Protein AF-0000000074058547 (afdb_homodimer)

Sequence (1084 aa):
MEFFQMVPQGALGLRSCSYAQRHLSLSVMAHGGVPTQIGPQNDSTTTTSYVGYLSGAINAILAKTTAATQVLGLKSETESKGPSKAVVTETSEGGAPTKAQFLKHTFKKRISRTEVTNKTRALVKKLLVAETSSSKLLRIQELSSHIISYPPTRMIAAQKPRLIADLLTTVTSPDSSPELRAEARQCLTLCGCQPAVKSKGVSLLSIDGGGTRGMMGLEVLEQFERISGKKICELFDHVIGVSTGSIIASLLVGKGYTIKECRDVYMDVSKKLFSQNRLTGVSGIVLNHSYYDTKKWVKMLKEVIGEDLTIIETSKYPVPRLSIVASIVNSPVLQPFVFRNYEPPAGRDSHYLGSTAHHLWQAIQASAAAPLYFEEVQLGNFLLQDGGVIANNPTAIGIHEAKLLWPEERFHCVVSVGNGRSVCDLESEEDAAPSSLSSLQKFNRIVDSATNTEGVHMCMHDLLDENVYFRLNPYMTFPYGLDEIDPKKLEQMQNDAKLYVRRNALKIEDAVSRLLEKPHLLQRTMRWFEEWMDRRGMYSPRMEFFQMVPQGALGLRSCSYAQRHLSLSVMAHGGVPTQIGPQNDSTTTTSYVGYLSGAINAILAKTTAATQVLGLKSETESKGPSKAVVTETSEGGAPTKAQFLKHTFKKRISRTEVTNKTRALVKKLLVAETSSSKLLRIQELSSHIISYPPTRMIAAQKPRLIADLLTTVTSPDSSPELRAEARQCLTLCGCQPAVKSKGVSLLSIDGGGTRGMMGLEVLEQFERISGKKICELFDHVIGVSTGSIIASLLVGKGYTIKECRDVYMDVSKKLFSQNRLTGVSGIVLNHSYYDTKKWVKMLKEVIGEDLTIIETSKYPVPRLSIVASIVNSPVLQPFVFRNYEPPAGRDSHYLGSTAHHLWQAIQASAAAPLYFEEVQLGNFLLQDGGVIANNPTAIGIHEAKLLWPEERFHCVVSVGNGRSVCDLESEEDAAPSSLSSLQKFNRIVDSATNTEGVHMCMHDLLDENVYFRLNPYMTFPYGLDEIDPKKLEQMQNDAKLYVRRNALKIEDAVSRLLEKPHLLQRTMRWFEEWMDRRGMYSPR

Foldseek 3Di:
DDPDDDDDDDDDDPPDPDPPPPPPVPDPPDDPPPPPCPDPPPPPPPVFPQQFFVSVLVVVVVVLVVVVVVVPCPDPPPDDDPDDDPPPVDPPDPPPPDDPPPPPPPCPVPCDPVNLLVVLVVLLVQLLPDDDLVSNLVSLVVNLVSCQVPVLSLLSVLVFLQSLLVLLCLLPPPPHDLSSNLSSQLSCQSSAAAADDFAQFFAEEWEFAFALLVLLLLLLVLLLCVLQVDQPQVLGQEYEYFAVGLLLLCCCQVVVDHSVRSVVLSLVLLCVLQVVVVPVPDSDDLVVQQVVSLVVNLVSLCVVRNVPAFQLSSSSDSGHKYWYWWWFDPDPDIFIEIATNGDFFNPDDAPGHYHRNGHSSLSNSQQNQAPSNHAWDDDPPTTIHHRLLQPSGCQVVRVRVSCRSPVPGDQQAYETEYSEDEPPPPPCPVPDDPDDDDPSRVVSVVSSVSNDNVVVVVVCCVPPDPLHYHYHHFYDPHSAHSSDDPPVRVVSSNVSSVVSCVVCVVSSSSRSVRSPHHHDPVVVVVSVVLSVCSSVSNDDRD/DDDPDDPPDDDPCPPDPDPPPPPPPPDPDDPPPPPPCPDDPPPDPPVFPQQFFVSVLVVVVVVLVVVVVVVPPPPPPPDDDDDDDPPPPDPPDDPPPDDPPPPPPVCPVPCDPVNLLVVLVVLLVQLLPDDDLVSNLVSLVVNLVSCQVPVLSLLSVLVFLQSLLVLLCLLPPPPHDLSSNLSSQLSCQSSAAAADDFAQFFAEEWEFAFAPLVLLLLLLVLLLCVLQVDQPQVLGQEYEYFAVGLLLLCCCQVVVDHSVVSVVLSLVLLCVLQVVVVPPPDSDPLVVQQVVSLVVNLVSLCVVRNVPAFQLSSSSDSGHKYWYWWWFDPDPDIFIEIATNGDFFNPFDAPGHYHRNGHSSLSNSQQNQAPSNHAWDDDPPTTIHHRLLQPSGCQVVRVRVSCRSPVPGDQQAYETGYSEDEPPPPPCPVPDDPDDDDPSRVVSVVSSVSNDNVVVVVVCCVPPDPLHYHYHHFYAPHSAHSSHDPPVRVVSSNVSSVVSCVVCVVSSSSRSVRSPHHHDPVVVVVSVVQSVCSSVSNDDRD

pLDDT: mean 74.88, std 28.79, range [13.93, 98.88]

Nearest PDB structures (foldseek):
  6aun-assembly1_A  TM=6.744E-01  e=4.795E-16  Cricetulus griseus
  5fya-assembly1_B  TM=7.768E-01  e=3.363E-10  Pseudomonas aeruginosa PAO1
  4ga5-assembly2_E-2  TM=2.627E-01  e=1.089E+00  Thermococcus kodakarensis KOD1
  7m7k-assembly1_B-2  TM=1.798E-01  e=9.851E-01  Parageobacillus thermoglucosidasius
  6aun-assembly1_A  TM=6.744E-01  e=1.171E-15  Cricetulus griseus

Organism: Necator americanus (NCBI:txid51031)

Secondary structure (DSSP, 8-state):
----------------------------------------------------HHHHHHHHHHHHHHHHHHHS----------------------------------------HHHHHHHHHHHHHHHHH--SHHHHHHHHHHHHHHHHHSGGGHHHHHT-HHHHHHHHHHHH-TTS-HHHHHHHHHHHHHTT--PPPSSSSEEEEEE---GGGHHHHHHHHHHHHHHH-S-HHHH-SEEEEETHHHHHHIIIIIS---HHHHHHHHHHHHHHHHHHHHH------HHHHHHHHHHHHHHHHHHHH-SS-BGGGGGGSS--EEEEEEEE-SSSS-EEEEEESS-PPTT---SSEEESSSBHHHHHHHHT--TTTS--EEETTEEEEETHHHHSSTHHHHHHHHHHH-TTPPEEEEEEE-S-EE-------SSS--PPPPHHHHHHHHHHHHT-SHHHHHHHHHHS-TTTEEEE--EESS---TT---HHHHHHHHHHHHHHHHHTHHHHHHHHHHHTPPPPHHHHHHHHHHHHHHHTT-----/----------------------------------------------------HHHHHHHHHHHHHHHHHHH-----------------------------------------HHHHHHHHHHHHHHHHH--SHHHHHHHHHHHHHHHHHSGGGHHHHHT-HHHHHHHHHHHH-TTS-HHHHHHHHHHHHHTT--PPPSSSSEEEEEE---GGGHHHHHHHHHHHHHHH-S-HHHH-SEEEEETHHHHHHIIIIIS---HHHHHHHHHHHHHHHHHHHHH----S-HHHHHHHHHHHHHHHHHHHH-SS-BGGGGGGSS--EEEEEEEE-SSSS-EEEEEESS-PPTT---SSEEESSSBHHHHHHHHT--TTTS--EEETTEEEEETHHHHSSTHHHHHHHHHHH-TTPPEEEEEEE-S-EE-------SSS--PPPPHHHHHHHHHHHHT-SHHHHHHHHHHS-TTTEEEE--EESS---TT---HHHHHHHHHHHHHHHHHTHHHHHHHHHHHTPPPPHHHHHHHHHHHHHHHTT-----

Structure (mmCIF, N/CA/C/O backbone):
data_AF-0000000074058547-model_v1
#
loop_
_entity.id
_entity.type
_entity.pdbx_description
1 polymer 'Phospholipase, patatin family'
#
loop_
_atom_site.group_PDB
_atom_site.id
_atom_site.type_symbol
_atom_site.label_atom_id
_atom_site.label_alt_id
_atom_site.label_comp_id
_atom_site.label_asym_id
_atom_site.label_entity_id
_atom_site.label_seq_id
_atom_site.pdbx_PDB_ins_code
_atom_site.Cartn_x
_atom_site.Cartn_y
_atom_site.Cartn_z
_atom_site.occupancy
_atom_site.B_iso_or_equiv
_atom_site.auth_seq_id
_atom_site.auth_comp_id
_atom_site.auth_asym_id
_atom_site.auth_atom_id
_atom_site.pdbx_PDB_model_num
ATOM 1 N N . MET A 1 1 ? 36.25 24.156 -63.531 1 14.82 1 MET A N 1
ATOM 2 C CA . MET A 1 1 ? 35.719 25.5 -63.781 1 14.82 1 MET A CA 1
ATOM 3 C C . MET A 1 1 ? 34.5 25.766 -62.875 1 14.82 1 MET A C 1
ATOM 5 O O . MET A 1 1 ? 34.469 26.766 -62.156 1 14.82 1 MET A O 1
ATOM 9 N N . GLU A 1 2 ? 33.375 25.5 -63.375 1 15.54 2 GLU A N 1
ATOM 10 C CA . GLU A 1 2 ? 32.25 26.406 -63.156 1 15.54 2 GLU A CA 1
ATOM 11 C C . GLU A 1 2 ? 31.484 26.078 -61.875 1 15.54 2 GLU A C 1
ATOM 13 O O . GLU A 1 2 ? 30.719 25.109 -61.844 1 15.54 2 GLU A O 1
ATOM 18 N N . PHE A 1 3 ? 32.062 26.234 -60.656 1 20.33 3 PHE A N 1
ATOM 19 C CA . PHE A 1 3 ? 31.953 25.859 -59.25 1 20.33 3 PHE A CA 1
ATOM 20 C C . PHE A 1 3 ? 30.812 26.625 -58.594 1 20.33 3 PHE A C 1
ATOM 22 O O . PHE A 1 3 ? 31.047 27.484 -57.719 1 20.33 3 PHE A O 1
ATOM 29 N N . PHE A 1 4 ? 29.641 26.578 -59.312 1 16.09 4 PHE A N 1
ATOM 30 C CA . PHE A 1 4 ? 28.703 27.688 -59.25 1 16.09 4 PHE A CA 1
ATOM 31 C C . PHE A 1 4 ? 28.047 27.766 -57.875 1 16.09 4 PHE A C 1
ATOM 33 O O . PHE A 1 4 ? 28.188 26.844 -57.062 1 16.09 4 PHE A O 1
ATOM 40 N N . GLN A 1 5 ? 26.641 27.406 -57.688 1 16.34 5 GLN A N 1
ATOM 41 C CA . GLN A 1 5 ? 25.688 28.5 -57.562 1 16.34 5 GLN A CA 1
ATOM 42 C C . GLN A 1 5 ? 25.203 28.672 -56.125 1 16.34 5 GLN A C 1
ATOM 44 O O . GLN A 1 5 ? 25.234 27.719 -55.344 1 16.34 5 GLN A O 1
ATOM 49 N N . MET A 1 6 ? 24.312 29.609 -55.75 1 16.66 6 MET A N 1
ATOM 50 C CA . MET A 1 6 ? 24.125 30.766 -54.906 1 16.66 6 MET A CA 1
ATOM 51 C C . MET A 1 6 ? 23.109 30.469 -53.781 1 16.66 6 MET A C 1
ATOM 53 O O . MET A 1 6 ? 23.281 30.891 -52.656 1 16.66 6 MET A O 1
ATOM 57 N N . VAL A 1 7 ? 21.844 29.703 -53.906 1 18.44 7 VAL A N 1
ATOM 58 C CA . VAL A 1 7 ? 20.781 30.688 -53.688 1 18.44 7 VAL A CA 1
ATOM 59 C C . VAL A 1 7 ? 20.5 30.812 -52.188 1 18.44 7 VAL A C 1
ATOM 61 O O . VAL A 1 7 ? 20.688 29.859 -51.438 1 18.44 7 VAL A O 1
ATOM 64 N N . PRO A 1 8 ? 19.609 31.75 -51.625 1 17.48 8 PRO A N 1
ATOM 65 C CA . PRO A 1 8 ? 19.578 32.719 -50.531 1 17.48 8 PRO A CA 1
ATOM 66 C C . PRO A 1 8 ? 18.766 32.25 -49.344 1 17.48 8 PRO A C 1
ATOM 68 O O . PRO A 1 8 ? 19.234 32.312 -48.219 1 17.48 8 PRO A O 1
ATOM 71 N N . GLN A 1 9 ? 17.344 31.984 -49.438 1 16.61 9 GLN A N 1
ATOM 72 C CA . GLN A 1 9 ? 16.469 32.969 -48.812 1 16.61 9 GLN A CA 1
ATOM 73 C C . GLN A 1 9 ? 16.141 32.594 -47.375 1 16.61 9 GLN A C 1
ATOM 75 O O . GLN A 1 9 ? 16.344 31.453 -46.969 1 16.61 9 GLN A O 1
ATOM 80 N N . GLY A 1 10 ? 14.734 32.812 -46.844 1 17.58 10 GLY A N 1
ATOM 81 C CA . GLY A 1 10 ? 14.055 33.625 -45.844 1 17.58 10 GLY A CA 1
ATOM 82 C C . GLY A 1 10 ? 13.625 32.844 -44.625 1 17.58 10 GLY A C 1
ATOM 83 O O . GLY A 1 10 ? 13.43 31.625 -44.688 1 17.58 10 GLY A O 1
ATOM 84 N N . ALA A 1 11 ? 13.695 33.219 -43.312 1 18.23 11 ALA A N 1
ATOM 85 C CA . ALA A 1 11 ? 13.906 32.938 -41.875 1 18.23 11 ALA A CA 1
ATOM 86 C C . ALA A 1 11 ? 12.609 32.469 -41.219 1 18.23 11 ALA A C 1
ATOM 88 O O . ALA A 1 11 ? 12.625 31.516 -40.438 1 18.23 11 ALA A O 1
ATOM 89 N N . LEU A 1 12 ? 11.32 33.156 -41.312 1 17.44 12 LEU A N 1
ATOM 90 C CA . LEU A 1 12 ? 10.758 33.75 -40.125 1 17.44 12 LEU A CA 1
ATOM 91 C C . LEU A 1 12 ? 9.914 32.75 -39.344 1 17.44 12 LEU A C 1
ATOM 93 O O . LEU A 1 12 ? 10.141 32.531 -38.125 1 17.44 12 LEU A O 1
ATOM 97 N N . GLY A 1 13 ? 8.391 32.938 -39.094 1 17.83 13 GLY A N 1
ATOM 98 C CA . GLY A 1 13 ? 7.492 33.344 -38.031 1 17.83 13 GLY A CA 1
ATOM 99 C C . GLY A 1 13 ? 6.645 32.219 -37.5 1 17.83 13 GLY A C 1
ATOM 100 O O . GLY A 1 13 ? 5.699 31.781 -38.156 1 17.83 13 GLY A O 1
ATOM 101 N N . LEU A 1 14 ? 6.996 31.078 -36.844 1 16.64 14 LEU A N 1
ATOM 102 C CA . LEU A 1 14 ? 6.301 29.797 -36.719 1 16.64 14 LEU A CA 1
ATOM 103 C C . LEU A 1 14 ? 5.238 29.875 -35.625 1 16.64 14 LEU A C 1
ATOM 105 O O . LEU A 1 14 ? 5.457 29.406 -34.5 1 16.64 14 LEU A O 1
ATOM 109 N N . ARG A 1 15 ? 4.527 31.062 -35.344 1 17.45 15 ARG A N 1
ATOM 110 C CA . ARG A 1 15 ? 3.826 31.312 -34.094 1 17.45 15 ARG A CA 1
ATOM 111 C C . ARG A 1 15 ? 2.668 30.344 -33.906 1 17.45 15 ARG A C 1
ATOM 113 O O . ARG A 1 15 ? 2.352 29.969 -32.781 1 17.45 15 ARG A O 1
ATOM 120 N N . SER A 1 16 ? 1.716 29.969 -34.844 1 16.39 16 SER A N 1
ATOM 121 C CA . SER A 1 16 ? 0.279 30.141 -34.656 1 16.39 16 SER A CA 1
ATOM 122 C C . SER A 1 16 ? -0.341 28.953 -33.938 1 16.39 16 SER A C 1
ATOM 124 O O . SER A 1 16 ? -1.509 28.625 -34.156 1 16.39 16 SER A O 1
ATOM 126 N N . CYS A 1 17 ? 0.182 28.234 -33.031 1 17.91 17 CYS A N 1
ATOM 127 C CA . CYS A 1 17 ? -0.422 26.938 -32.781 1 17.91 17 CYS A CA 1
ATOM 128 C C . CYS A 1 17 ? -1.8 27.078 -32.125 1 17.91 17 CYS A C 1
ATOM 130 O O . CYS A 1 17 ? -1.938 27.703 -31.078 1 17.91 17 CYS A O 1
ATOM 132 N N . SER A 1 18 ? -2.965 27.031 -32.844 1 17.06 18 SER A N 1
ATOM 133 C CA . SER A 1 18 ? -4.398 27.203 -32.656 1 17.06 18 SER A CA 1
ATOM 134 C C . SER A 1 18 ? -4.902 26.266 -31.547 1 17.06 18 SER A C 1
ATOM 136 O O . SER A 1 18 ? -4.68 25.062 -31.594 1 17.06 18 SER A O 1
ATOM 138 N N . TYR A 1 19 ? -5.113 26.75 -30.25 1 17.81 19 TYR A N 1
ATOM 139 C CA . TYR A 1 19 ? -5.629 26.344 -28.938 1 17.81 19 TYR A CA 1
ATOM 140 C C . TYR A 1 19 ? -7.059 25.828 -29.062 1 17.81 19 TYR A C 1
ATOM 142 O O . TYR A 1 19 ? -7.992 26.609 -29.25 1 17.81 19 TYR A O 1
ATOM 150 N N . ALA A 1 20 ? -7.34 24.688 -29.844 1 17.12 20 ALA A N 1
ATOM 151 C CA . ALA A 1 20 ? -8.688 24.188 -30.109 1 17.12 20 ALA A CA 1
ATOM 152 C C . ALA A 1 20 ? -9.469 23.984 -28.812 1 17.12 20 ALA A C 1
ATOM 154 O O . ALA A 1 20 ? -9.016 23.266 -27.922 1 17.12 20 ALA A O 1
ATOM 155 N N . GLN A 1 21 ? -10.359 24.938 -28.391 1 17.33 21 GLN A N 1
ATOM 156 C CA . GLN A 1 21 ? -11.336 25.203 -27.344 1 17.33 21 GLN A CA 1
ATOM 157 C C . GLN A 1 21 ? -12.391 24.094 -27.281 1 17.33 21 GLN A C 1
ATOM 159 O O . GLN A 1 21 ? -13.289 24.047 -28.125 1 17.33 21 GLN A O 1
ATOM 164 N N . ARG A 1 22 ? -12.031 22.781 -27.125 1 17.41 22 ARG A N 1
ATOM 165 C CA . ARG A 1 22 ? -13.078 21.781 -27.234 1 17.41 22 ARG A CA 1
ATOM 166 C C . ARG A 1 22 ? -14.219 22.062 -26.266 1 17.41 22 ARG A C 1
ATOM 168 O O . ARG A 1 22 ? -14 22.156 -25.047 1 17.41 22 ARG A O 1
ATOM 175 N N . HIS A 1 23 ? -15.297 22.812 -26.641 1 17.86 23 HIS A N 1
ATOM 176 C CA . HIS A 1 23 ? -16.562 23.219 -26.016 1 17.86 23 HIS A CA 1
ATOM 177 C C . HIS A 1 23 ? -17.375 22 -25.594 1 17.86 23 HIS A C 1
ATOM 179 O O . HIS A 1 23 ? -17.969 21.312 -26.422 1 17.86 23 HIS A O 1
ATOM 185 N N . LEU A 1 24 ? -16.875 21.062 -24.844 1 17.52 24 LEU A N 1
ATOM 186 C CA . LEU A 1 24 ? -17.75 19.938 -24.547 1 17.52 24 LEU A CA 1
ATOM 187 C C . LEU A 1 24 ? -19.062 20.406 -23.938 1 17.52 24 LEU A C 1
ATOM 189 O O . LEU A 1 24 ? -19.062 21.016 -22.859 1 17.52 24 LEU A O 1
ATOM 193 N N . SER A 1 25 ? -20.016 20.859 -24.75 1 17.75 25 SER A N 1
ATOM 194 C CA . SER A 1 25 ? -21.391 21.266 -24.438 1 17.75 25 SER A CA 1
ATOM 195 C C . SER A 1 25 ? -22.141 20.172 -23.703 1 17.75 25 SER A C 1
ATOM 197 O O . SER A 1 25 ? -22.438 19.109 -24.281 1 17.75 25 SER A O 1
ATOM 199 N N . LEU A 1 26 ? -21.844 19.797 -22.531 1 18.39 26 LEU A N 1
ATOM 200 C CA . LEU A 1 26 ? -22.641 18.844 -21.781 1 18.39 26 LEU A CA 1
ATOM 201 C C . LEU A 1 26 ? -24.094 19.297 -21.688 1 18.39 26 LEU A C 1
ATOM 203 O O . LEU A 1 26 ? -24.375 20.391 -21.203 1 18.39 26 LEU A O 1
ATOM 207 N N . SER A 1 27 ? -24.938 18.922 -22.656 1 17.95 27 SER A N 1
ATOM 208 C CA . SER A 1 27 ? -26.375 19.141 -22.766 1 17.95 27 SER A CA 1
ATOM 209 C C . SER A 1 27 ? -27.078 18.766 -21.469 1 17.95 27 SER A C 1
ATOM 211 O O . SER A 1 27 ? -26.781 17.734 -20.859 1 17.95 27 SER A O 1
ATOM 213 N N . VAL A 1 28 ? -27.734 19.781 -20.766 1 19.2 28 VAL A N 1
ATOM 214 C CA . VAL A 1 28 ? -28.625 19.922 -19.625 1 19.2 28 VAL A CA 1
ATOM 215 C C . VAL A 1 28 ? -29.906 19.125 -19.875 1 19.2 28 VAL A C 1
ATOM 217 O O . VAL A 1 28 ? -30.703 19.484 -20.734 1 19.2 28 VAL A O 1
ATOM 220 N N . MET A 1 29 ? -29.906 17.828 -20.047 1 17.91 29 MET A N 1
ATOM 221 C CA . MET A 1 29 ? -31.172 17.125 -20.281 1 17.91 29 MET A CA 1
ATOM 222 C C . MET A 1 29 ? -32.219 17.578 -19.266 1 17.91 29 MET A C 1
ATOM 224 O O . MET A 1 29 ? -31.891 17.938 -18.141 1 17.91 29 MET A O 1
ATOM 228 N N . ALA A 1 30 ? -33.469 17.859 -19.781 1 18.3 30 ALA A N 1
ATOM 229 C CA . ALA A 1 30 ? -34.812 18.312 -19.375 1 18.3 30 ALA A CA 1
ATOM 230 C C . ALA A 1 30 ? -35.344 17.5 -18.203 1 18.3 30 ALA A C 1
ATOM 232 O O . ALA A 1 30 ? -35.062 16.312 -18.094 1 18.3 30 ALA A O 1
ATOM 233 N N . HIS A 1 31 ? -35.906 18.109 -17.109 1 19.33 31 HIS A N 1
ATOM 234 C CA . HIS A 1 31 ? -36.531 17.984 -15.797 1 19.33 31 HIS A CA 1
ATOM 235 C C . HIS A 1 31 ? -37.812 17.141 -15.867 1 19.33 31 HIS A C 1
ATOM 237 O O . HIS A 1 31 ? -38.562 17.078 -14.891 1 19.33 31 HIS A O 1
ATOM 243 N N . GLY A 1 32 ? -38.062 16.219 -16.844 1 19.16 32 GLY A N 1
ATOM 244 C CA . GLY A 1 32 ? -39.469 15.852 -16.781 1 19.16 32 GLY A CA 1
ATOM 245 C C . GLY A 1 32 ? -39.906 15.367 -15.422 1 19.16 32 GLY A C 1
ATOM 246 O O . GLY A 1 32 ? -39.094 14.828 -14.656 1 19.16 32 GLY A O 1
ATOM 247 N N . GLY A 1 33 ? -41.031 15.945 -14.828 1 20.17 33 GLY A N 1
ATOM 248 C CA . GLY A 1 33 ? -41.812 15.961 -13.602 1 20.17 33 GLY A CA 1
ATOM 249 C C . GLY A 1 33 ? -42.406 14.609 -13.242 1 20.17 33 GLY A C 1
ATOM 250 O O . GLY A 1 33 ? -43.25 14.516 -12.359 1 20.17 33 GLY A O 1
ATOM 251 N N . VAL A 1 34 ? -41.875 13.43 -13.57 1 19.98 34 VAL A N 1
ATOM 252 C CA . VAL A 1 34 ? -42.844 12.367 -13.344 1 19.98 34 VAL A CA 1
ATOM 253 C C . VAL A 1 34 ? -43.25 12.352 -11.875 1 19.98 34 VAL A C 1
ATOM 255 O O . VAL A 1 34 ? -42.406 12.391 -10.977 1 19.98 34 VAL A O 1
ATOM 258 N N . PRO A 1 35 ? -44.531 12.617 -11.531 1 21.11 35 PRO A N 1
ATOM 259 C CA . PRO A 1 35 ? -45.219 12.727 -10.234 1 21.11 35 PRO A CA 1
ATOM 260 C C . PRO A 1 35 ? -45.125 11.445 -9.406 1 21.11 35 PRO A C 1
ATOM 262 O O . PRO A 1 35 ? -45.594 11.406 -8.281 1 21.11 35 PRO A O 1
ATOM 265 N N . THR A 1 36 ? -44.156 10.539 -9.547 1 20.66 36 THR A N 1
ATOM 266 C CA . THR A 1 36 ? -44.562 9.258 -8.992 1 20.66 36 THR A CA 1
ATOM 267 C C . THR A 1 36 ? -44.844 9.383 -7.492 1 20.66 36 THR A C 1
ATOM 269 O O . THR A 1 36 ? -43.938 9.758 -6.723 1 20.66 36 THR A O 1
ATOM 272 N N . GLN A 1 37 ? -46.031 9.656 -7.062 1 20.53 37 GLN A N 1
ATOM 273 C CA . GLN A 1 37 ? -46.625 9.758 -5.734 1 20.53 37 GLN A CA 1
ATOM 274 C C . GLN A 1 37 ? -46.375 8.477 -4.93 1 20.53 37 GLN A C 1
ATOM 276 O O . GLN A 1 37 ? -47.25 7.602 -4.887 1 20.53 37 GLN A O 1
ATOM 281 N N . ILE A 1 38 ? -45.312 7.68 -5.066 1 23.5 38 ILE A N 1
ATOM 282 C CA . ILE A 1 38 ? -45.531 6.457 -4.297 1 23.5 38 ILE A CA 1
ATOM 283 C C . ILE A 1 38 ? -45.625 6.797 -2.812 1 23.5 38 ILE A C 1
ATOM 285 O O . ILE A 1 38 ? -44.844 7.582 -2.291 1 23.5 38 ILE A O 1
ATOM 289 N N . GLY A 1 39 ? -46.781 6.625 -2.221 1 22.58 39 GLY A N 1
ATOM 290 C CA . GLY A 1 39 ? -47.219 6.824 -0.846 1 22.58 39 GLY A CA 1
ATOM 291 C C . GLY A 1 39 ? -46.25 6.234 0.172 1 22.58 39 GLY A C 1
ATOM 292 O O . GLY A 1 39 ? -45.438 5.355 -0.156 1 22.58 39 GLY A O 1
ATOM 293 N N . PRO A 1 40 ? -45.906 6.961 1.265 1 24.28 40 PRO A N 1
ATOM 294 C CA . PRO A 1 40 ? -44.906 6.773 2.332 1 24.28 40 PRO A CA 1
ATOM 295 C C . PRO A 1 40 ? -45.031 5.41 3.012 1 24.28 40 PRO A C 1
ATOM 297 O O . PRO A 1 40 ? -46.031 5.113 3.637 1 24.28 40 PRO A O 1
ATOM 300 N N . GLN A 1 41 ? -44.906 4.246 2.268 1 23.81 41 GLN A N 1
ATOM 301 C CA . GLN A 1 41 ? -45.062 3.1 3.154 1 23.81 41 GLN A CA 1
ATOM 302 C C . GLN A 1 41 ? -44.125 3.205 4.359 1 23.81 41 GLN A C 1
ATOM 304 O O . GLN A 1 41 ? -43 3.711 4.242 1 23.81 41 GLN A O 1
ATOM 309 N N . ASN A 1 42 ? -44.562 3.098 5.582 1 25.25 42 ASN A N 1
ATOM 310 C CA . ASN A 1 42 ? -44 3.102 6.93 1 25.25 42 ASN A CA 1
ATOM 311 C C . ASN A 1 42 ? -42.844 2.117 7.059 1 25.25 42 ASN A C 1
ATOM 313 O O . ASN A 1 42 ? -43.062 0.936 7.34 1 25.25 42 ASN A O 1
ATOM 317 N N . ASP A 1 43 ? -41.938 2.025 6.039 1 25.58 43 ASP A N 1
ATOM 318 C CA . ASP A 1 43 ? -40.938 0.968 6.18 1 25.58 43 ASP A CA 1
ATOM 319 C C . ASP A 1 43 ? -40.094 1.173 7.438 1 25.58 43 ASP A C 1
ATOM 321 O O . ASP A 1 43 ? -39.656 2.289 7.723 1 25.58 43 ASP A O 1
ATOM 325 N N . SER A 1 44 ? -40.25 0.272 8.422 1 28.89 44 SER A N 1
ATOM 326 C CA . SER A 1 44 ? -39.469 0.096 9.633 1 28.89 44 SER A CA 1
ATOM 327 C C . SER A 1 44 ? -37.969 0.242 9.344 1 28.89 44 SER A C 1
ATOM 329 O O . SER A 1 44 ? -37.438 -0.398 8.43 1 28.89 44 SER A O 1
ATOM 331 N N . THR A 1 45 ? -37.438 1.416 9.516 1 29.7 45 THR A N 1
ATOM 332 C CA . THR A 1 45 ? -36.062 1.859 9.422 1 29.7 45 THR A CA 1
ATOM 333 C C . THR A 1 45 ? -35.125 0.855 10.086 1 29.7 45 THR A C 1
ATOM 335 O O . THR A 1 45 ? -34.938 0.867 11.305 1 29.7 45 THR A O 1
ATOM 338 N N . THR A 1 46 ? -35.156 -0.43 9.664 1 27.02 46 THR A N 1
ATOM 339 C CA . THR A 1 46 ? -34.125 -1.318 10.18 1 27.02 46 THR A CA 1
ATOM 340 C C . THR A 1 46 ? -32.719 -0.745 9.914 1 27.02 46 THR A C 1
ATOM 342 O O . THR A 1 46 ? -32.344 -0.519 8.758 1 27.02 46 THR A O 1
ATOM 345 N N . THR A 1 47 ? -32.219 -0.001 10.805 1 28.28 47 THR A N 1
ATOM 346 C CA . THR A 1 47 ? -30.828 0.431 10.836 1 28.28 47 THR A CA 1
ATOM 347 C C . THR A 1 47 ? -29.906 -0.712 10.438 1 28.28 47 THR A C 1
ATOM 349 O O . THR A 1 47 ? -29.781 -1.708 11.156 1 28.28 47 THR A O 1
ATOM 352 N N . THR A 1 48 ? -29.797 -0.979 9.195 1 29.38 48 THR A N 1
ATOM 353 C CA . THR A 1 48 ? -28.906 -1.998 8.656 1 29.38 48 THR A CA 1
ATOM 354 C C . THR A 1 48 ? -27.469 -1.729 9.078 1 29.38 48 THR A C 1
ATOM 356 O O . THR A 1 48 ? -26.875 -0.721 8.688 1 29.38 48 THR A O 1
ATOM 359 N N . SER A 1 49 ? -27.016 -2.23 10.188 1 30.39 49 SER A N 1
ATOM 360 C CA . SER A 1 49 ? -25.672 -2.178 10.758 1 30.39 49 SER A CA 1
ATOM 361 C C . SER A 1 49 ? -24.641 -2.797 9.812 1 30.39 49 SER A C 1
ATOM 363 O O . SER A 1 49 ? -24.844 -3.906 9.312 1 30.39 49 SER A O 1
ATOM 365 N N . TYR A 1 50 ? -24 -2.104 9.148 1 34.94 50 TYR A N 1
ATOM 366 C CA . TYR A 1 50 ? -22.906 -2.506 8.281 1 34.94 50 TYR A CA 1
ATOM 367 C C . TYR A 1 50 ? -21.922 -3.424 9.016 1 34.94 50 TYR A C 1
ATOM 369 O O . TYR A 1 50 ? -21.359 -3.043 10.039 1 34.94 50 TYR A O 1
ATOM 377 N N . VAL A 1 51 ? -22.016 -4.695 8.703 1 37.34 51 VAL A N 1
ATOM 378 C CA . VAL A 1 51 ? -21.094 -5.633 9.336 1 37.34 51 VAL A CA 1
ATOM 379 C C . VAL A 1 51 ? -19.891 -5.879 8.422 1 37.34 51 VAL A C 1
ATOM 381 O O . VAL A 1 51 ? -20.062 -6.312 7.281 1 37.34 51 VAL A O 1
ATOM 384 N N . GLY A 1 52 ? -18.812 -5.324 8.555 1 39.38 52 GLY A N 1
ATOM 385 C CA . GLY A 1 52 ? -17.547 -5.551 7.859 1 39.38 52 GLY A CA 1
ATOM 386 C C . GLY A 1 52 ? -17.203 -7.02 7.73 1 39.38 52 GLY A C 1
ATOM 387 O O . GLY A 1 52 ? -17.859 -7.875 8.32 1 39.38 52 GLY A O 1
ATOM 388 N N . TYR A 1 53 ? -16.25 -7.262 6.875 1 40.03 53 TYR A N 1
ATOM 389 C CA . TYR A 1 53 ? -15.836 -8.617 6.539 1 40.03 53 TYR A CA 1
ATOM 390 C C . TYR A 1 53 ? -15.695 -9.477 7.793 1 40.03 53 TYR A C 1
ATOM 392 O O . TYR A 1 53 ? -16.344 -10.516 7.918 1 40.03 53 TYR A O 1
ATOM 400 N N . LEU A 1 54 ? -14.875 -9.109 8.68 1 43.22 54 LEU A N 1
ATOM 401 C CA . LEU A 1 54 ? -14.609 -9.914 9.867 1 43.22 54 LEU A CA 1
ATOM 402 C C . LEU A 1 54 ? -15.594 -9.586 10.977 1 43.22 54 LEU A C 1
ATOM 404 O O . LEU A 1 54 ? -15.93 -10.453 11.789 1 43.22 54 LEU A O 1
ATOM 408 N N . SER A 1 55 ? -16.094 -8.422 10.922 1 47 55 SER A N 1
ATOM 409 C CA . SER A 1 55 ? -17.031 -8.023 11.969 1 47 55 SER A CA 1
ATOM 410 C C . SER A 1 55 ? -18.328 -8.82 11.875 1 47 55 SER A C 1
ATOM 412 O O . SER A 1 55 ? -18.938 -9.148 12.898 1 47 55 SER A O 1
ATOM 414 N N . GLY A 1 56 ? -18.672 -9.078 10.695 1 41.81 56 GLY A N 1
ATOM 415 C CA . GLY A 1 56 ? -19.844 -9.93 10.531 1 41.81 56 GLY A CA 1
ATOM 416 C C . GLY A 1 56 ? -19.688 -11.297 11.172 1 41.81 56 GLY A C 1
ATOM 417 O O . GLY A 1 56 ? -20.578 -11.773 11.867 1 41.81 56 GLY A O 1
ATOM 418 N N . ALA A 1 57 ? -18.531 -11.773 10.977 1 42.88 57 ALA A N 1
ATOM 419 C CA . ALA A 1 57 ? -18.25 -13.086 11.555 1 42.88 57 ALA A CA 1
ATOM 420 C C . ALA A 1 57 ? -18.234 -13.023 13.078 1 42.88 57 ALA A C 1
ATOM 422 O O . ALA A 1 57 ? -18.797 -13.898 13.742 1 42.88 57 ALA A O 1
ATOM 423 N N . ILE A 1 58 ? -17.688 -11.977 13.594 1 45.84 58 ILE A N 1
ATOM 424 C CA . ILE A 1 58 ? -17.594 -11.805 15.039 1 45.84 58 ILE A CA 1
ATOM 425 C C . ILE A 1 58 ? -18.984 -11.602 15.625 1 45.84 58 ILE A C 1
ATOM 427 O O . ILE A 1 58 ? -19.328 -12.211 16.641 1 45.84 58 ILE A O 1
ATOM 431 N N . ASN A 1 59 ? -19.766 -10.734 15.039 1 46.69 59 ASN A N 1
ATOM 432 C CA . ASN A 1 59 ? -21.125 -10.516 15.531 1 46.69 59 ASN A CA 1
ATOM 433 C C . ASN A 1 59 ? -21.938 -11.805 15.531 1 46.69 59 ASN A C 1
ATOM 435 O O . ASN A 1 59 ? -22.734 -12.039 16.453 1 46.69 59 ASN A O 1
ATOM 439 N N . ALA A 1 60 ? -21.703 -12.523 14.648 1 41.47 60 ALA A N 1
ATOM 440 C CA . ALA A 1 60 ? -22.359 -13.82 14.586 1 41.47 60 ALA A CA 1
ATOM 441 C C . ALA A 1 60 ? -21.938 -14.719 15.742 1 41.47 60 ALA A C 1
ATOM 443 O O . ALA A 1 60 ? -22.766 -15.398 16.344 1 41.47 60 ALA A O 1
ATOM 444 N N . ILE A 1 61 ? -20.719 -14.57 16.172 1 39.97 61 ILE A N 1
ATOM 445 C CA . ILE A 1 61 ? -20.188 -15.367 17.266 1 39.97 61 ILE A CA 1
ATOM 446 C C . ILE A 1 61 ? -20.703 -14.828 18.594 1 39.97 61 ILE A C 1
ATOM 448 O O . ILE A 1 61 ? -21.125 -15.602 19.469 1 39.97 61 ILE A O 1
ATOM 452 N N . LEU A 1 62 ? -20.594 -13.555 18.766 1 44.09 62 LEU A N 1
ATOM 453 C CA . LEU A 1 62 ? -21.062 -12.961 20.016 1 44.09 62 LEU A CA 1
ATOM 454 C C . LEU A 1 62 ? -22.562 -13.227 20.203 1 44.09 62 LEU A C 1
ATOM 456 O O . LEU A 1 62 ? -23 -13.5 21.328 1 44.09 62 LEU A O 1
ATOM 460 N N . ALA A 1 63 ? -23.266 -13.055 19.281 1 39.28 63 ALA A N 1
ATOM 461 C CA . ALA A 1 63 ? -24.672 -13.422 19.344 1 39.28 63 ALA A CA 1
ATOM 462 C C . ALA A 1 63 ? -24.844 -14.883 19.781 1 39.28 63 ALA A C 1
ATOM 464 O O . ALA A 1 63 ? -25.75 -15.211 20.547 1 39.28 63 ALA A O 1
ATOM 465 N N . LYS A 1 64 ? -23.906 -15.602 19.406 1 36.97 64 LYS A N 1
ATOM 466 C CA . LYS A 1 64 ? -23.969 -17.016 19.766 1 36.97 64 LYS A CA 1
ATOM 467 C C . LYS A 1 64 ? -23.469 -17.25 21.188 1 36.97 64 LYS A C 1
ATOM 469 O O . LYS A 1 64 ? -24 -18.125 21.891 1 36.97 64 LYS A O 1
ATOM 474 N N . THR A 1 65 ? -22.531 -16.562 21.609 1 34.94 65 THR A N 1
ATOM 475 C CA . THR A 1 65 ? -22 -16.719 22.969 1 34.94 65 THR A CA 1
ATOM 476 C C . THR A 1 65 ? -22.984 -16.172 23.984 1 34.94 65 THR A C 1
ATOM 478 O O . THR A 1 65 ? -23.125 -16.719 25.078 1 34.94 65 THR A O 1
ATOM 481 N N . THR A 1 66 ? -23.672 -15.164 23.766 1 35.28 66 THR A N 1
ATOM 482 C CA . THR A 1 66 ? -24.719 -14.719 24.688 1 35.28 66 THR A CA 1
ATOM 483 C C . THR A 1 66 ? -25.812 -15.766 24.797 1 35.28 66 THR A C 1
ATOM 485 O O . THR A 1 66 ? -26.391 -15.969 25.859 1 35.28 66 THR A O 1
ATOM 488 N N . ALA A 1 67 ? -26.156 -16.5 23.797 1 32.75 67 ALA A N 1
ATOM 489 C CA . ALA A 1 67 ? -27.141 -17.562 23.906 1 32.75 67 ALA A CA 1
ATOM 490 C C . ALA A 1 67 ? -26.625 -18.734 24.719 1 32.75 67 ALA A C 1
ATOM 492 O O . ALA A 1 67 ? -27.359 -19.359 25.484 1 32.75 67 ALA A O 1
ATOM 493 N N . ALA A 1 68 ? -25.375 -19.047 24.656 1 29.91 68 ALA A N 1
ATOM 494 C CA . ALA A 1 68 ? -24.828 -20.141 25.438 1 29.91 68 ALA A CA 1
ATOM 495 C C . ALA A 1 68 ? -24.828 -19.797 26.922 1 29.91 68 ALA A C 1
ATOM 497 O O . ALA A 1 68 ? -25.047 -20.672 27.781 1 29.91 68 ALA A O 1
ATOM 498 N N . THR A 1 69 ? -24.672 -18.578 27.234 1 29.47 69 THR A N 1
ATOM 499 C CA . THR A 1 69 ? -24.75 -18.25 28.656 1 29.47 69 THR A CA 1
ATOM 500 C C . THR A 1 69 ? -26.172 -18.453 29.172 1 29.47 69 THR A C 1
ATOM 502 O O . THR A 1 69 ? -26.359 -18.766 30.344 1 29.47 69 THR A O 1
ATOM 505 N N . GLN A 1 70 ? -27.141 -18.234 28.438 1 30.42 70 GLN A N 1
ATOM 506 C CA . GLN A 1 70 ? -28.484 -18.406 28.969 1 30.42 70 GLN A CA 1
ATOM 507 C C . GLN A 1 70 ? -28.812 -19.891 29.172 1 30.42 70 GLN A C 1
ATOM 509 O O . GLN A 1 70 ? -29.578 -20.234 30.062 1 3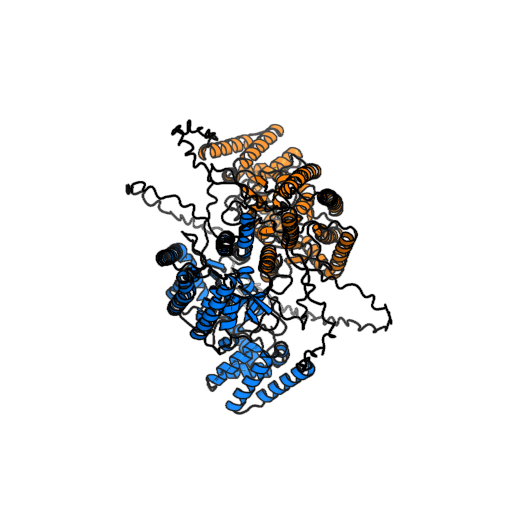0.42 70 GLN A O 1
ATOM 514 N N . VAL A 1 71 ? -28.422 -20.766 28.328 1 25.62 71 VAL A N 1
ATOM 515 C CA . VAL A 1 71 ? -28.828 -22.156 28.531 1 25.62 71 VAL A CA 1
ATOM 516 C C . VAL A 1 71 ? -28.062 -22.734 29.719 1 25.62 71 VAL A C 1
ATOM 518 O O . VAL A 1 71 ? -28.516 -23.703 30.328 1 25.62 71 VAL A O 1
ATOM 521 N N . LEU A 1 72 ? -26.719 -22.344 29.969 1 24.06 72 LEU A N 1
ATOM 522 C CA . LEU A 1 72 ? -26.109 -22.969 31.141 1 24.06 72 LEU A CA 1
ATOM 523 C C . LEU A 1 72 ? -26.828 -22.531 32.406 1 24.06 72 LEU A C 1
ATOM 525 O O . LEU A 1 72 ? -26.891 -21.328 32.719 1 24.06 72 LEU A O 1
ATOM 529 N N . GLY A 1 73 ? -27.969 -22.984 32.719 1 24.39 73 GLY A N 1
ATOM 530 C CA . GLY A 1 73 ? -28.797 -23.047 33.906 1 24.39 73 GLY A CA 1
ATOM 531 C C . GLY A 1 73 ? -28 -23.062 35.188 1 24.39 73 GLY A C 1
ATOM 532 O O . GLY A 1 73 ? -28.125 -23.984 36 1 24.39 73 GLY A O 1
ATOM 533 N N . LEU A 1 74 ? -26.906 -22.5 35.25 1 22.72 74 LEU A N 1
ATOM 534 C CA . LEU A 1 74 ? -26.219 -22.688 36.531 1 22.72 74 LEU A CA 1
ATOM 535 C C . LEU A 1 74 ? -27.125 -22.312 37.688 1 22.72 74 LEU A C 1
ATOM 537 O O . LEU A 1 74 ? -27.484 -21.141 37.844 1 22.72 74 LEU A O 1
ATOM 541 N N . LYS A 1 75 ? -28.016 -23.25 38.031 1 22.97 75 LYS A N 1
ATOM 542 C CA . LYS A 1 75 ? -28.797 -23.312 39.25 1 22.97 75 LYS A CA 1
ATOM 543 C C . LYS A 1 75 ? -27.938 -23.109 40.5 1 22.97 75 LYS A C 1
ATOM 545 O O . LYS A 1 75 ? -26.891 -23.766 40.625 1 22.97 75 LYS A O 1
ATOM 550 N N . SER A 1 76 ? -28.031 -22.047 41.219 1 22.47 76 SER A N 1
ATOM 551 C CA . SER A 1 76 ? -27.422 -21.688 42.5 1 22.47 76 SER A CA 1
ATOM 552 C C . SER A 1 76 ? -27.953 -22.562 43.625 1 22.47 76 SER A C 1
ATOM 554 O O . SER A 1 76 ? -28.766 -22.125 44.438 1 22.47 76 SER A O 1
ATOM 556 N N . GLU A 1 77 ? -28.094 -23.953 43.625 1 22 77 GLU A N 1
ATOM 557 C CA . GLU A 1 77 ? -28.609 -24.672 44.781 1 22 77 GLU A CA 1
ATOM 558 C C . GLU A 1 77 ? -27.719 -24.469 46 1 22 77 GLU A C 1
ATOM 560 O O . GLU A 1 77 ? -26.5 -24.703 45.938 1 22 77 GLU A O 1
ATOM 565 N N . THR A 1 78 ? -28.219 -23.609 47.062 1 22.27 78 THR A N 1
ATOM 566 C CA . THR A 1 78 ? -27.703 -23.203 48.375 1 22.27 78 THR A CA 1
ATOM 567 C C . THR A 1 78 ? -27.688 -24.391 49.344 1 22.27 78 THR A C 1
ATOM 569 O O . THR A 1 78 ? -27.375 -24.234 50.5 1 22.27 78 THR A O 1
ATOM 572 N N . GLU A 1 79 ? -28.219 -25.609 49.094 1 21.3 79 GLU A N 1
ATOM 573 C CA . GLU A 1 79 ? -28.453 -26.391 50.312 1 21.3 79 GLU A CA 1
ATOM 574 C C . GLU A 1 79 ? -27.141 -26.641 51.062 1 21.3 79 GLU A C 1
ATOM 576 O O . GLU A 1 79 ? -26.078 -26.75 50.469 1 21.3 79 GLU A O 1
ATOM 581 N N . SER A 1 80 ? -27.234 -26.438 52.562 1 20.86 80 SER A N 1
ATOM 582 C CA . SER A 1 80 ? -26.359 -26.422 53.75 1 20.86 80 SER A CA 1
ATOM 583 C C . SER A 1 80 ? -25.656 -27.781 53.906 1 20.86 80 SER A C 1
ATOM 585 O O . SER A 1 80 ? -24.703 -27.891 54.688 1 20.86 80 SER A O 1
ATOM 587 N N . LYS A 1 81 ? -26.422 -28.875 53.625 1 22.25 81 LYS A N 1
ATOM 588 C CA . LYS A 1 81 ? -26.031 -30 54.5 1 22.25 81 LYS A CA 1
ATOM 589 C C . LYS A 1 81 ? -24.531 -30.234 54.406 1 22.25 81 LYS A C 1
ATOM 591 O O . LYS A 1 81 ? -23.891 -29.906 53.406 1 22.25 81 LYS A O 1
ATOM 596 N N . GLY A 1 82 ? -23.844 -30.594 55.625 1 21.12 82 GLY A N 1
ATOM 597 C CA . GLY A 1 82 ? -22.547 -30.812 56.25 1 21.12 82 GLY A CA 1
ATOM 598 C C . GLY A 1 82 ? -21.672 -31.797 55.5 1 21.12 82 GLY A C 1
ATOM 599 O O . GLY A 1 82 ? -20.484 -31.922 55.812 1 21.12 82 GLY A O 1
ATOM 600 N N . PRO A 1 83 ? -22.438 -32.688 54.656 1 19.28 83 PRO A N 1
ATOM 601 C CA . PRO A 1 83 ? -21.969 -34.031 54.938 1 19.28 83 PRO A CA 1
ATOM 602 C C . PRO A 1 83 ? -20.469 -34.219 54.688 1 19.28 83 PRO A C 1
ATOM 604 O O . PRO A 1 83 ? -19.75 -34.688 55.562 1 19.28 83 PRO A O 1
ATOM 607 N N . SER A 1 84 ? -20.234 -34.938 53.625 1 18.22 84 SER A N 1
ATOM 608 C CA . SER A 1 84 ? -19.594 -36.25 53.594 1 18.22 84 SER A CA 1
ATOM 609 C C . SER A 1 84 ? -18.078 -36.125 53.531 1 18.22 84 SER A C 1
ATOM 611 O O . SER A 1 84 ? -17.547 -35.062 53.188 1 18.22 84 SER A O 1
ATOM 613 N N . LYS A 1 85 ? -17.484 -37.344 53.719 1 21.14 85 LYS A N 1
ATOM 614 C CA . LYS A 1 85 ? -16.172 -37.969 53.844 1 21.14 85 LYS A CA 1
ATOM 615 C C . LYS A 1 85 ? -15.242 -37.531 52.719 1 21.14 85 LYS A C 1
ATOM 617 O O . LYS A 1 85 ? -15.672 -37.344 51.562 1 21.14 85 LYS A O 1
ATOM 622 N N . ALA A 1 86 ? -14.164 -36.969 53.156 1 20.64 86 ALA A N 1
ATOM 623 C CA . ALA A 1 86 ? -12.891 -36.5 52.594 1 20.64 86 ALA A CA 1
ATOM 624 C C . ALA A 1 86 ? -12.289 -37.5 51.656 1 20.64 86 ALA A C 1
ATOM 626 O O . ALA A 1 86 ? -11.836 -38.594 52.062 1 20.64 86 ALA A O 1
ATOM 627 N N . VAL A 1 87 ? -13.141 -38.094 50.656 1 19.67 87 VAL A N 1
ATOM 628 C CA . VAL A 1 87 ? -12.461 -39.219 50 1 19.67 87 VAL A CA 1
ATOM 629 C C . VAL A 1 87 ? -11.039 -38.812 49.625 1 19.67 87 VAL A C 1
ATOM 631 O O . VAL A 1 87 ? -10.828 -37.844 48.875 1 19.67 87 VAL A O 1
ATOM 634 N N . VAL A 1 88 ? -10.125 -39.125 50.562 1 19.38 88 VAL A N 1
ATOM 635 C CA . VAL A 1 88 ? -8.664 -39.125 50.594 1 19.38 88 VAL A CA 1
ATOM 636 C C . VAL A 1 88 ? -8.125 -39.812 49.344 1 19.38 88 VAL A C 1
ATOM 638 O O . VAL A 1 88 ? -8.164 -41.031 49.25 1 19.38 88 VAL A O 1
ATOM 641 N N . THR A 1 89 ? -8.891 -39.625 48.188 1 20.11 89 THR A N 1
ATOM 642 C CA . THR A 1 89 ? -8.344 -40.531 47.188 1 20.11 89 THR A CA 1
ATOM 643 C C . THR A 1 89 ? -6.816 -40.5 47.219 1 20.11 89 THR A C 1
ATOM 645 O O . THR A 1 89 ? -6.219 -39.406 47.25 1 20.11 89 THR A O 1
ATOM 648 N N . GLU A 1 90 ? -6.281 -41.594 47.75 1 19.45 90 GLU A N 1
ATOM 649 C CA . GLU A 1 90 ? -4.91 -42.031 47.938 1 19.45 90 GLU A CA 1
ATOM 650 C C . GLU A 1 90 ? -4.035 -41.656 46.75 1 19.45 90 GLU A C 1
ATOM 652 O O . GLU A 1 90 ? -4.484 -41.719 45.594 1 19.45 90 GLU A O 1
ATOM 657 N N . THR A 1 91 ? -3.072 -40.844 47.094 1 21.47 91 THR A N 1
ATOM 658 C CA . THR A 1 91 ? -1.886 -40.281 46.469 1 21.47 91 THR A CA 1
ATOM 659 C C . THR A 1 91 ? -1.103 -41.375 45.719 1 21.47 91 THR A C 1
ATOM 661 O O . THR A 1 91 ? -0.358 -42.125 46.344 1 21.47 91 THR A O 1
ATOM 664 N N . SER A 1 92 ? -1.983 -42.406 45.125 1 20.69 92 SER A N 1
ATOM 665 C CA . SER A 1 92 ? -1.104 -43.5 44.719 1 20.69 92 SER A CA 1
ATOM 666 C C . SER A 1 92 ? 0.211 -42.969 44.156 1 20.69 92 SER A C 1
ATOM 668 O O . SER A 1 92 ? 0.287 -41.812 43.719 1 20.69 92 SER A O 1
ATOM 670 N N . GLU A 1 93 ? 1.21 -43.781 44.406 1 22.16 93 GLU A N 1
ATOM 671 C CA . GLU A 1 93 ? 2.662 -43.844 44.281 1 22.16 93 GLU A CA 1
ATOM 672 C C . GLU A 1 93 ? 3.121 -43.344 42.906 1 22.16 93 GLU A C 1
ATOM 674 O O . GLU A 1 93 ? 2.367 -43.406 41.938 1 22.16 93 GLU A O 1
ATOM 679 N N . GLY A 1 94 ? 4.137 -42.594 43 1 22.17 94 GLY A N 1
ATOM 680 C CA . GLY A 1 94 ? 4.941 -41.781 42.094 1 22.17 94 GLY A CA 1
ATOM 681 C C . GLY A 1 94 ? 5.367 -42.531 40.844 1 22.17 94 GLY A C 1
ATOM 682 O O . GLY A 1 94 ? 6.5 -43 40.75 1 22.17 94 GLY A O 1
ATOM 683 N N . GLY A 1 95 ? 4.492 -43.5 40.375 1 21.62 95 GLY A N 1
ATOM 684 C CA . GLY A 1 95 ? 5.152 -44.281 39.344 1 21.62 95 GLY A CA 1
ATOM 685 C C . GLY A 1 95 ? 5.887 -43.406 38.344 1 21.62 95 GLY A C 1
ATOM 686 O O . GLY A 1 95 ? 5.395 -42.344 37.969 1 21.62 95 GLY A O 1
ATOM 687 N N . ALA A 1 96 ? 7.199 -43.531 38.406 1 25.8 96 ALA A N 1
ATOM 688 C CA . ALA A 1 96 ? 8.281 -42.906 37.656 1 25.8 96 ALA A CA 1
ATOM 689 C C . ALA A 1 96 ? 7.961 -42.812 36.156 1 25.8 96 ALA A C 1
ATOM 691 O O . ALA A 1 96 ? 7.594 -43.812 35.562 1 25.8 96 ALA A O 1
ATOM 692 N N . PRO A 1 97 ? 7.27 -41.75 35.812 1 24.28 97 PRO A N 1
ATOM 693 C CA . PRO A 1 97 ? 6.812 -41.688 34.438 1 24.28 97 PRO A CA 1
ATOM 694 C C . PRO A 1 97 ? 7.777 -42.406 33.469 1 24.28 97 PRO A C 1
ATOM 696 O O . PRO A 1 97 ? 8.992 -42.219 33.562 1 24.28 97 PRO A O 1
ATOM 699 N N . THR A 1 98 ? 7.492 -43.625 33.219 1 22.19 98 THR A N 1
ATOM 700 C CA . THR A 1 98 ? 8.289 -44.5 32.406 1 22.19 98 THR A CA 1
ATOM 701 C C . THR A 1 98 ? 8.906 -43.75 31.219 1 22.19 98 THR A C 1
ATOM 703 O O . THR A 1 98 ? 8.516 -42.625 30.922 1 22.19 98 THR A O 1
ATOM 706 N N . LYS A 1 99 ? 9.188 -44.625 30.125 1 22.39 99 LYS A N 1
ATOM 707 C CA . LYS A 1 99 ? 10.156 -44.531 29.047 1 22.39 99 LYS A CA 1
ATOM 708 C C . LYS A 1 99 ? 9.906 -43.312 28.172 1 22.39 99 LYS A C 1
ATOM 710 O O . LYS A 1 99 ? 8.773 -43.031 27.797 1 22.39 99 LYS A O 1
ATOM 715 N N . ALA A 1 100 ? 10.703 -42.375 28.312 1 25.53 100 ALA A N 1
ATOM 716 C CA . ALA A 1 100 ? 11.031 -41.281 27.422 1 25.53 100 ALA A CA 1
ATOM 717 C C . ALA A 1 100 ? 10.773 -41.656 25.969 1 25.53 100 ALA A C 1
ATOM 719 O O . ALA A 1 100 ? 11.492 -42.469 25.391 1 25.53 100 ALA A O 1
ATOM 720 N N . GLN A 1 101 ? 9.508 -41.938 25.656 1 21.86 101 GLN A N 1
ATOM 721 C CA . GLN A 1 101 ? 9.367 -42.312 24.25 1 21.86 101 GLN A CA 1
ATOM 722 C C . GLN A 1 101 ? 10.25 -41.406 23.375 1 21.86 101 GLN A C 1
ATOM 724 O O . GLN A 1 101 ? 10.117 -40.188 23.391 1 21.86 101 GLN A O 1
ATOM 729 N N . PHE A 1 102 ? 11.5 -41.844 23.219 1 23.73 102 PHE A N 1
ATOM 730 C CA . PHE A 1 102 ? 12.469 -41.344 22.25 1 23.73 102 PHE A CA 1
ATOM 731 C C . PHE A 1 102 ? 11.773 -40.906 20.969 1 23.73 102 PHE A C 1
ATOM 733 O O . PHE A 1 102 ? 11.141 -41.719 20.297 1 23.73 102 PHE A O 1
ATOM 740 N N . LEU A 1 103 ? 10.984 -39.938 21.172 1 26.06 103 LEU A N 1
ATOM 741 C CA . LEU A 1 103 ? 10.492 -39.406 19.891 1 26.06 103 LEU A CA 1
ATOM 742 C C . LEU A 1 103 ? 11.508 -39.656 18.781 1 26.06 103 LEU A C 1
ATOM 744 O O . LEU A 1 103 ? 12.672 -39.25 18.906 1 26.06 103 LEU A O 1
ATOM 748 N N . LYS A 1 104 ? 11.352 -40.75 18.141 1 26.92 104 LYS A N 1
ATOM 749 C CA . LYS A 1 104 ? 12.102 -41.125 16.938 1 26.92 104 LYS A CA 1
ATOM 750 C C . LYS A 1 104 ? 12.43 -39.875 16.125 1 26.92 104 LYS A C 1
ATOM 752 O O . LYS A 1 104 ? 11.523 -39.125 15.727 1 26.92 104 LYS A O 1
ATOM 757 N N . HIS A 1 105 ? 13.492 -39.25 16.453 1 27.86 105 HIS A N 1
ATOM 758 C CA . HIS A 1 105 ? 14.219 -38.406 15.516 1 27.86 105 HIS A CA 1
ATOM 759 C C . HIS A 1 105 ? 14.094 -38.906 14.086 1 27.86 105 HIS A C 1
ATOM 761 O O . HIS A 1 105 ? 14.742 -39.906 13.719 1 27.86 105 HIS A O 1
ATOM 767 N N . THR A 1 106 ? 12.898 -39.156 13.648 1 27.66 106 THR A N 1
ATOM 768 C CA . THR A 1 106 ? 13.023 -39.5 12.234 1 27.66 106 THR A CA 1
ATOM 769 C C . THR A 1 106 ? 14.102 -38.656 11.57 1 27.66 106 THR A C 1
ATOM 771 O O . THR A 1 106 ? 14.016 -37.438 11.562 1 27.66 106 THR A O 1
ATOM 774 N N . PHE A 1 107 ? 15.258 -39.031 11.641 1 27.41 107 PHE A N 1
ATOM 775 C CA . PHE A 1 107 ? 16.375 -38.594 10.82 1 27.41 107 PHE A CA 1
ATOM 776 C C . PHE A 1 107 ? 15.922 -38.281 9.398 1 27.41 107 PHE A C 1
ATOM 778 O O . PHE A 1 107 ? 15.766 -39.219 8.594 1 27.41 107 PHE A O 1
ATOM 785 N N . LYS A 1 108 ? 14.984 -37.469 9.219 1 37.34 108 LYS A N 1
ATOM 786 C CA . LYS A 1 108 ? 14.977 -37.125 7.797 1 37.34 108 LYS A CA 1
ATOM 787 C C . LYS A 1 108 ? 16.406 -37 7.25 1 37.34 108 LYS A C 1
ATOM 789 O O . LYS A 1 108 ? 17.266 -36.375 7.867 1 37.34 108 LYS A O 1
ATOM 794 N N . LYS A 1 109 ? 16.859 -37.812 6.672 1 39.47 109 LYS A N 1
ATOM 795 C CA . LYS A 1 109 ? 18.141 -37.844 5.977 1 39.47 109 LYS A CA 1
ATOM 796 C C . LYS A 1 109 ? 18.547 -36.438 5.527 1 39.47 109 LYS A C 1
ATOM 798 O O . LYS A 1 109 ? 17.891 -35.844 4.672 1 39.47 109 LYS A O 1
ATOM 803 N N . ARG A 1 110 ? 18.969 -35.531 6.352 1 50.25 110 ARG A N 1
ATOM 804 C CA . ARG A 1 110 ? 19.562 -34.25 6.016 1 50.25 110 ARG A CA 1
ATOM 805 C C . ARG A 1 110 ? 20.453 -34.344 4.777 1 50.25 110 ARG A C 1
ATOM 807 O O . ARG A 1 110 ? 21.562 -34.906 4.848 1 50.25 110 ARG A O 1
ATOM 814 N N . ILE A 1 111 ? 19.812 -34.719 3.791 1 62.91 111 ILE A N 1
ATOM 815 C CA . ILE A 1 111 ? 20.641 -34.656 2.586 1 62.91 111 ILE A CA 1
ATOM 816 C C . ILE A 1 111 ? 21.453 -33.375 2.576 1 62.91 111 ILE A C 1
ATOM 818 O O . ILE A 1 111 ? 20.906 -32.281 2.787 1 62.91 111 ILE A O 1
ATOM 822 N N . SER A 1 112 ? 22.688 -33.469 2.74 1 77.81 112 SER A N 1
ATOM 823 C CA . SER A 1 112 ? 23.625 -32.344 2.729 1 77.81 112 SER A CA 1
ATOM 824 C C . SER A 1 112 ? 23.422 -31.469 1.492 1 77.81 112 SER A C 1
ATOM 826 O O . SER A 1 112 ? 22.953 -31.953 0.456 1 77.81 112 SER A O 1
ATOM 828 N N . ARG A 1 113 ? 23.531 -30.25 1.655 1 83.25 113 ARG A N 1
ATOM 829 C CA . ARG A 1 113 ? 23.484 -29.281 0.557 1 83.25 113 ARG A CA 1
ATOM 830 C C . ARG A 1 113 ? 24.344 -29.75 -0.614 1 83.25 113 ARG A C 1
ATOM 832 O O . ARG A 1 113 ? 23.953 -29.609 -1.774 1 83.25 113 ARG A O 1
ATOM 839 N N . THR A 1 114 ? 25.359 -30.453 -0.313 1 86.44 114 THR A N 1
ATOM 840 C CA . THR A 1 114 ? 26.266 -30.906 -1.349 1 86.44 114 THR A CA 1
ATOM 841 C C . THR A 1 114 ? 25.672 -32.062 -2.125 1 86.44 114 THR A C 1
ATOM 843 O O . THR A 1 114 ? 25.812 -32.156 -3.348 1 86.44 114 THR A O 1
ATOM 846 N N . GLU A 1 115 ? 25.031 -32.875 -1.412 1 89.62 115 GLU A N 1
ATOM 847 C CA . GLU A 1 115 ? 24.422 -34.031 -2.061 1 89.62 115 GLU A CA 1
ATOM 848 C C . GLU A 1 115 ? 23.297 -33.625 -3 1 89.62 115 GLU A C 1
ATOM 850 O O . GLU A 1 115 ? 23.188 -34.125 -4.113 1 89.62 115 GLU A O 1
ATOM 855 N N . VAL A 1 116 ? 22.531 -32.75 -2.539 1 91.56 116 VAL A N 1
ATOM 856 C CA . VAL A 1 116 ? 21.391 -32.281 -3.326 1 91.56 116 VAL A CA 1
ATOM 857 C C . VAL A 1 116 ? 21.891 -31.547 -4.562 1 91.56 116 VAL A C 1
ATOM 859 O O . VAL A 1 116 ? 21.328 -31.688 -5.648 1 91.56 116 VAL A O 1
ATOM 862 N N . THR A 1 117 ? 22.891 -30.812 -4.398 1 92.5 117 THR A N 1
ATOM 863 C CA . THR A 1 117 ? 23.5 -30.078 -5.508 1 92.5 117 THR A CA 1
ATOM 864 C C . THR A 1 117 ? 24.078 -31.031 -6.543 1 92.5 117 THR A C 1
ATOM 866 O O . THR A 1 117 ? 23.875 -30.844 -7.746 1 92.5 117 THR A O 1
ATOM 869 N N . ASN A 1 118 ? 24.734 -32.031 -6.047 1 93.44 118 ASN A N 1
ATOM 870 C CA . ASN A 1 118 ? 25.312 -33.031 -6.945 1 93.44 118 ASN A CA 1
ATOM 871 C C . ASN A 1 118 ? 24.25 -33.812 -7.703 1 93.44 118 ASN A C 1
ATOM 873 O O . ASN A 1 118 ? 24.422 -34.125 -8.875 1 93.44 118 ASN A O 1
ATOM 877 N N . LYS A 1 119 ? 23.266 -34.062 -7.012 1 95.12 119 LYS A N 1
ATOM 878 C CA . LYS A 1 119 ? 22.172 -34.781 -7.668 1 95.12 119 LYS A CA 1
ATOM 879 C C . LYS A 1 119 ? 21.547 -33.906 -8.766 1 95.12 119 LYS A C 1
ATOM 881 O O . LYS A 1 119 ? 21.188 -34.438 -9.828 1 95.12 119 LYS A O 1
ATOM 886 N N . THR A 1 120 ? 21.406 -32.688 -8.562 1 95.94 120 THR A N 1
ATOM 887 C CA . THR A 1 120 ? 20.875 -31.781 -9.578 1 95.94 120 THR A CA 1
ATOM 888 C C . THR A 1 120 ? 21.766 -31.781 -10.82 1 95.94 120 THR A C 1
ATOM 890 O O . THR A 1 120 ? 21.266 -31.891 -11.945 1 95.94 120 THR A O 1
ATOM 893 N N . ARG A 1 121 ? 23.047 -31.719 -10.586 1 95.88 121 ARG A N 1
ATOM 894 C CA . ARG A 1 121 ? 23.984 -31.719 -11.695 1 95.88 121 ARG A CA 1
ATOM 895 C C . ARG A 1 121 ? 23.922 -33.031 -12.484 1 95.88 121 ARG A C 1
ATOM 897 O O . ARG A 1 121 ? 24 -33 -13.719 1 95.88 121 ARG A O 1
ATOM 904 N N . ALA A 1 122 ? 23.781 -34.031 -11.75 1 96.25 122 ALA A N 1
ATOM 905 C CA . ALA A 1 122 ? 23.688 -35.344 -12.391 1 96.25 122 ALA A CA 1
ATOM 906 C C . ALA A 1 122 ? 22.422 -35.469 -13.242 1 96.25 122 ALA A C 1
ATOM 908 O O . ALA A 1 122 ? 22.453 -36 -14.344 1 96.25 122 ALA A O 1
ATOM 909 N N . LEU A 1 123 ? 21.391 -35 -12.695 1 96.88 123 LEU A N 1
ATOM 910 C CA . LEU A 1 123 ? 20.125 -35.062 -13.414 1 96.88 123 LEU A CA 1
ATOM 911 C C . LEU A 1 123 ? 20.156 -34.188 -14.672 1 96.88 123 LEU A C 1
ATOM 913 O O . LEU A 1 123 ? 19.641 -34.594 -15.711 1 96.88 123 LEU A O 1
ATOM 917 N N . VAL A 1 124 ? 20.75 -33.031 -14.562 1 97.06 124 VAL A N 1
ATOM 918 C CA . VAL A 1 124 ? 20.891 -32.125 -15.711 1 97.06 124 VAL A CA 1
ATOM 919 C C . VAL A 1 124 ? 21.734 -32.812 -16.797 1 97.06 124 VAL A C 1
ATOM 921 O O . VAL A 1 124 ? 21.375 -32.781 -17.969 1 97.06 124 VAL A O 1
ATOM 924 N N . LYS A 1 125 ? 22.828 -33.406 -16.406 1 96.25 125 LYS A N 1
ATOM 925 C CA . LYS A 1 125 ? 23.703 -34.125 -17.344 1 96.25 125 LYS A CA 1
ATOM 926 C C . LYS A 1 125 ? 22.953 -35.25 -18.031 1 96.25 125 LYS A C 1
ATOM 928 O O . LYS A 1 125 ? 23.094 -35.438 -19.25 1 96.25 125 LYS A O 1
ATOM 933 N N . LYS A 1 126 ? 22.219 -36 -17.25 1 96.06 126 LYS A N 1
ATOM 934 C CA . LYS A 1 126 ? 21.453 -37.125 -17.812 1 96.06 126 LYS A CA 1
ATOM 935 C C . LYS A 1 126 ? 20.438 -36.625 -18.828 1 96.06 126 LYS A C 1
ATOM 937 O O . LYS A 1 126 ? 20.203 -37.281 -19.844 1 96.06 126 LYS A O 1
ATOM 942 N N . LEU A 1 127 ? 19.828 -35.562 -18.5 1 96.75 127 LEU A N 1
ATOM 943 C CA . LEU A 1 127 ? 18.828 -35 -19.406 1 96.75 127 LEU A CA 1
ATOM 944 C C . LEU A 1 127 ? 19.453 -34.531 -20.719 1 96.75 127 LEU A C 1
ATOM 946 O O . LEU A 1 127 ? 18.891 -34.781 -21.781 1 96.75 127 LEU A O 1
ATOM 950 N N . LEU A 1 128 ? 20.625 -33.969 -20.656 1 94.94 128 LEU A N 1
ATOM 951 C CA . LEU A 1 128 ? 21.297 -33.406 -21.828 1 94.94 128 LEU A CA 1
ATOM 952 C C . LEU A 1 128 ? 21.812 -34.5 -22.75 1 94.94 128 LEU A C 1
ATOM 954 O O . LEU A 1 128 ? 22.031 -34.281 -23.938 1 94.94 128 LEU A O 1
ATOM 958 N N . VAL A 1 129 ? 21.969 -35.719 -22.188 1 94 129 VAL A N 1
ATOM 959 C CA . VAL A 1 129 ? 22.5 -36.781 -23 1 94 129 VAL A CA 1
ATOM 960 C C . VAL A 1 129 ? 21.359 -37.688 -23.5 1 94 129 VAL A C 1
ATOM 962 O O . VAL A 1 129 ? 21.562 -38.562 -24.344 1 94 129 VAL A O 1
ATOM 965 N N . ALA A 1 130 ? 20.203 -37.375 -23.016 1 92.94 130 ALA A N 1
ATOM 966 C CA . ALA A 1 130 ? 19.062 -38.188 -23.438 1 92.94 130 ALA A CA 1
ATOM 967 C C . ALA A 1 130 ? 18.797 -38.062 -24.938 1 92.94 130 ALA A C 1
ATOM 969 O O . ALA A 1 130 ? 18.719 -36.938 -25.453 1 92.94 130 ALA A O 1
ATOM 970 N N . GLU A 1 131 ? 18.562 -39.188 -25.641 1 87.31 131 GLU A N 1
ATOM 971 C CA . GLU A 1 131 ? 18.453 -39.156 -27.109 1 87.31 131 GLU A CA 1
ATOM 972 C C . GLU A 1 131 ? 17.016 -39.406 -27.547 1 87.31 131 GLU A C 1
ATOM 974 O O . GLU A 1 131 ? 16.562 -38.812 -28.531 1 87.31 131 GLU A O 1
ATOM 979 N N . THR A 1 132 ? 16.297 -40.25 -26.828 1 91.94 132 THR A N 1
ATOM 980 C CA . THR A 1 132 ? 14.922 -40.562 -27.219 1 91.94 132 THR A CA 1
ATOM 981 C C . THR A 1 132 ? 13.945 -39.625 -26.5 1 91.94 132 THR A C 1
ATOM 983 O O . THR A 1 132 ? 14.234 -39.125 -25.422 1 91.94 132 THR A O 1
ATOM 986 N N . SER A 1 133 ? 12.797 -39.438 -27.125 1 92.88 133 SER A N 1
ATOM 987 C CA . SER A 1 133 ? 11.758 -38.594 -26.547 1 92.88 133 SER A CA 1
ATOM 988 C C . SER A 1 133 ? 11.258 -39.156 -25.219 1 92.88 133 SER A C 1
ATOM 990 O O . SER A 1 133 ? 10.969 -38.375 -24.297 1 92.88 133 SER A O 1
ATOM 992 N N . SER A 1 134 ? 11.18 -40.438 -25.141 1 94.19 134 SER A N 1
ATOM 993 C CA . SER A 1 134 ? 10.703 -41.062 -23.922 1 94.19 134 SER A CA 1
ATOM 994 C C . SER A 1 134 ? 11.711 -40.906 -22.781 1 94.19 134 SER A C 1
ATOM 996 O O . SER A 1 134 ? 11.328 -40.656 -21.641 1 94.19 134 SER A O 1
ATOM 998 N N . SER A 1 135 ? 12.945 -41.062 -23.172 1 95.06 135 SER A N 1
ATOM 999 C CA . SER A 1 135 ? 14 -40.875 -22.172 1 95.06 135 SER A CA 1
ATOM 1000 C C . SER A 1 135 ? 14.062 -39.438 -21.703 1 95.06 135 SER A C 1
ATOM 1002 O O . SER A 1 135 ? 14.211 -39.188 -20.516 1 95.06 135 SER A O 1
ATOM 1004 N N . LYS A 1 136 ? 13.938 -38.594 -22.594 1 96.06 136 LYS A N 1
ATOM 1005 C CA . LYS A 1 136 ? 13.953 -37.156 -22.266 1 96.06 136 LYS A CA 1
ATOM 1006 C C . LYS A 1 136 ? 12.781 -36.812 -21.344 1 96.06 136 LYS A C 1
ATOM 1008 O O . LYS A 1 136 ? 12.953 -36.062 -20.375 1 96.06 136 LYS A O 1
ATOM 1013 N N . LEU A 1 137 ? 11.648 -37.344 -21.703 1 97.12 137 LEU A N 1
ATOM 1014 C CA . LEU A 1 137 ? 10.461 -37.125 -20.891 1 97.12 137 LEU A CA 1
ATOM 1015 C C . LEU A 1 137 ? 10.688 -37.562 -19.453 1 97.12 137 LEU A C 1
ATOM 1017 O O . LEU A 1 137 ? 10.398 -36.812 -18.516 1 97.12 137 LEU A O 1
ATOM 1021 N N . LEU A 1 138 ? 11.227 -38.719 -19.266 1 96.75 138 LEU A N 1
ATOM 1022 C CA . LEU A 1 138 ? 11.469 -39.25 -17.938 1 96.75 138 LEU A CA 1
ATOM 1023 C C . LEU A 1 138 ? 12.484 -38.406 -17.172 1 96.75 138 LEU A C 1
ATOM 1025 O O . LEU A 1 138 ? 12.312 -38.156 -15.984 1 96.75 138 LEU A O 1
ATOM 1029 N N . ARG A 1 139 ? 13.5 -38 -17.859 1 97.25 139 ARG A N 1
ATOM 1030 C CA . ARG A 1 139 ? 14.555 -37.219 -17.234 1 97.25 139 ARG A CA 1
ATOM 1031 C C . ARG A 1 139 ? 14.039 -35.844 -16.812 1 97.25 139 ARG A C 1
ATOM 1033 O O . ARG A 1 139 ? 14.422 -35.312 -15.773 1 97.25 139 ARG A O 1
ATOM 1040 N N . ILE A 1 140 ? 13.203 -35.281 -17.656 1 97.88 140 ILE A N 1
ATOM 1041 C CA . ILE A 1 140 ? 12.617 -33.969 -17.344 1 97.88 140 ILE A CA 1
ATOM 1042 C C . ILE A 1 140 ? 11.734 -34.094 -16.094 1 97.88 140 ILE A C 1
ATOM 1044 O O . ILE A 1 140 ? 11.805 -33.25 -15.195 1 97.88 140 ILE A O 1
ATOM 1048 N N . GLN A 1 141 ? 10.984 -35.125 -16.016 1 97.31 141 GLN A N 1
ATOM 1049 C CA . GLN A 1 141 ? 10.109 -35.375 -14.875 1 97.31 141 GLN A CA 1
ATOM 1050 C C . GLN A 1 141 ? 10.914 -35.562 -13.594 1 97.31 141 GLN A C 1
ATOM 1052 O O . GLN A 1 141 ? 10.531 -35.062 -12.531 1 97.31 141 GLN A O 1
ATOM 1057 N N . GLU A 1 142 ? 12 -36.219 -13.703 1 97.12 142 GLU A N 1
ATOM 1058 C CA . GLU A 1 142 ? 12.867 -36.438 -12.555 1 97.12 142 GLU A CA 1
ATOM 1059 C C . GLU A 1 142 ? 13.484 -35.156 -12.062 1 97.12 142 GLU A C 1
ATOM 1061 O O . GLU A 1 142 ? 13.539 -34.906 -10.852 1 97.12 142 GLU A O 1
ATOM 1066 N N . LEU A 1 143 ? 13.93 -34.438 -13.008 1 97.44 143 LEU A N 1
ATOM 1067 C CA . LEU A 1 143 ? 14.531 -33.156 -12.633 1 97.44 143 LEU A CA 1
ATOM 1068 C C . LEU A 1 143 ? 13.5 -32.25 -11.984 1 97.44 143 LEU A C 1
ATOM 1070 O O . LEU A 1 143 ? 13.766 -31.625 -10.953 1 97.44 143 LEU A O 1
ATOM 1074 N N . SER A 1 144 ? 12.328 -32.125 -12.594 1 97.44 144 SER A N 1
ATOM 1075 C CA . SER A 1 144 ? 11.25 -31.297 -12.055 1 97.44 144 SER A CA 1
ATOM 1076 C C . SER A 1 144 ? 10.883 -31.734 -10.633 1 97.44 144 SER A C 1
ATOM 1078 O O . SER A 1 144 ? 10.75 -30.906 -9.742 1 97.44 144 SER A O 1
ATOM 1080 N N . SER A 1 145 ? 10.719 -33 -10.453 1 95.94 145 SER A N 1
ATOM 1081 C CA . SER A 1 145 ? 10.375 -33.531 -9.141 1 95.94 145 SER A CA 1
ATOM 1082 C C . SER A 1 145 ? 11.445 -33.188 -8.109 1 95.94 145 SER A C 1
ATOM 1084 O O . SER A 1 145 ? 11.125 -32.906 -6.949 1 95.94 145 SER A O 1
ATOM 1086 N N . HIS A 1 146 ? 12.641 -33.344 -8.531 1 95.62 146 HIS A N 1
ATOM 1087 C CA . HIS A 1 146 ? 13.758 -33 -7.645 1 95.62 146 HIS A CA 1
ATOM 1088 C C . HIS A 1 146 ? 13.727 -31.531 -7.238 1 95.62 146 HIS A C 1
ATOM 1090 O O . HIS A 1 146 ? 13.891 -31.219 -6.059 1 95.62 146 HIS A O 1
ATOM 1096 N N . ILE A 1 147 ? 13.508 -30.672 -8.172 1 94.62 147 ILE A N 1
ATOM 1097 C CA . ILE A 1 147 ? 13.5 -29.234 -7.902 1 94.62 147 ILE A CA 1
ATOM 1098 C C . ILE A 1 147 ? 12.32 -28.875 -7 1 94.62 147 ILE A C 1
ATOM 1100 O O . ILE A 1 147 ? 12.445 -28.031 -6.109 1 94.62 147 ILE A O 1
ATOM 1104 N N . ILE A 1 148 ? 11.195 -29.484 -7.191 1 93.5 148 ILE A N 1
ATOM 1105 C CA . ILE A 1 148 ? 10.008 -29.234 -6.371 1 93.5 148 ILE A CA 1
ATOM 1106 C C . ILE A 1 148 ? 10.297 -29.625 -4.922 1 93.5 148 ILE A C 1
ATOM 1108 O O . ILE A 1 148 ? 9.922 -28.906 -3.994 1 93.5 148 ILE A O 1
ATOM 1112 N N . SER A 1 149 ? 11.055 -30.672 -4.727 1 90.31 149 SER A N 1
ATOM 1113 C CA . SER A 1 149 ? 11.375 -31.172 -3.391 1 90.31 149 SER A CA 1
ATOM 1114 C C . SER A 1 149 ? 12.453 -30.328 -2.729 1 90.31 149 SER A C 1
ATOM 1116 O O . SER A 1 149 ? 12.477 -30.188 -1.504 1 90.31 149 SER A O 1
ATOM 1118 N N . TYR A 1 150 ? 13.328 -29.859 -3.604 1 91.5 150 TYR A N 1
ATOM 1119 C CA . TYR A 1 150 ? 14.422 -29.031 -3.129 1 91.5 150 TYR A CA 1
ATOM 1120 C C . TYR A 1 150 ? 14.523 -27.75 -3.938 1 91.5 150 TYR A C 1
ATOM 1122 O O . TYR A 1 150 ? 15.469 -27.562 -4.707 1 91.5 150 TYR A O 1
ATOM 1130 N N . PRO A 1 151 ? 13.703 -26.781 -3.572 1 89.06 151 PRO A N 1
ATOM 1131 C CA . PRO A 1 151 ? 13.523 -25.594 -4.414 1 89.06 151 PRO A CA 1
ATOM 1132 C C . PRO A 1 151 ? 14.812 -24.781 -4.578 1 89.06 151 PRO A C 1
ATOM 1134 O O . PRO A 1 151 ? 15.094 -24.281 -5.664 1 89.06 151 PRO A O 1
ATOM 1137 N N . PRO A 1 152 ? 15.711 -24.703 -3.656 1 87.75 152 PRO A N 1
ATOM 1138 C CA . PRO A 1 152 ? 16.922 -23.891 -3.844 1 87.75 152 PRO A CA 1
ATOM 1139 C C . PRO A 1 152 ? 17.812 -24.438 -4.949 1 87.75 152 PRO A C 1
ATOM 1141 O O . PRO A 1 152 ? 18.656 -23.703 -5.477 1 87.75 152 PRO A O 1
ATOM 1144 N N . THR A 1 153 ? 17.656 -25.703 -5.352 1 91.5 153 THR A N 1
ATOM 1145 C CA . THR A 1 153 ? 18.531 -26.328 -6.348 1 91.5 153 THR A CA 1
ATOM 1146 C C . THR A 1 153 ? 18.219 -25.781 -7.742 1 91.5 153 THR A C 1
ATOM 1148 O O . THR A 1 153 ? 19 -25.984 -8.672 1 91.5 153 THR A O 1
ATOM 1151 N N . ARG A 1 154 ? 17.125 -25.125 -7.836 1 91.75 154 ARG A N 1
ATOM 1152 C CA . ARG A 1 154 ? 16.75 -24.547 -9.125 1 91.75 154 ARG A CA 1
ATOM 1153 C C . ARG A 1 154 ? 17.844 -23.609 -9.633 1 91.75 154 ARG A C 1
ATOM 1155 O O . ARG A 1 154 ? 18.031 -23.469 -10.844 1 91.75 154 ARG A O 1
ATOM 1162 N N . MET A 1 155 ? 18.531 -23.016 -8.75 1 91.5 155 MET A N 1
ATOM 1163 C CA . MET A 1 155 ? 19.594 -22.078 -9.117 1 91.5 155 MET A CA 1
ATOM 1164 C C . MET A 1 155 ? 20.703 -22.797 -9.875 1 91.5 155 MET A C 1
ATOM 1166 O O . MET A 1 155 ? 21.281 -22.25 -10.82 1 91.5 155 MET A O 1
ATOM 1170 N N . ILE A 1 156 ? 20.953 -23.969 -9.469 1 92.5 156 ILE A N 1
ATOM 1171 C CA . ILE A 1 156 ? 22 -24.766 -10.102 1 92.5 156 ILE A CA 1
ATOM 1172 C C . ILE A 1 156 ? 21.562 -25.156 -11.508 1 92.5 156 ILE A C 1
ATOM 1174 O O . ILE A 1 156 ? 22.344 -25.047 -12.461 1 92.5 156 ILE A O 1
ATOM 1178 N N . ALA A 1 157 ? 20.375 -25.578 -11.594 1 94.44 157 ALA A N 1
ATOM 1179 C CA . ALA A 1 157 ? 19.828 -25.953 -12.898 1 94.44 157 ALA A CA 1
ATOM 1180 C C . ALA A 1 157 ? 19.766 -24.75 -13.844 1 94.44 157 ALA A C 1
ATOM 1182 O O . ALA A 1 157 ? 20.156 -24.844 -15.008 1 94.44 157 ALA A O 1
ATOM 1183 N N . ALA A 1 158 ? 19.312 -23.656 -13.344 1 93.12 158 ALA A N 1
ATOM 1184 C CA . ALA A 1 158 ? 19.125 -22.438 -14.141 1 93.12 158 ALA A CA 1
ATOM 1185 C C . ALA A 1 158 ? 20.453 -21.875 -14.625 1 93.12 158 ALA A C 1
ATOM 1187 O O . ALA A 1 158 ? 20.5 -21.141 -15.609 1 93.12 158 ALA A O 1
ATOM 1188 N N . GLN A 1 159 ? 21.516 -22.203 -13.977 1 90.56 159 GLN A N 1
ATOM 1189 C CA . GLN A 1 159 ? 22.844 -21.688 -14.32 1 90.56 159 GLN A CA 1
ATOM 1190 C C . GLN A 1 159 ? 23.469 -22.484 -15.461 1 90.56 159 GLN A C 1
ATOM 1192 O O . GLN A 1 159 ? 24.531 -22.141 -15.961 1 90.56 159 GLN A O 1
ATOM 1197 N N . LYS A 1 160 ? 22.812 -23.484 -15.891 1 92.88 160 LYS A N 1
ATOM 1198 C CA . LYS A 1 160 ? 23.266 -24.266 -17.047 1 92.88 160 LYS A CA 1
ATOM 1199 C C . LYS A 1 160 ? 22.531 -23.844 -18.312 1 92.88 160 LYS A C 1
ATOM 1201 O O . LYS A 1 160 ? 21.484 -24.391 -18.641 1 92.88 160 LYS A O 1
ATOM 1206 N N . PRO A 1 161 ? 23.141 -23.031 -19.062 1 93.12 161 PRO A N 1
ATOM 1207 C CA . PRO A 1 161 ? 22.453 -22.469 -20.234 1 93.12 161 PRO A CA 1
ATOM 1208 C C . PRO A 1 161 ? 22.047 -23.531 -21.25 1 93.12 161 PRO A C 1
ATOM 1210 O O . PRO A 1 161 ? 21.031 -23.391 -21.922 1 93.12 161 PRO A O 1
ATOM 1213 N N . ARG A 1 162 ? 22.828 -24.562 -21.344 1 94.62 162 ARG A N 1
ATOM 1214 C CA . ARG A 1 162 ? 22.5 -25.625 -22.297 1 94.62 162 ARG A CA 1
ATOM 1215 C C . ARG A 1 162 ? 21.188 -26.312 -21.938 1 94.62 162 ARG A C 1
ATOM 1217 O O . ARG A 1 162 ? 20.453 -26.75 -22.812 1 94.62 162 ARG A O 1
ATOM 1224 N N . LEU A 1 163 ? 21.031 -26.453 -20.688 1 96.25 163 LEU A N 1
ATOM 1225 C CA . LEU A 1 163 ? 19.766 -27.047 -20.234 1 96.25 163 LEU A CA 1
ATOM 1226 C C . LEU A 1 163 ? 18.594 -26.188 -20.672 1 96.25 163 LEU A C 1
ATOM 1228 O O . LEU A 1 163 ? 17.609 -26.703 -21.219 1 96.25 163 LEU A O 1
ATOM 1232 N N . ILE A 1 164 ? 18.672 -24.922 -20.422 1 95.94 164 ILE A N 1
ATOM 1233 C CA . ILE A 1 164 ? 17.594 -24 -20.75 1 95.94 164 ILE A CA 1
ATOM 1234 C C . ILE A 1 164 ? 17.359 -24 -22.266 1 95.94 164 ILE A C 1
ATOM 1236 O O . ILE A 1 164 ? 16.203 -24.031 -22.703 1 95.94 164 ILE A O 1
ATOM 1240 N N . ALA A 1 165 ? 18.453 -24.031 -22.953 1 95.94 165 ALA A N 1
ATOM 1241 C CA . ALA A 1 165 ? 18.359 -24.078 -24.422 1 95.94 165 ALA A CA 1
ATOM 1242 C C . ALA A 1 165 ? 17.609 -25.328 -24.891 1 95.94 165 ALA A C 1
ATOM 1244 O O . ALA A 1 165 ? 16.75 -25.25 -25.766 1 95.94 165 ALA A O 1
ATOM 1245 N N . ASP A 1 166 ? 18.031 -26.375 -24.328 1 95.81 166 ASP A N 1
ATOM 1246 C CA . ASP A 1 166 ? 17.422 -27.656 -24.703 1 95.81 166 ASP A CA 1
ATOM 1247 C C . ASP A 1 166 ? 15.93 -27.672 -24.391 1 95.81 166 ASP A C 1
ATOM 1249 O O . ASP A 1 166 ? 15.117 -28.109 -25.203 1 95.81 166 ASP A O 1
ATOM 1253 N N . LEU A 1 167 ? 15.562 -27.234 -23.234 1 96.75 167 LEU A N 1
ATOM 1254 C CA . LEU A 1 167 ? 14.164 -27.203 -22.812 1 96.75 167 LEU A CA 1
ATOM 1255 C C . LEU A 1 167 ? 13.359 -26.25 -23.688 1 96.75 167 LEU A C 1
ATOM 1257 O O . LEU A 1 167 ? 12.242 -26.578 -24.109 1 96.75 167 LEU A O 1
ATOM 1261 N N . LEU A 1 168 ? 13.891 -25.109 -23.969 1 95.88 168 LEU A N 1
ATOM 1262 C CA . LEU A 1 168 ? 13.211 -24.141 -24.828 1 95.88 168 LEU A CA 1
ATOM 1263 C C . LEU A 1 168 ? 12.969 -24.703 -26.219 1 95.88 168 LEU A C 1
ATOM 1265 O O . LEU A 1 168 ? 11.898 -24.516 -26.797 1 95.88 168 LEU A O 1
ATOM 1269 N N . THR A 1 169 ? 13.953 -25.359 -26.703 1 94.25 169 THR A N 1
ATOM 1270 C CA . THR A 1 169 ? 13.82 -25.984 -28 1 94.25 169 THR A CA 1
ATOM 1271 C C . THR A 1 169 ? 12.75 -27.062 -27.984 1 94.25 169 THR A C 1
ATOM 1273 O O . THR A 1 169 ? 11.984 -27.219 -28.938 1 94.25 169 THR A O 1
ATOM 1276 N N . THR A 1 170 ? 12.727 -27.797 -26.922 1 95.31 170 THR A N 1
ATOM 1277 C CA . THR A 1 170 ? 11.719 -28.844 -26.766 1 95.31 170 THR A CA 1
ATOM 1278 C C . THR A 1 170 ? 10.32 -28.25 -26.766 1 95.31 170 THR A C 1
ATOM 1280 O O . THR A 1 170 ? 9.398 -28.797 -27.375 1 95.31 170 THR A O 1
ATOM 1283 N N . VAL A 1 171 ? 10.125 -27.141 -26.141 1 95.19 171 VAL A N 1
ATOM 1284 C CA . VAL A 1 171 ? 8.82 -26.484 -26.016 1 95.19 171 VAL A CA 1
ATOM 1285 C C . VAL A 1 171 ? 8.391 -25.922 -27.359 1 95.19 171 VAL A C 1
ATOM 1287 O O . VAL A 1 171 ? 7.207 -25.938 -27.703 1 95.19 171 VAL A O 1
ATOM 1290 N N . THR A 1 172 ? 9.32 -25.484 -28.156 1 91.75 172 THR A N 1
ATOM 1291 C CA . THR A 1 172 ? 8.984 -24.766 -29.375 1 91.75 172 THR A CA 1
ATOM 1292 C C . THR A 1 172 ? 9.008 -25.688 -30.578 1 91.75 172 THR A C 1
ATOM 1294 O O . THR A 1 172 ? 8.461 -25.359 -31.641 1 91.75 172 THR A O 1
ATOM 1297 N N . SER A 1 173 ? 9.602 -26.812 -30.453 1 91.62 173 SER A N 1
ATOM 1298 C CA . SER A 1 173 ? 9.742 -27.734 -31.578 1 91.62 173 SER A CA 1
ATOM 1299 C C . SER A 1 173 ? 8.406 -28.375 -31.938 1 91.62 173 SER A C 1
ATOM 1301 O O . SER A 1 173 ? 7.715 -28.906 -31.078 1 91.62 173 SER A O 1
ATOM 1303 N N . PRO A 1 174 ? 8.062 -28.359 -33.156 1 91 174 PRO A N 1
ATOM 1304 C CA . PRO A 1 174 ? 6.828 -29.016 -33.594 1 91 174 PRO A CA 1
ATOM 1305 C C . PRO A 1 174 ? 6.891 -30.531 -33.5 1 91 174 PRO A C 1
ATOM 1307 O O . PRO A 1 174 ? 5.852 -31.203 -33.438 1 91 174 PRO A O 1
ATOM 1310 N N . ASP A 1 175 ? 8.047 -31.109 -33.406 1 91.19 175 ASP A N 1
ATOM 1311 C CA . ASP A 1 175 ? 8.219 -32.562 -33.375 1 91.19 175 ASP A CA 1
ATOM 1312 C C . ASP A 1 175 ? 8.031 -33.094 -31.969 1 91.19 175 ASP A C 1
ATOM 1314 O O . ASP A 1 175 ? 7.863 -34.312 -31.781 1 91.19 175 ASP A O 1
ATOM 1318 N N . SER A 1 176 ? 8.023 -32.25 -31.031 1 93.25 176 SER A N 1
ATOM 1319 C CA . SER A 1 176 ? 7.855 -32.688 -29.656 1 93.25 176 SER A CA 1
ATOM 1320 C C . SER A 1 176 ? 6.418 -33.094 -29.375 1 93.25 176 SER A C 1
ATOM 1322 O O . SER A 1 176 ? 5.477 -32.438 -29.828 1 93.25 176 SER A O 1
ATOM 1324 N N . SER A 1 177 ? 6.25 -34.219 -28.688 1 94.62 177 SER A N 1
ATOM 1325 C CA . SER A 1 177 ? 4.914 -34.625 -28.266 1 94.62 177 SER A CA 1
ATOM 1326 C C . SER A 1 177 ? 4.309 -33.594 -27.297 1 94.62 177 SER A C 1
ATOM 1328 O O . SER A 1 177 ? 5.035 -32.875 -26.625 1 94.62 177 SER A O 1
ATOM 1330 N N . PRO A 1 178 ? 2.994 -33.594 -27.25 1 95 178 PRO A N 1
ATOM 1331 C CA . PRO A 1 178 ? 2.342 -32.656 -26.328 1 95 178 PRO A CA 1
ATOM 1332 C C . PRO A 1 178 ? 2.754 -32.875 -24.875 1 95 178 PRO A C 1
ATOM 1334 O O . PRO A 1 178 ? 2.916 -31.906 -24.125 1 95 178 PRO A O 1
ATOM 1337 N N . GLU A 1 179 ? 2.9 -34.094 -24.5 1 96.31 179 GLU A N 1
ATOM 1338 C CA . GLU A 1 179 ? 3.293 -34.406 -23.141 1 96.31 179 GLU A CA 1
ATOM 1339 C C . GLU A 1 179 ? 4.707 -33.906 -22.844 1 96.31 179 GLU A C 1
ATOM 1341 O O . GLU A 1 179 ? 4.965 -33.344 -21.766 1 96.31 179 GLU A O 1
ATOM 1346 N N . LEU A 1 180 ? 5.555 -34.188 -23.781 1 96.88 180 LEU A N 1
ATOM 1347 C CA . LEU A 1 180 ? 6.938 -33.75 -23.625 1 96.88 180 LEU A CA 1
ATOM 1348 C C . LEU A 1 180 ? 7.016 -32.219 -23.547 1 96.88 180 LEU A C 1
ATOM 1350 O O . LEU A 1 180 ? 7.754 -31.672 -22.719 1 96.88 180 LEU A O 1
ATOM 1354 N N . ARG A 1 181 ? 6.242 -31.562 -24.344 1 97.25 181 ARG A N 1
ATOM 1355 C CA . ARG A 1 181 ? 6.188 -30.094 -24.344 1 97.25 181 ARG A CA 1
ATOM 1356 C C . ARG A 1 181 ? 5.695 -29.562 -23 1 97.25 181 ARG A C 1
ATOM 1358 O O . ARG A 1 181 ? 6.254 -28.609 -22.453 1 97.25 181 ARG A O 1
ATOM 1365 N N . ALA A 1 182 ? 4.695 -30.188 -22.516 1 97.5 182 ALA A N 1
ATOM 1366 C CA . ALA A 1 182 ? 4.105 -29.797 -21.234 1 97.5 182 ALA A CA 1
ATOM 1367 C C . ALA A 1 182 ? 5.109 -29.922 -20.109 1 97.5 182 ALA A C 1
ATOM 1369 O O . ALA A 1 182 ? 5.254 -29.016 -19.281 1 97.5 182 ALA A O 1
ATOM 1370 N N . GLU A 1 183 ? 5.793 -31.031 -20.062 1 97.88 183 GLU A N 1
ATOM 1371 C CA . GLU A 1 183 ? 6.773 -31.281 -19.016 1 97.88 183 GLU A CA 1
ATOM 1372 C C . GLU A 1 183 ? 7.961 -30.328 -19.125 1 97.88 183 GLU A C 1
ATOM 1374 O O . GLU A 1 183 ? 8.508 -29.875 -18.125 1 97.88 183 GLU A O 1
ATOM 1379 N N . ALA A 1 184 ? 8.359 -30.094 -20.328 1 97.88 184 ALA A N 1
ATOM 1380 C CA . ALA A 1 184 ? 9.469 -29.156 -20.547 1 97.88 184 ALA A CA 1
ATOM 1381 C C . ALA A 1 184 ? 9.094 -27.75 -20.094 1 97.88 184 ALA A C 1
ATOM 1383 O O . ALA A 1 184 ? 9.914 -27.047 -19.516 1 97.88 184 ALA A O 1
ATOM 1384 N N . ARG A 1 185 ? 7.918 -27.359 -20.359 1 97.75 185 ARG A N 1
ATOM 1385 C CA . ARG A 1 185 ? 7.434 -26.047 -19.953 1 97.75 185 ARG A CA 1
ATOM 1386 C C . ARG A 1 185 ? 7.457 -25.906 -18.438 1 97.75 185 ARG A C 1
ATOM 1388 O O . ARG A 1 185 ? 7.914 -24.891 -17.906 1 97.75 185 ARG A O 1
ATOM 1395 N N . GLN A 1 186 ? 6.93 -26.859 -17.766 1 97.94 186 GLN A N 1
ATOM 1396 C CA . GLN A 1 186 ? 6.93 -26.844 -16.312 1 97.94 186 GLN A CA 1
ATOM 1397 C C . GLN A 1 186 ? 8.352 -26.781 -15.758 1 97.94 186 GLN A C 1
ATOM 1399 O O . GLN A 1 186 ? 8.625 -26.047 -14.797 1 97.94 186 GLN A O 1
ATOM 1404 N N . CYS A 1 187 ? 9.219 -27.547 -16.359 1 97.88 187 CYS A N 1
ATOM 1405 C CA . CYS A 1 187 ? 10.602 -27.562 -15.898 1 97.88 187 CYS A CA 1
ATOM 1406 C C . CYS A 1 187 ? 11.25 -26.188 -16.078 1 97.88 187 CYS A C 1
ATOM 1408 O O . CYS A 1 187 ? 11.977 -25.719 -15.203 1 97.88 187 CYS A O 1
ATOM 1410 N N . LEU A 1 188 ? 11.008 -25.609 -17.234 1 96.75 188 LEU A N 1
ATOM 1411 C CA . LEU A 1 188 ? 11.492 -24.266 -17.469 1 96.75 188 LEU A CA 1
ATOM 1412 C C . LEU A 1 188 ? 10.984 -23.297 -16.391 1 96.75 188 LEU A C 1
ATOM 1414 O O . LEU A 1 188 ? 11.75 -22.484 -15.883 1 96.75 188 LEU A O 1
ATOM 1418 N N . THR A 1 189 ? 9.719 -23.406 -16.062 1 97.12 189 THR A N 1
ATOM 1419 C CA . THR A 1 189 ? 9.094 -22.562 -15.047 1 97.12 189 THR A CA 1
ATOM 1420 C C . THR A 1 189 ? 9.758 -22.766 -13.695 1 97.12 189 THR A C 1
ATOM 1422 O O . THR A 1 189 ? 10.008 -21.797 -12.969 1 97.12 189 THR A O 1
ATOM 1425 N N . LEU A 1 190 ? 10.055 -23.984 -13.375 1 96.75 190 LEU A N 1
ATOM 1426 C CA . LEU A 1 190 ? 10.688 -24.312 -12.102 1 96.75 190 LEU A CA 1
ATOM 1427 C C . LEU A 1 190 ? 12.102 -23.75 -12.039 1 96.75 190 LEU A C 1
ATOM 1429 O O . LEU A 1 190 ? 12.586 -23.391 -10.953 1 96.75 190 LEU A O 1
ATOM 1433 N N . CYS A 1 191 ? 12.711 -23.609 -13.195 1 95.44 191 CYS A N 1
ATOM 1434 C CA . CYS A 1 191 ? 14.055 -23.047 -13.258 1 95.44 191 CYS A CA 1
ATOM 1435 C C . CYS A 1 191 ? 14.016 -21.531 -13.195 1 95.44 191 CYS A C 1
ATOM 1437 O O . CYS A 1 191 ? 15.055 -20.875 -13.211 1 95.44 191 CYS A O 1
ATOM 1439 N N . GLY A 1 192 ? 12.82 -20.953 -13.18 1 94.5 192 GLY A N 1
ATOM 1440 C CA . GLY A 1 192 ? 12.672 -19.516 -13.047 1 94.5 192 GLY A CA 1
ATOM 1441 C C . GLY A 1 192 ? 12.594 -18.797 -14.383 1 94.5 192 GLY A C 1
ATOM 1442 O O . GLY A 1 192 ? 12.773 -17.578 -14.453 1 94.5 192 GLY A O 1
ATOM 1443 N N . CYS A 1 193 ? 12.398 -19.562 -15.445 1 93.62 193 CYS A N 1
ATOM 1444 C CA . CYS A 1 193 ? 12.273 -18.969 -16.781 1 93.62 193 CYS A CA 1
ATOM 1445 C C . CYS A 1 193 ? 10.828 -18.578 -17.062 1 93.62 193 CYS A C 1
ATOM 1447 O O . CYS A 1 193 ? 9.922 -19.406 -16.938 1 93.62 193 CYS A O 1
ATOM 1449 N N . GLN A 1 194 ? 10.664 -17.328 -17.453 1 93.31 194 GLN A N 1
ATOM 1450 C CA . GLN A 1 194 ? 9.32 -16.828 -17.734 1 93.31 194 GLN A CA 1
ATOM 1451 C C . GLN A 1 194 ? 9.141 -16.547 -19.234 1 93.31 194 GLN A C 1
ATOM 1453 O O . GLN A 1 194 ? 10.078 -16.109 -19.906 1 93.31 194 GLN A O 1
ATOM 1458 N N . PRO A 1 195 ? 7.938 -16.844 -19.703 1 92.5 195 PRO A N 1
ATOM 1459 C CA . PRO A 1 195 ? 7.66 -16.438 -21.078 1 92.5 195 PRO A CA 1
ATOM 1460 C C . PRO A 1 195 ? 7.578 -14.922 -21.25 1 92.5 195 PRO A C 1
ATOM 1462 O O . PRO A 1 195 ? 7.371 -14.203 -20.266 1 92.5 195 PRO A O 1
ATOM 1465 N N . ALA A 1 196 ? 7.785 -14.492 -22.484 1 92.44 196 ALA A N 1
ATOM 1466 C CA . ALA A 1 196 ? 7.617 -13.07 -22.75 1 92.44 196 ALA A CA 1
ATOM 1467 C C . ALA A 1 196 ? 6.18 -12.625 -22.5 1 92.44 196 ALA A C 1
ATOM 1469 O O . ALA A 1 196 ? 5.238 -13.398 -22.703 1 92.44 196 ALA A O 1
ATOM 1470 N N . VAL A 1 197 ? 6.051 -11.406 -22.078 1 95.25 197 VAL A N 1
ATOM 1471 C CA . VAL A 1 197 ? 4.715 -10.867 -21.844 1 95.25 197 VAL A CA 1
ATOM 1472 C C . VAL A 1 197 ? 3.971 -10.703 -23.156 1 95.25 197 VAL A C 1
ATOM 1474 O O . VAL A 1 197 ? 4.594 -10.523 -24.203 1 95.25 197 VAL A O 1
ATOM 1477 N N . LYS A 1 198 ? 2.682 -10.695 -23.141 1 90.81 198 LYS A N 1
ATOM 1478 C CA . LYS A 1 198 ? 1.826 -10.75 -24.312 1 90.81 198 LYS A CA 1
ATOM 1479 C C . LYS A 1 198 ? 1.655 -9.367 -24.938 1 90.81 198 LYS A C 1
ATOM 1481 O O . LYS A 1 198 ? 1.361 -9.242 -26.125 1 90.81 198 LYS A O 1
ATOM 1486 N N . SER A 1 199 ? 1.778 -8.336 -24.125 1 93.69 199 SER A N 1
ATOM 1487 C CA . SER A 1 199 ? 1.495 -6.977 -24.578 1 93.69 199 SER A CA 1
ATOM 1488 C C . SER A 1 199 ? 2.725 -6.082 -24.438 1 93.69 199 SER A C 1
ATOM 1490 O O . SER A 1 199 ? 3.857 -6.562 -24.531 1 93.69 199 SER A O 1
ATOM 1492 N N . LYS A 1 200 ? 2.492 -4.758 -24.312 1 95.69 200 LYS A N 1
ATOM 1493 C CA . LYS A 1 200 ? 3.582 -3.789 -24.25 1 95.69 200 LYS A CA 1
ATOM 1494 C C . LYS A 1 200 ? 4.305 -3.871 -22.906 1 95.69 200 LYS A C 1
ATOM 1496 O O . LYS A 1 200 ? 5.41 -3.342 -22.766 1 95.69 200 LYS A O 1
ATOM 1501 N N . GLY A 1 201 ? 3.703 -4.527 -22.031 1 97.25 201 GLY A N 1
ATOM 1502 C CA . GLY A 1 201 ? 4.211 -4.742 -20.688 1 97.25 201 GLY A CA 1
ATOM 1503 C C . GLY A 1 201 ? 3.42 -5.773 -19.906 1 97.25 201 GLY A C 1
ATOM 1504 O O . GLY A 1 201 ? 2.658 -6.547 -20.484 1 97.25 201 GLY A O 1
ATOM 1505 N N . VAL A 1 202 ? 3.617 -5.824 -18.672 1 98.06 202 VAL A N 1
ATOM 1506 C CA . VAL A 1 202 ? 2.984 -6.848 -17.844 1 98.06 202 VAL A CA 1
ATOM 1507 C C . VAL A 1 202 ? 1.515 -6.5 -17.625 1 98.06 202 VAL A C 1
ATOM 1509 O O . VAL A 1 202 ? 1.188 -5.367 -17.25 1 98.06 202 VAL A O 1
ATOM 1512 N N . SER A 1 203 ? 0.672 -7.371 -17.891 1 98.75 203 SER A N 1
ATOM 1513 C CA . SER A 1 203 ? -0.744 -7.262 -17.562 1 98.75 203 SER A CA 1
ATOM 1514 C C . SER A 1 203 ? -1.102 -8.141 -16.359 1 98.75 203 SER A C 1
ATOM 1516 O O . SER A 1 203 ? -0.978 -9.367 -16.422 1 98.75 203 SER A O 1
ATOM 1518 N N . LEU A 1 204 ? -1.59 -7.508 -15.289 1 98.81 204 LEU A N 1
ATOM 1519 C CA . LEU A 1 204 ? -1.859 -8.18 -14.023 1 98.81 204 LEU A CA 1
ATOM 1520 C C . LEU A 1 204 ? -3.34 -8.094 -13.664 1 98.81 204 LEU A C 1
ATOM 1522 O O . LEU A 1 204 ? -3.936 -7.016 -13.734 1 98.81 204 LEU A O 1
ATOM 1526 N N . LEU A 1 205 ? -3.926 -9.234 -13.336 1 98.88 205 LEU A N 1
ATOM 1527 C CA . LEU A 1 205 ? -5.273 -9.281 -12.781 1 98.88 205 LEU A CA 1
ATOM 1528 C C . LEU A 1 205 ? -5.238 -9.648 -11.305 1 98.88 205 LEU A C 1
ATOM 1530 O O . LEU A 1 205 ? -4.652 -10.664 -10.922 1 98.88 205 LEU A O 1
ATOM 1534 N N . SER A 1 206 ? -5.77 -8.82 -10.492 1 98.88 206 SER A N 1
ATOM 1535 C CA . SER A 1 206 ? -5.914 -9.07 -9.062 1 98.88 206 SER A CA 1
ATOM 1536 C C . SER A 1 206 ? -7.379 -9.203 -8.672 1 98.88 206 SER A C 1
ATOM 1538 O O . SER A 1 206 ? -8.203 -8.352 -9.023 1 98.88 206 SER A O 1
ATOM 1540 N N . ILE A 1 207 ? -7.723 -10.258 -7.961 1 98.44 207 ILE A N 1
ATOM 1541 C CA . ILE A 1 207 ? -9.102 -10.484 -7.539 1 98.44 207 ILE A CA 1
ATOM 1542 C C . ILE A 1 207 ? -9.172 -10.531 -6.016 1 98.44 207 ILE A C 1
ATOM 1544 O O . ILE A 1 207 ? -8.531 -11.375 -5.379 1 98.44 207 ILE A O 1
ATOM 1548 N N . ASP A 1 208 ? -10.016 -9.688 -5.426 1 97.62 208 ASP A N 1
ATOM 1549 C CA . ASP A 1 208 ? -10.18 -9.508 -3.986 1 97.62 208 ASP A CA 1
ATOM 1550 C C . ASP A 1 208 ? -10.82 -10.742 -3.35 1 97.62 208 ASP A C 1
ATOM 1552 O O . ASP A 1 208 ? -11.398 -11.57 -4.047 1 97.62 208 ASP A O 1
ATOM 1556 N N . GLY A 1 209 ? -10.672 -10.789 -2.037 1 93.5 209 GLY A N 1
ATOM 1557 C CA . GLY A 1 209 ? -11.57 -11.633 -1.264 1 93.5 209 GLY A CA 1
ATOM 1558 C C . GLY A 1 209 ? -12.945 -11.031 -1.082 1 93.5 209 GLY A C 1
ATOM 1559 O O . GLY A 1 209 ? -13.172 -9.867 -1.416 1 93.5 209 GLY A O 1
ATOM 1560 N N . GLY A 1 210 ? -13.891 -11.945 -0.621 1 88.25 210 GLY A N 1
ATOM 1561 C CA . GLY A 1 210 ? -15.211 -11.375 -0.426 1 88.25 210 GLY A CA 1
ATOM 1562 C C . GLY A 1 210 ? -16.297 -12.414 -0.22 1 88.25 210 GLY A C 1
ATOM 1563 O O . GLY A 1 210 ? -17.484 -12.109 -0.327 1 88.25 210 GLY A O 1
ATOM 1564 N N . GLY A 1 211 ? -15.953 -13.641 0.019 1 84.81 211 GLY A N 1
ATOM 1565 C CA . GLY A 1 211 ? -16.938 -14.68 0.219 1 84.81 211 GLY A CA 1
ATOM 1566 C C . GLY A 1 211 ? -17.891 -14.836 -0.957 1 84.81 211 GLY A C 1
ATOM 1567 O O . GLY A 1 211 ? -17.453 -14.914 -2.107 1 84.81 211 GLY A O 1
ATOM 1568 N N . THR A 1 212 ? -19.156 -14.844 -0.643 1 84.31 212 THR A N 1
ATOM 1569 C CA . THR A 1 212 ? -20.141 -15.062 -1.691 1 84.31 212 THR A CA 1
ATOM 1570 C C . THR A 1 212 ? -20.266 -13.828 -2.584 1 84.31 212 THR A C 1
ATOM 1572 O O . THR A 1 212 ? -20.859 -13.898 -3.666 1 84.31 212 THR A O 1
ATOM 1575 N N . ARG A 1 213 ? -19.672 -12.766 -2.186 1 89.88 213 ARG A N 1
ATOM 1576 C CA . ARG A 1 213 ? -19.719 -11.547 -2.988 1 89.88 213 ARG A CA 1
ATOM 1577 C C . ARG A 1 213 ? -18.859 -11.688 -4.238 1 89.88 213 ARG A C 1
ATOM 1579 O O . ARG A 1 213 ? -18.875 -10.812 -5.109 1 89.88 213 ARG A O 1
ATOM 1586 N N . GLY A 1 214 ? -18.172 -12.758 -4.336 1 92.25 214 GLY A N 1
ATOM 1587 C CA . GLY A 1 214 ? -17.406 -13.055 -5.535 1 92.25 214 GLY A CA 1
ATOM 1588 C C . GLY A 1 214 ? -18.234 -12.984 -6.805 1 92.25 214 GLY A C 1
ATOM 1589 O O . GLY A 1 214 ? -17.703 -12.766 -7.891 1 92.25 214 GLY A O 1
ATOM 1590 N N . MET A 1 215 ? -19.531 -13.094 -6.691 1 91 215 MET A N 1
ATOM 1591 C CA . MET A 1 215 ? -20.438 -13.008 -7.84 1 91 215 MET A CA 1
ATOM 1592 C C . MET A 1 215 ? -20.359 -11.633 -8.492 1 91 215 MET A C 1
ATOM 1594 O O . MET A 1 215 ? -20.5 -11.508 -9.711 1 91 215 MET A O 1
ATOM 1598 N N . MET A 1 216 ? -20.062 -10.664 -7.691 1 94.81 216 MET A N 1
ATOM 1599 C CA . MET A 1 216 ? -19.969 -9.312 -8.234 1 94.81 216 MET A CA 1
ATOM 1600 C C . MET A 1 216 ? -18.719 -9.156 -9.102 1 94.81 216 MET A C 1
ATOM 1602 O O . MET A 1 216 ? -18.781 -8.57 -10.18 1 94.81 216 MET A O 1
ATOM 1606 N N . GLY A 1 217 ? -17.625 -9.695 -8.617 1 96.06 217 GLY A N 1
ATOM 1607 C CA . GLY A 1 217 ? -16.422 -9.695 -9.422 1 96.06 217 GLY A CA 1
ATOM 1608 C C . GLY A 1 217 ? -16.562 -10.453 -10.727 1 96.06 217 GLY A C 1
ATOM 1609 O O . GLY A 1 217 ? -16.031 -10.039 -11.758 1 96.06 217 GLY A O 1
ATOM 1610 N N . LEU A 1 218 ? -17.281 -11.539 -10.688 1 96.38 218 LEU A N 1
ATOM 1611 C CA . LEU A 1 218 ? -17.516 -12.344 -11.883 1 96.38 218 LEU A CA 1
ATOM 1612 C C . LEU A 1 218 ? -18.297 -11.555 -12.922 1 96.38 218 LEU A C 1
ATOM 1614 O O . LEU A 1 218 ? -18.047 -11.664 -14.117 1 96.38 218 LEU A O 1
ATOM 1618 N N . GLU A 1 219 ? -19.25 -10.75 -12.422 1 95.69 219 GLU A N 1
ATOM 1619 C CA . GLU A 1 219 ? -20.016 -9.914 -13.336 1 95.69 219 GLU A CA 1
ATOM 1620 C C . GLU A 1 219 ? -19.109 -8.914 -14.055 1 95.69 219 GLU A C 1
ATOM 1622 O O . GLU A 1 219 ? -19.281 -8.672 -15.258 1 95.69 219 GLU A O 1
ATOM 1627 N N . VAL A 1 220 ? -18.203 -8.375 -13.344 1 97.69 220 VAL A N 1
ATOM 1628 C CA . VAL A 1 220 ? -17.266 -7.426 -13.922 1 97.69 220 VAL A CA 1
ATOM 1629 C C . VAL A 1 220 ? -16.391 -8.125 -14.953 1 97.69 220 VAL A C 1
ATOM 1631 O O . VAL A 1 220 ? -16.219 -7.637 -16.078 1 97.69 220 VAL A O 1
ATOM 1634 N N . LEU A 1 221 ? -15.867 -9.281 -14.648 1 98.12 221 LEU A N 1
ATOM 1635 C CA . LEU A 1 221 ? -14.945 -10.016 -15.516 1 98.12 221 LEU A CA 1
ATOM 1636 C C . LEU A 1 221 ? -15.664 -10.523 -16.766 1 98.12 221 LEU A C 1
ATOM 1638 O O . LEU A 1 221 ? -15.047 -10.664 -17.828 1 98.12 221 LEU A O 1
ATOM 1642 N N . GLU A 1 222 ? -16.938 -10.742 -16.594 1 97.5 222 GLU A N 1
ATOM 1643 C CA . GLU A 1 222 ? -17.719 -11.172 -17.75 1 97.5 222 GLU A CA 1
ATOM 1644 C C . GLU A 1 222 ? -17.672 -10.125 -18.859 1 97.5 222 GLU A C 1
ATOM 1646 O O . GLU A 1 222 ? -17.641 -10.461 -20.047 1 97.5 222 GLU A O 1
ATOM 1651 N N . GLN A 1 223 ? -17.656 -8.914 -18.484 1 97.62 223 GLN A N 1
ATOM 1652 C CA . GLN A 1 223 ? -17.609 -7.836 -19.469 1 97.62 223 GLN A CA 1
ATOM 1653 C C . GLN A 1 223 ? -16.281 -7.84 -20.219 1 97.62 223 GLN A C 1
ATOM 1655 O O . GLN A 1 223 ? -16.219 -7.52 -21.406 1 97.62 223 GLN A O 1
ATOM 1660 N N . PHE A 1 224 ? -15.211 -8.188 -19.531 1 98.25 224 PHE A N 1
ATOM 1661 C CA . PHE A 1 224 ? -13.914 -8.281 -20.188 1 98.25 224 PHE A CA 1
ATOM 1662 C C . PHE A 1 224 ? -13.938 -9.32 -21.297 1 98.25 224 PHE A C 1
ATOM 1664 O O . PHE A 1 224 ? -13.438 -9.078 -22.406 1 98.25 224 PHE A O 1
ATOM 1671 N N . GLU A 1 225 ? -14.508 -10.477 -21 1 97.94 225 GLU A N 1
ATOM 1672 C CA . GLU A 1 225 ? -14.602 -11.531 -22 1 97.94 225 GLU A CA 1
ATOM 1673 C C . GLU A 1 225 ? -15.508 -11.117 -23.156 1 97.94 225 GLU A C 1
ATOM 1675 O O . GLU A 1 225 ? -15.195 -11.367 -24.312 1 97.94 225 GLU A O 1
ATOM 1680 N N . ARG A 1 226 ? -16.578 -10.445 -22.812 1 97.19 226 ARG A N 1
ATOM 1681 C CA . ARG A 1 226 ? -17.547 -10.047 -23.828 1 97.19 226 ARG A CA 1
ATOM 1682 C C . ARG A 1 226 ? -16.953 -9.031 -24.781 1 97.19 226 ARG A C 1
ATOM 1684 O O . ARG A 1 226 ? -17.062 -9.172 -26 1 97.19 226 ARG A O 1
ATOM 1691 N N . ILE A 1 227 ? -16.297 -8.078 -24.266 1 97.62 227 ILE A N 1
ATOM 1692 C CA . ILE A 1 227 ? -15.758 -6.984 -25.062 1 97.62 227 ILE A CA 1
ATOM 1693 C C . ILE A 1 227 ? -14.555 -7.477 -25.875 1 97.62 227 ILE A C 1
ATOM 1695 O O . ILE A 1 227 ? -14.422 -7.172 -27.047 1 97.62 227 ILE A O 1
ATOM 1699 N N . SER A 1 228 ? -13.711 -8.273 -25.297 1 97.56 228 SER A N 1
ATOM 1700 C CA . SER A 1 228 ? -12.469 -8.695 -25.938 1 97.56 228 SER A CA 1
ATOM 1701 C C . SER A 1 228 ? -12.703 -9.875 -26.875 1 97.56 228 SER A C 1
ATOM 1703 O O . SER A 1 228 ? -11.93 -10.102 -27.797 1 97.56 228 SER A O 1
ATOM 1705 N N . GLY A 1 229 ? -13.633 -10.711 -26.531 1 97.12 229 GLY A N 1
ATOM 1706 C CA . GLY A 1 229 ? -13.852 -11.953 -27.25 1 97.12 229 GLY A CA 1
ATOM 1707 C C . GLY A 1 229 ? -12.859 -13.039 -26.891 1 97.12 229 GLY A C 1
ATOM 1708 O O . GLY A 1 229 ? -12.742 -14.047 -27.594 1 97.12 229 GLY A O 1
ATOM 1709 N N . LYS A 1 230 ? -12.18 -12.836 -25.844 1 97.25 230 LYS A N 1
ATOM 1710 C CA . LYS A 1 230 ? -11.164 -13.789 -25.406 1 97.25 230 LYS A CA 1
ATOM 1711 C C . LYS A 1 230 ? -11.422 -14.234 -23.969 1 97.25 230 LYS A C 1
ATOM 1713 O O . LYS A 1 230 ? -12.102 -13.539 -23.203 1 97.25 230 LYS A O 1
ATOM 1718 N N . LYS A 1 231 ? -10.859 -15.391 -23.641 1 97.06 231 LYS A N 1
ATOM 1719 C CA . LYS A 1 231 ? -10.891 -15.836 -22.25 1 97.06 231 LYS A CA 1
ATOM 1720 C C . LYS A 1 231 ? -9.977 -14.984 -21.391 1 97.06 231 LYS A C 1
ATOM 1722 O O . LYS A 1 231 ? -8.969 -14.453 -21.859 1 97.06 231 LYS A O 1
ATOM 1727 N N . ILE A 1 232 ? -10.297 -14.883 -20.062 1 96.94 232 ILE A N 1
ATOM 1728 C CA . ILE A 1 232 ? -9.523 -14.086 -19.125 1 96.94 232 ILE A CA 1
ATOM 1729 C C . ILE A 1 232 ? -8.07 -14.562 -19.125 1 96.94 232 ILE A C 1
ATOM 1731 O O . ILE A 1 232 ? -7.145 -13.75 -19.078 1 96.94 232 ILE A O 1
ATOM 1735 N N . CYS A 1 233 ? -7.828 -15.875 -19.219 1 94.94 233 CYS A N 1
ATOM 1736 C CA . CYS A 1 233 ? -6.492 -16.453 -19.156 1 94.94 233 CYS A CA 1
ATOM 1737 C C . CYS A 1 233 ? -5.652 -16 -20.359 1 94.94 233 CYS A C 1
ATOM 1739 O O . CYS A 1 233 ? -4.426 -16.094 -20.328 1 94.94 233 CYS A O 1
ATOM 1741 N N . GLU A 1 234 ? -6.289 -15.516 -21.406 1 96.31 234 GLU A N 1
ATOM 1742 C CA . GLU A 1 234 ? -5.582 -15.062 -22.609 1 96.31 234 GLU A CA 1
ATOM 1743 C C . GLU A 1 234 ? -5.23 -13.586 -22.516 1 96.31 234 GLU A C 1
ATOM 1745 O O . GLU A 1 234 ? -4.43 -13.086 -23.312 1 96.31 234 GLU A O 1
ATOM 1750 N N . LEU A 1 235 ? -5.793 -12.953 -21.594 1 97.5 235 LEU A N 1
ATOM 1751 C CA . LEU A 1 235 ? -5.699 -11.492 -21.547 1 97.5 235 LEU A CA 1
ATOM 1752 C C . LEU A 1 235 ? -4.586 -11.047 -20.609 1 97.5 235 LEU A C 1
ATOM 1754 O O . LEU A 1 235 ? -4.094 -9.922 -20.734 1 97.5 235 LEU A O 1
ATOM 1758 N N . PHE A 1 236 ? -4.191 -11.875 -19.703 1 98.38 236 PHE A N 1
ATOM 1759 C CA . PHE A 1 236 ? -3.287 -11.43 -18.641 1 98.38 236 PHE A CA 1
ATOM 1760 C C . PHE A 1 236 ? -2.031 -12.289 -18.609 1 98.38 236 PHE A C 1
ATOM 1762 O O . PHE A 1 236 ? -2.029 -13.414 -19.109 1 98.38 236 PHE A O 1
ATOM 1769 N N . ASP A 1 237 ? -0.948 -11.75 -18.047 1 98.31 237 ASP A N 1
ATOM 1770 C CA . ASP A 1 237 ? 0.307 -12.469 -17.844 1 98.31 237 ASP A CA 1
ATOM 1771 C C . ASP A 1 237 ? 0.377 -13.078 -16.453 1 98.31 237 ASP A C 1
ATOM 1773 O O . ASP A 1 237 ? 1.048 -14.094 -16.234 1 98.31 237 ASP A O 1
ATOM 1777 N N . HIS A 1 238 ? -0.249 -12.398 -15.539 1 98.62 238 HIS A N 1
ATOM 1778 C CA . HIS A 1 238 ? -0.259 -12.797 -14.133 1 98.62 238 HIS A CA 1
ATOM 1779 C C . HIS A 1 238 ? -1.631 -12.57 -13.508 1 98.62 238 HIS A C 1
ATOM 1781 O O . HIS A 1 238 ? -2.266 -11.539 -13.75 1 98.62 238 HIS A O 1
ATOM 1787 N N . VAL A 1 239 ? -2.119 -13.578 -12.797 1 98.81 239 VAL A N 1
ATOM 1788 C CA . VAL A 1 239 ? -3.379 -13.492 -12.07 1 98.81 239 VAL A CA 1
ATOM 1789 C C . VAL A 1 239 ? -3.148 -13.836 -10.594 1 98.81 239 VAL A C 1
ATOM 1791 O O . VAL A 1 239 ? -2.5 -14.836 -10.281 1 98.81 239 VAL A O 1
ATOM 1794 N N . ILE A 1 240 ? -3.615 -12.984 -9.727 1 98.81 240 ILE A N 1
ATOM 1795 C CA . ILE A 1 240 ? -3.494 -13.219 -8.289 1 98.81 240 ILE A CA 1
ATOM 1796 C C . ILE A 1 240 ? -4.875 -13.156 -7.641 1 98.81 240 ILE A C 1
ATOM 1798 O O . ILE A 1 240 ? -5.711 -12.336 -8.023 1 98.81 240 ILE A O 1
ATOM 1802 N N . GLY A 1 241 ? -5.137 -14.062 -6.684 1 98.44 241 GLY A N 1
ATOM 1803 C CA . GLY A 1 241 ? -6.41 -14.094 -5.984 1 98.44 241 GLY A CA 1
ATOM 1804 C C . GLY A 1 241 ? -6.273 -14.391 -4.504 1 98.44 241 GLY A C 1
ATOM 1805 O O . GLY A 1 241 ? -5.309 -15.031 -4.082 1 98.44 241 GLY A O 1
ATOM 1806 N N . VAL A 1 242 ? -7.215 -13.93 -3.764 1 97.5 242 VAL A N 1
ATOM 1807 C CA . VAL A 1 242 ? -7.258 -14.188 -2.328 1 97.5 242 VAL A CA 1
ATOM 1808 C C . VAL A 1 242 ? -8.68 -14.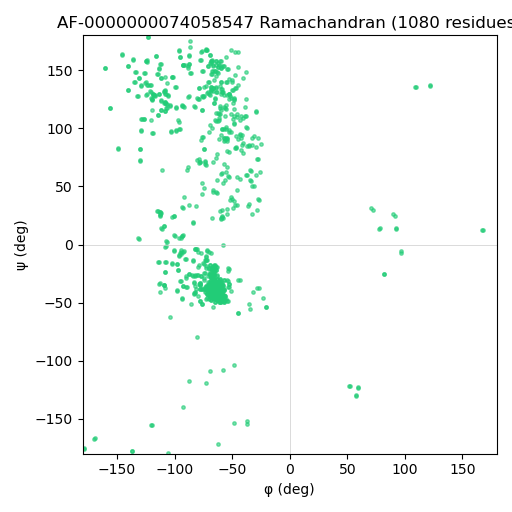57 -1.912 1 97.5 242 VAL A C 1
ATOM 1810 O O . VAL A 1 242 ? -9.648 -14 -2.408 1 97.5 242 VAL A O 1
ATOM 1813 N N . SER A 1 243 ? -8.766 -15.555 -1.018 1 93.56 243 SER A N 1
ATOM 1814 C CA . SER A 1 243 ? -10.062 -16.031 -0.556 1 93.56 243 SER A CA 1
ATOM 1815 C C . SER A 1 243 ? -10.977 -16.391 -1.729 1 93.56 243 SER A C 1
ATOM 1817 O O . SER A 1 243 ? -10.602 -17.172 -2.598 1 93.56 243 SER A O 1
ATOM 1819 N N . THR A 1 244 ? -12.133 -15.789 -1.849 1 92.75 244 THR A N 1
ATOM 1820 C CA . THR A 1 244 ? -13 -16.109 -2.982 1 92.75 244 THR A CA 1
ATOM 1821 C C . THR A 1 244 ? -12.281 -15.82 -4.301 1 92.75 244 THR A C 1
ATOM 1823 O O . THR A 1 244 ? -12.492 -16.531 -5.289 1 92.75 244 THR A O 1
ATOM 1826 N N . GLY A 1 245 ? -11.477 -14.82 -4.309 1 96.5 245 GLY A N 1
ATOM 1827 C CA . GLY A 1 245 ? -10.68 -14.523 -5.488 1 96.5 245 GLY A CA 1
ATOM 1828 C C . GLY A 1 245 ? -9.75 -15.656 -5.875 1 96.5 245 GLY A C 1
ATOM 1829 O O . GLY A 1 245 ? -9.43 -15.828 -7.055 1 96.5 245 GLY A O 1
ATOM 1830 N N . SER A 1 246 ? -9.258 -16.406 -4.875 1 97.12 246 SER A N 1
ATOM 1831 C CA . SER A 1 246 ? -8.398 -17.547 -5.168 1 97.12 246 SER A CA 1
ATOM 1832 C C . SER A 1 246 ? -9.172 -18.656 -5.887 1 97.12 246 SER A C 1
ATOM 1834 O O . SER A 1 246 ? -8.625 -19.344 -6.75 1 97.12 246 SER A O 1
ATOM 1836 N N . ILE A 1 247 ? -10.414 -18.797 -5.535 1 94.69 247 ILE A N 1
ATOM 1837 C CA . ILE A 1 247 ? -11.266 -19.766 -6.207 1 94.69 247 ILE A CA 1
ATOM 1838 C C . ILE A 1 247 ? -11.453 -19.375 -7.672 1 94.69 247 ILE A C 1
ATOM 1840 O O . ILE A 1 247 ? -11.195 -20.172 -8.57 1 94.69 247 ILE A O 1
ATOM 1844 N N . ILE A 1 248 ? -11.797 -18.156 -7.836 1 96.31 248 ILE A N 1
ATOM 1845 C CA . ILE A 1 248 ? -12.07 -17.641 -9.172 1 96.31 248 ILE A CA 1
ATOM 1846 C C . ILE A 1 248 ? -10.805 -17.719 -10.023 1 96.31 248 ILE A C 1
ATOM 1848 O O . ILE A 1 248 ? -10.828 -18.219 -11.148 1 96.31 248 ILE A O 1
ATOM 1852 N N . ALA A 1 249 ? -9.719 -17.281 -9.484 1 98.06 249 ALA A N 1
ATOM 1853 C CA . ALA A 1 249 ? -8.453 -17.281 -10.203 1 98.06 249 ALA A CA 1
ATOM 1854 C C . ALA A 1 249 ? -8.055 -18.703 -10.609 1 98.06 249 ALA A C 1
ATOM 1856 O O . ALA A 1 249 ? -7.57 -18.922 -11.719 1 98.06 249 ALA A O 1
ATOM 1857 N N . SER A 1 250 ? -8.281 -19.641 -9.711 1 97.12 250 SER A N 1
ATOM 1858 C CA . SER A 1 250 ? -7.918 -21.016 -9.977 1 97.12 250 SER A CA 1
ATOM 1859 C C . SER A 1 250 ? -8.781 -21.625 -11.07 1 97.12 250 SER A C 1
ATOM 1861 O O . SER A 1 250 ? -8.297 -22.406 -11.891 1 97.12 250 SER A O 1
ATOM 1863 N N . LEU A 1 251 ? -10.055 -21.281 -11.055 1 96.5 251 LEU A N 1
ATOM 1864 C CA . LEU A 1 251 ? -10.945 -21.797 -12.094 1 96.5 251 LEU A CA 1
ATOM 1865 C C . LEU A 1 251 ? -10.602 -21.188 -13.445 1 96.5 251 LEU A C 1
ATOM 1867 O O . LEU A 1 251 ? -10.602 -21.891 -14.469 1 96.5 251 LEU A O 1
ATOM 1871 N N . LEU A 1 252 ? -10.242 -19.953 -13.422 1 97.12 252 LEU A N 1
ATOM 1872 C CA . LEU A 1 252 ? -9.93 -19.25 -14.664 1 97.12 252 LEU A CA 1
ATOM 1873 C C . LEU A 1 252 ? -8.594 -19.734 -15.234 1 97.12 252 LEU A C 1
ATOM 1875 O O . LEU A 1 252 ? -8.5 -20.031 -16.422 1 97.12 252 LEU A O 1
ATOM 1879 N N . VAL A 1 253 ? -7.598 -19.828 -14.422 1 96.56 253 VAL A N 1
ATOM 1880 C CA . VAL A 1 253 ? -6.246 -20.109 -14.891 1 96.56 253 VAL A CA 1
ATOM 1881 C C . VAL A 1 253 ? -5.988 -21.609 -14.844 1 96.56 253 VAL A C 1
ATOM 1883 O O . VAL A 1 253 ? -5.496 -22.188 -15.82 1 96.56 253 VAL A O 1
ATOM 1886 N N . GLY A 1 254 ? -6.34 -22.219 -13.742 1 94.5 254 GLY A N 1
ATOM 1887 C CA . GLY A 1 254 ? -6.078 -23.625 -13.555 1 94.5 254 GLY A CA 1
ATOM 1888 C C . GLY A 1 254 ? -6.934 -24.516 -14.438 1 94.5 254 GLY A C 1
ATOM 1889 O O . GLY A 1 254 ? -6.438 -25.484 -15.023 1 94.5 254 GLY A O 1
ATOM 1890 N N . LYS A 1 255 ? -8.164 -24.172 -14.57 1 93.62 255 LYS A N 1
ATOM 1891 C CA . LYS A 1 255 ? -9.094 -25 -15.352 1 93.62 255 LYS A CA 1
ATOM 1892 C C . LYS A 1 255 ? -9.328 -24.391 -16.734 1 93.62 255 LYS A C 1
ATOM 1894 O O . LYS A 1 255 ? -9.836 -25.078 -17.625 1 93.62 255 LYS A O 1
ATOM 1899 N N . GLY A 1 256 ? -8.984 -23.156 -16.891 1 94.88 256 GLY A N 1
ATOM 1900 C CA . GLY A 1 256 ? -9.188 -22.5 -18.172 1 94.88 256 GLY A CA 1
ATOM 1901 C C . GLY A 1 256 ? -10.648 -22.203 -18.469 1 94.88 256 GLY A C 1
ATOM 1902 O O . GLY A 1 256 ? -11.062 -22.172 -19.625 1 94.88 256 GLY A O 1
ATOM 1903 N N . TYR A 1 257 ? -11.406 -21.984 -17.469 1 95.81 257 TYR A N 1
ATOM 1904 C CA . TYR A 1 257 ? -12.836 -21.75 -17.625 1 95.81 257 TYR A CA 1
ATOM 1905 C C . TYR A 1 257 ? -13.109 -20.344 -18.156 1 95.81 257 TYR A C 1
ATOM 1907 O O . TYR A 1 257 ? -12.344 -19.422 -17.891 1 95.81 257 TYR A O 1
ATOM 1915 N N . THR A 1 258 ? -14.195 -20.281 -18.891 1 96.81 258 THR A N 1
ATOM 1916 C CA . THR A 1 258 ? -14.797 -18.984 -19.156 1 96.81 258 THR A CA 1
ATOM 1917 C C . THR A 1 258 ? -15.484 -18.438 -17.906 1 96.81 258 THR A C 1
ATOM 1919 O O . THR A 1 258 ? -15.688 -19.172 -16.938 1 96.81 258 THR A O 1
ATOM 1922 N N . ILE A 1 259 ? -15.836 -17.219 -17.938 1 97.19 259 ILE A N 1
ATOM 1923 C CA . ILE A 1 259 ? -16.531 -16.625 -16.797 1 97.19 259 ILE A CA 1
ATOM 1924 C C . ILE A 1 259 ? -17.875 -17.328 -16.578 1 97.19 259 ILE A C 1
ATOM 1926 O O . ILE A 1 259 ? -18.281 -17.547 -15.445 1 97.19 259 ILE A O 1
ATOM 1930 N N . LYS A 1 260 ? -18.516 -17.641 -17.641 1 95.19 260 LYS A N 1
ATOM 1931 C CA . LYS A 1 260 ? -19.797 -18.359 -17.531 1 95.19 260 LYS A CA 1
ATOM 1932 C C . LYS A 1 260 ? -19.625 -19.688 -16.828 1 95.19 260 LYS A C 1
ATOM 1934 O O . LYS A 1 260 ? -20.375 -20.016 -15.906 1 95.19 260 LYS A O 1
ATOM 1939 N N . GLU A 1 261 ? -18.641 -20.453 -17.266 1 94.94 261 GLU A N 1
ATOM 1940 C CA . GLU A 1 261 ? -18.344 -21.734 -16.625 1 94.94 261 GLU A CA 1
ATOM 1941 C C . GLU A 1 261 ? -17.984 -21.531 -15.148 1 94.94 261 GLU A C 1
ATOM 1943 O O . GLU A 1 261 ? -18.422 -22.297 -14.289 1 94.94 261 GLU A O 1
ATOM 1948 N N . CYS A 1 262 ? -17.203 -20.578 -14.922 1 94.75 262 CYS A N 1
ATOM 1949 C CA . CYS A 1 262 ? -16.781 -20.25 -13.555 1 94.75 262 CYS A CA 1
ATOM 1950 C C . CYS A 1 262 ? -17.969 -19.938 -12.68 1 94.75 262 CYS A C 1
ATOM 1952 O O . CYS A 1 262 ? -18.062 -20.422 -11.547 1 94.75 262 CYS A O 1
ATOM 1954 N N . ARG A 1 263 ? -18.844 -19.125 -13.156 1 92.25 263 ARG A N 1
ATOM 1955 C CA . ARG A 1 263 ? -20.047 -18.734 -12.422 1 92.25 263 ARG A CA 1
ATOM 1956 C C . ARG A 1 263 ? -20.891 -19.953 -12.047 1 92.25 263 ARG A C 1
ATOM 1958 O O . ARG A 1 263 ? -21.359 -20.047 -10.922 1 92.25 263 ARG A O 1
ATOM 1965 N N . ASP A 1 264 ? -21.062 -20.812 -12.93 1 90.88 264 ASP A N 1
ATOM 1966 C CA . ASP A 1 264 ? -21.859 -22.016 -12.688 1 90.88 264 ASP A CA 1
ATOM 1967 C C . ASP A 1 264 ? -21.266 -22.859 -11.57 1 90.88 264 ASP A C 1
ATOM 1969 O O . ASP A 1 264 ? -21.984 -23.281 -10.656 1 90.88 264 ASP A O 1
ATOM 1973 N N . VAL A 1 265 ? -20.016 -23.047 -11.664 1 89.94 265 VAL A N 1
ATOM 1974 C CA . VAL A 1 265 ? -19.344 -23.859 -10.656 1 89.94 265 VAL A CA 1
ATOM 1975 C C . VAL A 1 265 ? -19.328 -23.125 -9.32 1 89.94 265 VAL A C 1
ATOM 1977 O O . VAL A 1 265 ? -19.594 -23.703 -8.273 1 89.94 265 VAL A O 1
ATOM 1980 N N . TYR A 1 266 ? -19.031 -21.906 -9.391 1 87.25 266 TYR A N 1
ATOM 1981 C CA . TYR A 1 266 ? -18.938 -21.062 -8.203 1 87.25 266 TYR A CA 1
ATOM 1982 C C . TYR A 1 266 ? -20.266 -21.031 -7.453 1 87.25 266 TYR A C 1
ATOM 1984 O O . TYR A 1 266 ? -20.297 -21.172 -6.227 1 87.25 266 TYR A O 1
ATOM 1992 N N . MET A 1 267 ? -21.312 -20.797 -8.07 1 80.06 267 MET A N 1
ATOM 1993 C CA . MET A 1 267 ? -22.641 -20.703 -7.453 1 80.06 267 MET A CA 1
ATOM 1994 C C . MET A 1 267 ? -23.062 -22.047 -6.875 1 80.06 267 MET A C 1
ATOM 1996 O O . MET A 1 267 ? -23.688 -22.094 -5.809 1 80.06 267 MET A O 1
ATOM 2000 N N . ASP A 1 268 ? -22.688 -23 -7.5 1 78.5 268 ASP A N 1
ATOM 2001 C CA . ASP A 1 268 ? -23.031 -24.344 -7.016 1 78.5 268 ASP A CA 1
ATOM 2002 C C . ASP A 1 268 ? -22.281 -24.656 -5.723 1 78.5 268 ASP A C 1
ATOM 2004 O O . ASP A 1 268 ? -22.875 -25.156 -4.766 1 78.5 268 ASP A O 1
ATOM 2008 N N . VAL A 1 269 ? -21.047 -24.328 -5.715 1 75.81 269 VAL A N 1
ATOM 2009 C CA . VAL A 1 269 ? -20.203 -24.578 -4.551 1 75.81 269 VAL A CA 1
ATOM 2010 C C . VAL A 1 269 ? -20.672 -23.719 -3.375 1 75.81 269 VAL A C 1
ATOM 2012 O O . VAL A 1 269 ? -20.75 -24.203 -2.244 1 75.81 269 VAL A O 1
ATOM 2015 N N . SER A 1 270 ? -20.938 -22.5 -3.619 1 71.44 270 SER A N 1
ATOM 2016 C CA . SER A 1 270 ? -21.375 -21.578 -2.572 1 71.44 270 SER A CA 1
ATOM 2017 C C . SER A 1 270 ? -22.688 -22.047 -1.957 1 71.44 270 SER A C 1
ATOM 2019 O O . SER A 1 270 ? -22.859 -22.016 -0.735 1 71.44 270 SER A O 1
ATOM 2021 N N . LYS A 1 271 ? -23.609 -22.469 -2.756 1 68.5 271 LYS A N 1
ATOM 2022 C CA . LYS A 1 271 ? -24.891 -22.969 -2.283 1 68.5 271 LYS A CA 1
ATOM 2023 C C . LYS A 1 271 ? -24.719 -24.203 -1.406 1 68.5 271 LYS A C 1
ATOM 2025 O O . LYS A 1 271 ? -25.359 -24.328 -0.356 1 68.5 271 LYS A O 1
ATOM 2030 N N . LYS A 1 272 ? -23.938 -25.031 -1.817 1 71 272 LYS A N 1
ATOM 2031 C CA . LYS A 1 272 ? -23.719 -26.281 -1.089 1 71 272 LYS A CA 1
ATOM 2032 C C . LYS A 1 272 ? -23 -26.031 0.235 1 71 272 LYS A C 1
ATOM 2034 O O . LYS A 1 272 ? -23.297 -26.688 1.238 1 71 272 LYS A O 1
ATOM 2039 N N . LEU A 1 273 ? -22.094 -25.141 0.22 1 65.44 273 LEU A N 1
ATOM 2040 C CA . LEU A 1 273 ? -21.281 -24.844 1.396 1 65.44 273 LEU A CA 1
ATOM 2041 C C . LEU A 1 273 ? -22.109 -24.141 2.467 1 65.44 273 LEU A C 1
ATOM 2043 O O . LEU A 1 273 ? -21.984 -24.438 3.656 1 65.44 273 LEU A O 1
ATOM 2047 N N . PHE A 1 274 ? -22.984 -23.297 2.068 1 62.03 274 PHE A N 1
ATOM 2048 C CA . PHE A 1 274 ? -23.609 -22.438 3.066 1 62.03 274 PHE A CA 1
ATOM 2049 C C . PHE A 1 274 ? -25.047 -22.844 3.314 1 62.03 274 PHE A C 1
ATOM 2051 O O . PHE A 1 274 ? -25.703 -22.297 4.203 1 62.03 274 PHE A O 1
ATOM 2058 N N . SER A 1 275 ? -25.75 -23.656 2.494 1 57.94 275 SER A N 1
ATOM 2059 C CA . SER A 1 275 ? -27.094 -24.156 2.758 1 57.94 275 SER A CA 1
ATOM 2060 C C . SER A 1 275 ? -27.109 -25.062 3.99 1 57.94 275 SER A C 1
ATOM 2062 O O . SER A 1 275 ? -28.141 -25.172 4.668 1 57.94 275 SER A O 1
ATOM 2064 N N . GLN A 1 276 ? -26.109 -25.781 4.25 1 48.97 276 GLN A N 1
ATOM 2065 C CA . GLN A 1 276 ? -26.188 -26.75 5.34 1 48.97 276 GLN A CA 1
ATOM 2066 C C . GLN A 1 276 ? -26.266 -26.047 6.691 1 48.97 276 GLN A C 1
ATOM 2068 O O . GLN A 1 276 ? -26.812 -26.609 7.648 1 48.97 276 GLN A O 1
ATOM 2073 N N . ASN A 1 277 ? -25.719 -24.953 6.859 1 45.88 277 ASN A N 1
ATOM 2074 C CA . ASN A 1 277 ? -25.688 -24.375 8.195 1 45.88 277 ASN A CA 1
ATOM 2075 C C . ASN A 1 277 ? -27.078 -23.922 8.633 1 45.88 277 ASN A C 1
ATOM 2077 O O . ASN A 1 277 ? -27.344 -23.797 9.836 1 45.88 277 ASN A O 1
ATOM 2081 N N . ARG A 1 278 ? -28.047 -23.578 7.672 1 42.62 278 ARG A N 1
ATOM 2082 C CA . ARG A 1 278 ? -29.344 -23.094 8.117 1 42.62 278 ARG A CA 1
ATOM 2083 C C . ARG A 1 278 ? -30.203 -24.234 8.664 1 42.62 278 ARG A C 1
ATOM 2085 O O . ARG A 1 278 ? -31.172 -24 9.406 1 42.62 278 ARG A O 1
ATOM 2092 N N . LEU A 1 279 ? -30.156 -25.344 8.094 1 34.97 279 LEU A N 1
ATOM 2093 C CA . LEU A 1 279 ? -31.078 -26.375 8.594 1 34.97 279 LEU A CA 1
ATOM 2094 C C . LEU A 1 279 ? -30.656 -26.844 9.977 1 34.97 279 LEU A C 1
ATOM 2096 O O . LEU A 1 279 ? -31.422 -27.484 10.688 1 34.97 279 LEU A O 1
ATOM 2100 N N . THR A 1 280 ? -29.422 -27.141 10.188 1 35.59 280 THR A N 1
ATOM 2101 C CA . THR A 1 280 ? -29.156 -27.703 11.5 1 35.59 280 THR A CA 1
ATOM 2102 C C . THR A 1 280 ? -29.25 -26.625 12.586 1 35.59 280 THR A C 1
ATOM 2104 O O . THR A 1 280 ? -28.375 -25.766 12.672 1 35.59 280 THR A O 1
ATOM 2107 N N . GLY A 1 281 ? -30.391 -26.078 12.891 1 32.94 281 GLY A N 1
ATOM 2108 C CA . GLY A 1 281 ? -30.812 -25.344 14.078 1 32.94 281 GLY A CA 1
ATOM 2109 C C . GLY A 1 281 ? -30.031 -25.734 15.32 1 32.94 281 GLY A C 1
ATOM 2110 O O . GLY A 1 281 ? -30.406 -25.344 16.438 1 32.94 281 GLY A O 1
ATOM 2111 N N . VAL A 1 282 ? -29.672 -27.078 15.508 1 30.78 282 VAL A N 1
ATOM 2112 C CA . VAL A 1 282 ? -29.25 -27.516 16.844 1 30.78 282 VAL A CA 1
ATOM 2113 C C . VAL A 1 282 ? -28.094 -26.656 17.328 1 30.78 282 VAL A C 1
ATOM 2115 O O . VAL A 1 282 ? -27.172 -26.344 16.562 1 30.78 282 VAL A O 1
ATOM 2118 N N . SER A 1 283 ? -28.188 -25.906 18.484 1 33.16 283 SER A N 1
ATOM 2119 C CA . SER A 1 283 ? -27.438 -25.062 19.406 1 33.16 283 SER A CA 1
ATOM 2120 C C . SER A 1 283 ? -25.984 -25.484 19.5 1 33.16 283 SER A C 1
ATOM 2122 O O . SER A 1 283 ? -25.203 -24.891 20.266 1 33.16 283 SER A O 1
ATOM 2124 N N . GLY A 1 284 ? -25.719 -26.781 19.531 1 29.75 284 GLY A N 1
ATOM 2125 C CA . GLY A 1 284 ? -24.469 -27.266 20.078 1 29.75 284 GLY A CA 1
ATOM 2126 C C . GLY A 1 284 ? -23.25 -26.531 19.531 1 29.75 284 GLY A C 1
ATOM 2127 O O . GLY A 1 284 ? -23.391 -25.656 18.672 1 29.75 284 GLY A O 1
ATOM 2128 N N . ILE A 1 285 ? -21.938 -27.188 19.484 1 31.55 285 ILE A N 1
ATOM 2129 C CA . ILE A 1 285 ? -20.531 -26.828 19.656 1 31.55 285 ILE A CA 1
ATOM 2130 C C . ILE A 1 285 ? -20.031 -26.109 18.406 1 31.55 285 ILE A C 1
ATOM 2132 O O . ILE A 1 285 ? -19.969 -26.688 17.328 1 31.55 285 ILE A O 1
ATOM 2136 N N . VAL A 1 286 ? -20.141 -24.812 18.344 1 36.19 286 VAL A N 1
ATOM 2137 C CA . VAL A 1 286 ? -19.484 -23.859 17.453 1 36.19 286 VAL A CA 1
ATOM 2138 C C . VAL A 1 286 ? -18.188 -24.453 16.922 1 36.19 286 VAL A C 1
ATOM 2140 O O . VAL A 1 286 ? -17.859 -24.297 15.742 1 36.19 286 VAL A O 1
ATOM 2143 N N . LEU A 1 287 ? -17.422 -25.062 17.938 1 38.16 287 LEU A N 1
ATOM 2144 C CA . LEU A 1 287 ? -16.125 -25.641 17.625 1 38.16 287 LEU A CA 1
ATOM 2145 C C . LEU A 1 287 ? -16.234 -26.703 16.531 1 38.16 287 LEU A C 1
ATOM 2147 O O . LEU A 1 287 ? -15.367 -26.812 15.672 1 38.16 287 LEU A O 1
ATOM 2151 N N . ASN A 1 288 ? -17.375 -27.469 16.688 1 42.03 288 ASN A N 1
ATOM 2152 C CA . ASN A 1 288 ? -17.531 -28.641 15.836 1 42.03 288 ASN A CA 1
ATOM 2153 C C . ASN A 1 288 ? -18.016 -28.25 14.438 1 42.03 288 ASN A C 1
ATOM 2155 O O . ASN A 1 288 ? -17.719 -28.953 13.461 1 42.03 288 ASN A O 1
ATOM 2159 N N . HIS A 1 289 ? -18.578 -27.094 14.305 1 44.41 289 HIS A N 1
ATOM 2160 C CA . HIS A 1 289 ? -19.156 -26.656 13.039 1 44.41 289 HIS A CA 1
ATOM 2161 C C . HIS A 1 289 ? -18.078 -26.203 12.062 1 44.41 289 HIS A C 1
ATOM 2163 O O . HIS A 1 289 ? -18.141 -26.5 10.867 1 44.41 289 HIS A O 1
ATOM 2169 N N . SER A 1 290 ? -17.031 -25.641 12.617 1 54.88 290 SER A N 1
ATOM 2170 C CA . SER A 1 290 ? -15.953 -25.25 11.719 1 54.88 290 SER A CA 1
ATOM 2171 C C . SER A 1 290 ? -15.281 -26.469 11.102 1 54.88 290 SER A C 1
ATOM 2173 O O . SER A 1 290 ? -14.938 -26.469 9.914 1 54.88 290 SER A O 1
ATOM 2175 N N . TYR A 1 291 ? -15.367 -27.578 11.883 1 48.69 291 TYR A N 1
ATOM 2176 C CA . TYR A 1 291 ? -14.719 -28.781 11.406 1 48.69 291 TYR A CA 1
ATOM 2177 C C . TYR A 1 291 ? -15.523 -29.438 10.297 1 48.69 291 TYR A C 1
ATOM 2179 O O . TYR A 1 291 ? -14.977 -29.812 9.258 1 48.69 291 TYR A O 1
ATOM 2187 N N . TYR A 1 292 ? -16.797 -29.641 10.555 1 47.19 292 TYR A N 1
ATOM 2188 C CA . TYR A 1 292 ? -17.625 -30.297 9.555 1 47.19 292 TYR A CA 1
ATOM 2189 C C . TYR A 1 292 ? -17.719 -29.453 8.281 1 47.19 292 TYR A C 1
ATOM 2191 O O . TYR A 1 292 ? -17.688 -30 7.176 1 47.19 292 TYR A O 1
ATOM 2199 N N . ASP A 1 293 ? -17.719 -28.297 8.453 1 66.75 293 ASP A N 1
ATOM 2200 C CA . ASP A 1 293 ? -17.766 -27.375 7.316 1 66.75 293 ASP A CA 1
ATOM 2201 C C . ASP A 1 293 ? -16.453 -27.391 6.535 1 66.75 293 ASP A C 1
ATOM 2203 O O . ASP A 1 293 ? -16.469 -27.359 5.301 1 66.75 293 ASP A O 1
ATOM 2207 N N . THR A 1 294 ? -15.445 -27.859 7.25 1 77.62 294 THR A N 1
ATOM 2208 C CA . THR A 1 294 ? -14.148 -27.891 6.586 1 77.62 294 THR A CA 1
ATOM 2209 C C . THR A 1 294 ? -14.016 -29.141 5.719 1 77.62 294 THR A C 1
ATOM 2211 O O . THR A 1 294 ? -13.539 -29.062 4.586 1 77.62 294 THR A O 1
ATOM 2214 N N . LYS A 1 295 ? -14.469 -30.281 6.211 1 80.12 295 LYS A N 1
ATOM 2215 C CA . LYS A 1 295 ? -14.375 -31.516 5.457 1 80.12 295 LYS A CA 1
ATOM 2216 C C . LYS A 1 295 ? -15.219 -31.453 4.188 1 80.12 295 LYS A C 1
ATOM 2218 O O . LYS A 1 295 ? -14.781 -31.906 3.123 1 80.12 295 LYS A O 1
ATOM 2223 N N . LYS A 1 296 ? -16.375 -30.984 4.32 1 80.44 296 LYS A N 1
ATOM 2224 C CA . LYS A 1 296 ? -17.234 -30.844 3.158 1 80.44 296 LYS A CA 1
ATOM 2225 C C . LYS A 1 296 ? -16.625 -29.875 2.137 1 80.44 296 LYS A C 1
ATOM 2227 O O . LYS A 1 296 ? -16.672 -30.141 0.933 1 80.44 296 LYS A O 1
ATOM 2232 N N . TRP A 1 297 ? -16.125 -28.906 2.617 1 84.44 297 TRP A N 1
ATOM 2233 C CA . TRP A 1 297 ? -15.469 -27.906 1.781 1 84.44 297 TRP A CA 1
ATOM 2234 C C . TRP A 1 297 ? -14.305 -28.516 1.003 1 84.44 297 TRP A C 1
ATOM 2236 O O . TRP A 1 297 ? -14.195 -28.328 -0.209 1 84.44 297 TRP A O 1
ATOM 2246 N N . VAL A 1 298 ? -13.523 -29.297 1.63 1 89.06 298 VAL A N 1
ATOM 2247 C CA . VAL A 1 298 ? -12.367 -29.938 1.012 1 89.06 298 VAL A CA 1
ATOM 2248 C C . VAL A 1 298 ? -12.836 -30.906 -0.067 1 89.06 298 VAL A C 1
ATOM 2250 O O . VAL A 1 298 ? -12.258 -30.953 -1.157 1 89.06 298 VAL A O 1
ATOM 2253 N N . LYS A 1 299 ? -13.836 -31.609 0.272 1 88.81 299 LYS A N 1
ATOM 2254 C CA . LYS A 1 299 ? -14.375 -32.562 -0.695 1 88.81 299 LYS A CA 1
ATOM 2255 C C . LYS A 1 299 ? -14.867 -31.844 -1.952 1 88.81 299 LYS A C 1
ATOM 2257 O O . LYS A 1 299 ? -14.609 -32.281 -3.07 1 88.81 299 LYS A O 1
ATOM 2262 N N . MET A 1 300 ? -15.523 -30.828 -1.781 1 87.75 300 MET A N 1
ATOM 2263 C CA . MET A 1 300 ? -16.047 -30.047 -2.908 1 87.75 300 MET A CA 1
ATOM 2264 C C . MET A 1 300 ? -14.906 -29.484 -3.752 1 87.75 300 MET A C 1
ATOM 2266 O O . MET A 1 300 ? -14.961 -29.516 -4.98 1 87.75 300 MET A O 1
ATOM 2270 N N . LEU A 1 301 ? -13.914 -28.984 -3.125 1 91 301 LEU A N 1
ATOM 2271 C CA . LEU A 1 301 ? -12.766 -28.438 -3.832 1 91 301 LEU A CA 1
ATOM 2272 C C . LEU A 1 301 ? -12.078 -29.5 -4.664 1 91 301 LEU A C 1
ATOM 2274 O O . LEU A 1 301 ? -11.727 -29.266 -5.824 1 91 301 LEU A O 1
ATOM 2278 N N . LYS A 1 302 ? -11.953 -30.656 -4.039 1 93.56 302 LYS A N 1
ATOM 2279 C CA . LYS A 1 302 ? -11.305 -31.766 -4.738 1 93.56 302 LYS A CA 1
ATOM 2280 C C . LYS A 1 302 ? -12.117 -32.188 -5.961 1 93.56 302 LYS A C 1
ATOM 2282 O O . LYS A 1 302 ? -11.555 -32.531 -7 1 93.56 302 LYS A O 1
ATOM 2287 N N . GLU A 1 303 ? -13.375 -32.125 -5.824 1 90.81 303 GLU A N 1
ATOM 2288 C CA . GLU A 1 303 ? -14.25 -32.5 -6.922 1 90.81 303 GLU A CA 1
ATOM 2289 C C . GLU A 1 303 ? -14.172 -31.516 -8.078 1 90.81 303 GLU A C 1
ATOM 2291 O O . GLU A 1 303 ? -14.133 -31.906 -9.242 1 90.81 303 GLU A O 1
ATOM 2296 N N . VAL A 1 304 ? -14.102 -30.312 -7.75 1 90.56 304 VAL A N 1
ATOM 2297 C CA . VAL A 1 304 ? -14.164 -29.25 -8.758 1 90.56 304 VAL A CA 1
ATOM 2298 C C . VAL A 1 304 ? -12.781 -29.047 -9.367 1 90.56 304 VAL A C 1
ATOM 2300 O O . VAL A 1 304 ? -12.648 -28.906 -10.586 1 90.56 304 VAL A O 1
ATOM 2303 N N . ILE A 1 305 ? -11.742 -29.047 -8.617 1 93.25 305 ILE A N 1
ATOM 2304 C CA . ILE A 1 305 ? -10.398 -28.688 -9.055 1 93.25 305 ILE A CA 1
ATOM 2305 C C . ILE A 1 305 ? -9.656 -29.953 -9.5 1 93.25 305 ILE A C 1
ATOM 2307 O O . ILE A 1 305 ? -8.906 -29.922 -10.477 1 93.25 305 ILE A O 1
ATOM 2311 N N . GLY A 1 306 ? -9.883 -31.016 -8.859 1 92.94 306 GLY A N 1
ATOM 2312 C CA . GLY A 1 306 ? -9.117 -32.25 -9.023 1 92.94 306 GLY A CA 1
ATOM 2313 C C . GLY A 1 306 ? -8.234 -32.562 -7.832 1 92.94 306 GLY A C 1
ATOM 2314 O O . GLY A 1 306 ? -7.508 -31.688 -7.348 1 92.94 306 GLY A O 1
ATOM 2315 N N . GLU A 1 307 ? -8.227 -33.688 -7.441 1 94.25 307 GLU A N 1
ATOM 2316 C CA . GLU A 1 307 ? -7.555 -34.094 -6.215 1 94.25 307 GLU A CA 1
ATOM 2317 C C . GLU A 1 307 ? -6.039 -34.125 -6.402 1 94.25 307 GLU A C 1
ATOM 2319 O O . GLU A 1 307 ? -5.289 -33.875 -5.461 1 94.25 307 GLU A O 1
ATOM 2324 N N . ASP A 1 308 ? -5.605 -34.375 -7.578 1 94.75 308 ASP A N 1
ATOM 2325 C CA . ASP A 1 308 ? -4.18 -34.625 -7.773 1 94.75 308 ASP A CA 1
ATOM 2326 C C . ASP A 1 308 ? -3.51 -33.469 -8.477 1 94.75 308 ASP A C 1
ATOM 2328 O O . ASP A 1 308 ? -2.293 -33.469 -8.672 1 94.75 308 ASP A O 1
ATOM 2332 N N . LEU A 1 309 ? -4.258 -32.5 -8.82 1 96.12 309 LEU A N 1
ATOM 2333 C CA . LEU A 1 309 ? -3.695 -31.359 -9.531 1 96.12 309 LEU A CA 1
ATOM 2334 C C . LEU A 1 309 ? -2.918 -30.453 -8.586 1 96.12 309 LEU A C 1
ATOM 2336 O O . LEU A 1 309 ? -3.498 -29.875 -7.664 1 96.12 309 LEU A O 1
ATOM 2340 N N . THR A 1 310 ? -1.605 -30.359 -8.812 1 97.06 310 THR A N 1
ATOM 2341 C CA . THR A 1 310 ? -0.797 -29.406 -8.055 1 97.06 310 THR A CA 1
ATOM 2342 C C . THR A 1 310 ? -0.783 -28.047 -8.734 1 97.06 310 THR A C 1
ATOM 2344 O O . THR A 1 310 ? -1.03 -27.953 -9.938 1 97.06 310 THR A O 1
ATOM 2347 N N . ILE A 1 311 ? -0.56 -27.062 -7.996 1 97.94 311 ILE A N 1
ATOM 2348 C CA . ILE A 1 311 ? -0.611 -25.703 -8.547 1 97.94 311 ILE A CA 1
ATOM 2349 C C . ILE A 1 311 ? 0.445 -25.547 -9.633 1 97.94 311 ILE A C 1
ATOM 2351 O O . ILE A 1 311 ? 0.192 -24.938 -10.672 1 97.94 311 ILE A O 1
ATOM 2355 N N . ILE A 1 312 ? 1.624 -26.125 -9.531 1 97.88 312 ILE A N 1
ATOM 2356 C CA . ILE A 1 312 ? 2.715 -25.984 -10.492 1 97.88 312 ILE A CA 1
ATOM 2357 C C . ILE A 1 312 ? 2.342 -26.672 -11.805 1 97.88 312 ILE A C 1
ATOM 2359 O O . ILE A 1 312 ? 2.793 -26.25 -12.875 1 97.88 312 ILE A O 1
ATOM 2363 N N . GLU A 1 313 ? 1.505 -27.656 -11.719 1 97.19 313 GLU A N 1
ATOM 2364 C CA . GLU A 1 313 ? 1.116 -28.391 -12.914 1 97.19 313 GLU A CA 1
ATOM 2365 C C . GLU A 1 313 ? 0.311 -27.5 -13.867 1 97.19 313 GLU A C 1
ATOM 2367 O O . GLU A 1 313 ? 0.225 -27.797 -15.062 1 97.19 313 GLU A O 1
ATOM 2372 N N . THR A 1 314 ? -0.225 -26.438 -13.359 1 97.06 314 THR A N 1
ATOM 2373 C CA . THR A 1 314 ? -0.929 -25.5 -14.242 1 97.06 314 THR A CA 1
ATOM 2374 C C . THR A 1 314 ? 0.043 -24.828 -15.211 1 97.06 314 THR A C 1
ATOM 2376 O O . THR A 1 314 ? -0.362 -24.359 -16.266 1 97.06 314 THR A O 1
ATOM 2379 N N . SER A 1 315 ? 1.276 -24.844 -14.906 1 97 315 SER A N 1
ATOM 2380 C CA . SER A 1 315 ? 2.285 -24.203 -15.75 1 97 315 SER A CA 1
ATOM 2381 C C . SER A 1 315 ? 2.633 -25.078 -16.938 1 97 315 SER A C 1
ATOM 2383 O O . SER A 1 315 ? 3.361 -24.656 -17.844 1 97 315 SER A O 1
ATOM 2385 N N . LYS A 1 316 ? 2.105 -26.297 -16.969 1 96.5 316 LYS A N 1
ATOM 2386 C CA . LYS A 1 316 ? 2.291 -27.172 -18.125 1 96.5 316 LYS A CA 1
ATOM 2387 C C . LYS A 1 316 ? 1.594 -26.609 -19.359 1 96.5 316 LYS A C 1
ATOM 2389 O O . LYS A 1 316 ? 1.906 -27 -20.484 1 96.5 316 LYS A O 1
ATOM 2394 N N . TYR A 1 317 ? 0.691 -25.719 -19.141 1 94.5 317 TYR A N 1
ATOM 2395 C CA . TYR A 1 317 ? -0.061 -25.062 -20.219 1 94.5 317 TYR A CA 1
ATOM 2396 C C . TYR A 1 317 ? 0.314 -23.594 -20.328 1 94.5 317 TYR A C 1
ATOM 2398 O O . TYR A 1 317 ? 0.889 -23.016 -19.406 1 94.5 317 TYR A O 1
ATOM 2406 N N . PRO A 1 318 ? 0.11 -23.031 -21.562 1 93.06 318 PRO A N 1
ATOM 2407 C CA . PRO A 1 318 ? 0.403 -21.609 -21.719 1 93.06 318 PRO A CA 1
ATOM 2408 C C . PRO A 1 318 ? -0.639 -20.703 -21.062 1 93.06 318 PRO A C 1
ATOM 2410 O O . PRO A 1 318 ? -1.409 -20.031 -21.75 1 93.06 318 PRO A O 1
ATOM 2413 N N . VAL A 1 319 ? -0.607 -20.688 -19.75 1 95.56 319 VAL A N 1
ATOM 2414 C CA . VAL A 1 319 ? -1.536 -19.906 -18.953 1 95.56 319 VAL A CA 1
ATOM 2415 C C . VAL A 1 319 ? -0.771 -18.844 -18.172 1 95.56 319 VAL A C 1
ATOM 2417 O O . VAL A 1 319 ? 0.456 -18.906 -18.062 1 95.56 319 VAL A O 1
ATOM 2420 N N . PRO A 1 320 ? -1.518 -17.828 -17.688 1 97.88 320 PRO A N 1
ATOM 2421 C CA . PRO A 1 320 ? -0.857 -16.812 -16.844 1 97.88 320 PRO A CA 1
ATOM 2422 C C . PRO A 1 320 ? -0.238 -17.406 -15.586 1 97.88 320 PRO A C 1
ATOM 2424 O O . PRO A 1 320 ? -0.667 -18.469 -15.125 1 97.88 320 PRO A O 1
ATOM 2427 N N . ARG A 1 321 ? 0.778 -16.734 -15.148 1 98.44 321 ARG A N 1
ATOM 2428 C CA . ARG A 1 321 ? 1.239 -17.062 -13.805 1 98.44 321 ARG A CA 1
ATOM 2429 C C . ARG A 1 321 ? 0.138 -16.828 -12.773 1 98.44 321 ARG A C 1
ATOM 2431 O O . ARG A 1 321 ? -0.654 -15.891 -12.906 1 98.44 321 ARG A O 1
ATOM 2438 N N . LEU A 1 322 ? 0.075 -17.75 -11.836 1 98.69 322 LEU A N 1
ATOM 2439 C CA . LEU A 1 322 ? -0.995 -17.75 -10.844 1 98.69 322 LEU A CA 1
ATOM 2440 C C . LEU A 1 322 ? -0.429 -17.641 -9.43 1 98.69 322 LEU A C 1
ATOM 2442 O O . LEU A 1 322 ? 0.468 -18.406 -9.055 1 98.69 322 LEU A O 1
ATOM 2446 N N . SER A 1 323 ? -0.902 -16.672 -8.695 1 98.69 323 SER A N 1
ATOM 2447 C CA . SER A 1 323 ? -0.596 -16.516 -7.277 1 98.69 323 SER A CA 1
ATOM 2448 C C . SER A 1 323 ? -1.859 -16.594 -6.426 1 98.69 323 SER A C 1
ATOM 2450 O O . SER A 1 323 ? -2.859 -15.938 -6.723 1 98.69 323 SER A O 1
ATOM 2452 N N . ILE A 1 324 ? -1.78 -17.438 -5.434 1 98.69 324 ILE A N 1
ATOM 2453 C CA . ILE A 1 324 ? -2.852 -17.547 -4.449 1 98.69 324 ILE A CA 1
ATOM 2454 C C . ILE A 1 324 ? -2.33 -17.156 -3.07 1 98.69 324 ILE A C 1
ATOM 2456 O O . ILE A 1 324 ? -1.333 -17.703 -2.596 1 98.69 324 ILE A O 1
ATOM 2460 N N . VAL A 1 325 ? -3.021 -16.25 -2.402 1 98.31 325 VAL A N 1
ATOM 2461 C CA . VAL A 1 325 ? -2.477 -15.664 -1.18 1 98.31 325 VAL A CA 1
ATOM 2462 C C . VAL A 1 325 ? -3.197 -16.234 0.036 1 98.31 325 VAL A C 1
ATOM 2464 O O . VAL A 1 325 ? -4.43 -16.281 0.075 1 98.31 325 VAL A O 1
ATOM 2467 N N . ALA A 1 326 ? -2.453 -16.719 0.973 1 97 326 ALA A N 1
ATOM 2468 C CA . ALA A 1 326 ? -2.902 -17.094 2.309 1 97 326 ALA A CA 1
ATOM 2469 C C . ALA A 1 326 ? -2.125 -16.344 3.387 1 97 326 ALA A C 1
ATOM 2471 O O . ALA A 1 326 ? -1.344 -15.445 3.08 1 97 326 ALA A O 1
ATOM 2472 N N . SER A 1 327 ? -2.465 -16.578 4.648 1 92.38 327 SER A N 1
ATOM 2473 C CA . SER A 1 327 ? -1.765 -15.93 5.758 1 92.38 327 SER A CA 1
ATOM 2474 C C . SER A 1 327 ? -1.14 -16.953 6.691 1 92.38 327 SER A C 1
ATOM 2476 O O . SER A 1 327 ? -1.779 -17.953 7.047 1 92.38 327 SER A O 1
ATOM 2478 N N . ILE A 1 328 ? 0.103 -16.719 6.996 1 90.31 328 ILE A N 1
ATOM 2479 C CA . ILE A 1 328 ? 0.761 -17.516 8.023 1 90.31 328 ILE A CA 1
ATOM 2480 C C . ILE A 1 328 ? 0.373 -17.016 9.406 1 90.31 328 ILE A C 1
ATOM 2482 O O . ILE A 1 328 ? 0.625 -15.852 9.734 1 90.31 328 ILE A O 1
ATOM 2486 N N . VAL A 1 329 ? -0.128 -17.891 10.219 1 83.19 329 VAL A N 1
ATOM 2487 C CA . VAL A 1 329 ? -0.669 -17.391 11.477 1 83.19 329 VAL A CA 1
ATOM 2488 C C . VAL A 1 329 ? 0.181 -17.891 12.641 1 83.19 329 VAL A C 1
ATOM 2490 O O . VAL A 1 329 ? 0.048 -17.406 13.773 1 83.19 329 VAL A O 1
ATOM 2493 N N . ASN A 1 330 ? 0.992 -18.875 12.383 1 79.94 330 ASN A N 1
ATOM 2494 C CA . ASN A 1 330 ? 1.831 -19.359 13.469 1 79.94 330 ASN A CA 1
ATOM 2495 C C . ASN A 1 330 ? 3.189 -18.656 13.484 1 79.94 330 ASN A C 1
ATOM 2497 O O . ASN A 1 330 ? 4.215 -19.297 13.75 1 79.94 330 ASN A O 1
ATOM 2501 N N . SER A 1 331 ? 3.238 -17.5 13.094 1 75.31 331 SER A N 1
ATOM 2502 C CA . SER A 1 331 ? 4.375 -16.594 13.203 1 75.31 331 SER A CA 1
ATOM 2503 C C . SER A 1 331 ? 4.078 -15.438 14.148 1 75.31 331 SER A C 1
ATOM 2505 O O . SER A 1 331 ? 2.912 -15.125 14.414 1 75.31 331 SER A O 1
ATOM 2507 N N . PRO A 1 332 ? 5.121 -14.953 14.742 1 65.88 332 PRO A N 1
ATOM 2508 C CA . PRO A 1 332 ? 4.875 -13.828 15.648 1 65.88 332 PRO A CA 1
ATOM 2509 C C . PRO A 1 332 ? 4.105 -12.695 14.984 1 65.88 332 PRO A C 1
ATOM 2511 O O . PRO A 1 332 ? 3.283 -12.039 15.625 1 65.88 332 PRO A O 1
ATOM 2514 N N . VAL A 1 333 ? 4.414 -12.562 13.703 1 71 333 VAL A N 1
ATOM 2515 C CA . VAL A 1 333 ? 3.689 -11.57 12.922 1 71 333 VAL A CA 1
ATOM 2516 C C . VAL A 1 333 ? 3.029 -12.242 11.719 1 71 333 VAL A C 1
ATOM 2518 O O . VAL A 1 333 ? 3.623 -13.117 11.086 1 71 333 VAL A O 1
ATOM 2521 N N . LEU A 1 334 ? 1.8 -11.805 11.523 1 81.38 334 LEU A N 1
ATOM 2522 C CA . LEU A 1 334 ? 1.102 -12.336 10.352 1 81.38 334 LEU A CA 1
ATOM 2523 C C . LEU A 1 334 ? 1.865 -12.016 9.07 1 81.38 334 LEU A C 1
ATOM 2525 O O . LEU A 1 334 ? 2.332 -10.883 8.891 1 81.38 334 LEU A O 1
ATOM 2529 N N . GLN A 1 335 ? 2.045 -13.008 8.266 1 87.25 335 GLN A N 1
ATOM 2530 C CA . GLN A 1 335 ? 2.756 -12.844 7.004 1 87.25 335 GLN A CA 1
ATOM 2531 C C . GLN A 1 335 ? 2.004 -13.508 5.859 1 87.25 335 GLN A C 1
ATOM 2533 O O . GLN A 1 335 ? 1.342 -14.531 6.055 1 87.25 335 GLN A O 1
ATOM 2538 N N . PRO A 1 336 ? 2.152 -12.922 4.688 1 93.44 336 PRO A N 1
ATOM 2539 C CA . PRO A 1 336 ? 1.56 -13.594 3.529 1 93.44 336 PRO A CA 1
ATOM 2540 C C . PRO A 1 336 ? 2.299 -14.875 3.15 1 93.44 336 PRO A C 1
ATOM 2542 O O . PRO A 1 336 ? 3.516 -14.969 3.338 1 93.44 336 PRO A O 1
ATOM 2545 N N . PHE A 1 337 ? 1.594 -15.867 2.797 1 96.69 337 PHE A N 1
ATOM 2546 C CA . PHE A 1 337 ? 2.08 -17.062 2.113 1 96.69 337 PHE A CA 1
ATOM 2547 C C . PHE A 1 337 ? 1.542 -17.125 0.69 1 96.69 337 PHE A C 1
ATOM 2549 O O . PHE A 1 337 ? 0.329 -17.062 0.476 1 96.69 337 PHE A O 1
ATOM 2556 N N . VAL A 1 338 ? 2.428 -17.219 -0.301 1 98.44 338 VAL A N 1
ATOM 2557 C CA . VAL A 1 338 ? 1.979 -17.156 -1.688 1 98.44 338 VAL A CA 1
ATOM 2558 C C . VAL A 1 338 ? 2.178 -18.516 -2.357 1 98.44 338 VAL A C 1
ATOM 2560 O O . VAL A 1 338 ? 3.309 -18.984 -2.498 1 98.44 338 VAL A O 1
ATOM 2563 N N . PHE A 1 339 ? 1.032 -19.156 -2.756 1 98.62 339 PHE A N 1
ATOM 2564 C CA . PHE A 1 339 ? 1.103 -20.328 -3.625 1 98.62 339 PHE A CA 1
ATOM 2565 C C . PHE A 1 339 ? 1.328 -19.906 -5.074 1 98.62 339 PHE A C 1
ATOM 2567 O O . PHE A 1 339 ? 0.645 -19.016 -5.582 1 98.62 339 PHE A O 1
ATOM 2574 N N . ARG A 1 340 ? 2.248 -20.609 -5.699 1 98.12 340 ARG A N 1
ATOM 2575 C CA . ARG A 1 340 ? 2.713 -20.156 -7.004 1 98.12 340 ARG A CA 1
ATOM 2576 C C . ARG A 1 340 ? 2.703 -21.281 -8.023 1 98.12 340 ARG A C 1
ATOM 2578 O O . ARG A 1 340 ? 3.057 -22.422 -7.699 1 98.12 340 ARG A O 1
ATOM 2585 N N . ASN A 1 341 ? 2.363 -20.953 -9.266 1 98.25 341 ASN A N 1
ATOM 2586 C CA . ASN A 1 341 ? 2.65 -21.891 -10.352 1 98.25 341 ASN A CA 1
ATOM 2587 C C . ASN A 1 341 ? 3.908 -21.484 -11.117 1 98.25 341 ASN A C 1
ATOM 2589 O O . ASN A 1 341 ? 4.031 -21.766 -12.305 1 98.25 341 ASN A O 1
ATOM 2593 N N . TYR A 1 342 ? 4.746 -20.766 -10.453 1 97.44 342 TYR A N 1
ATOM 2594 C CA . TYR A 1 342 ? 6.008 -20.266 -11 1 97.44 342 TYR A CA 1
ATOM 2595 C C . TYR A 1 342 ? 7.086 -20.219 -9.93 1 97.44 342 TYR A C 1
ATOM 2597 O O . TYR A 1 342 ? 6.793 -20.359 -8.734 1 97.44 342 TYR A O 1
ATOM 2605 N N . GLU A 1 343 ? 8.266 -20.109 -10.391 1 95.5 343 GLU A N 1
ATOM 2606 C CA . GLU A 1 343 ? 9.406 -19.734 -9.562 1 95.5 343 GLU A CA 1
ATOM 2607 C C . GLU A 1 343 ? 10.07 -18.469 -10.086 1 95.5 343 GLU A C 1
ATOM 2609 O O . GLU A 1 343 ? 10.195 -18.281 -11.305 1 95.5 343 GLU A O 1
ATOM 2614 N N . PRO A 1 344 ? 10.422 -17.594 -9.18 1 92.94 344 PRO A N 1
ATOM 2615 C CA . PRO A 1 344 ? 11.156 -16.422 -9.664 1 92.94 344 PRO A CA 1
ATOM 2616 C C . PRO A 1 344 ? 12.508 -16.766 -10.273 1 92.94 344 PRO A C 1
ATOM 2618 O O . PRO A 1 344 ? 13.031 -17.859 -10.039 1 92.94 344 PRO A O 1
ATOM 2621 N N . PRO A 1 345 ? 13.016 -15.898 -11.109 1 91.81 345 PRO A N 1
ATOM 2622 C CA . PRO A 1 345 ? 14.344 -16.141 -11.688 1 91.81 345 PRO A CA 1
ATOM 2623 C C . PRO A 1 345 ? 15.414 -16.375 -10.617 1 91.81 345 PRO A C 1
ATOM 2625 O O . PRO A 1 345 ? 15.32 -15.836 -9.516 1 91.81 345 PRO A O 1
ATOM 2628 N N . ALA A 1 346 ? 16.391 -17.156 -11.031 1 85.69 346 ALA A N 1
ATOM 2629 C CA . ALA A 1 346 ? 17.453 -17.5 -10.094 1 85.69 346 ALA A CA 1
ATOM 2630 C C . ALA A 1 346 ? 18.156 -16.25 -9.578 1 85.69 346 ALA A C 1
ATOM 2632 O O . ALA A 1 346 ? 18.516 -15.367 -10.352 1 85.69 346 ALA A O 1
ATOM 2633 N N . GLY A 1 347 ? 18.281 -16.203 -8.359 1 82.88 347 GLY A N 1
ATOM 2634 C CA . GLY A 1 347 ? 18.969 -15.078 -7.73 1 82.88 347 GLY A CA 1
ATOM 2635 C C . GLY A 1 347 ? 18.016 -14.008 -7.227 1 82.88 347 GLY A C 1
ATOM 2636 O O . GLY A 1 347 ? 18.438 -13.047 -6.586 1 82.88 347 GLY A O 1
ATOM 2637 N N . ARG A 1 348 ? 16.828 -14.188 -7.551 1 87.06 348 ARG A N 1
ATOM 2638 C CA . ARG A 1 348 ? 15.812 -13.258 -7.082 1 87.06 348 ARG A CA 1
ATOM 2639 C C . ARG A 1 348 ? 14.766 -13.969 -6.234 1 87.06 348 ARG A C 1
ATOM 2641 O O . ARG A 1 348 ? 14.117 -14.906 -6.699 1 87.06 348 ARG A O 1
ATOM 2648 N N . ASP A 1 349 ? 14.711 -13.625 -5.039 1 88.19 349 ASP A N 1
ATOM 2649 C CA . ASP A 1 349 ? 13.727 -14.266 -4.168 1 88.19 349 ASP A CA 1
ATOM 2650 C C . ASP A 1 349 ? 12.602 -13.297 -3.807 1 88.19 349 ASP A C 1
ATOM 2652 O O . ASP A 1 349 ? 12.836 -12.094 -3.668 1 88.19 349 ASP A O 1
ATOM 2656 N N . SER A 1 350 ? 11.477 -13.961 -3.736 1 92.75 350 SER A N 1
ATOM 2657 C CA . SER A 1 350 ? 10.328 -13.18 -3.297 1 92.75 350 SER A CA 1
ATOM 2658 C C . SER A 1 350 ? 10.461 -12.773 -1.833 1 92.75 350 SER A C 1
ATOM 2660 O O . SER A 1 350 ? 11.016 -13.516 -1.024 1 92.75 350 SER A O 1
ATOM 2662 N N . HIS A 1 351 ? 9.945 -11.625 -1.542 1 91.94 351 HIS A N 1
ATOM 2663 C CA . HIS A 1 351 ? 9.844 -11.18 -0.156 1 91.94 351 HIS A CA 1
ATOM 2664 C C . HIS A 1 351 ? 8.875 -12.062 0.63 1 91.94 351 HIS A C 1
ATOM 2666 O O . HIS A 1 351 ? 8.992 -12.18 1.854 1 91.94 351 HIS A O 1
ATOM 2672 N N . TYR A 1 352 ? 7.961 -12.688 -0.057 1 94.69 352 TYR A N 1
ATOM 2673 C CA . TYR A 1 352 ? 6.922 -13.477 0.594 1 94.69 352 TYR A CA 1
ATOM 2674 C C . TYR A 1 352 ? 7.258 -14.961 0.56 1 94.69 352 TYR A C 1
ATOM 2676 O O . TYR A 1 352 ? 7.676 -15.484 -0.475 1 94.69 352 TYR A O 1
ATOM 2684 N N . LEU A 1 353 ? 7.039 -15.547 1.706 1 93.88 353 LEU A N 1
ATOM 2685 C CA . LEU A 1 353 ? 7.141 -17 1.727 1 93.88 353 LEU A CA 1
ATOM 2686 C C . LEU A 1 353 ? 6.094 -17.625 0.812 1 93.88 353 LEU A C 1
ATOM 2688 O O . LEU A 1 353 ? 5.055 -17.031 0.54 1 93.88 353 LEU A O 1
ATOM 2692 N N . GLY A 1 354 ? 6.426 -18.797 0.323 1 95.19 354 GLY A N 1
ATOM 2693 C CA . GLY A 1 354 ? 5.5 -19.469 -0.573 1 95.19 354 GLY A CA 1
ATOM 2694 C C . GLY A 1 354 ? 5.996 -20.828 -1.043 1 95.19 354 GLY A C 1
ATOM 2695 O O . GLY A 1 354 ? 6.965 -21.359 -0.502 1 95.19 354 GLY A O 1
ATOM 2696 N N . SER A 1 355 ? 5.152 -21.422 -1.972 1 94.75 355 SER A N 1
ATOM 2697 C CA . SER A 1 355 ? 5.492 -22.766 -2.455 1 94.75 355 SER A CA 1
ATOM 2698 C C . SER A 1 355 ? 4.785 -23.062 -3.771 1 94.75 355 SER A C 1
ATOM 2700 O O . SER A 1 355 ? 3.723 -22.5 -4.059 1 94.75 355 SER A O 1
ATOM 2702 N N . THR A 1 356 ? 5.457 -23.922 -4.512 1 96.19 356 THR A N 1
ATOM 2703 C CA . THR A 1 356 ? 4.867 -24.438 -5.738 1 96.19 356 THR A CA 1
ATOM 2704 C C . THR A 1 356 ? 4.449 -25.906 -5.555 1 96.19 356 THR A C 1
ATOM 2706 O O . THR A 1 356 ? 3.898 -26.516 -6.473 1 96.19 356 THR A O 1
ATOM 2709 N N . ALA A 1 357 ? 4.598 -26.469 -4.418 1 94.88 357 ALA A N 1
ATOM 2710 C CA . ALA A 1 357 ? 4.586 -27.922 -4.25 1 94.88 357 ALA A CA 1
ATOM 2711 C C . ALA A 1 357 ? 3.195 -28.422 -3.867 1 94.88 357 ALA A C 1
ATOM 2713 O O . ALA A 1 357 ? 2.92 -29.609 -3.932 1 94.88 357 ALA A O 1
ATOM 2714 N N . HIS A 1 358 ? 2.279 -27.562 -3.584 1 96.62 358 HIS A N 1
ATOM 2715 C CA . HIS A 1 358 ? 1.011 -28 -3.004 1 96.62 358 HIS A CA 1
ATOM 2716 C C . HIS A 1 358 ? -0.052 -28.188 -4.082 1 96.62 358 HIS A C 1
ATOM 2718 O O . HIS A 1 358 ? 0.096 -27.688 -5.199 1 96.62 358 HIS A O 1
ATOM 2724 N N . HIS A 1 359 ? -1.043 -28.953 -3.631 1 97.56 359 HIS A N 1
ATOM 2725 C CA . HIS A 1 359 ? -2.195 -29.094 -4.516 1 97.56 359 HIS A CA 1
ATOM 2726 C C . HIS A 1 359 ? -2.938 -27.766 -4.668 1 97.56 359 HIS A C 1
ATOM 2728 O O . HIS A 1 359 ? -2.973 -26.953 -3.738 1 97.56 359 HIS A O 1
ATOM 2734 N N . LEU A 1 360 ? -3.512 -27.625 -5.82 1 97.75 360 LEU A N 1
ATOM 2735 C CA . LEU A 1 360 ? -4.254 -26.391 -6.086 1 97.75 360 LEU A CA 1
ATOM 2736 C C . LEU A 1 360 ? -5.418 -26.25 -5.113 1 97.75 360 LEU A C 1
ATOM 2738 O O . LEU A 1 360 ? -5.695 -25.141 -4.629 1 97.75 360 LEU A O 1
ATOM 2742 N N . TRP A 1 361 ? -6.125 -27.391 -4.812 1 96.31 361 TRP A N 1
ATOM 2743 C CA . TRP A 1 361 ? -7.246 -27.312 -3.885 1 96.31 361 TRP A CA 1
ATOM 2744 C C . TRP A 1 361 ? -6.77 -26.953 -2.48 1 96.31 361 TRP A C 1
ATOM 2746 O O . TRP A 1 361 ? -7.48 -26.281 -1.726 1 96.31 361 TRP A O 1
ATOM 2756 N N . GLN A 1 362 ? -5.578 -27.312 -2.088 1 97.06 362 GLN A N 1
ATOM 2757 C CA . GLN A 1 362 ? -5.016 -26.953 -0.795 1 97.06 362 GLN A CA 1
ATOM 2758 C C . GLN A 1 362 ? -4.734 -25.453 -0.73 1 97.06 362 GLN A C 1
ATOM 2760 O O . GLN A 1 362 ? -4.938 -24.812 0.31 1 97.06 362 GLN A O 1
ATOM 2765 N N . ALA A 1 363 ? -4.211 -24.969 -1.837 1 97.88 363 ALA A N 1
ATOM 2766 C CA . ALA A 1 363 ? -3.959 -23.531 -1.916 1 97.88 363 ALA A CA 1
ATOM 2767 C C . ALA A 1 363 ? -5.25 -22.734 -1.715 1 97.88 363 ALA A C 1
ATOM 2769 O O . ALA A 1 363 ? -5.277 -21.766 -0.946 1 97.88 363 ALA A O 1
ATOM 2770 N N . ILE A 1 364 ? -6.27 -23.172 -2.344 1 96 364 ILE A N 1
ATOM 2771 C CA . ILE A 1 364 ? -7.566 -22.5 -2.234 1 96 364 ILE A CA 1
ATOM 2772 C C . ILE A 1 364 ? -8.102 -22.656 -0.812 1 96 364 ILE A C 1
ATOM 2774 O O . ILE A 1 364 ? -8.586 -21.688 -0.219 1 96 364 ILE A O 1
ATOM 2778 N N . GLN A 1 365 ? -8.023 -23.859 -0.299 1 94.06 365 GLN A N 1
ATOM 2779 C CA . GLN A 1 365 ? -8.492 -24.125 1.058 1 94.06 365 GLN A CA 1
ATOM 2780 C C . GLN A 1 365 ? -7.844 -23.172 2.057 1 94.06 365 GLN A C 1
ATOM 2782 O O . GLN A 1 365 ? -8.531 -22.562 2.877 1 94.06 365 GLN A O 1
ATOM 2787 N N . ALA A 1 36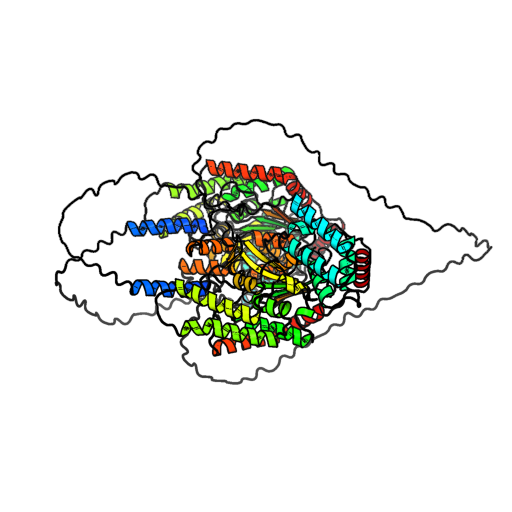6 ? -6.578 -23.078 1.952 1 95.38 366 ALA A N 1
ATOM 2788 C CA . ALA A 1 366 ? -5.832 -22.234 2.871 1 95.38 366 ALA A CA 1
ATOM 2789 C C . ALA A 1 366 ? -6.207 -20.766 2.68 1 95.38 366 ALA A C 1
ATOM 2791 O O . ALA A 1 366 ? -6.441 -20.047 3.654 1 95.38 366 ALA A O 1
ATOM 2792 N N . SER A 1 367 ? -6.273 -20.312 1.47 1 96.38 367 SER A N 1
ATOM 2793 C CA . SER A 1 367 ? -6.539 -18.906 1.129 1 96.38 367 SER A CA 1
ATOM 2794 C C . SER A 1 367 ? -7.945 -18.5 1.557 1 96.38 367 SER A C 1
ATOM 2796 O O . SER A 1 367 ? -8.195 -17.312 1.816 1 96.38 367 SER A O 1
ATOM 2798 N N . ALA A 1 368 ? -8.82 -19.469 1.631 1 90.19 368 ALA A N 1
ATOM 2799 C CA . ALA A 1 368 ? -10.219 -19.141 1.912 1 90.19 368 ALA A CA 1
ATOM 2800 C C . ALA A 1 368 ? -10.633 -19.656 3.291 1 90.19 368 ALA A C 1
ATOM 2802 O O . ALA A 1 368 ? -11.82 -19.75 3.59 1 90.19 368 ALA A O 1
ATOM 2803 N N . ALA A 1 369 ? -9.672 -20.016 4.094 1 87.31 369 ALA A N 1
ATOM 2804 C CA . ALA A 1 369 ? -9.969 -20.469 5.445 1 87.31 369 ALA A CA 1
ATOM 2805 C C . ALA A 1 369 ? -10.258 -19.297 6.375 1 87.31 369 ALA A C 1
ATOM 2807 O O . ALA A 1 369 ? -9.469 -19 7.273 1 87.31 369 ALA A O 1
ATOM 2808 N N . ALA A 1 370 ? -11.336 -18.719 6.172 1 77.12 370 ALA A N 1
ATOM 2809 C CA . ALA A 1 370 ? -11.711 -17.531 6.949 1 77.12 370 ALA A CA 1
ATOM 2810 C C . ALA A 1 370 ? -11.773 -17.859 8.438 1 77.12 370 ALA A C 1
ATOM 2812 O O . ALA A 1 370 ? -12.336 -18.875 8.836 1 77.12 370 ALA A O 1
ATOM 2813 N N . PRO A 1 371 ? -11.164 -16.969 9.18 1 74.31 371 PRO A N 1
ATOM 2814 C CA . PRO A 1 371 ? -11.227 -17.203 10.625 1 74.31 371 PRO A CA 1
ATOM 2815 C C . PRO A 1 371 ? -12.656 -17.359 11.141 1 74.31 371 PRO A C 1
ATOM 2817 O O . PRO A 1 371 ? -13.562 -16.672 10.664 1 74.31 371 PRO A O 1
ATOM 2820 N N . LEU A 1 372 ? -12.82 -18.234 12.008 1 64.06 372 LEU A N 1
ATOM 2821 C CA . LEU A 1 372 ? -14.078 -18.5 12.695 1 64.06 372 LEU A CA 1
ATOM 2822 C C . LEU A 1 372 ? -14.984 -19.375 11.844 1 64.06 372 LEU A C 1
ATOM 2824 O O . LEU A 1 372 ? -15.922 -19.984 12.359 1 64.06 372 LEU A O 1
ATOM 2828 N N . TYR A 1 373 ? -14.812 -19.344 10.5 1 64.88 373 TYR A N 1
ATOM 2829 C CA . TYR A 1 373 ? -15.641 -20.172 9.625 1 64.88 373 TYR A CA 1
ATOM 2830 C C . TYR A 1 373 ? -14.992 -21.531 9.391 1 64.88 373 TYR A C 1
ATOM 2832 O O . TYR A 1 373 ? -15.68 -22.547 9.336 1 64.88 373 TYR A O 1
ATOM 2840 N N . PHE A 1 374 ? -13.75 -21.438 9.312 1 68.25 374 PHE A N 1
ATOM 2841 C CA . PHE A 1 374 ? -13.008 -22.656 8.969 1 68.25 374 PHE A CA 1
ATOM 2842 C C . PHE A 1 374 ? -11.781 -22.812 9.852 1 68.25 374 PHE A C 1
ATOM 2844 O O . PHE A 1 374 ? -11.289 -21.828 10.422 1 68.25 374 PHE A O 1
ATOM 2851 N N . GLU A 1 375 ? -11.352 -24.031 9.875 1 75.44 375 GLU A N 1
ATOM 2852 C CA . GLU A 1 375 ? -10.125 -24.312 10.609 1 75.44 375 GLU A CA 1
ATOM 2853 C C . GLU A 1 375 ? -8.898 -23.891 9.812 1 75.44 375 GLU A C 1
ATOM 2855 O O . GLU A 1 375 ? -8.945 -23.797 8.586 1 75.44 375 GLU A O 1
ATOM 2860 N N . GLU A 1 376 ? -7.871 -23.719 10.531 1 83.44 376 GLU A N 1
ATOM 2861 C CA . GLU A 1 376 ? -6.586 -23.453 9.891 1 83.44 376 GLU A CA 1
ATOM 2862 C C . GLU A 1 376 ? -6.102 -24.656 9.102 1 83.44 376 GLU A C 1
ATOM 2864 O O . GLU A 1 376 ? -6.492 -25.797 9.398 1 83.44 376 GLU A O 1
ATOM 2869 N N . VAL A 1 377 ? -5.312 -24.391 8.133 1 89.88 377 VAL A N 1
ATOM 2870 C CA . VAL A 1 377 ? -4.754 -25.438 7.285 1 89.88 377 VAL A CA 1
ATOM 2871 C C . VAL A 1 377 ? -3.266 -25.594 7.578 1 89.88 377 VAL A C 1
ATOM 2873 O O . VAL A 1 377 ? -2.494 -24.641 7.461 1 89.88 377 VAL A O 1
ATOM 2876 N N . GLN A 1 378 ? -2.947 -26.75 7.941 1 91 378 GLN A N 1
ATOM 2877 C CA . GLN A 1 378 ? -1.533 -27.016 8.18 1 91 378 GLN A CA 1
ATOM 2878 C C . GLN A 1 378 ? -0.865 -27.594 6.93 1 91 378 GLN A C 1
ATOM 2880 O O . GLN A 1 378 ? -1.299 -28.609 6.398 1 91 378 GLN A O 1
ATOM 2885 N N . LEU A 1 379 ? 0.046 -26.969 6.453 1 92.56 379 LEU A N 1
ATOM 2886 C CA . LEU A 1 379 ? 0.9 -27.438 5.363 1 92.56 379 LEU A CA 1
ATOM 2887 C C . LEU A 1 379 ? 2.371 -27.344 5.754 1 92.56 379 LEU A C 1
ATOM 2889 O O . LEU A 1 379 ? 2.947 -26.266 5.805 1 92.56 379 LEU A O 1
ATOM 2893 N N . GLY A 1 380 ? 3.004 -28.5 5.992 1 87.88 380 GLY A N 1
ATOM 2894 C CA . GLY A 1 380 ? 4.352 -28.484 6.543 1 87.88 380 GLY A CA 1
ATOM 2895 C C . GLY A 1 380 ? 4.438 -27.781 7.883 1 87.88 380 GLY A C 1
ATOM 2896 O O . GLY A 1 380 ? 3.68 -28.094 8.805 1 87.88 380 GLY A O 1
ATOM 2897 N N . ASN A 1 381 ? 5.254 -26.828 7.938 1 86 381 ASN A N 1
ATOM 2898 C CA . ASN A 1 381 ? 5.477 -26.109 9.195 1 86 381 ASN A CA 1
ATOM 2899 C C . ASN A 1 381 ? 4.602 -24.859 9.289 1 86 381 ASN A C 1
ATOM 2901 O O . ASN A 1 381 ? 4.668 -24.125 10.273 1 86 381 ASN A O 1
ATOM 2905 N N . PHE A 1 382 ? 3.766 -24.734 8.312 1 90.06 382 PHE A N 1
ATOM 2906 C CA . PHE A 1 382 ? 2.98 -23.5 8.289 1 90.06 382 PHE A CA 1
ATOM 2907 C C . PHE A 1 382 ? 1.524 -23.781 8.641 1 90.06 382 PHE A C 1
ATOM 2909 O O . PHE A 1 382 ? 0.96 -24.797 8.211 1 90.06 382 PHE A O 1
ATOM 2916 N N . LEU A 1 383 ? 1.073 -22.984 9.5 1 89.94 383 LEU A N 1
ATOM 2917 C CA . LEU A 1 383 ? -0.365 -22.906 9.727 1 89.94 383 LEU A CA 1
ATOM 2918 C C . LEU A 1 383 ? -0.973 -21.719 8.977 1 89.94 383 LEU A C 1
ATOM 2920 O O . LEU A 1 383 ? -0.627 -20.562 9.242 1 89.94 383 LEU A O 1
ATOM 2924 N N . LEU A 1 384 ? -1.862 -22.078 8.062 1 92.56 384 LEU A N 1
ATOM 2925 C CA . LEU A 1 384 ? -2.342 -21.062 7.133 1 92.56 384 LEU A CA 1
ATOM 2926 C C . LEU A 1 384 ? -3.824 -20.781 7.348 1 92.56 384 LEU A C 1
ATOM 2928 O O . LEU A 1 384 ? -4.574 -21.672 7.754 1 92.56 384 LEU A O 1
ATOM 2932 N N . GLN A 1 385 ? -4.152 -19.562 7.125 1 90.25 385 GLN A N 1
ATOM 2933 C CA . GLN A 1 385 ? -5.535 -19.094 7.16 1 90.25 385 GLN A CA 1
ATOM 2934 C C . GLN A 1 385 ? -5.828 -18.156 5.996 1 90.25 385 GLN A C 1
ATOM 2936 O O . GLN A 1 385 ? -4.996 -17.984 5.098 1 90.25 385 GLN A O 1
ATOM 2941 N N . ASP A 1 386 ? -7.02 -17.656 5.988 1 90 386 ASP A N 1
ATOM 2942 C CA . ASP A 1 386 ? -7.492 -16.812 4.898 1 90 386 ASP A CA 1
ATOM 2943 C C . ASP A 1 386 ? -6.527 -15.648 4.645 1 90 386 ASP A C 1
ATOM 2945 O O . ASP A 1 386 ? -6.16 -14.93 5.57 1 90 386 ASP A O 1
ATOM 2949 N N . GLY A 1 387 ? -6.184 -15.523 3.348 1 92.75 387 GLY A N 1
ATOM 2950 C CA . GLY A 1 387 ? -5.277 -14.453 2.967 1 92.75 387 GLY A CA 1
ATOM 2951 C C . GLY A 1 387 ? -5.891 -13.078 3.115 1 92.75 387 GLY A C 1
ATOM 2952 O O . GLY A 1 387 ? -5.176 -12.07 3.172 1 92.75 387 GLY A O 1
ATOM 2953 N N . GLY A 1 388 ? -7.145 -13.008 3.137 1 89.88 388 GLY A N 1
ATOM 2954 C CA . GLY A 1 388 ? -7.844 -11.734 3.234 1 89.88 388 GLY A CA 1
ATOM 2955 C C . GLY A 1 388 ? -7.574 -11.008 4.535 1 89.88 388 GLY A C 1
ATOM 2956 O O . GLY A 1 388 ? -7.762 -9.789 4.621 1 89.88 388 GLY A O 1
ATOM 2957 N N . VAL A 1 389 ? -7.117 -11.711 5.496 1 84.5 389 VAL A N 1
ATOM 2958 C CA . VAL A 1 389 ? -6.84 -11.117 6.797 1 84.5 389 VAL A CA 1
ATOM 2959 C C . VAL A 1 389 ? -5.648 -10.172 6.691 1 84.5 389 VAL A C 1
ATOM 2961 O O . VAL A 1 389 ? -5.559 -9.188 7.43 1 84.5 389 VAL A O 1
ATOM 2964 N N . ILE A 1 390 ? -4.84 -10.43 5.73 1 86.81 390 ILE A N 1
ATOM 2965 C CA . ILE A 1 390 ? -3.635 -9.617 5.602 1 86.81 390 ILE A CA 1
ATOM 2966 C C . ILE A 1 390 ? -3.707 -8.789 4.32 1 86.81 390 ILE A C 1
ATOM 2968 O O . ILE A 1 390 ? -3.156 -7.691 4.25 1 86.81 390 ILE A O 1
ATOM 2972 N N . ALA A 1 391 ? -4.32 -9.367 3.33 1 91.62 391 ALA A N 1
ATOM 2973 C CA . ALA A 1 391 ? -4.344 -8.711 2.027 1 91.62 391 ALA A CA 1
ATOM 2974 C C . ALA A 1 391 ? -5.625 -9.047 1.266 1 91.62 391 ALA A C 1
ATOM 2976 O O . ALA A 1 391 ? -5.594 -9.812 0.295 1 91.62 391 ALA A O 1
ATOM 2977 N N . ASN A 1 392 ? -6.637 -8.328 1.596 1 92.44 392 ASN A N 1
ATOM 2978 C CA . ASN A 1 392 ? -7.902 -8.609 0.929 1 92.44 392 ASN A CA 1
ATOM 2979 C C . ASN A 1 392 ? -7.926 -8.047 -0.489 1 92.44 392 ASN A C 1
ATOM 2981 O O . ASN A 1 392 ? -8.789 -8.406 -1.292 1 92.44 392 ASN A O 1
ATOM 2985 N N . ASN A 1 393 ? -7.199 -7.035 -0.722 1 95.94 393 ASN A N 1
ATOM 2986 C CA . ASN A 1 393 ? -6.77 -6.594 -2.043 1 95.94 393 ASN A CA 1
ATOM 2987 C C . ASN A 1 393 ? -5.312 -6.961 -2.311 1 95.94 393 ASN A C 1
ATOM 2989 O O . ASN A 1 393 ? -4.398 -6.25 -1.89 1 95.94 393 ASN A O 1
ATOM 2993 N N . PRO A 1 394 ? -5.125 -8.078 -3.012 1 97.56 394 PRO A N 1
ATOM 2994 C CA . PRO A 1 394 ? -3.762 -8.602 -3.105 1 97.56 394 PRO A CA 1
ATOM 2995 C C . PRO A 1 394 ? -2.955 -7.941 -4.227 1 97.56 394 PRO A C 1
ATOM 2997 O O . PRO A 1 394 ? -1.909 -8.461 -4.625 1 97.56 394 PRO A O 1
ATOM 3000 N N . THR A 1 395 ? -3.32 -6.789 -4.742 1 98.06 395 THR A N 1
ATOM 3001 C CA . THR A 1 395 ? -2.697 -6.145 -5.895 1 98.06 395 THR A CA 1
ATOM 3002 C C . THR A 1 395 ? -1.231 -5.828 -5.605 1 98.06 395 THR A C 1
ATOM 3004 O O . THR A 1 395 ? -0.368 -6.031 -6.461 1 98.06 395 THR A O 1
ATOM 3007 N N . ALA A 1 396 ? -0.96 -5.414 -4.418 1 96.75 396 ALA A N 1
ATOM 3008 C CA . ALA A 1 396 ? 0.42 -5.07 -4.082 1 96.75 396 ALA A CA 1
ATOM 3009 C C . ALA A 1 396 ? 1.319 -6.301 -4.137 1 96.75 396 ALA A C 1
ATOM 3011 O O . ALA A 1 396 ? 2.447 -6.234 -4.629 1 96.75 396 ALA A O 1
ATOM 3012 N N . ILE A 1 397 ? 0.833 -7.398 -3.635 1 97.56 397 ILE A N 1
ATOM 3013 C CA . ILE A 1 397 ? 1.583 -8.648 -3.689 1 97.56 397 ILE A CA 1
ATOM 3014 C C . ILE A 1 397 ? 1.76 -9.086 -5.141 1 97.56 397 ILE A C 1
ATOM 3016 O O . ILE A 1 397 ? 2.84 -9.531 -5.535 1 97.56 397 ILE A O 1
ATOM 3020 N N . GLY A 1 398 ? 0.698 -8.922 -5.926 1 98.5 398 GLY A N 1
ATOM 3021 C CA . GLY A 1 398 ? 0.786 -9.234 -7.344 1 98.5 398 GLY A CA 1
ATOM 3022 C C . GLY A 1 398 ? 1.838 -8.414 -8.07 1 98.5 398 GLY A C 1
ATOM 3023 O O . GLY A 1 398 ? 2.576 -8.945 -8.906 1 98.5 398 GLY A O 1
ATOM 3024 N N . ILE A 1 399 ? 1.876 -7.148 -7.746 1 97.94 399 ILE A N 1
ATOM 3025 C CA . ILE A 1 399 ? 2.863 -6.25 -8.336 1 97.94 399 ILE A CA 1
ATOM 3026 C C . ILE A 1 399 ? 4.27 -6.719 -7.969 1 97.94 399 ILE A C 1
ATOM 3028 O O . ILE A 1 399 ? 5.152 -6.785 -8.828 1 97.94 399 ILE A O 1
ATOM 3032 N N . HIS A 1 400 ? 4.469 -7.047 -6.73 1 97.38 400 HIS A N 1
ATOM 3033 C CA . HIS A 1 400 ? 5.766 -7.523 -6.262 1 97.38 400 HIS A CA 1
ATOM 3034 C C . HIS A 1 400 ? 6.207 -8.766 -7.031 1 97.38 400 HIS A C 1
ATOM 3036 O O . HIS A 1 400 ? 7.332 -8.82 -7.535 1 97.38 400 HIS A O 1
ATOM 3042 N N . GLU A 1 401 ? 5.301 -9.695 -7.141 1 97.94 401 GLU A N 1
ATOM 3043 C CA . GLU A 1 401 ? 5.613 -10.953 -7.816 1 97.94 401 GLU A CA 1
ATOM 3044 C C . GLU A 1 401 ? 5.875 -10.727 -9.305 1 97.94 401 GLU A C 1
ATOM 3046 O O . GLU A 1 401 ? 6.812 -11.297 -9.867 1 97.94 401 GLU A O 1
ATOM 3051 N N . ALA A 1 402 ? 5.086 -9.891 -9.891 1 97.75 402 ALA A N 1
ATOM 3052 C CA . ALA A 1 402 ? 5.234 -9.633 -11.32 1 97.75 402 ALA A CA 1
ATOM 3053 C C . ALA A 1 402 ? 6.566 -8.961 -11.617 1 97.75 402 ALA A C 1
ATOM 3055 O O . ALA A 1 402 ? 7.207 -9.258 -12.625 1 97.75 402 ALA A O 1
ATOM 3056 N N . LYS A 1 403 ? 6.965 -8.102 -10.766 1 95.69 403 LYS A N 1
ATOM 3057 C CA . LYS A 1 403 ? 8.242 -7.418 -10.953 1 95.69 403 LYS A CA 1
ATOM 3058 C C . LYS A 1 403 ? 9.406 -8.398 -10.836 1 95.69 403 LYS A C 1
ATOM 3060 O O . LYS A 1 403 ? 10.43 -8.227 -11.5 1 95.69 403 LYS A O 1
ATOM 3065 N N . LEU A 1 404 ? 9.242 -9.32 -9.977 1 95.12 404 LEU A N 1
ATOM 3066 C CA . LEU A 1 404 ? 10.266 -10.352 -9.844 1 95.12 404 LEU A CA 1
ATOM 3067 C C . LEU A 1 404 ? 10.359 -11.195 -11.109 1 95.12 404 LEU A C 1
ATOM 3069 O O . LEU A 1 404 ? 11.453 -11.555 -11.547 1 95.12 404 LEU A O 1
ATOM 3073 N N . LEU A 1 405 ? 9.25 -11.453 -11.695 1 96.56 405 LEU A N 1
ATOM 3074 C CA . LEU A 1 405 ? 9.188 -12.359 -12.836 1 96.56 405 LEU A CA 1
ATOM 3075 C C . LEU A 1 405 ? 9.656 -11.664 -14.109 1 96.56 405 LEU A C 1
ATOM 3077 O O . LEU A 1 405 ? 10.305 -12.289 -14.953 1 96.56 405 LEU A O 1
ATOM 3081 N N . TRP A 1 406 ? 9.312 -10.414 -14.266 1 95.38 406 TRP A N 1
ATOM 3082 C CA . TRP A 1 406 ? 9.664 -9.641 -15.445 1 95.38 406 TRP A CA 1
ATOM 3083 C C . TRP A 1 406 ? 10.289 -8.305 -15.047 1 95.38 406 TRP A C 1
ATOM 3085 O O . TRP A 1 406 ? 9.703 -7.242 -15.273 1 95.38 406 TRP A O 1
ATOM 3095 N N . PRO A 1 407 ? 11.484 -8.289 -14.57 1 90.88 407 PRO A N 1
ATOM 3096 C CA . PRO A 1 407 ? 12.117 -7.082 -14.023 1 90.88 407 PRO A CA 1
ATOM 3097 C C . PRO A 1 407 ? 12.352 -6.012 -15.086 1 90.88 407 PRO A C 1
ATOM 3099 O O . PRO A 1 407 ? 12.43 -4.824 -14.758 1 90.88 407 PRO A O 1
ATOM 3102 N N . GLU A 1 408 ? 12.414 -6.387 -16.328 1 89.38 408 GLU A N 1
ATOM 3103 C CA . GLU A 1 408 ? 12.742 -5.43 -17.375 1 89.38 408 GLU A CA 1
ATOM 3104 C C . GLU A 1 408 ? 11.477 -4.855 -18.016 1 89.38 408 GLU A C 1
ATOM 3106 O O . GLU A 1 408 ? 11.555 -3.967 -18.859 1 89.38 408 GLU A O 1
ATOM 3111 N N . GLU A 1 409 ? 10.344 -5.367 -17.609 1 93.88 409 GLU A N 1
ATOM 3112 C CA . GLU A 1 409 ? 9.078 -4.918 -18.203 1 93.88 409 GLU A CA 1
ATOM 3113 C C . GLU A 1 409 ? 8.367 -3.941 -17.266 1 93.88 409 GLU A C 1
ATOM 3115 O O . GLU A 1 409 ? 8.406 -4.09 -16.047 1 93.88 409 GLU A O 1
ATOM 3120 N N . ARG A 1 410 ? 7.715 -2.961 -17.859 1 94.12 410 ARG A N 1
ATOM 3121 C CA . ARG A 1 410 ? 6.824 -2.078 -17.109 1 94.12 410 ARG A CA 1
ATOM 3122 C C . ARG A 1 410 ? 5.418 -2.662 -17.031 1 94.12 410 ARG A C 1
ATOM 3124 O O . ARG A 1 410 ? 5.078 -3.588 -17.766 1 94.12 410 ARG A O 1
ATOM 3131 N N . PHE A 1 411 ? 4.699 -2.127 -16.109 1 96.81 411 PHE A N 1
ATOM 3132 C CA . PHE A 1 411 ? 3.295 -2.523 -16.062 1 96.81 411 PHE A CA 1
ATOM 3133 C C . PHE A 1 411 ? 2.51 -1.844 -17.188 1 96.81 411 PHE A C 1
ATOM 3135 O O . PHE A 1 411 ? 2.625 -0.633 -17.391 1 96.81 411 PHE A O 1
ATOM 3142 N N . HIS A 1 412 ? 1.816 -2.66 -17.922 1 97.69 412 HIS A N 1
ATOM 3143 C CA . HIS A 1 412 ? 1.019 -2.178 -19.047 1 97.69 412 HIS A CA 1
ATOM 3144 C C . HIS A 1 412 ? -0.445 -2.016 -18.656 1 97.69 412 HIS A C 1
ATOM 3146 O O . HIS A 1 412 ? -1.11 -1.074 -19.094 1 97.69 412 HIS A O 1
ATOM 3152 N N . CYS A 1 413 ? -0.908 -2.955 -17.89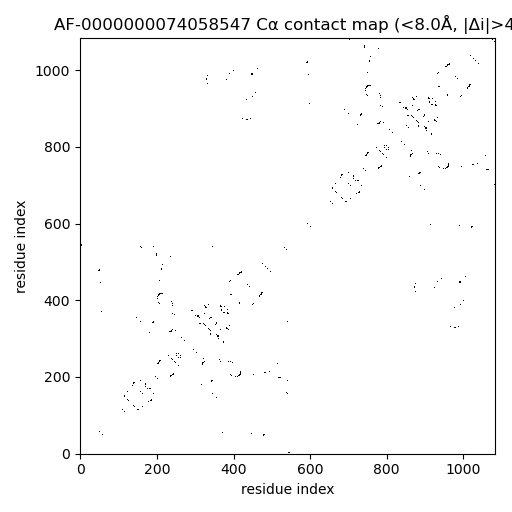1 1 98.44 413 CYS A N 1
ATOM 3153 C CA . CYS A 1 413 ? -2.299 -2.932 -17.453 1 98.44 413 CYS A CA 1
ATOM 3154 C C . CYS A 1 413 ? -2.477 -3.719 -16.156 1 98.44 413 CYS A C 1
ATOM 3156 O O . CYS A 1 413 ? -2.217 -4.922 -16.109 1 98.44 413 CYS A O 1
ATOM 3158 N N . VAL A 1 414 ? -2.881 -3.02 -15.125 1 98.69 414 VAL A N 1
ATOM 3159 C CA . VAL A 1 414 ? -3.184 -3.635 -13.836 1 98.69 414 VAL A CA 1
ATOM 3160 C C . VAL A 1 414 ? -4.672 -3.494 -13.531 1 98.69 414 VAL A C 1
ATOM 3162 O O . VAL A 1 414 ? -5.168 -2.383 -13.336 1 98.69 414 VAL A O 1
ATOM 3165 N N . VAL A 1 415 ? -5.355 -4.629 -13.555 1 98.75 415 VAL A N 1
ATOM 3166 C CA . VAL A 1 415 ? -6.781 -4.637 -13.25 1 98.75 415 VAL A CA 1
ATOM 3167 C C . VAL A 1 415 ? -7.016 -5.258 -11.875 1 98.75 415 VAL A C 1
ATOM 3169 O O . VAL A 1 415 ? -6.641 -6.406 -11.633 1 98.75 415 VAL A O 1
ATOM 3172 N N . SER A 1 416 ? -7.539 -4.492 -10.992 1 98.62 416 SER A N 1
ATOM 3173 C CA . SER A 1 416 ? -7.914 -4.938 -9.656 1 98.62 416 SER A CA 1
ATOM 3174 C C . SER A 1 416 ? -9.43 -5.016 -9.5 1 98.62 416 SER A C 1
ATOM 3176 O O . SER A 1 416 ? -10.117 -3.994 -9.547 1 98.62 416 SER A O 1
ATOM 3178 N N . VAL A 1 417 ? -9.93 -6.219 -9.297 1 98.5 417 VAL A N 1
ATOM 3179 C CA . VAL A 1 417 ? -11.375 -6.43 -9.234 1 98.5 417 VAL A CA 1
ATOM 3180 C C . VAL A 1 417 ? -11.797 -6.695 -7.793 1 98.5 417 VAL A C 1
ATOM 3182 O O . VAL A 1 417 ? -11.281 -7.605 -7.145 1 98.5 417 VAL A O 1
ATOM 3185 N N . GLY A 1 418 ? -12.703 -5.801 -7.34 1 96.38 418 GLY A N 1
ATOM 3186 C CA . GLY A 1 418 ? -13.266 -5.984 -6.016 1 96.38 418 GLY A CA 1
ATOM 3187 C C . GLY A 1 418 ? -14.609 -6.703 -6.031 1 96.38 418 GLY A C 1
ATOM 3188 O O . GLY A 1 418 ? -15.203 -6.887 -7.09 1 96.38 418 GLY A O 1
ATOM 3189 N N . ASN A 1 419 ? -14.992 -7.121 -4.809 1 92.25 419 ASN A N 1
ATOM 3190 C CA . ASN A 1 419 ? -16.234 -7.863 -4.668 1 92.25 419 ASN A CA 1
ATOM 3191 C C . ASN A 1 419 ? -17.281 -7.062 -3.902 1 92.25 419 ASN A C 1
ATOM 3193 O O . ASN A 1 419 ? -18.109 -7.633 -3.188 1 92.25 419 ASN A O 1
ATOM 3197 N N . GLY A 1 420 ? -17.125 -5.785 -3.971 1 88.62 420 GLY A N 1
ATOM 3198 C CA . GLY A 1 420 ? -18.156 -4.934 -3.402 1 88.62 420 GLY A CA 1
ATOM 3199 C C . GLY A 1 420 ? -17.641 -3.996 -2.332 1 88.62 420 GLY A C 1
ATOM 3200 O O . GLY A 1 420 ? -16.781 -4.383 -1.522 1 88.62 420 GLY A O 1
ATOM 3201 N N . ARG A 1 421 ? -18.078 -2.713 -2.367 1 81.81 421 ARG A N 1
ATOM 3202 C CA . ARG A 1 421 ? -17.75 -1.732 -1.339 1 81.81 421 ARG A CA 1
ATOM 3203 C C . ARG A 1 421 ? -19.016 -1.037 -0.826 1 81.81 421 ARG A C 1
ATOM 3205 O O . ARG A 1 421 ? -19.953 -0.816 -1.584 1 81.81 421 ARG A O 1
ATOM 3212 N N . SER A 1 422 ? -18.969 -0.931 0.464 1 68.31 422 SER A N 1
ATOM 3213 C CA . SER A 1 422 ? -20.094 -0.209 1.043 1 68.31 422 SER A CA 1
ATOM 3214 C C . SER A 1 422 ? -19.891 1.299 0.979 1 68.31 422 SER A C 1
ATOM 3216 O O . SER A 1 422 ? -18.75 1.776 1.135 1 68.31 422 SER A O 1
ATOM 3218 N N . VAL A 1 423 ? -20.734 2.061 0.293 1 54.34 423 VAL A N 1
ATOM 3219 C CA . VAL A 1 423 ? -20.641 3.518 0.294 1 54.34 423 VAL A CA 1
ATOM 3220 C C . VAL A 1 423 ? -21.25 4.078 1.573 1 54.34 423 VAL A C 1
ATOM 3222 O O . VAL A 1 423 ? -22.422 3.824 1.866 1 54.34 423 VAL A O 1
ATOM 3225 N N . CYS A 1 424 ? -20.547 3.92 2.705 1 47.81 424 CYS A N 1
ATOM 3226 C CA . CYS A 1 424 ? -21.188 4.469 3.896 1 47.81 424 CYS A CA 1
ATOM 3227 C C . CYS A 1 424 ? -21.078 5.988 3.918 1 47.81 424 CYS A C 1
ATOM 3229 O O . CYS A 1 424 ? -19.984 6.547 3.812 1 47.81 424 CYS A O 1
ATOM 3231 N N . ASP A 1 425 ? -22.062 6.648 3.387 1 45.19 425 ASP A N 1
ATOM 3232 C CA . ASP A 1 425 ? -22.125 8.094 3.59 1 45.19 425 ASP A CA 1
ATOM 3233 C C . ASP A 1 425 ? -22.047 8.445 5.074 1 45.19 425 ASP A C 1
ATOM 3235 O O . ASP A 1 425 ? -22.703 7.816 5.902 1 45.19 425 ASP A O 1
ATOM 3239 N N . LEU A 1 426 ? -20.844 8.781 5.562 1 46.16 426 LEU A N 1
ATOM 3240 C CA . LEU A 1 426 ? -20.938 9.469 6.844 1 46.16 426 LEU A CA 1
ATO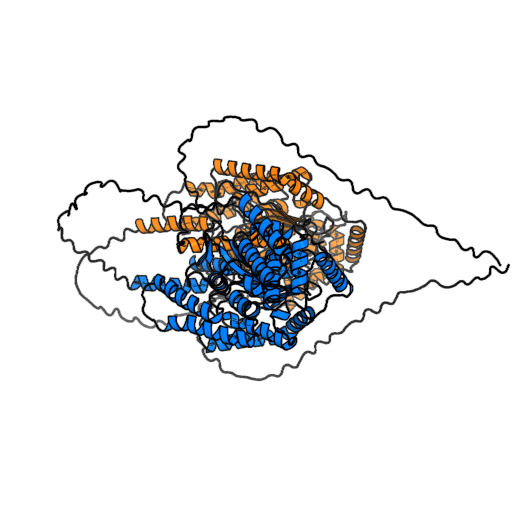M 3241 C C . LEU A 1 426 ? -22.156 10.375 6.887 1 46.16 426 LEU A C 1
ATOM 3243 O O . LEU A 1 426 ? -22.109 11.523 6.445 1 46.16 426 LEU A O 1
ATOM 3247 N N . GLU A 1 427 ? -23.203 10.039 6.277 1 41.41 427 GLU A N 1
ATOM 3248 C CA . GLU A 1 427 ? -24.281 11.016 6.418 1 41.41 427 GLU A CA 1
ATOM 3249 C C . GLU A 1 427 ? -24.328 11.594 7.828 1 41.41 427 GLU A C 1
ATOM 3251 O O . GLU A 1 427 ? -24.125 10.875 8.812 1 41.41 427 GLU A O 1
ATOM 3256 N N . SER A 1 428 ? -23.969 12.844 7.859 1 39.84 428 SER A N 1
ATOM 3257 C CA . SER A 1 428 ? -24.281 13.781 8.93 1 39.84 428 SER A CA 1
ATOM 3258 C C . SER A 1 428 ? -25.562 13.398 9.648 1 39.84 428 SER A C 1
ATOM 3260 O O . SER A 1 428 ? -26.656 13.859 9.289 1 39.84 428 SER A O 1
ATOM 3262 N N . GLU A 1 429 ? -25.828 12.297 9.875 1 37.5 429 GLU A N 1
ATOM 3263 C CA . GLU A 1 429 ? -27.016 12.414 10.727 1 37.5 429 GLU A CA 1
ATOM 3264 C C . GLU A 1 429 ? -26.812 13.453 11.82 1 37.5 429 GLU A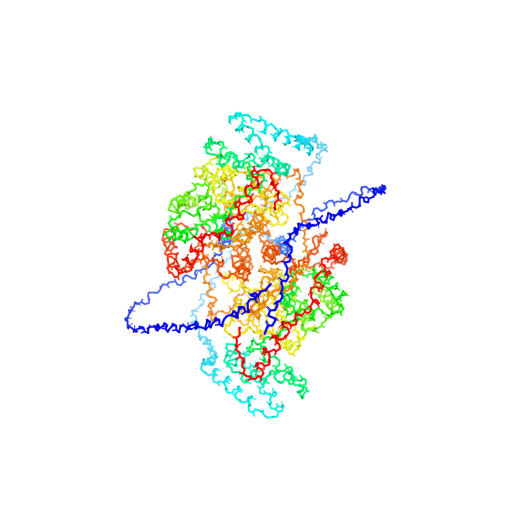 C 1
ATOM 3266 O O . GLU A 1 429 ? -25.922 13.297 12.68 1 37.5 429 GLU A O 1
ATOM 3271 N N . GLU A 1 430 ? -27.031 14.625 11.523 1 38.69 430 GLU A N 1
ATOM 3272 C CA . GLU A 1 430 ? -27.094 15.805 12.375 1 38.69 430 GLU A CA 1
ATOM 3273 C C . GLU A 1 430 ? -27.359 15.422 13.836 1 38.69 430 GLU A C 1
ATOM 3275 O O . GLU A 1 430 ? -26.828 16.062 14.75 1 38.69 430 GLU A O 1
ATOM 3280 N N . ASP A 1 431 ? -28.375 14.664 14.172 1 40.75 431 ASP A N 1
ATOM 3281 C CA . ASP A 1 431 ? -28.969 14.734 15.508 1 40.75 431 ASP A CA 1
ATOM 3282 C C . ASP A 1 431 ? -28.281 13.75 16.453 1 40.75 431 ASP A C 1
ATOM 3284 O O . ASP A 1 431 ? -28.578 13.727 17.656 1 40.75 431 ASP A O 1
ATOM 3288 N N . ALA A 1 432 ? -27.781 12.719 16 1 44.09 432 ALA A N 1
ATOM 3289 C CA . ALA A 1 432 ? -27.469 11.883 17.156 1 44.09 432 ALA A CA 1
ATOM 3290 C C . ALA A 1 432 ? -26.016 12.039 17.578 1 44.09 432 ALA A C 1
ATOM 3292 O O . ALA A 1 432 ? -25.109 11.93 16.75 1 44.09 432 ALA A O 1
ATOM 3293 N N . ALA A 1 433 ? -25.766 12.734 18.656 1 48.28 433 ALA A N 1
ATOM 3294 C CA . ALA A 1 433 ? -24.469 12.844 19.344 1 48.28 433 ALA A CA 1
ATOM 3295 C C . ALA A 1 433 ? -23.641 11.586 19.156 1 48.28 433 ALA A C 1
ATOM 3297 O O . ALA A 1 433 ? -24.125 10.469 19.312 1 48.28 433 ALA A O 1
ATOM 3298 N N . PRO A 1 434 ? -22.359 11.727 18.375 1 57 434 PRO A N 1
ATOM 3299 C CA . PRO A 1 434 ? -21.516 10.547 18.219 1 57 434 PRO A CA 1
ATOM 3300 C C . PRO A 1 434 ? -21.375 9.742 19.5 1 57 434 PRO A C 1
ATOM 3302 O O . PRO A 1 434 ? -21.094 10.305 20.562 1 57 434 PRO A O 1
ATOM 3305 N N . SER A 1 435 ? -22.203 8.758 19.641 1 57.09 435 SER A N 1
ATOM 3306 C CA . SER A 1 435 ? -22.125 7.91 20.812 1 57.09 435 SER A CA 1
ATOM 3307 C C . SER A 1 435 ? -20.797 7.137 20.859 1 57.09 435 SER A C 1
ATOM 3309 O O . SER A 1 435 ? -20.234 6.82 19.797 1 57.09 435 SER A O 1
ATOM 3311 N N . SER A 1 436 ? -20.188 7.195 21.969 1 63.38 436 SER A N 1
ATOM 3312 C CA . SER A 1 436 ? -18.984 6.43 22.234 1 63.38 436 SER A CA 1
ATOM 3313 C C . SER A 1 436 ? -19.156 4.969 21.828 1 63.38 436 SER A C 1
ATOM 3315 O O . SER A 1 436 ? -20.219 4.383 22.016 1 63.38 436 SER A O 1
ATOM 3317 N N . LEU A 1 437 ? -18.266 4.457 20.984 1 65.56 437 LEU A N 1
ATOM 3318 C CA . LEU A 1 437 ? -18.281 3.066 20.547 1 65.56 437 LEU A CA 1
ATOM 3319 C C . LEU A 1 437 ? -17.938 2.125 21.688 1 65.56 437 LEU A C 1
ATOM 3321 O O . LEU A 1 437 ? -17.094 2.451 22.531 1 65.56 437 LEU A O 1
ATOM 3325 N N . SER A 1 438 ? -18.719 1.071 21.75 1 67.19 438 SER A N 1
ATOM 3326 C CA . SER A 1 438 ? -18.328 -0.002 22.656 1 67.19 438 SER A CA 1
ATOM 3327 C C . SER A 1 438 ? -16.984 -0.593 22.266 1 67.19 438 SER A C 1
ATOM 3329 O O . SER A 1 438 ? -16.531 -0.425 21.125 1 67.19 438 SER A O 1
ATOM 3331 N N . SER A 1 439 ? -16.328 -1.133 23.219 1 64.44 439 SER A N 1
ATOM 3332 C CA . SER A 1 439 ? -15.031 -1.761 22.953 1 64.44 439 SER A CA 1
ATOM 3333 C C . SER A 1 439 ? -15.133 -2.791 21.844 1 64.44 439 SER A C 1
ATOM 3335 O O . SER A 1 439 ? -14.219 -2.912 21.016 1 64.44 439 SER A O 1
ATOM 3337 N N . LEU A 1 440 ? -16.266 -3.5 21.812 1 64.12 440 LEU A N 1
ATOM 3338 C CA . LEU A 1 440 ? -16.484 -4.5 20.766 1 64.12 440 LEU A CA 1
ATOM 3339 C C . LEU A 1 440 ? -16.609 -3.846 19.391 1 64.12 440 LEU A C 1
ATOM 3341 O O . LEU A 1 440 ? -16.109 -4.367 18.406 1 64.12 440 LEU A O 1
ATOM 3345 N N . GLN A 1 441 ? -17.297 -2.758 19.406 1 67.31 441 GLN A N 1
ATOM 3346 C CA . GLN A 1 441 ? -17.453 -2.035 18.156 1 67.31 441 GLN A CA 1
ATOM 3347 C C . GLN A 1 441 ? -16.094 -1.513 17.656 1 67.31 441 GLN A C 1
ATOM 3349 O O . GLN A 1 441 ? -15.805 -1.575 16.469 1 67.31 441 GLN A O 1
ATOM 3354 N N . LYS A 1 442 ? -15.375 -1.063 18.609 1 66.62 442 LYS A N 1
ATOM 3355 C CA . LYS A 1 442 ? -14.039 -0.578 18.281 1 66.62 442 LYS A CA 1
ATOM 3356 C C . LYS A 1 442 ? -13.172 -1.697 17.703 1 66.62 442 LYS A C 1
ATOM 3358 O O . LYS A 1 442 ? -12.484 -1.502 16.703 1 66.62 442 LYS A O 1
ATOM 3363 N N . PHE A 1 443 ? -13.328 -2.771 18.25 1 64.5 443 PHE A N 1
ATOM 3364 C CA . PHE A 1 443 ? -12.57 -3.936 17.812 1 64.5 443 PHE A CA 1
ATOM 3365 C C . PHE A 1 443 ? -12.992 -4.363 16.406 1 64.5 443 PHE A C 1
ATOM 3367 O O . PHE A 1 443 ? -12.141 -4.605 15.547 1 64.5 443 PHE A O 1
ATOM 3374 N N . ASN A 1 444 ? -14.203 -4.395 16.219 1 66.94 444 ASN A N 1
ATOM 3375 C CA . ASN A 1 444 ? -14.719 -4.773 14.906 1 66.94 444 ASN A CA 1
ATOM 3376 C C . ASN A 1 444 ? -14.25 -3.811 13.812 1 66.94 444 ASN A C 1
ATOM 3378 O O . ASN A 1 444 ? -13.992 -4.227 12.688 1 66.94 444 ASN A O 1
ATOM 3382 N N . ARG A 1 445 ? -14.094 -2.662 14.234 1 70.38 445 ARG A N 1
ATOM 3383 C CA . ARG A 1 445 ? -13.625 -1.67 13.266 1 70.38 445 ARG A CA 1
ATOM 3384 C C . ARG A 1 445 ? -12.156 -1.892 12.922 1 70.38 445 ARG A C 1
ATOM 3386 O O . ARG A 1 445 ? -11.75 -1.688 11.781 1 70.38 445 ARG A O 1
ATOM 3393 N N . ILE A 1 446 ? -11.438 -2.303 13.906 1 69 446 ILE A N 1
ATOM 3394 C CA . ILE A 1 446 ? -10.031 -2.594 13.672 1 69 446 ILE A CA 1
ATOM 3395 C C . ILE A 1 446 ? -9.898 -3.789 12.734 1 69 446 ILE A C 1
ATOM 3397 O O . ILE A 1 446 ? -9.078 -3.775 11.812 1 69 446 ILE A O 1
ATOM 3401 N N . VAL A 1 447 ? -10.742 -4.723 12.922 1 67.25 447 VAL A N 1
ATOM 3402 C CA . VAL A 1 447 ? -10.75 -5.902 12.062 1 67.25 447 VAL A CA 1
ATOM 3403 C C . VAL A 1 447 ? -11.125 -5.504 10.641 1 67.25 447 VAL A C 1
ATOM 3405 O O . VAL A 1 447 ? -10.516 -5.977 9.68 1 67.25 447 VAL A O 1
ATOM 3408 N N . ASP A 1 448 ? -12.031 -4.582 10.578 1 68.56 448 ASP A N 1
ATOM 3409 C CA . ASP A 1 448 ? -12.438 -4.078 9.273 1 68.56 448 ASP A CA 1
ATOM 3410 C C . ASP A 1 448 ? -11.289 -3.342 8.586 1 68.56 448 ASP A C 1
ATOM 3412 O O . ASP A 1 448 ? -11.117 -3.451 7.367 1 68.56 448 ASP A O 1
ATOM 3416 N N . SER A 1 449 ? -10.555 -2.766 9.383 1 68.94 449 SER A N 1
ATOM 3417 C CA . SER A 1 449 ? -9.406 -2.043 8.844 1 68.94 449 SER A CA 1
ATOM 3418 C C . SER A 1 449 ? -8.367 -3.002 8.266 1 68.94 449 SER A C 1
ATOM 3420 O O . SER A 1 449 ? -7.777 -2.729 7.219 1 68.94 449 SER A O 1
ATOM 3422 N N . ALA A 1 450 ? -8.195 -4.125 8.953 1 67.31 450 ALA A N 1
ATOM 3423 C CA . ALA A 1 450 ? -7.219 -5.113 8.5 1 67.31 450 ALA A CA 1
ATOM 3424 C C . ALA A 1 450 ? -7.605 -5.691 7.141 1 67.31 450 ALA A C 1
ATOM 3426 O O . ALA A 1 450 ? -6.742 -6.129 6.379 1 67.31 450 ALA A O 1
ATOM 3427 N N . THR A 1 451 ? -8.859 -5.602 6.805 1 72.19 451 THR A N 1
ATOM 3428 C CA . THR A 1 451 ? -9.352 -6.191 5.566 1 72.19 451 THR A CA 1
ATOM 3429 C C . THR A 1 451 ? -9.719 -5.105 4.555 1 72.19 451 THR A C 1
ATOM 3431 O O . THR A 1 451 ? -10.398 -5.375 3.562 1 72.19 451 THR A O 1
ATOM 3434 N N . ASN A 1 452 ? -9.211 -3.93 4.863 1 77.62 452 ASN A N 1
ATOM 3435 C CA . ASN A 1 452 ? -9.492 -2.789 4 1 77.62 452 ASN A CA 1
ATOM 3436 C C . ASN A 1 452 ? -8.789 -2.914 2.652 1 77.62 452 ASN A C 1
ATOM 3438 O O . ASN A 1 452 ? -7.598 -3.223 2.596 1 77.62 452 ASN A O 1
ATOM 3442 N N . THR A 1 453 ? -9.609 -2.734 1.546 1 83.44 453 THR A N 1
ATOM 3443 C CA . THR A 1 453 ? -9.062 -2.859 0.198 1 83.44 453 THR A CA 1
ATOM 3444 C C . THR A 1 453 ? -8.688 -1.49 -0.361 1 83.44 453 THR A C 1
ATOM 3446 O O . THR A 1 453 ? -7.969 -1.398 -1.359 1 83.44 453 THR A O 1
ATOM 3449 N N . GLU A 1 454 ? -9.062 -0.407 0.308 1 85.44 454 GLU A N 1
ATOM 3450 C CA . GLU A 1 454 ? -8.914 0.946 -0.22 1 85.44 454 GLU A CA 1
ATOM 3451 C C . GLU A 1 454 ? -7.473 1.43 -0.104 1 85.44 454 GLU A C 1
ATOM 3453 O O . GLU A 1 454 ? -6.992 2.178 -0.958 1 85.44 454 GLU A O 1
ATOM 3458 N N . GLY A 1 455 ? -6.828 1.03 0.948 1 86.81 455 GLY A N 1
ATOM 3459 C CA . GLY A 1 455 ? -5.445 1.451 1.11 1 86.81 455 GLY A CA 1
ATOM 3460 C C . GLY A 1 455 ? -4.562 1.059 -0.058 1 86.81 455 GLY A C 1
ATOM 3461 O O . GLY A 1 455 ? -3.838 1.895 -0.605 1 86.81 455 GLY A O 1
ATOM 3462 N N . VAL A 1 456 ? -4.652 -0.212 -0.44 1 91.81 456 VAL A N 1
ATOM 3463 C CA . VAL A 1 456 ? -3.861 -0.705 -1.562 1 91.81 456 VAL A CA 1
ATOM 3464 C C . VAL A 1 456 ? -4.301 -0.01 -2.85 1 91.81 456 VAL A C 1
ATOM 3466 O O . VAL A 1 456 ? -3.467 0.377 -3.67 1 91.81 456 VAL A O 1
ATOM 3469 N N . HIS A 1 457 ? -5.629 0.198 -3.018 1 93.38 457 HIS A N 1
ATOM 3470 C CA . HIS A 1 457 ? -6.152 0.905 -4.184 1 93.38 457 HIS A CA 1
ATOM 3471 C C . HIS A 1 457 ? -5.539 2.295 -4.305 1 93.38 457 HIS A C 1
ATOM 3473 O O . HIS A 1 457 ? -5.094 2.688 -5.387 1 93.38 457 HIS A O 1
ATOM 3479 N N . MET A 1 458 ? -5.445 2.98 -3.227 1 90.69 458 MET A N 1
ATOM 3480 C CA . MET A 1 458 ? -4.934 4.348 -3.262 1 90.69 458 MET A CA 1
ATOM 3481 C C . MET A 1 458 ? -3.445 4.363 -3.588 1 90.69 458 MET A C 1
ATOM 3483 O O . MET A 1 458 ? -2.971 5.246 -4.305 1 90.69 458 MET A O 1
ATOM 3487 N N . CYS A 1 459 ? -2.717 3.387 -3.084 1 92.12 459 CYS A N 1
ATOM 3488 C CA . CYS A 1 459 ? -1.303 3.271 -3.418 1 92.12 459 CYS A CA 1
ATOM 3489 C C . CYS A 1 459 ? -1.11 3.09 -4.918 1 92.12 459 CYS A C 1
ATOM 3491 O O . CYS A 1 459 ? -0.304 3.789 -5.535 1 92.12 459 CYS A O 1
ATOM 3493 N N . MET A 1 460 ? -1.896 2.16 -5.461 1 95.44 460 MET A N 1
ATOM 3494 C CA . MET A 1 460 ? -1.791 1.902 -6.895 1 95.44 460 MET A CA 1
ATOM 3495 C C . MET A 1 460 ? -2.205 3.129 -7.699 1 95.44 460 MET A C 1
ATOM 3497 O O . MET A 1 460 ? -1.533 3.5 -8.664 1 95.44 460 MET A O 1
ATOM 3501 N N . HIS A 1 461 ? -3.266 3.727 -7.23 1 93.56 461 HIS A N 1
ATOM 3502 C CA . HIS A 1 461 ? -3.807 4.906 -7.898 1 93.56 461 HIS A CA 1
ATOM 3503 C C . HIS A 1 461 ? -2.775 6.027 -7.957 1 93.56 461 HIS A C 1
ATOM 3505 O O . HIS A 1 461 ? -2.643 6.699 -8.984 1 93.56 461 HIS A O 1
ATOM 3511 N N . ASP A 1 462 ? -2.064 6.215 -6.938 1 92.56 462 ASP A N 1
ATOM 3512 C CA . ASP A 1 462 ? -1.15 7.352 -6.832 1 92.56 462 ASP A CA 1
ATOM 3513 C C . ASP A 1 462 ? 0.188 7.039 -7.496 1 92.56 462 ASP A C 1
ATOM 3515 O O . ASP A 1 462 ? 0.867 7.945 -7.988 1 92.56 462 ASP A O 1
ATOM 3519 N N . LEU A 1 463 ? 0.56 5.766 -7.578 1 93.38 463 LEU A N 1
ATOM 3520 C CA . LEU A 1 463 ? 1.938 5.477 -7.953 1 93.38 463 LEU A CA 1
ATOM 3521 C C . LEU A 1 463 ? 2.008 4.898 -9.367 1 93.38 463 LEU A C 1
ATOM 3523 O O . LEU A 1 463 ? 3.066 4.918 -9.992 1 93.38 463 LEU A O 1
ATOM 3527 N N . LEU A 1 464 ? 0.922 4.324 -9.797 1 93.88 464 LEU A N 1
ATOM 3528 C CA . LEU A 1 464 ? 0.877 3.865 -11.18 1 93.88 464 LEU A CA 1
ATOM 3529 C C . LEU A 1 464 ? 0.279 4.934 -12.086 1 93.88 464 LEU A C 1
ATOM 3531 O O . LEU A 1 464 ? -0.496 5.777 -11.633 1 93.88 464 LEU A O 1
ATOM 3535 N N . ASP A 1 465 ? 0.648 4.859 -13.312 1 90.31 465 ASP A N 1
ATOM 3536 C CA . ASP A 1 465 ? 0.086 5.812 -14.266 1 90.31 465 ASP A CA 1
ATOM 3537 C C . ASP A 1 465 ? -1.42 5.609 -14.414 1 90.31 465 ASP A C 1
ATOM 3539 O O . ASP A 1 465 ? -1.92 4.492 -14.281 1 90.31 465 ASP A O 1
ATOM 3543 N N . GLU A 1 466 ? -2.1 6.668 -14.695 1 86.81 466 GLU A N 1
ATOM 3544 C CA . GLU A 1 466 ? -3.559 6.672 -14.758 1 86.81 466 GLU A CA 1
ATOM 3545 C C . GLU A 1 466 ? -4.07 5.719 -15.828 1 86.81 466 GLU A C 1
ATOM 3547 O O . GLU A 1 466 ? -5.141 5.125 -15.68 1 86.81 466 GLU A O 1
ATOM 3552 N N . ASN A 1 467 ? -3.348 5.5 -16.844 1 92.56 467 ASN A N 1
ATOM 3553 C CA . ASN A 1 467 ? -3.826 4.648 -17.922 1 92.56 467 ASN A CA 1
ATOM 3554 C C . ASN A 1 467 ? -3.373 3.201 -17.734 1 92.56 467 ASN A C 1
ATOM 3556 O O . ASN A 1 467 ? -3.609 2.357 -18.594 1 92.56 467 ASN A O 1
ATOM 3560 N N . VAL A 1 468 ? -2.807 2.961 -16.641 1 96.31 468 VAL A N 1
ATOM 3561 C CA . VAL A 1 468 ? -2.248 1.632 -16.406 1 96.31 468 VAL A CA 1
ATOM 3562 C C . VAL A 1 468 ? -3.088 0.893 -15.367 1 96.31 468 VAL A C 1
ATOM 3564 O O . VAL A 1 468 ? -3.305 -0.316 -15.484 1 96.31 468 VAL A O 1
ATOM 3567 N N . TYR A 1 469 ? -3.598 1.642 -14.43 1 98 469 TYR A N 1
ATOM 3568 C CA . TYR A 1 469 ? -4.262 1.01 -13.297 1 98 469 TYR A CA 1
ATOM 3569 C C . TYR A 1 469 ? -5.77 1.211 -13.367 1 98 469 TYR A C 1
ATOM 3571 O O . TYR A 1 469 ? -6.246 2.342 -13.477 1 98 469 TYR A O 1
ATOM 3579 N N . PHE A 1 470 ? -6.531 0.05 -13.219 1 98.38 470 PHE A N 1
ATOM 3580 C CA . PHE A 1 470 ? -7.992 0.062 -13.234 1 98.38 470 PHE A CA 1
ATOM 3581 C C . PHE A 1 470 ? -8.547 -0.676 -12.023 1 98.38 470 PHE A C 1
ATOM 3583 O O . PHE A 1 470 ? -8.445 -1.901 -11.93 1 98.38 470 PHE A O 1
ATOM 3590 N N . ARG A 1 471 ? -9.094 0.061 -11.078 1 97.88 471 ARG A N 1
ATOM 3591 C CA . ARG A 1 471 ? -9.82 -0.529 -9.961 1 97.88 471 ARG A CA 1
ATOM 3592 C C . ARG A 1 471 ? -11.305 -0.642 -10.266 1 97.88 471 ARG A C 1
ATOM 3594 O O . ARG A 1 471 ? -11.961 0.36 -10.562 1 97.88 471 ARG A O 1
ATOM 3601 N N . LEU A 1 472 ? -11.859 -1.835 -10.289 1 98.12 472 LEU A N 1
ATOM 3602 C CA . LEU A 1 472 ? -13.273 -2.096 -10.539 1 98.12 472 LEU A CA 1
ATOM 3603 C C . LEU A 1 472 ? -13.914 -2.789 -9.344 1 98.12 472 LEU A C 1
ATOM 3605 O O . LEU A 1 472 ? -13.789 -4.004 -9.18 1 98.12 472 LEU A O 1
ATOM 3609 N N . ASN A 1 473 ? -14.523 -2.053 -8.523 1 96.06 473 ASN A N 1
ATOM 3610 C CA . ASN A 1 473 ? -15.141 -2.512 -7.281 1 96.06 473 ASN A CA 1
ATOM 3611 C C . ASN A 1 473 ? -16.578 -2.041 -7.164 1 96.06 473 ASN A C 1
ATOM 3613 O O . ASN A 1 473 ? -16.844 -0.933 -6.691 1 96.06 473 ASN A O 1
ATOM 3617 N N . PRO A 1 474 ? -17.547 -2.861 -7.504 1 94.75 474 PRO A N 1
ATOM 3618 C CA . PRO A 1 474 ? -18.953 -2.463 -7.512 1 94.75 474 PRO A CA 1
ATOM 3619 C C . PRO A 1 474 ? -19.438 -1.943 -6.156 1 94.75 474 PRO A C 1
ATOM 3621 O O . PRO A 1 474 ? -18.875 -2.322 -5.117 1 94.75 474 PRO A O 1
ATOM 3624 N N . TYR A 1 475 ? -20.453 -1.104 -6.223 1 90.38 475 TYR A N 1
ATOM 3625 C CA . TYR A 1 475 ? -21.094 -0.617 -5.012 1 90.38 475 TYR A CA 1
ATOM 3626 C C . TYR A 1 475 ? -22.188 -1.582 -4.543 1 90.38 475 TYR A C 1
ATOM 3628 O O . TYR A 1 475 ? -22.875 -2.188 -5.363 1 90.38 475 TYR A O 1
ATOM 3636 N N . MET A 1 476 ? -22.328 -1.619 -3.301 1 88 476 MET A N 1
ATOM 3637 C CA . MET A 1 476 ? -23.359 -2.465 -2.729 1 88 476 MET A CA 1
ATOM 3638 C C . MET A 1 476 ? -24.5 -1.62 -2.154 1 88 476 MET A C 1
ATOM 3640 O O . MET A 1 476 ? -24.25 -0.705 -1.365 1 88 476 MET A O 1
ATOM 3644 N N . THR A 1 477 ? -25.656 -1.951 -2.482 1 84.06 477 THR A N 1
ATOM 3645 C CA . THR A 1 477 ? -26.828 -1.26 -1.955 1 84.06 477 THR A CA 1
ATOM 3646 C C . THR A 1 477 ? -27.172 -1.753 -0.55 1 84.06 477 THR A C 1
ATOM 3648 O O . THR A 1 477 ? -27.828 -1.053 0.219 1 84.06 477 THR A O 1
ATOM 3651 N N . PHE A 1 478 ? -26.734 -3.049 -0.336 1 78.94 478 PHE A N 1
ATOM 3652 C CA . PHE A 1 478 ? -26.922 -3.68 0.965 1 78.94 478 PHE A CA 1
ATOM 3653 C C . PHE A 1 478 ? -25.609 -4.215 1.504 1 78.94 478 PHE A C 1
ATOM 3655 O O . PHE A 1 478 ? -24.703 -4.543 0.732 1 78.94 478 PHE A O 1
ATOM 3662 N N . PRO A 1 479 ? -25.547 -4.16 2.809 1 77.06 479 PRO A N 1
ATOM 3663 C CA . PRO A 1 479 ? -24.359 -4.797 3.373 1 77.06 479 PRO A CA 1
ATOM 3664 C C . PRO A 1 479 ? -24.422 -6.32 3.33 1 77.06 479 PRO A C 1
ATOM 3666 O O . PRO A 1 479 ? -24.688 -6.961 4.355 1 77.06 479 PRO A O 1
ATOM 3669 N N . TYR A 1 480 ? -24.094 -6.883 2.242 1 80.69 480 TYR A N 1
ATOM 3670 C CA . TYR A 1 480 ? -24.141 -8.328 2.074 1 80.69 480 TYR A CA 1
ATOM 3671 C C . TYR A 1 480 ? -23.078 -9.016 2.932 1 80.69 480 TYR A C 1
ATOM 3673 O O . TYR A 1 480 ? -21.922 -8.594 2.945 1 80.69 480 TYR A O 1
ATOM 3681 N N . GLY A 1 481 ? -23.453 -10.023 3.645 1 75.38 481 GLY A N 1
ATOM 3682 C CA . GLY A 1 481 ? -22.484 -10.805 4.398 1 75.38 481 GLY A CA 1
ATOM 3683 C C . GLY A 1 481 ? -21.609 -11.672 3.516 1 75.38 481 GLY A C 1
ATOM 3684 O O . GLY A 1 481 ? -21.922 -11.898 2.348 1 75.38 481 GLY A O 1
ATOM 3685 N N . LEU A 1 482 ? -20.562 -12.188 4.133 1 74.12 482 LEU A N 1
ATOM 3686 C CA . LEU A 1 482 ? -19.641 -13.055 3.412 1 74.12 482 LEU A CA 1
ATOM 3687 C C . LEU A 1 482 ? -20.297 -14.383 3.062 1 74.12 482 LEU A C 1
ATOM 3689 O O . LEU A 1 482 ? -19.922 -15.039 2.094 1 74.12 482 LEU A O 1
ATOM 3693 N N . ASP A 1 483 ? -21.281 -14.727 3.855 1 72.81 483 ASP A N 1
ATOM 3694 C CA . ASP A 1 483 ? -21.953 -16.016 3.693 1 72.81 483 ASP A CA 1
ATOM 3695 C C . ASP A 1 483 ? -23.391 -15.836 3.236 1 72.81 483 ASP A C 1
ATOM 3697 O O . ASP A 1 483 ? -24.25 -16.688 3.518 1 72.81 483 ASP A O 1
ATOM 3701 N N . GLU A 1 484 ? -23.672 -14.797 2.562 1 76.94 484 GLU A N 1
ATOM 3702 C CA . GLU A 1 484 ? -25.031 -14.5 2.117 1 76.94 484 GLU A CA 1
ATOM 3703 C C . GLU A 1 484 ? -25.516 -15.547 1.129 1 76.94 484 GLU A C 1
ATOM 3705 O O . GLU A 1 484 ? -24.875 -15.805 0.112 1 76.94 484 GLU A O 1
ATOM 3710 N N . ILE A 1 485 ? -26.734 -16.172 1.464 1 76.25 485 ILE A N 1
ATOM 3711 C CA . ILE A 1 485 ? -27.266 -17.203 0.566 1 76.25 485 ILE A CA 1
ATOM 3712 C C . ILE A 1 485 ? -28.734 -16.922 0.261 1 76.25 485 ILE A C 1
ATOM 3714 O O . ILE A 1 485 ? -29.391 -17.688 -0.437 1 76.25 485 ILE A O 1
ATOM 3718 N N . ASP A 1 486 ? -29.188 -15.797 0.754 1 83.12 486 ASP A N 1
ATOM 3719 C CA . ASP A 1 486 ? -30.562 -15.414 0.444 1 83.12 486 ASP A CA 1
ATOM 3720 C C . ASP A 1 486 ? -30.734 -15.117 -1.045 1 83.12 486 ASP A C 1
ATOM 3722 O O . ASP A 1 486 ? -30.062 -14.227 -1.582 1 83.12 486 ASP A O 1
ATOM 3726 N N . PRO A 1 487 ? -31.625 -15.844 -1.652 1 83.75 487 PRO A N 1
ATOM 3727 C CA . PRO A 1 487 ? -31.766 -15.695 -3.104 1 83.75 487 PRO A CA 1
ATOM 3728 C C . PRO A 1 487 ? -32.125 -14.266 -3.521 1 83.75 487 PRO A C 1
ATOM 3730 O O . PRO A 1 487 ? -31.641 -13.797 -4.559 1 83.75 487 PRO A O 1
ATOM 3733 N N . LYS A 1 488 ? -32.906 -13.625 -2.744 1 88.19 488 LYS A N 1
ATOM 3734 C CA . LYS A 1 488 ? -33.281 -12.25 -3.082 1 88.19 488 LYS A CA 1
ATOM 3735 C C . LYS A 1 488 ? -32.062 -11.32 -2.979 1 88.19 488 LYS A C 1
ATOM 3737 O O . LYS A 1 488 ? -31.891 -10.445 -3.824 1 88.19 488 LYS A O 1
ATOM 3742 N N . LYS A 1 489 ? -31.328 -11.562 -1.974 1 87.69 489 LYS A N 1
ATOM 3743 C CA . LYS A 1 489 ? -30.141 -10.742 -1.786 1 87.69 489 LYS A CA 1
ATOM 3744 C C . LYS A 1 489 ? -29.078 -11.047 -2.846 1 87.69 489 LYS A C 1
ATOM 3746 O O . LYS A 1 489 ? -28.375 -10.148 -3.305 1 87.69 489 LYS A O 1
ATOM 3751 N N . LEU A 1 490 ? -29.047 -12.258 -3.154 1 86 490 LEU A N 1
ATOM 3752 C CA . LEU A 1 490 ? -28.109 -12.648 -4.203 1 86 490 LEU A CA 1
ATOM 3753 C C . LEU A 1 490 ? -28.5 -12.016 -5.535 1 86 490 LEU A C 1
ATOM 3755 O O . LEU A 1 490 ? -27.641 -11.57 -6.293 1 86 490 LEU A O 1
ATOM 3759 N N . GLU A 1 491 ? -29.766 -12.016 -5.785 1 89.38 491 GLU A N 1
ATOM 3760 C CA . GLU A 1 491 ? -30.25 -11.359 -7 1 89.38 491 GLU A CA 1
ATOM 3761 C C . GLU A 1 491 ? -29.953 -9.867 -6.977 1 89.38 491 GLU A C 1
ATOM 3763 O O . GLU A 1 491 ? -29.547 -9.297 -7.992 1 89.38 491 GLU A O 1
ATOM 3768 N N . GLN A 1 492 ? -30.172 -9.328 -5.867 1 91.38 492 GLN A N 1
ATOM 3769 C CA . GLN A 1 492 ? -29.875 -7.906 -5.73 1 91.38 492 GLN A CA 1
ATOM 3770 C C . GLN A 1 492 ? -28.375 -7.637 -5.891 1 91.38 492 GLN A C 1
ATOM 3772 O O . GLN A 1 492 ? -27.984 -6.621 -6.469 1 91.38 492 GLN A O 1
ATOM 3777 N N . MET A 1 493 ? -27.656 -8.484 -5.379 1 90.38 493 MET A N 1
ATOM 3778 C CA . MET A 1 493 ? -26.203 -8.398 -5.523 1 90.38 493 MET A CA 1
ATOM 3779 C C . MET A 1 493 ? -25.797 -8.391 -6.996 1 90.38 493 MET A C 1
ATOM 3781 O O . MET A 1 493 ? -24.969 -7.582 -7.414 1 90.38 493 MET A O 1
ATOM 3785 N N . GLN A 1 494 ? -26.375 -9.242 -7.707 1 91.38 494 GLN A N 1
ATOM 3786 C CA . GLN A 1 494 ? -26.125 -9.312 -9.141 1 91.38 494 GLN A CA 1
ATOM 3787 C C . GLN A 1 494 ? -26.562 -8.039 -9.844 1 91.38 494 GLN A C 1
ATOM 3789 O O . GLN A 1 494 ? -25.859 -7.539 -10.734 1 91.38 494 GLN A O 1
ATOM 3794 N N . ASN A 1 495 ? -27.641 -7.496 -9.422 1 94.06 495 ASN A N 1
ATOM 3795 C CA . ASN A 1 495 ? -28.156 -6.258 -10.008 1 94.06 495 ASN A CA 1
ATOM 3796 C C . ASN A 1 495 ? -27.234 -5.078 -9.703 1 94.06 495 ASN A C 1
ATOM 3798 O O . ASN A 1 495 ? -27.016 -4.223 -10.562 1 94.06 495 ASN A O 1
ATOM 3802 N N . ASP A 1 496 ? -26.766 -5.039 -8.523 1 94.56 496 ASP A N 1
ATOM 3803 C CA . ASP A 1 496 ? -25.797 -4 -8.156 1 94.56 496 ASP A CA 1
ATOM 3804 C C . ASP A 1 496 ? -24.578 -4.043 -9.062 1 94.56 496 ASP A C 1
ATOM 3806 O O . ASP A 1 496 ? -24.109 -3.004 -9.531 1 94.56 496 ASP A O 1
ATOM 3810 N N . ALA A 1 497 ? -24.078 -5.219 -9.312 1 95.75 497 ALA A N 1
ATOM 3811 C CA . ALA A 1 497 ? -22.891 -5.395 -10.141 1 95.75 497 ALA A CA 1
ATOM 3812 C C . ALA A 1 497 ? -23.172 -4.996 -11.594 1 95.75 497 ALA A C 1
ATOM 3814 O O . ALA A 1 497 ? -22.344 -4.344 -12.234 1 95.75 497 ALA A O 1
ATOM 3815 N N . LYS A 1 498 ? -24.344 -5.316 -12.078 1 95.88 498 LYS A N 1
ATOM 3816 C CA . LYS A 1 498 ? -24.719 -4.969 -13.445 1 95.88 498 LYS A CA 1
ATOM 3817 C C . LYS A 1 498 ? -24.812 -3.457 -13.617 1 95.88 498 LYS A C 1
ATOM 3819 O O . LYS A 1 498 ? -24.391 -2.914 -14.641 1 95.88 498 LYS A O 1
ATOM 3824 N N . LEU A 1 499 ? -25.391 -2.838 -12.633 1 95.62 499 LEU A N 1
ATOM 3825 C CA . LEU A 1 499 ? -25.5 -1.384 -12.672 1 95.62 499 LEU A CA 1
ATOM 3826 C C . LEU A 1 499 ? -24.125 -0.735 -12.664 1 95.62 499 LEU A C 1
ATOM 3828 O O . LEU A 1 499 ? -23.875 0.218 -13.406 1 95.62 499 LEU A O 1
ATOM 3832 N N . TYR A 1 500 ? -23.297 -1.249 -11.852 1 96.69 500 TYR A N 1
ATOM 3833 C CA . TYR A 1 500 ? -21.938 -0.737 -11.797 1 96.69 500 TYR A CA 1
ATOM 3834 C C . TYR A 1 500 ? -21.25 -0.872 -13.148 1 96.69 500 TYR A C 1
ATOM 3836 O O . TYR A 1 500 ? -20.578 0.06 -13.609 1 96.69 500 TYR A O 1
ATOM 3844 N N . VAL A 1 501 ? -21.359 -2.037 -13.766 1 97.12 501 VAL A N 1
ATOM 3845 C CA . VAL A 1 501 ? -20.719 -2.318 -15.055 1 97.12 501 VAL A CA 1
ATOM 3846 C C . VAL A 1 501 ? -21.234 -1.342 -16.109 1 97.12 501 VAL A C 1
ATOM 3848 O O . VAL A 1 501 ? -20.469 -0.816 -16.906 1 97.12 501 VAL A O 1
ATOM 3851 N N . ARG A 1 502 ? -22.5 -1.025 -16.078 1 96.38 502 ARG A N 1
ATOM 3852 C CA . ARG A 1 502 ? -23.078 -0.095 -17.047 1 96.38 502 ARG A CA 1
ATOM 3853 C C . ARG A 1 502 ? -22.547 1.315 -16.844 1 96.38 502 ARG A C 1
ATOM 3855 O O . ARG A 1 502 ? -22.203 1.998 -17.812 1 96.38 502 ARG A O 1
ATOM 3862 N N . ARG A 1 503 ? -22.391 1.672 -15.594 1 96.06 503 ARG A N 1
ATOM 3863 C CA . ARG A 1 503 ? -21.938 3.02 -15.258 1 96.06 503 ARG A CA 1
ATOM 3864 C C . ARG A 1 503 ? -20.453 3.186 -15.555 1 96.06 503 ARG A C 1
ATOM 3866 O O . ARG A 1 503 ? -19.984 4.301 -15.789 1 96.06 503 ARG A O 1
ATOM 3873 N N . ASN A 1 504 ? -19.781 2.064 -15.547 1 97 504 ASN A N 1
ATOM 3874 C CA . ASN A 1 504 ? -18.328 2.125 -15.742 1 97 504 ASN A CA 1
ATOM 3875 C C . ASN A 1 504 ? -17.906 1.438 -17.047 1 97 504 ASN A C 1
ATOM 3877 O O . ASN A 1 504 ? -16.812 0.906 -17.141 1 97 504 ASN A O 1
ATOM 3881 N N . ALA A 1 505 ? -18.766 1.433 -18 1 96.75 505 ALA A N 1
ATOM 3882 C CA . ALA A 1 505 ? -18.531 0.739 -19.266 1 96.75 505 ALA A CA 1
ATOM 3883 C C . ALA A 1 505 ? -17.312 1.292 -19.984 1 96.75 505 ALA A C 1
ATOM 3885 O O . ALA A 1 505 ? -16.5 0.531 -20.516 1 96.75 505 ALA A O 1
ATOM 3886 N N . LEU A 1 506 ? -17.125 2.594 -19.922 1 96.94 506 LEU A N 1
ATOM 3887 C CA . LEU A 1 506 ? -16 3.215 -20.625 1 96.94 506 LEU A CA 1
ATOM 3888 C C . LEU A 1 506 ? -14.68 2.824 -19.984 1 96.94 506 LEU A C 1
ATOM 3890 O O . LEU A 1 506 ? -13.695 2.578 -20.672 1 96.94 506 LEU A O 1
ATOM 3894 N N . LYS A 1 507 ? -14.664 2.822 -18.672 1 97.31 507 LYS A N 1
ATOM 3895 C CA . LYS A 1 507 ? -13.469 2.414 -17.938 1 97.31 507 LYS A CA 1
ATOM 3896 C C . LYS A 1 507 ? -13.078 0.976 -18.266 1 97.31 507 LYS A C 1
ATOM 3898 O O . LYS A 1 507 ? -11.906 0.673 -18.469 1 97.31 507 LYS A O 1
ATOM 3903 N N . ILE A 1 508 ? -14.055 0.081 -18.359 1 98.25 508 ILE A N 1
ATOM 3904 C CA . ILE A 1 508 ? -13.82 -1.324 -18.672 1 98.25 508 ILE A CA 1
ATOM 3905 C C . ILE A 1 508 ? -13.352 -1.456 -20.125 1 98.25 508 ILE A C 1
ATOM 3907 O O . ILE A 1 508 ? -12.43 -2.217 -20.406 1 98.25 508 ILE A O 1
ATOM 3911 N N . GLU A 1 509 ? -13.914 -0.661 -21 1 98 509 GLU A N 1
ATOM 3912 C CA . GLU A 1 509 ? -13.508 -0.669 -22.406 1 98 509 GLU A CA 1
ATOM 3913 C C . GLU A 1 509 ? -12.062 -0.199 -22.562 1 98 509 GLU A C 1
ATOM 3915 O O . GLU A 1 509 ? -11.312 -0.746 -23.375 1 98 509 GLU A O 1
ATOM 3920 N N . ASP A 1 510 ? -11.734 0.78 -21.797 1 97.75 510 ASP A N 1
ATOM 3921 C CA . ASP A 1 510 ? -10.367 1.281 -21.828 1 97.75 510 ASP A CA 1
ATOM 3922 C C . ASP A 1 510 ? -9.375 0.211 -21.375 1 97.75 510 ASP A C 1
ATOM 3924 O O . ASP A 1 510 ? -8.312 0.045 -21.969 1 97.75 510 ASP A O 1
ATOM 3928 N N . ALA A 1 511 ? -9.711 -0.471 -20.328 1 98.12 511 ALA A N 1
ATOM 3929 C CA . ALA A 1 511 ? -8.859 -1.54 -19.828 1 98.12 511 ALA A CA 1
ATOM 3930 C C . ALA A 1 511 ? -8.688 -2.648 -20.859 1 98.12 511 ALA A C 1
ATOM 3932 O O . ALA A 1 511 ? -7.574 -3.105 -21.109 1 98.12 511 ALA A O 1
ATOM 3933 N N . VAL A 1 512 ? -9.805 -3.043 -21.453 1 98.25 512 VAL A N 1
ATOM 3934 C CA . VAL A 1 512 ? -9.773 -4.121 -22.438 1 98.25 512 VAL A CA 1
ATOM 3935 C C . VAL A 1 512 ? -8.961 -3.684 -23.656 1 98.25 512 VAL A C 1
ATOM 3937 O O . VAL A 1 512 ? -8.18 -4.469 -24.203 1 98.25 512 VAL A O 1
ATOM 3940 N N . SER A 1 513 ? -9.156 -2.447 -24.062 1 97.62 513 SER A N 1
ATOM 3941 C CA . SER A 1 513 ? -8.398 -1.925 -25.203 1 97.62 513 SER A CA 1
ATOM 3942 C C . SER A 1 513 ? -6.895 -1.993 -24.938 1 97.62 513 SER A C 1
ATOM 3944 O O . SER A 1 513 ? -6.117 -2.357 -25.828 1 97.62 513 SER A O 1
ATOM 3946 N N . ARG A 1 514 ? -6.539 -1.697 -23.766 1 97 514 ARG A N 1
ATOM 3947 C CA . ARG A 1 514 ? -5.133 -1.747 -23.391 1 97 514 ARG A CA 1
ATOM 3948 C C . ARG A 1 514 ? -4.617 -3.182 -23.391 1 97 514 ARG A C 1
ATOM 3950 O O . ARG A 1 514 ? -3.512 -3.455 -23.859 1 97 514 ARG A O 1
ATOM 3957 N N . LEU A 1 515 ? -5.41 -4.066 -22.891 1 97.75 515 LEU A N 1
ATOM 3958 C CA . LEU A 1 515 ? -5.031 -5.477 -22.797 1 97.75 515 LEU A CA 1
ATOM 3959 C C . LEU A 1 515 ? -4.824 -6.074 -24.188 1 97.75 515 LEU A C 1
ATOM 3961 O O . LEU A 1 515 ? -4.02 -6.992 -24.359 1 97.75 515 LEU A O 1
ATOM 3965 N N . LEU A 1 516 ? -5.48 -5.516 -25.156 1 97.25 516 LEU A N 1
ATOM 3966 C CA . LEU A 1 516 ? -5.445 -6.082 -26.5 1 97.25 516 LEU A CA 1
ATOM 3967 C C . LEU A 1 516 ? -4.332 -5.445 -27.328 1 97.25 516 LEU A C 1
ATOM 3969 O O . LEU A 1 516 ? -4.059 -5.887 -28.453 1 97.25 516 LEU A O 1
ATOM 3973 N N . GLU A 1 517 ? -3.719 -4.449 -26.734 1 96.12 517 GLU A N 1
ATOM 3974 C CA . GLU A 1 517 ? -2.639 -3.797 -27.469 1 96.12 517 GLU A CA 1
ATOM 3975 C C . GLU A 1 517 ? -1.455 -4.742 -27.656 1 96.12 517 GLU A C 1
ATOM 3977 O O . GLU A 1 517 ? -1.037 -5.422 -26.719 1 96.12 517 GLU A O 1
ATOM 3982 N N . LYS A 1 518 ? -0.939 -4.773 -28.828 1 94.38 518 LYS A N 1
ATOM 3983 C CA . LYS A 1 518 ? 0.221 -5.598 -29.141 1 94.38 518 LYS A CA 1
ATOM 3984 C C . LYS A 1 518 ? 1.521 -4.848 -28.875 1 94.38 518 LYS A C 1
ATOM 3986 O O . LYS A 1 518 ? 1.548 -3.617 -28.875 1 94.38 518 LYS A O 1
ATOM 3991 N N . PRO A 1 519 ? 2.545 -5.625 -28.594 1 94.62 519 PRO A N 1
ATOM 3992 C CA . PRO A 1 519 ? 3.832 -4.953 -28.391 1 94.62 519 PRO A CA 1
ATOM 3993 C C . PRO A 1 519 ? 4.289 -4.176 -29.625 1 94.62 519 PRO A C 1
ATOM 3995 O O . PRO A 1 519 ? 3.896 -4.5 -30.75 1 94.62 519 PRO A O 1
ATOM 3998 N N . HIS A 1 520 ? 5.137 -3.234 -29.375 1 93.56 520 HIS A N 1
ATOM 3999 C CA . HIS A 1 520 ? 5.762 -2.508 -30.469 1 93.56 520 HIS A CA 1
ATOM 4000 C C . HIS A 1 520 ? 6.703 -3.41 -31.266 1 93.56 520 HIS A C 1
ATOM 4002 O O . HIS A 1 520 ? 7.184 -4.422 -30.75 1 93.56 520 HIS A O 1
ATOM 4008 N N . LEU A 1 521 ? 6.992 -3.051 -32.5 1 93.69 521 LEU A N 1
ATOM 4009 C CA . LEU A 1 521 ? 7.871 -3.836 -33.344 1 93.69 521 LEU A CA 1
ATOM 4010 C C . LEU A 1 521 ? 9.25 -3.998 -32.719 1 93.69 521 LEU A C 1
ATOM 4012 O O . LEU A 1 521 ? 9.844 -5.074 -32.781 1 93.69 521 LEU A O 1
ATOM 4016 N N . LEU A 1 522 ? 9.672 -2.928 -32.125 1 94.25 522 LEU A N 1
ATOM 4017 C CA . LEU A 1 522 ? 10.977 -2.977 -31.484 1 94.25 522 LEU A CA 1
ATOM 4018 C C . LEU A 1 522 ? 10.969 -3.957 -30.312 1 94.25 522 LEU A C 1
ATOM 4020 O O . LEU A 1 522 ? 11.93 -4.707 -30.125 1 94.25 522 LEU A O 1
ATOM 4024 N N . GLN A 1 523 ? 9.891 -3.922 -29.562 1 93.12 523 GLN A N 1
ATOM 4025 C CA . GLN A 1 523 ? 9.766 -4.84 -28.438 1 93.12 523 GLN A CA 1
ATOM 4026 C C . GLN A 1 523 ? 9.695 -6.289 -28.906 1 93.12 523 GLN A C 1
ATOM 4028 O O . GLN A 1 523 ? 10.328 -7.168 -28.312 1 93.12 523 GLN A O 1
ATOM 4033 N N . ARG A 1 524 ? 9.008 -6.551 -29.938 1 93 524 ARG A N 1
ATOM 4034 C CA . ARG A 1 524 ? 8.875 -7.895 -30.484 1 93 524 ARG A CA 1
ATOM 4035 C C . ARG A 1 524 ? 10.219 -8.43 -30.969 1 93 524 ARG A C 1
ATOM 4037 O O . ARG A 1 524 ? 10.547 -9.594 -30.734 1 93 524 ARG A O 1
ATOM 4044 N N . THR A 1 525 ? 10.938 -7.59 -31.578 1 93.94 525 THR A N 1
ATOM 4045 C CA . THR A 1 525 ? 12.242 -7.98 -32.094 1 93.94 525 THR A CA 1
ATOM 4046 C C . THR A 1 525 ? 13.219 -8.266 -30.953 1 93.94 525 THR A C 1
ATOM 4048 O O . THR A 1 525 ? 13.977 -9.242 -31 1 93.94 525 THR A O 1
ATOM 4051 N N . MET A 1 526 ? 13.156 -7.441 -30.031 1 93.19 526 MET A N 1
ATOM 4052 C CA . MET A 1 526 ? 14.047 -7.625 -28.891 1 93.19 526 MET A CA 1
ATOM 4053 C C . MET A 1 526 ? 13.719 -8.914 -28.141 1 93.19 526 MET A C 1
ATOM 4055 O O . MET A 1 526 ? 14.617 -9.656 -27.75 1 93.19 526 MET A O 1
ATOM 4059 N N . ARG A 1 527 ? 12.445 -9.172 -27.953 1 91.31 527 ARG A N 1
ATOM 4060 C CA . ARG A 1 527 ? 12.016 -10.398 -27.281 1 91.31 527 ARG A CA 1
ATOM 4061 C C . ARG A 1 527 ? 12.383 -11.633 -28.094 1 91.31 527 ARG A C 1
ATOM 4063 O O . ARG A 1 527 ? 12.805 -12.648 -27.531 1 91.31 527 ARG A O 1
ATOM 4070 N N . TRP A 1 528 ? 12.234 -11.531 -29.297 1 90.38 528 TRP A N 1
ATOM 4071 C CA . TRP A 1 528 ? 12.617 -12.617 -30.203 1 90.38 528 TRP A CA 1
ATOM 4072 C C . TRP A 1 528 ? 14.117 -12.867 -30.141 1 90.38 528 TRP A C 1
ATOM 4074 O O . TRP A 1 528 ? 14.562 -14.016 -30.109 1 90.38 528 TRP A O 1
ATOM 4084 N N . PHE A 1 529 ? 14.82 -11.82 -30.156 1 91.5 529 PHE A N 1
ATOM 4085 C CA . PHE A 1 529 ? 16.266 -11.93 -30.094 1 91.5 529 PHE A CA 1
ATOM 4086 C C . PHE A 1 529 ? 16.719 -12.562 -28.797 1 91.5 529 PHE A C 1
ATOM 4088 O O . PHE A 1 529 ? 17.625 -13.398 -28.781 1 91.5 529 PHE A O 1
ATOM 4095 N N . GLU A 1 530 ? 16.125 -12.227 -27.75 1 90.5 530 GLU A N 1
ATOM 4096 C CA . GLU A 1 530 ? 16.453 -12.789 -26.453 1 90.5 530 GLU A CA 1
ATOM 4097 C C . GLU A 1 530 ? 16.156 -14.281 -26.406 1 90.5 530 GLU A C 1
ATOM 4099 O O . GLU A 1 530 ? 16.953 -15.062 -25.891 1 90.5 530 GLU A O 1
ATOM 4104 N N . GLU A 1 531 ? 15.062 -14.617 -26.906 1 89.5 531 GLU A N 1
ATOM 4105 C CA . GLU A 1 531 ? 14.695 -16.031 -26.953 1 89.5 531 GLU A CA 1
ATOM 4106 C C . GLU A 1 531 ? 15.648 -16.812 -27.859 1 89.5 531 GLU A C 1
ATOM 4108 O O . GLU A 1 531 ? 16 -17.953 -27.562 1 89.5 531 GLU A O 1
ATOM 4113 N N . TRP A 1 532 ? 15.992 -16.172 -28.938 1 90.44 532 TRP A N 1
ATOM 4114 C CA . TRP A 1 532 ? 16.938 -16.781 -29.859 1 90.44 532 TRP A CA 1
ATOM 4115 C C . TRP A 1 532 ? 18.281 -17.031 -29.203 1 90.44 532 TRP A C 1
ATOM 4117 O O . TRP A 1 532 ? 18.875 -18.094 -29.359 1 90.44 532 TRP A O 1
ATOM 4127 N N . MET A 1 533 ? 18.688 -16.109 -28.469 1 91.62 533 MET A N 1
ATOM 4128 C CA . MET A 1 533 ? 19.953 -16.25 -27.734 1 91.62 533 MET A CA 1
ATOM 4129 C C . MET A 1 533 ? 19.859 -17.344 -26.672 1 91.62 533 MET A C 1
ATOM 4131 O O . MET A 1 533 ? 20.797 -18.109 -26.484 1 91.62 533 MET A O 1
ATOM 4135 N N . ASP A 1 534 ? 18.703 -17.406 -25.984 1 91.06 534 ASP A N 1
ATOM 4136 C CA . ASP A 1 534 ? 18.5 -18.422 -24.969 1 91.06 534 ASP A CA 1
ATOM 4137 C C . ASP A 1 534 ? 18.516 -19.828 -25.562 1 91.06 534 ASP A C 1
ATOM 4139 O O . ASP A 1 534 ? 19.062 -20.75 -24.984 1 91.06 534 ASP A O 1
ATOM 4143 N N . ARG A 1 535 ? 18.047 -19.938 -26.719 1 92.12 535 ARG A N 1
ATOM 4144 C CA . ARG A 1 535 ? 17.984 -21.234 -27.391 1 92.12 535 ARG A CA 1
ATOM 4145 C C . ARG A 1 535 ? 19.375 -21.656 -27.875 1 92.12 535 ARG A C 1
ATOM 4147 O O . ARG A 1 535 ? 19.609 -22.828 -28.156 1 92.12 535 ARG A O 1
ATOM 4154 N N . ARG A 1 536 ? 20.219 -20.672 -27.891 1 90.88 536 ARG A N 1
ATOM 4155 C CA . ARG A 1 536 ? 21.578 -20.953 -28.328 1 90.88 536 ARG A CA 1
ATOM 4156 C C . ARG A 1 536 ? 22.516 -21.125 -27.141 1 90.88 536 ARG A C 1
ATOM 4158 O O . ARG A 1 536 ? 23.734 -21.141 -27.297 1 90.88 536 ARG A O 1
ATOM 4165 N N . GLY A 1 537 ? 21.938 -21.141 -26 1 88 537 GLY A N 1
ATOM 4166 C CA . GLY A 1 537 ? 22.719 -21.438 -24.797 1 88 537 GLY A CA 1
ATOM 4167 C C . GLY A 1 537 ? 23.281 -20.203 -24.141 1 88 537 GLY A C 1
ATOM 4168 O O . GLY A 1 537 ? 24.312 -20.266 -23.469 1 88 537 GLY A O 1
ATOM 4169 N N . MET A 1 538 ? 22.688 -19.078 -24.344 1 86.25 538 MET A N 1
ATOM 4170 C CA . MET A 1 538 ? 23.203 -17.844 -23.766 1 86.25 538 MET A CA 1
ATOM 4171 C C . MET A 1 538 ? 22.266 -17.297 -22.703 1 86.25 538 MET A C 1
ATOM 4173 O O . MET A 1 538 ? 22.219 -16.094 -22.453 1 86.25 538 MET A O 1
ATOM 4177 N N . TYR A 1 539 ? 21.594 -18.234 -22.172 1 86.25 539 TYR A N 1
ATOM 4178 C CA . TYR A 1 539 ? 20.672 -17.828 -21.125 1 86.25 539 TYR A CA 1
ATOM 4179 C C . TYR A 1 539 ? 21.422 -17.359 -19.891 1 86.25 539 TYR A C 1
ATOM 4181 O O . TYR A 1 539 ? 22.406 -17.969 -19.484 1 86.25 539 TYR A O 1
ATOM 4189 N N . SER A 1 540 ? 21 -16.172 -19.312 1 81.94 540 SER A N 1
ATOM 4190 C CA . SER A 1 540 ? 21.422 -15.68 -18 1 81.94 540 SER A CA 1
ATOM 4191 C C . SER A 1 540 ? 20.219 -15.234 -17.156 1 81.94 540 SER A C 1
ATOM 4193 O O . SER A 1 540 ? 19.344 -14.531 -17.656 1 81.94 540 SER A O 1
ATOM 4195 N N . PRO A 1 541 ? 20.266 -15.812 -16 1 76.62 541 PRO A N 1
ATOM 4196 C CA . PRO A 1 541 ? 19.141 -15.375 -15.148 1 76.62 541 PRO A CA 1
ATOM 4197 C C . PRO A 1 541 ? 19.094 -13.859 -14.977 1 76.62 541 PRO A C 1
ATOM 4199 O O . PRO A 1 541 ? 20.109 -13.227 -14.734 1 76.62 541 PRO A O 1
ATOM 4202 N N . ARG A 1 542 ? 18.016 -13.227 -15.445 1 66.81 542 ARG A N 1
ATOM 4203 C CA . ARG A 1 542 ? 17.859 -11.781 -15.391 1 66.81 542 ARG A CA 1
ATOM 4204 C C . ARG A 1 542 ? 17.094 -11.367 -14.133 1 66.81 542 ARG A C 1
ATOM 4206 O O . ARG A 1 542 ? 16.266 -12.125 -13.625 1 66.81 542 ARG A O 1
ATOM 4213 N N . MET B 1 1 ? 29.688 34.938 -58.594 1 13.93 1 MET B N 1
ATOM 4214 C CA . MET B 1 1 ? 30.969 34.25 -58.688 1 13.93 1 MET B CA 1
ATOM 4215 C C . MET B 1 1 ? 30.969 33 -57.812 1 13.93 1 MET B C 1
ATOM 4217 O O . MET B 1 1 ? 30.031 32.781 -57.031 1 13.93 1 MET B O 1
ATOM 4221 N N . GLU B 1 2 ? 32.062 32.875 -57.062 1 15.8 2 GLU B N 1
ATOM 4222 C CA . GLU B 1 2 ? 32.969 31.766 -56.844 1 15.8 2 GLU B CA 1
ATOM 4223 C C . GLU B 1 2 ? 32.375 30.781 -55.812 1 15.8 2 G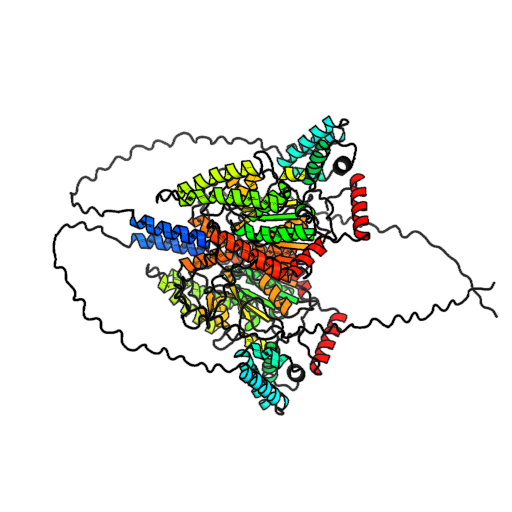LU B C 1
ATOM 4225 O O . GLU B 1 2 ? 32.344 29.578 -56.062 1 15.8 2 GLU B O 1
ATOM 4230 N N . PHE B 1 3 ? 32.438 31.031 -54.5 1 16.48 3 PHE B N 1
ATOM 4231 C CA . PHE B 1 3 ? 33.375 30.469 -53.531 1 16.48 3 PHE B CA 1
ATOM 4232 C C . PHE B 1 3 ? 32.719 29.375 -52.719 1 16.48 3 PHE B C 1
ATOM 4234 O O . PHE B 1 3 ? 32.719 29.438 -51.469 1 16.48 3 PHE B O 1
ATOM 4241 N N . PHE B 1 4 ? 31.656 28.688 -53.156 1 20.72 4 PHE B N 1
ATOM 4242 C CA . PHE B 1 4 ? 30.641 28.109 -52.281 1 20.72 4 PHE B CA 1
ATOM 4243 C C . PHE B 1 4 ? 31.156 26.844 -51.625 1 20.72 4 PHE B C 1
ATOM 4245 O O . PHE B 1 4 ? 30.906 25.734 -52.094 1 20.72 4 PHE B O 1
ATOM 4252 N N . GLN B 1 5 ? 32.344 26.938 -50.969 1 18.45 5 GLN B N 1
ATOM 4253 C CA . GLN B 1 5 ? 33.25 25.828 -50.719 1 18.45 5 GLN B CA 1
ATOM 4254 C C . GLN B 1 5 ? 32.625 24.797 -49.812 1 18.45 5 GLN B C 1
ATOM 4256 O O . GLN B 1 5 ? 31.812 25.125 -48.938 1 18.45 5 GLN B O 1
ATOM 4261 N N . MET B 1 6 ? 32.875 23.469 -49.969 1 19.58 6 MET B N 1
ATOM 4262 C CA . MET B 1 6 ? 32.562 22.062 -49.75 1 19.58 6 MET B CA 1
ATOM 4263 C C . MET B 1 6 ? 32.938 21.625 -48.344 1 19.58 6 MET B C 1
ATOM 4265 O O . MET B 1 6 ? 34 21.047 -48.125 1 19.58 6 MET B O 1
ATOM 4269 N N . VAL B 1 7 ? 32.656 22.422 -47.25 1 19.88 7 VAL B N 1
ATOM 4270 C CA . VAL B 1 7 ? 33.5 22.203 -46.062 1 19.88 7 VAL B CA 1
ATOM 4271 C C . VAL B 1 7 ? 33.219 20.828 -45.469 1 19.88 7 VAL B C 1
ATOM 4273 O O . VAL B 1 7 ? 32.094 20.531 -45.094 1 19.88 7 VAL B O 1
ATOM 4276 N N . PRO B 1 8 ? 34.031 19.719 -45.688 1 19.08 8 PRO B N 1
ATOM 4277 C CA . PRO B 1 8 ? 33.969 18.281 -45.438 1 19.08 8 PRO B CA 1
ATOM 4278 C C . PRO B 1 8 ? 34 17.938 -43.969 1 19.08 8 PRO B C 1
ATOM 4280 O O . PRO B 1 8 ? 34.969 18.25 -43.281 1 19.08 8 PRO B O 1
ATOM 4283 N N . GLN B 1 9 ? 33 18.188 -43.219 1 18.77 9 GLN B N 1
ATOM 4284 C CA . GLN B 1 9 ? 33.062 18.219 -41.75 1 18.77 9 GLN B CA 1
ATOM 4285 C C . GLN B 1 9 ? 33.469 16.875 -41.188 1 18.77 9 GLN B C 1
ATOM 4287 O O . GLN B 1 9 ? 32.875 15.844 -41.5 1 18.77 9 GLN B O 1
ATOM 4292 N N . GLY B 1 10 ? 34.688 16.672 -40.625 1 17.88 10 GLY B N 1
ATOM 4293 C CA . GLY B 1 10 ? 35.594 15.656 -40.125 1 17.88 10 GLY B CA 1
ATOM 4294 C C . GLY B 1 10 ? 34.969 14.781 -39.062 1 17.88 10 GLY B C 1
ATOM 4295 O O . GLY B 1 10 ? 33.938 15.141 -38.469 1 17.88 10 GLY B O 1
ATOM 4296 N N . ALA B 1 11 ? 35.531 13.492 -38.719 1 18.38 11 ALA B N 1
ATOM 4297 C CA . ALA B 1 11 ? 35.469 12.086 -38.312 1 18.38 11 ALA B CA 1
ATOM 4298 C C . ALA B 1 11 ? 35.562 11.938 -36.812 1 18.38 11 ALA B C 1
ATOM 4300 O O . ALA B 1 11 ? 36.656 11.883 -36.25 1 18.38 11 ALA B O 1
ATOM 4301 N N . LEU B 1 12 ? 34.938 12.742 -35.875 1 17 12 LEU B N 1
ATOM 4302 C CA . LEU B 1 12 ? 35.406 12.797 -34.469 1 17 12 LEU B CA 1
ATOM 4303 C C . LEU B 1 12 ? 35.219 11.438 -33.812 1 17 12 LEU B C 1
ATOM 4305 O O . LEU B 1 12 ? 34.125 10.891 -33.75 1 17 12 LEU B O 1
ATOM 4309 N N . GLY B 1 13 ? 36.281 10.555 -33.531 1 17.27 13 GLY B N 1
ATOM 4310 C CA . GLY B 1 13 ? 36.688 9.227 -33.094 1 17.27 13 GLY B CA 1
ATOM 4311 C C . GLY B 1 13 ? 36.375 8.93 -31.656 1 17.27 13 GLY B C 1
ATOM 4312 O O . GLY B 1 13 ? 36.844 7.949 -31.094 1 17.27 13 GLY B O 1
ATOM 4313 N N . LEU B 1 14 ? 35.438 9.5 -30.859 1 16.48 14 LEU B N 1
ATOM 4314 C CA . LEU B 1 14 ? 35.625 9.523 -29.406 1 16.48 14 LEU B CA 1
ATOM 4315 C C . LEU B 1 14 ? 35.406 8.141 -28.812 1 16.48 14 LEU B C 1
ATOM 4317 O O . LEU B 1 14 ? 34.281 7.656 -28.734 1 16.48 14 LEU B O 1
ATOM 4321 N N . ARG B 1 15 ? 36.219 7.07 -28.984 1 16.81 15 ARG B N 1
ATOM 4322 C CA . ARG B 1 15 ? 36.094 5.641 -28.703 1 16.81 15 ARG B CA 1
ATOM 4323 C C . ARG B 1 15 ? 36.031 5.379 -27.203 1 16.81 15 ARG B C 1
ATOM 4325 O O . ARG B 1 15 ? 35.281 4.527 -26.75 1 16.81 15 ARG B O 1
ATOM 4332 N N . SER B 1 16 ? 36.969 5.809 -26.172 1 16.44 16 SER B N 1
ATOM 4333 C CA . SER B 1 16 ? 37.812 4.902 -25.391 1 16.44 16 SER B CA 1
ATOM 4334 C C . SER B 1 16 ? 37.094 4.516 -24.078 1 16.44 16 SER B C 1
ATOM 4336 O O . SER B 1 16 ? 37.688 3.818 -23.25 1 16.44 16 SER B O 1
ATOM 4338 N N . CYS B 1 17 ? 35.938 4.719 -23.641 1 17.38 17 CYS B N 1
ATOM 4339 C CA . CYS B 1 17 ? 35.719 4.844 -22.203 1 17.38 17 CYS B CA 1
ATOM 4340 C C . CYS B 1 17 ? 35.938 3.51 -21.5 1 17.38 17 CYS B C 1
ATOM 4342 O O . CYS B 1 17 ? 35.281 2.521 -21.812 1 17.38 17 CYS B O 1
ATOM 4344 N N . SER B 1 18 ? 37.125 3.178 -20.734 1 17.41 18 SER B N 1
ATOM 4345 C CA . SER B 1 18 ? 37.75 2.084 -20.016 1 17.41 18 SER B CA 1
ATOM 4346 C C . SER B 1 18 ? 36.906 1.608 -18.859 1 17.41 18 SER B C 1
ATOM 4348 O O . SER B 1 18 ? 36.375 2.422 -18.094 1 17.41 18 SER B O 1
ATOM 4350 N N . TYR B 1 19 ? 36.281 0.376 -18.797 1 18 19 TYR B N 1
ATOM 4351 C CA . TYR B 1 19 ? 35.438 -0.49 -17.969 1 18 19 TYR B CA 1
ATOM 4352 C C . TYR B 1 19 ? 36.156 -0.847 -16.672 1 18 19 TYR B C 1
ATOM 4354 O O . TYR B 1 19 ? 37.062 -1.694 -16.656 1 18 19 TYR B O 1
ATOM 4362 N N . ALA B 1 20 ? 36.656 0.168 -15.781 1 17.16 20 ALA B N 1
ATOM 4363 C CA . ALA B 1 20 ? 37.469 -0.099 -14.617 1 17.16 20 ALA B CA 1
ATOM 4364 C C . ALA B 1 20 ? 36.844 -1.157 -13.719 1 17.16 20 ALA B C 1
ATOM 4366 O O . ALA B 1 20 ? 35.688 -1.037 -13.336 1 17.16 20 ALA B O 1
ATOM 4367 N N . GLN B 1 21 ? 37.438 -2.428 -13.562 1 17.55 21 GLN B N 1
ATOM 4368 C CA . GLN B 1 21 ? 37.312 -3.725 -12.906 1 17.55 21 GLN B CA 1
ATOM 4369 C C . GLN B 1 21 ? 37.469 -3.592 -11.398 1 17.55 21 GLN B C 1
ATOM 4371 O O . GLN B 1 21 ? 38.562 -3.502 -10.891 1 17.55 21 GLN B O 1
ATOM 4376 N N . ARG B 1 22 ? 36.875 -2.629 -10.633 1 17.41 22 ARG B N 1
ATOM 4377 C CA . ARG B 1 22 ? 37.344 -2.479 -9.258 1 17.41 22 ARG B CA 1
ATOM 4378 C C . ARG B 1 22 ? 37.219 -3.789 -8.492 1 17.41 22 ARG B C 1
ATOM 4380 O O . ARG B 1 22 ? 36.125 -4.363 -8.414 1 17.41 22 ARG B O 1
ATOM 4387 N N . HIS B 1 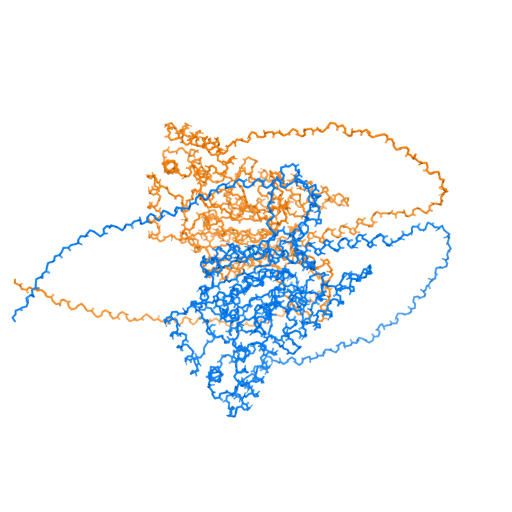23 ? 38.312 -4.652 -8.289 1 18.19 23 HIS B N 1
ATOM 4388 C CA . HIS B 1 23 ? 38.625 -5.895 -7.594 1 18.19 23 HIS B CA 1
ATOM 4389 C C . HIS B 1 23 ? 38.469 -5.746 -6.09 1 18.19 23 HIS B C 1
ATOM 4391 O O . HIS B 1 23 ? 39.406 -5.379 -5.375 1 18.19 23 HIS B O 1
ATOM 4397 N N . LEU B 1 24 ? 37.469 -5.152 -5.477 1 17.75 24 LEU B N 1
ATOM 4398 C CA . LEU B 1 24 ? 37.594 -4.973 -4.035 1 17.75 24 LEU B CA 1
ATOM 4399 C C . LEU B 1 24 ? 37.812 -6.312 -3.34 1 17.75 24 LEU B C 1
ATOM 4401 O O . LEU B 1 24 ? 37 -7.227 -3.469 1 17.75 24 LEU B O 1
ATOM 4405 N N . SER B 1 25 ? 39.094 -6.762 -3.117 1 18.06 25 SER B N 1
ATOM 4406 C CA . SER B 1 25 ? 39.656 -7.895 -2.4 1 18.06 25 SER B CA 1
ATOM 4407 C C . SER B 1 25 ? 39.219 -7.906 -0.94 1 18.06 25 SER B C 1
ATOM 4409 O O . SER B 1 25 ? 39.594 -7.027 -0.165 1 18.06 25 SER B O 1
ATOM 4411 N N . LEU B 1 26 ? 38.031 -8.148 -0.577 1 18.33 26 LEU B N 1
ATOM 4412 C CA . LEU B 1 26 ? 37.625 -8.234 0.825 1 18.33 26 LEU B CA 1
ATOM 4413 C C . LEU B 1 26 ? 38.438 -9.297 1.557 1 18.33 26 LEU B C 1
ATOM 4415 O O . LEU B 1 26 ? 38.469 -10.461 1.147 1 18.33 26 LEU B O 1
ATOM 4419 N N . SER B 1 27 ? 39.562 -8.922 2.174 1 18.23 27 SER B N 1
ATOM 4420 C CA . SER B 1 27 ? 40.469 -9.695 3.004 1 18.23 27 SER B CA 1
ATOM 4421 C C . SER B 1 27 ? 39.719 -10.492 4.066 1 18.23 27 SER B C 1
ATOM 4423 O O . SER B 1 27 ? 38.75 -10 4.641 1 18.23 27 SER B O 1
ATOM 4425 N N . VAL B 1 28 ? 39.938 -11.867 4.137 1 19.59 28 VAL B N 1
ATOM 4426 C CA . VAL B 1 28 ? 39.594 -13.047 4.914 1 19.59 28 VAL B CA 1
ATOM 4427 C C . VAL B 1 28 ? 40.125 -12.93 6.332 1 19.59 28 VAL B C 1
ATOM 4429 O O . VAL B 1 28 ? 41.344 -13.062 6.547 1 19.59 28 VAL B O 1
ATOM 4432 N N . MET B 1 29 ? 40 -11.82 7.059 1 17.73 29 MET B N 1
ATOM 4433 C CA . MET B 1 29 ? 40.719 -11.82 8.328 1 17.73 29 MET B CA 1
ATOM 4434 C C . MET B 1 29 ? 40.469 -13.102 9.109 1 17.73 29 MET B C 1
ATOM 4436 O O . MET B 1 29 ? 39.438 -13.742 8.93 1 17.73 29 MET B O 1
ATOM 4440 N N . ALA B 1 30 ? 41.562 -13.562 9.883 1 18.55 30 ALA B N 1
ATOM 4441 C CA . ALA B 1 30 ? 42.031 -14.648 10.727 1 18.55 30 ALA B CA 1
ATOM 4442 C C . ALA B 1 30 ? 41.094 -14.891 11.906 1 18.55 30 ALA B C 1
ATOM 4444 O O . ALA B 1 30 ? 40.531 -13.953 12.453 1 18.55 30 ALA B O 1
ATOM 4445 N N . HIS B 1 31 ? 40.625 -16.141 12.172 1 19.27 31 HIS B N 1
ATOM 4446 C CA . HIS B 1 31 ? 39.781 -16.969 13.047 1 19.27 31 HIS B CA 1
ATOM 4447 C C . HIS B 1 31 ? 40.25 -16.875 14.492 1 19.27 31 HIS B C 1
ATOM 4449 O O . HIS B 1 31 ? 39.812 -17.641 15.352 1 19.27 31 HIS B O 1
ATOM 4455 N N . GLY B 1 32 ? 40.875 -15.734 14.992 1 19.06 32 GLY B N 1
ATOM 4456 C CA . GLY B 1 32 ? 41.406 -16.062 16.297 1 19.06 32 GLY B CA 1
ATOM 4457 C C . GLY B 1 32 ? 40.406 -16.656 17.25 1 19.06 32 GLY B C 1
ATOM 4458 O O . GLY B 1 32 ? 39.188 -16.359 17.141 1 19.06 32 GLY B O 1
ATOM 4459 N N . GLY B 1 33 ? 40.688 -17.844 17.938 1 20.23 33 GLY B N 1
ATOM 4460 C CA . GLY B 1 33 ? 40.156 -18.859 18.828 1 20.23 33 GLY B CA 1
ATOM 4461 C C . GLY B 1 33 ? 39.656 -18.281 20.141 1 20.23 33 GLY B C 1
ATOM 4462 O O . GLY B 1 33 ? 39.312 -19.031 21.062 1 20.23 33 GLY B O 1
ATOM 4463 N N . VAL B 1 34 ? 39.281 -17 20.328 1 20.23 34 VAL B N 1
ATOM 4464 C CA . VAL B 1 34 ? 39.281 -16.75 21.766 1 20.23 34 VAL B CA 1
ATOM 4465 C C . VAL B 1 34 ? 38.281 -17.688 22.453 1 20.23 34 VAL B C 1
ATOM 4467 O O . VAL B 1 34 ? 37.156 -17.859 21.984 1 20.23 34 VAL B O 1
ATOM 4470 N N . PRO B 1 35 ? 38.719 -18.562 23.375 1 20.97 35 PRO B N 1
ATOM 4471 C CA . PRO B 1 35 ? 38.094 -19.625 24.156 1 20.97 35 PRO B CA 1
ATOM 4472 C C . PRO B 1 35 ? 36.938 -19.109 25.047 1 20.97 35 PRO B C 1
ATOM 4474 O O . PRO B 1 35 ? 36.312 -19.891 25.75 1 20.97 35 PRO B O 1
ATOM 4477 N N . THR B 1 36 ? 36.281 -17.953 24.766 1 21.05 36 THR B N 1
ATOM 4478 C CA . THR B 1 36 ? 35.625 -17.469 25.984 1 21.05 36 THR B CA 1
ATOM 4479 C C . THR B 1 36 ? 34.625 -18.484 26.516 1 21.05 36 THR B C 1
ATOM 4481 O O . THR B 1 36 ? 33.688 -18.859 25.828 1 21.05 36 THR B O 1
ATOM 4484 N N . GLN B 1 37 ? 34.969 -19.344 27.422 1 20.69 37 GLN B N 1
ATOM 4485 C CA . GLN B 1 37 ? 34.312 -20.375 28.203 1 20.69 37 GLN B CA 1
ATOM 4486 C C . GLN B 1 37 ? 33.094 -19.797 28.953 1 20.69 37 GLN B C 1
ATOM 4488 O O . GLN B 1 37 ? 33.219 -19.469 30.141 1 20.69 37 GLN B O 1
ATOM 4493 N N . ILE B 1 38 ? 32.406 -18.719 28.531 1 23.7 38 ILE B N 1
ATOM 4494 C CA . ILE B 1 38 ? 31.5 -18.297 29.594 1 23.7 38 ILE B CA 1
ATOM 4495 C C . ILE B 1 38 ? 30.484 -19.406 29.891 1 23.7 38 ILE B C 1
ATOM 4497 O O . ILE B 1 38 ? 29.906 -20 28.969 1 23.7 38 ILE B O 1
ATOM 4501 N N . GLY B 1 39 ? 30.531 -20 31.047 1 22.3 39 GLY B N 1
ATOM 4502 C CA . GLY B 1 39 ? 29.766 -21.078 31.672 1 22.3 39 GLY B CA 1
ATOM 4503 C C . GLY B 1 39 ? 28.266 -20.859 31.562 1 22.3 39 GLY B C 1
ATOM 4504 O O . GLY B 1 39 ? 27.797 -19.734 31.375 1 22.3 39 GLY B O 1
ATOM 4505 N N . PRO B 1 40 ? 27.453 -21.891 31.156 1 24.06 40 PRO B N 1
ATOM 4506 C CA . PRO B 1 40 ? 26.047 -22 30.797 1 24.06 40 PRO B CA 1
ATOM 4507 C C . PRO B 1 40 ? 25.109 -21.422 31.859 1 24.06 40 PRO B C 1
ATOM 4509 O O . PRO B 1 40 ? 25.062 -21.938 32.969 1 24.06 40 PRO B O 1
ATOM 4512 N N . GLN B 1 41 ? 25.219 -20.094 32.25 1 24.02 41 GLN B N 1
ATOM 4513 C CA . GLN B 1 41 ? 24.234 -19.797 33.281 1 24.02 41 GLN B CA 1
ATOM 4514 C C . GLN B 1 41 ? 22.828 -20.203 32.844 1 24.02 41 GLN B C 1
ATOM 4516 O O . GLN B 1 41 ? 22.484 -20.078 31.672 1 24.02 41 GLN B O 1
ATOM 4521 N N . ASN B 1 42 ? 22.078 -21 33.562 1 25.03 42 ASN B N 1
ATOM 4522 C CA . ASN B 1 42 ? 20.734 -21.578 33.5 1 25.03 42 ASN B CA 1
ATOM 4523 C C . ASN B 1 42 ? 19.672 -20.516 33.281 1 25.03 42 ASN B C 1
ATOM 4525 O O . ASN B 1 42 ? 19.156 -19.938 34.25 1 25.03 42 ASN B O 1
ATOM 4529 N N . ASP B 1 43 ? 19.922 -19.469 32.438 1 25.64 43 ASP B N 1
ATOM 4530 C CA . ASP B 1 43 ? 18.891 -18.438 32.406 1 25.64 43 ASP B CA 1
ATOM 4531 C C . ASP B 1 43 ? 17.562 -19.016 31.938 1 25.64 43 ASP B C 1
ATOM 4533 O O . ASP B 1 43 ? 17.516 -19.797 31 1 25.64 43 ASP B O 1
ATOM 4537 N N . SER B 1 44 ? 16.531 -18.984 32.812 1 29.09 44 SER B N 1
ATOM 4538 C CA . SER B 1 44 ? 15.117 -19.297 32.625 1 29.09 44 SER B CA 1
ATOM 4539 C C . SER B 1 44 ? 14.578 -18.719 31.328 1 29.09 44 SER B C 1
ATOM 4541 O O . SER B 1 44 ? 14.75 -17.516 31.062 1 29.09 44 SER B O 1
ATOM 4543 N N . THR B 1 45 ? 14.555 -19.484 30.297 1 29.5 45 THR B N 1
ATOM 4544 C CA . THR B 1 45 ? 14.047 -19.25 28.938 1 29.5 45 THR B CA 1
ATOM 4545 C C . THR B 1 45 ? 12.672 -18.594 28.984 1 29.5 45 THR B C 1
ATOM 4547 O O . THR B 1 45 ? 11.664 -19.266 29.203 1 29.5 45 THR B O 1
ATOM 4550 N N . THR B 1 46 ? 12.555 -17.406 29.625 1 27.16 46 THR B N 1
ATOM 4551 C CA . THR B 1 46 ? 11.281 -16.703 29.5 1 27.16 46 THR B CA 1
ATOM 4552 C C . THR B 1 46 ? 10.922 -16.516 28.031 1 27.16 46 THR B C 1
ATOM 4554 O O . THR B 1 46 ? 11.664 -15.883 27.266 1 27.16 46 THR B O 1
ATOM 4557 N N . THR B 1 47 ? 10.227 -17.406 27.484 1 28.25 47 THR B N 1
ATOM 4558 C CA . THR B 1 47 ? 9.594 -17.281 26.172 1 28.25 47 THR B CA 1
ATOM 4559 C C . THR B 1 47 ? 8.969 -15.906 26.016 1 28.25 47 THR B C 1
ATOM 4561 O O . THR B 1 47 ? 8.016 -15.555 26.719 1 28.25 47 THR B O 1
ATOM 4564 N N . THR B 1 48 ? 9.758 -14.945 25.688 1 29.31 48 THR B N 1
ATOM 4565 C CA . THR B 1 48 ? 9.312 -13.578 25.438 1 29.31 48 THR B CA 1
ATOM 4566 C C . THR B 1 48 ? 8.25 -13.555 24.344 1 29.31 48 THR B C 1
ATOM 4568 O O . THR B 1 48 ? 8.531 -13.883 23.188 1 29.31 48 THR B O 1
ATOM 4571 N N . SER B 1 49 ? 7 -13.672 24.656 1 29.92 49 SER B N 1
ATOM 4572 C CA . SER B 1 49 ? 5.812 -13.602 23.812 1 29.92 49 SER B CA 1
ATOM 4573 C C . SER B 1 49 ? 5.727 -12.258 23.094 1 29.92 49 SER B C 1
ATOM 4575 O O . SER B 1 49 ? 5.848 -11.203 23.719 1 29.92 49 SER B O 1
ATOM 4577 N N . TYR B 1 50 ? 6.074 -12.18 21.984 1 34.34 50 TYR B N 1
ATOM 4578 C CA . TYR B 1 50 ? 5.957 -11.016 21.125 1 34.34 50 TYR B CA 1
ATOM 4579 C C . TYR B 1 50 ? 4.551 -10.43 21.172 1 34.34 50 TYR B C 1
ATOM 4581 O O . TYR B 1 50 ? 3.576 -11.125 20.859 1 34.34 50 TYR B O 1
ATOM 4589 N N . VAL B 1 51 ? 4.41 -9.328 21.875 1 36.53 51 VAL B N 1
ATOM 4590 C CA . VAL B 1 51 ? 3.1 -8.695 21.938 1 36.53 51 VAL B CA 1
ATOM 4591 C C . VAL B 1 51 ? 3.02 -7.578 20.891 1 36.53 51 VAL B C 1
ATOM 4593 O O . VAL B 1 51 ? 3.822 -6.641 20.922 1 36.53 51 VAL B O 1
ATOM 4596 N N . GLY B 1 52 ? 2.48 -7.711 19.812 1 38.66 52 GLY B N 1
ATOM 4597 C CA . GLY B 1 52 ? 2.219 -6.707 18.781 1 38.66 52 GLY B CA 1
ATOM 4598 C C . GLY B 1 52 ? 1.598 -5.441 19.344 1 38.66 52 GLY B C 1
ATOM 4599 O O . GLY B 1 52 ? 1.242 -5.379 20.516 1 38.66 52 GLY B O 1
ATOM 4600 N N . TYR B 1 53 ? 1.624 -4.438 18.516 1 38.91 53 TYR B N 1
ATOM 4601 C CA . TYR B 1 53 ? 1.163 -3.107 18.906 1 38.91 53 TYR B CA 1
ATOM 4602 C C . TYR B 1 53 ? -0.154 -3.186 19.656 1 38.91 53 TYR B C 1
ATOM 4604 O O . TYR B 1 53 ? -0.251 -2.709 20.797 1 38.91 53 TYR B O 1
ATOM 4612 N N . LEU B 1 54 ? -1.15 -3.705 19.078 1 42.25 54 LEU B N 1
ATOM 4613 C CA . LEU B 1 54 ? -2.475 -3.729 19.688 1 42.25 54 LEU B CA 1
ATOM 4614 C C . LEU B 1 54 ? -2.643 -4.961 20.578 1 42.25 54 LEU B C 1
ATOM 4616 O O . LEU B 1 54 ? -3.363 -4.918 21.578 1 42.25 54 LEU B O 1
ATOM 4620 N N . SER B 1 55 ? -1.907 -5.945 20.266 1 45.75 55 SER B N 1
ATOM 4621 C CA . SER B 1 55 ? -2.035 -7.168 21.047 1 45.75 55 SER B CA 1
ATOM 4622 C C . SER B 1 55 ? -1.52 -6.965 22.469 1 45.75 55 SER B C 1
ATOM 4624 O O . SER B 1 55 ? -2.062 -7.531 23.422 1 45.75 55 SER B O 1
ATOM 4626 N N . GLY B 1 56 ? -0.53 -6.184 22.547 1 40.88 56 GLY B N 1
ATOM 4627 C CA . GLY B 1 56 ? -0.056 -5.855 23.891 1 40.88 56 GLY B CA 1
ATOM 4628 C C . GLY B 1 56 ? -1.108 -5.18 24.734 1 40.88 56 GLY B C 1
ATOM 4629 O O . GLY B 1 56 ? -1.291 -5.539 25.906 1 40.88 56 GLY B O 1
ATOM 4630 N N . ALA B 1 57 ? -1.771 -4.324 24.094 1 42.12 57 ALA B N 1
ATOM 4631 C CA . ALA B 1 57 ? -2.822 -3.609 24.812 1 42.12 57 ALA B CA 1
ATOM 4632 C C . ALA B 1 57 ? -3.953 -4.555 25.203 1 42.12 57 ALA B C 1
ATOM 4634 O O . ALA B 1 57 ? -4.449 -4.496 26.328 1 42.12 57 ALA B O 1
ATOM 4635 N N . ILE B 1 58 ? -4.277 -5.457 24.328 1 45.28 58 ILE B N 1
ATOM 4636 C CA . ILE B 1 58 ? -5.359 -6.402 24.578 1 45.28 58 ILE B CA 1
ATOM 4637 C C . ILE B 1 58 ? -4.953 -7.367 25.688 1 45.28 58 ILE B C 1
ATOM 4639 O O . ILE B 1 58 ? -5.738 -7.645 26.609 1 45.28 58 ILE B O 1
ATOM 4643 N N . ASN B 1 59 ? -3.768 -7.93 25.609 1 46.19 59 ASN B N 1
ATOM 4644 C CA . ASN B 1 59 ? -3.301 -8.844 26.641 1 46.19 59 ASN B CA 1
ATOM 4645 C C . ASN B 1 59 ? -3.301 -8.172 28.016 1 46.19 59 ASN B C 1
ATOM 4647 O O . ASN B 1 59 ? -3.633 -8.805 29.016 1 46.19 59 ASN B O 1
ATOM 4651 N N . ALA B 1 60 ? -3.037 -7.039 27.984 1 41.28 60 ALA B N 1
ATOM 4652 C CA . ALA B 1 60 ? -3.07 -6.277 29.234 1 41.28 60 ALA B CA 1
ATOM 4653 C C . ALA B 1 60 ? -4.492 -6.164 29.766 1 41.28 60 ALA B C 1
ATOM 4655 O O . ALA B 1 60 ? -4.723 -6.309 30.969 1 41.28 60 ALA B O 1
ATOM 4656 N N . ILE B 1 61 ? -5.441 -6.113 28.891 1 39.44 61 ILE B N 1
ATOM 4657 C CA . ILE B 1 61 ? -6.844 -5.996 29.281 1 39.44 61 ILE B CA 1
ATOM 4658 C C . ILE B 1 61 ? -7.367 -7.352 29.734 1 39.44 61 ILE B C 1
ATOM 4660 O O . ILE B 1 61 ? -8.055 -7.445 30.75 1 39.44 61 ILE B O 1
ATOM 4664 N N . LEU B 1 62 ? -7.109 -8.352 28.938 1 43.66 62 LEU B N 1
ATOM 4665 C CA . LEU B 1 62 ? -7.578 -9.68 29.312 1 43.66 62 LEU B CA 1
ATOM 4666 C C . LEU B 1 62 ? -6.984 -10.117 30.641 1 43.66 62 LEU B C 1
ATOM 4668 O O . LEU B 1 62 ? -7.668 -10.734 31.469 1 43.66 62 LEU B O 1
ATOM 4672 N N . ALA B 1 63 ? -5.836 -9.93 30.812 1 38.88 63 ALA B N 1
ATOM 4673 C CA . ALA B 1 63 ? -5.234 -10.18 32.125 1 38.88 63 ALA B CA 1
ATOM 4674 C C . ALA B 1 63 ? -5.977 -9.422 33.219 1 38.88 63 ALA B C 1
ATOM 4676 O O . ALA B 1 63 ? -6.172 -9.953 34.312 1 38.88 63 ALA B O 1
ATOM 4677 N N . LYS B 1 64 ? -6.48 -8.359 32.812 1 36.5 64 LYS B N 1
ATOM 4678 C CA . LYS B 1 64 ? -7.215 -7.547 33.781 1 36.5 64 LYS B CA 1
ATOM 4679 C C . LYS B 1 64 ? -8.641 -8.062 33.969 1 36.5 64 LYS B C 1
ATOM 4681 O O . LYS B 1 64 ? -9.188 -8.023 35.062 1 36.5 64 LYS B O 1
ATOM 4686 N N . THR B 1 65 ? -9.258 -8.492 32.969 1 34.75 65 THR B N 1
ATOM 4687 C CA . THR B 1 65 ? -10.617 -9.008 33.031 1 34.75 65 THR B CA 1
ATOM 4688 C C . THR B 1 65 ? -10.641 -10.352 33.75 1 34.75 65 THR B C 1
ATOM 4690 O O . THR B 1 65 ? -11.578 -10.648 34.5 1 34.75 65 THR B O 1
ATOM 4693 N N . THR B 1 66 ? -9.742 -11.195 33.625 1 35.75 66 THR B N 1
ATOM 4694 C CA . THR B 1 66 ? -9.695 -12.414 34.406 1 35.75 66 THR B CA 1
ATOM 4695 C C . THR B 1 66 ? -9.531 -12.094 35.906 1 35.75 66 THR B C 1
ATOM 4697 O O . THR B 1 66 ? -10.094 -12.773 36.75 1 35.75 66 THR B O 1
ATOM 4700 N N . ALA B 1 67 ? -8.859 -11.062 36.281 1 32.59 67 ALA B N 1
ATOM 4701 C CA . ALA B 1 67 ? -8.766 -10.688 37.688 1 32.59 67 ALA B CA 1
ATOM 4702 C C . ALA B 1 67 ? -10.094 -10.141 38.188 1 32.59 67 ALA B C 1
ATOM 4704 O O . ALA B 1 67 ? -10.469 -10.383 39.344 1 32.59 67 ALA B O 1
ATOM 4705 N N . ALA B 1 68 ? -10.828 -9.445 37.406 1 29.81 68 ALA B N 1
ATOM 4706 C CA . ALA B 1 68 ? -12.117 -8.922 37.875 1 29.81 68 ALA B CA 1
ATOM 4707 C C . ALA B 1 68 ? -13.117 -10.055 38.094 1 29.81 68 ALA B C 1
ATOM 4709 O O . ALA B 1 68 ? -13.938 -9.984 39 1 29.81 68 ALA B O 1
ATOM 4710 N N . THR B 1 69 ? -13.031 -11.07 37.312 1 29.73 69 THR B N 1
ATOM 4711 C CA . THR B 1 69 ? -13.953 -12.172 37.594 1 29.73 69 THR B CA 1
ATOM 4712 C C . THR B 1 69 ? -13.633 -12.82 38.938 1 29.73 69 THR B C 1
ATOM 4714 O O . THR B 1 69 ? -14.523 -13.352 39.625 1 29.73 69 THR B O 1
ATOM 4717 N N . GLN B 1 70 ? -12.461 -12.836 39.344 1 30.36 70 GLN B N 1
ATOM 4718 C CA . GLN B 1 70 ? -12.195 -13.469 40.625 1 30.36 70 GLN B CA 1
ATOM 4719 C C . GLN B 1 70 ? -12.695 -12.602 41.781 1 30.36 70 GLN B C 1
ATOM 4721 O O . GLN B 1 70 ? -13.062 -13.117 42.844 1 30.36 70 GLN B O 1
ATOM 4726 N N . VAL B 1 71 ? -12.594 -11.312 41.75 1 25.53 71 VAL B N 1
ATOM 4727 C CA . VAL B 1 71 ? -13.008 -10.555 42.906 1 25.53 71 VAL B CA 1
ATOM 4728 C C . VAL B 1 71 ? -14.531 -10.562 43 1 25.53 71 VAL B C 1
ATOM 4730 O O . VAL B 1 71 ? -15.094 -10.352 44.094 1 25.53 71 VAL B O 1
ATOM 4733 N N . LEU B 1 72 ? -15.344 -10.5 41.812 1 23.7 72 LEU B N 1
ATOM 4734 C CA . LEU B 1 72 ? -16.781 -10.5 42.062 1 23.7 72 LEU B CA 1
ATOM 4735 C C . LEU B 1 72 ? -17.219 -11.797 42.719 1 23.7 72 LEU B C 1
ATOM 4737 O O . LEU B 1 72 ? -17 -12.883 42.188 1 23.7 72 LEU B O 1
ATOM 4741 N N . GLY B 1 73 ? -17.016 -11.984 43.938 1 24.08 73 GLY B N 1
ATOM 4742 C CA . GLY B 1 73 ? -17.484 -12.883 44.969 1 24.08 73 GLY B CA 1
ATOM 4743 C C . GLY B 1 73 ? -18.922 -13.312 44.781 1 24.08 73 GLY B C 1
ATOM 4744 O O . GLY B 1 73 ? -19.766 -13.109 45.656 1 24.08 73 GLY B O 1
ATOM 4745 N N . LEU B 1 74 ? -19.453 -13.328 43.594 1 22.39 74 LEU B N 1
ATOM 4746 C CA . LEU B 1 74 ? -20.875 -13.641 43.594 1 22.39 74 LEU B CA 1
ATOM 4747 C C . LEU B 1 74 ? -21.172 -14.867 44.469 1 22.39 74 LEU B C 1
ATOM 4749 O O . LEU B 1 74 ? -20.75 -15.977 44.125 1 22.39 74 LEU B O 1
ATOM 4753 N N . LYS B 1 75 ? -21.297 -14.594 45.75 1 22.45 75 LYS B N 1
ATOM 4754 C CA . LYS B 1 75 ? -21.797 -15.477 46.781 1 22.45 75 LYS B CA 1
ATOM 4755 C C . LYS B 1 75 ? -23.188 -16 46.438 1 22.45 75 LYS B C 1
ATOM 4757 O O . LYS B 1 75 ? -24.094 -15.227 46.125 1 22.45 75 LYS B O 1
ATOM 4762 N N . SER B 1 76 ? -23.406 -17.219 45.938 1 22.31 76 SER B N 1
ATOM 4763 C CA . SER B 1 76 ? -24.656 -17.922 45.719 1 22.31 76 SER B CA 1
ATOM 4764 C C . SER B 1 76 ? -25.422 -18.094 47.031 1 22.31 76 SER B C 1
ATOM 4766 O O . SER B 1 76 ? -25 -18.859 47.906 1 22.31 76 SER B O 1
ATOM 4768 N N . GLU B 1 77 ? -25.875 -17.016 47.844 1 21.23 77 GLU B N 1
ATOM 4769 C CA . GLU B 1 77 ? -26.719 -17.266 49 1 21.23 77 GLU B CA 1
ATOM 4770 C C . GLU B 1 77 ? -27.984 -18.016 48.625 1 21.23 77 GLU B C 1
ATOM 4772 O O . GLU B 1 77 ? -28.719 -17.594 47.719 1 21.23 77 GLU B O 1
ATOM 4777 N N . THR B 1 78 ? -28.125 -19.375 49.062 1 21.38 78 THR B N 1
ATOM 4778 C CA . THR B 1 78 ? -29.078 -20.453 48.906 1 21.38 78 THR B CA 1
ATOM 4779 C C . THR B 1 78 ? -30.375 -20.156 49.656 1 21.38 78 THR B C 1
ATOM 4781 O O . THR B 1 78 ? -31.266 -21 49.719 1 21.38 78 THR B O 1
ATOM 4784 N N . GLU B 1 79 ? -30.594 -19.062 50.5 1 20.23 79 GLU B N 1
ATOM 4785 C CA . GLU B 1 79 ? -31.719 -19.266 51.406 1 20.23 79 GLU B CA 1
ATOM 4786 C C . GLU B 1 79 ? -33.031 -19.359 50.656 1 20.23 79 GLU B C 1
ATOM 4788 O O . GLU B 1 79 ? -33.219 -18.688 49.625 1 20.23 79 GLU B O 1
ATOM 4793 N N . SER B 1 80 ? -34.031 -20.391 51.188 1 19.17 80 SER B N 1
ATOM 4794 C CA . SER B 1 80 ? -35.25 -21.078 50.812 1 19.17 80 SER B CA 1
ATOM 4795 C C . SER B 1 80 ? -36.438 -20.125 50.812 1 19.17 80 SER B C 1
ATOM 4797 O O . SER B 1 80 ? -37.562 -20.531 50.438 1 19.17 80 SER B O 1
ATOM 4799 N N . LYS B 1 81 ? -36.406 -19.047 51.625 1 21.36 81 LYS B N 1
ATOM 4800 C CA . LYS B 1 81 ? -37.781 -18.734 52.062 1 21.36 81 LYS B CA 1
ATOM 4801 C C . LYS B 1 81 ? -38.719 -18.641 50.875 1 21.36 81 LYS B C 1
ATOM 4803 O O . LYS B 1 81 ? -38.312 -18.359 49.75 1 21.36 81 LYS B O 1
ATOM 4808 N N . GLY B 1 82 ? -40.125 -18.625 51.281 1 19.31 82 GLY B N 1
ATOM 4809 C CA . GLY B 1 82 ? -41.469 -18.953 50.812 1 19.31 82 GLY B CA 1
ATOM 4810 C C . GLY B 1 82 ? -41.906 -18.141 49.594 1 19.31 82 GLY B C 1
ATOM 4811 O O . GLY B 1 82 ? -41.219 -17.172 49.219 1 19.31 82 GLY B O 1
ATOM 4812 N N . PRO B 1 83 ? -43.25 -18.328 49.281 1 20.56 83 PRO B N 1
ATOM 4813 C CA . PRO B 1 83 ? -44.062 -18.422 48.062 1 20.56 83 PRO B CA 1
ATOM 4814 C C . PRO B 1 83 ? -44.375 -17.062 47.469 1 20.56 83 PRO B C 1
ATOM 4816 O O . PRO B 1 83 ? -44.375 -16.922 46.219 1 20.56 83 PRO B O 1
ATOM 4819 N N . SER B 1 84 ? -44.75 -16.125 48.375 1 17.89 84 SER B N 1
ATOM 4820 C CA . SER B 1 84 ? -46.156 -15.727 48.188 1 17.89 84 SER B CA 1
ATOM 4821 C C . SER B 1 84 ? -46.312 -14.867 46.938 1 17.89 84 SER B C 1
ATOM 4823 O O . SER B 1 84 ? -47.125 -15.164 46.062 1 17.89 84 SER B O 1
ATOM 4825 N N . LYS B 1 85 ? -46.812 -13.602 47.25 1 20.36 85 LYS B N 1
ATOM 4826 C CA . LYS B 1 85 ? -47.906 -12.836 46.688 1 20.36 85 LYS B CA 1
ATOM 4827 C C . LYS B 1 85 ? -47.5 -12.164 45.375 1 20.36 85 LYS B C 1
ATOM 4829 O O . LYS B 1 85 ? -46.375 -11.68 45.25 1 20.36 85 LYS B O 1
ATOM 4834 N N . ALA B 1 86 ? -48.281 -12.43 44.344 1 20.73 86 ALA B N 1
ATOM 4835 C CA . ALA B 1 86 ? -48.344 -12.125 42.906 1 20.73 86 ALA B CA 1
ATOM 4836 C C . ALA B 1 86 ? -48.375 -10.617 42.688 1 20.73 86 ALA B C 1
ATOM 4838 O O . ALA B 1 86 ? -48.281 -10.164 41.531 1 20.73 86 ALA B O 1
ATOM 4839 N N . VAL B 1 87 ? -48.344 -9.781 43.844 1 20.05 87 VAL B N 1
ATOM 4840 C CA . VAL B 1 87 ? -49.156 -8.578 43.625 1 20.05 87 VAL B CA 1
ATOM 4841 C C . VAL B 1 87 ? -48.75 -7.922 42.312 1 20.05 87 VAL B C 1
ATOM 4843 O O . VAL B 1 87 ? -47.562 -7.84 41.969 1 20.05 87 VAL B O 1
ATOM 4846 N N . VAL B 1 88 ? -49.812 -7.727 41.469 1 19.75 88 VAL B N 1
ATOM 4847 C CA . VAL B 1 88 ? -50.344 -7.164 40.219 1 19.75 88 VAL B CA 1
ATOM 4848 C C . VAL B 1 88 ? -49.938 -5.699 40.125 1 19.75 88 VAL B C 1
ATOM 4850 O O . VAL B 1 88 ? -50.5 -4.844 40.812 1 19.75 88 VAL B O 1
ATOM 4853 N N . THR B 1 89 ? -48.75 -5.391 40.531 1 19.14 89 THR B N 1
ATOM 4854 C CA . THR B 1 89 ? -48.562 -3.945 40.656 1 19.14 89 THR B CA 1
ATOM 4855 C C . THR B 1 89 ? -49.125 -3.242 39.406 1 19.14 89 THR B C 1
ATOM 4857 O O . THR B 1 89 ? -48.875 -3.652 38.281 1 19.14 89 THR B O 1
ATOM 4860 N N . GLU B 1 90 ? -50.281 -2.527 39.688 1 19.44 90 GLU B N 1
ATOM 4861 C CA . GLU B 1 90 ? -51.156 -1.688 38.875 1 19.44 90 GLU B CA 1
ATOM 4862 C C . GLU B 1 90 ? -50.406 -0.862 37.875 1 19.44 90 GLU B C 1
ATOM 4864 O O . GLU B 1 90 ? -49.281 -0.415 38.125 1 19.44 90 GLU B O 1
ATOM 4869 N N . THR B 1 91 ? -50.875 -1.074 36.625 1 21.08 91 THR B N 1
ATOM 4870 C CA . THR B 1 91 ? -50.688 -0.585 35.281 1 21.08 91 THR B CA 1
ATOM 4871 C C . THR B 1 91 ? -50.719 0.939 35.25 1 21.08 91 THR B C 1
ATOM 4873 O O . THR B 1 91 ? -51.781 1.547 35.281 1 21.08 91 THR B O 1
ATOM 4876 N N . SER B 1 92 ? -50.094 1.588 36.375 1 19.91 92 SER B N 1
ATOM 4877 C CA . SER B 1 92 ? -50.469 3.002 36.375 1 19.91 92 SER B CA 1
ATOM 4878 C C . SER B 1 92 ? -50.469 3.578 34.969 1 19.91 92 SER B C 1
ATOM 4880 O O . SER B 1 92 ? -49.812 3.047 34.062 1 19.91 92 SER B O 1
ATOM 4882 N N . GLU B 1 93 ? -51.438 4.465 34.781 1 21.69 93 GLU B N 1
ATOM 4883 C CA . GLU B 1 93 ? -52.031 5.234 33.656 1 21.69 93 GLU B CA 1
ATOM 4884 C C . GLU B 1 93 ? -50.938 5.84 32.781 1 21.69 93 GLU B C 1
ATOM 4886 O O . GLU B 1 93 ? -49.812 6.02 33.219 1 21.69 93 GLU B O 1
ATOM 4891 N N . GLY B 1 94 ? -51.312 6.012 31.547 1 21.94 94 GLY B N 1
ATOM 4892 C CA . GLY B 1 94 ? -50.781 6.309 30.219 1 21.94 94 GLY B CA 1
ATOM 4893 C C . GLY B 1 94 ? -50.062 7.637 30.172 1 21.94 94 GLY B C 1
ATOM 4894 O O . GLY B 1 94 ? -50.562 8.602 29.594 1 21.94 94 GLY B O 1
ATOM 4895 N N . GLY B 1 95 ? -49.594 8.148 31.328 1 21.27 95 GLY B N 1
ATOM 4896 C CA . GLY B 1 95 ? -49.312 9.555 31.125 1 21.27 95 GLY B CA 1
ATOM 4897 C C . GLY B 1 95 ? -48.469 9.82 29.875 1 21.27 95 GLY B C 1
ATOM 4898 O O . GLY B 1 95 ? -47.5 9.117 29.609 1 21.27 95 GLY B O 1
ATOM 4899 N N . ALA B 1 96 ? -49.188 10.383 28.891 1 25.38 96 ALA B N 1
ATOM 4900 C CA . ALA B 1 96 ? -48.812 10.766 27.547 1 25.38 96 ALA B CA 1
ATOM 4901 C C . ALA B 1 96 ? -47.469 11.492 27.531 1 25.38 96 ALA B C 1
ATOM 4903 O O . ALA B 1 96 ? -47.25 12.422 28.312 1 25.38 96 ALA B O 1
ATOM 4904 N N . PRO B 1 97 ? -46.406 10.688 27.359 1 24.31 97 PRO B N 1
ATOM 4905 C CA . PRO B 1 97 ? -45.094 11.305 27.422 1 24.31 97 PRO B CA 1
ATOM 4906 C C . PRO B 1 97 ? -45.062 12.734 26.891 1 24.31 97 PRO B C 1
ATOM 4908 O O . PRO B 1 97 ? -45.625 13 25.828 1 24.31 97 PRO B O 1
ATOM 4911 N N . THR B 1 98 ? -45.25 13.633 27.781 1 22.08 98 THR B N 1
ATOM 4912 C CA . THR B 1 98 ? -45.375 15.07 27.531 1 22.08 98 THR B CA 1
ATOM 4913 C C . THR B 1 98 ? -44.438 15.516 26.406 1 22.08 98 THR B C 1
ATOM 4915 O O . THR B 1 98 ? -43.531 14.773 26.031 1 22.08 98 THR B O 1
ATOM 4918 N N . LYS B 1 99 ? -44.062 16.875 26.562 1 22.31 99 LYS B N 1
ATOM 4919 C CA . LYS B 1 99 ? -43.656 17.859 25.562 1 22.31 99 LYS B CA 1
ATOM 4920 C C . LYS B 1 99 ? -42.344 17.453 24.891 1 22.31 99 LYS B C 1
ATOM 4922 O O . LYS B 1 99 ? -41.375 17.062 25.562 1 22.31 99 LYS B O 1
ATOM 4927 N N . ALA B 1 100 ? -42.438 17.047 23.734 1 25.08 100 ALA B N 1
ATOM 4928 C CA . ALA B 1 100 ? -41.438 16.922 22.656 1 25.08 100 ALA B CA 1
ATOM 4929 C C . ALA B 1 100 ? -40.344 17.984 22.797 1 25.08 100 ALA B C 1
ATOM 4931 O O . ALA B 1 100 ? -40.594 19.172 22.594 1 25.08 100 ALA B O 1
ATOM 4932 N N . GLN B 1 101 ? -39.656 17.938 23.922 1 21.66 101 GLN B N 1
ATOM 4933 C CA . GLN B 1 101 ? -38.625 18.969 23.969 1 21.66 101 GLN B CA 1
ATOM 4934 C C . GLN B 1 101 ? -38.031 19.203 22.578 1 21.66 101 GLN B C 1
ATOM 4936 O O . GLN B 1 101 ? -37.469 18.281 21.969 1 21.66 101 GLN B O 1
ATOM 4941 N N . PHE B 1 102 ? -38.688 20.062 21.828 1 23.59 102 PHE B N 1
ATOM 4942 C CA . PHE B 1 102 ? -38.25 20.641 20.562 1 23.59 102 PHE B CA 1
ATOM 4943 C C . PHE B 1 102 ? -36.75 20.844 20.578 1 23.59 102 PHE B C 1
ATOM 4945 O O . PHE B 1 102 ? -36.219 21.562 21.422 1 23.59 102 PHE B O 1
ATOM 4952 N N . LEU B 1 103 ? -36.094 19.766 20.656 1 25.92 103 LEU B N 1
ATOM 4953 C CA . LEU B 1 103 ? -34.688 19.969 20.406 1 25.92 103 LEU B CA 1
ATOM 4954 C C . LEU B 1 103 ? -34.438 21.203 19.547 1 25.92 103 LEU B C 1
ATOM 4956 O O . LEU B 1 103 ? -35 21.297 18.438 1 25.92 103 LEU B O 1
ATOM 4960 N N . LYS B 1 104 ? -34.344 22.312 20.219 1 26.42 104 LYS B N 1
ATOM 4961 C CA . LYS B 1 104 ? -33.938 23.562 19.594 1 26.42 104 LYS B CA 1
ATOM 4962 C C . LYS B 1 104 ? -33 23.312 18.406 1 26.42 104 LYS B C 1
ATOM 4964 O O . LYS B 1 104 ? -31.922 22.719 18.562 1 26.42 104 LYS B O 1
ATOM 4969 N N . HIS B 1 105 ? -33.562 23.047 17.281 1 27.84 105 HIS B N 1
ATOM 4970 C CA . HIS B 1 105 ? -32.906 23.25 16 1 27.84 105 HIS B CA 1
ATOM 4971 C C . HIS B 1 105 ? -31.969 24.453 16.047 1 27.84 105 HIS B C 1
ATOM 4973 O O . HIS B 1 105 ? -32.438 25.609 16.031 1 27.84 105 HIS B O 1
ATOM 4979 N N . THR B 1 106 ? -31.109 24.516 17.016 1 27.3 106 THR B N 1
ATOM 4980 C CA . THR B 1 106 ? -30.25 25.672 16.766 1 27.3 106 THR B CA 1
ATOM 4981 C C . THR B 1 106 ? -30 25.844 15.266 1 27.3 106 THR B C 1
ATOM 4983 O O . THR B 1 106 ? -29.469 24.938 14.617 1 27.3 106 THR B O 1
ATOM 4986 N N . PHE B 1 107 ? -30.812 26.453 14.625 1 27.06 107 PHE B N 1
ATOM 4987 C CA . PHE B 1 107 ? -30.641 27.016 13.289 1 27.06 107 PHE B CA 1
ATOM 4988 C C . PHE B 1 107 ? -29.219 27.516 13.094 1 27.06 107 PHE B C 1
ATOM 4990 O O . PHE B 1 107 ? -28.875 28.609 13.547 1 27.06 107 PHE B O 1
ATOM 4997 N N . LYS B 1 108 ? -28.25 26.75 13.273 1 36.91 108 LYS B N 1
ATOM 4998 C CA . LYS B 1 108 ? -27.047 27.359 12.703 1 36.91 108 LYS B CA 1
ATOM 4999 C C . LYS B 1 108 ? -27.391 28.109 11.406 1 36.91 108 LYS B C 1
ATOM 5001 O O . LYS B 1 108 ? -28.062 27.562 10.531 1 36.91 108 LYS B O 1
ATOM 5006 N N . LYS B 1 109 ? -27.516 29.203 11.391 1 38.91 109 LYS B N 1
ATOM 5007 C CA . LYS B 1 109 ? -27.719 30.078 10.242 1 38.91 109 LYS B CA 1
ATOM 5008 C C . LYS B 1 109 ? -27.094 29.484 8.977 1 38.91 109 LYS B C 1
ATOM 5010 O O . LYS B 1 109 ? -25.875 29.344 8.883 1 38.91 109 LYS B O 1
ATOM 5015 N N . ARG B 1 110 ? -27.625 28.469 8.344 1 49.53 110 ARG B N 1
ATOM 5016 C CA . ARG B 1 110 ? -27.234 27.938 7.047 1 49.53 110 ARG B CA 1
ATOM 5017 C C . ARG B 1 110 ? -26.844 29.047 6.086 1 49.53 110 ARG B C 1
ATOM 5019 O O . ARG B 1 110 ? -27.703 29.781 5.586 1 49.53 110 ARG B O 1
ATOM 5026 N N . ILE B 1 111 ? -25.891 29.719 6.492 1 62.28 111 ILE B N 1
ATOM 5027 C CA . ILE B 1 111 ? -25.422 30.672 5.488 1 62.28 111 ILE B CA 1
ATOM 5028 C C . ILE B 1 111 ? -25.438 30.016 4.109 1 62.28 111 ILE B C 1
ATOM 5030 O O . ILE B 1 111 ? -24.922 28.906 3.938 1 62.28 111 ILE B O 1
ATOM 5034 N N . SER B 1 112 ? -26.312 30.406 3.285 1 77.38 112 SER B N 1
ATOM 5035 C CA . SER B 1 112 ? -26.438 29.906 1.919 1 77.38 112 SER B CA 1
ATOM 5036 C C . SER B 1 112 ? -25.094 29.938 1.19 1 77.38 112 SER B C 1
ATOM 5038 O O . SER B 1 112 ? -24.219 30.734 1.513 1 77.38 112 SER B O 1
ATOM 5040 N N . ARG B 1 113 ? -24.859 28.953 0.462 1 82.88 113 ARG B N 1
ATOM 5041 C CA . ARG B 1 113 ? -23.688 28.891 -0.399 1 82.88 113 ARG B CA 1
ATOM 5042 C C . ARG B 1 113 ? -23.453 30.203 -1.12 1 82.88 113 ARG B C 1
ATOM 5044 O O . ARG B 1 113 ? -22.312 30.656 -1.267 1 82.88 113 ARG B O 1
ATOM 5051 N N . THR B 1 114 ? -24.5 30.891 -1.383 1 86.38 114 THR B N 1
ATOM 5052 C CA . THR B 1 114 ? -24.391 32.156 -2.113 1 86.38 114 THR B CA 1
ATOM 5053 C C . THR B 1 114 ? -23.875 33.25 -1.211 1 86.38 114 THR B C 1
ATOM 5055 O O . THR B 1 114 ? -23.062 34.094 -1.641 1 86.38 114 THR B O 1
ATOM 5058 N N . GLU B 1 115 ? -24.312 33.219 -0.037 1 89.5 115 GLU B N 1
ATOM 5059 C CA . GLU B 1 115 ? -23.875 34.25 0.904 1 89.5 115 GLU B CA 1
ATOM 5060 C C . GLU B 1 115 ? -22.391 34.094 1.221 1 89.5 115 GLU B C 1
ATOM 5062 O O . GLU B 1 115 ? -21.672 35.094 1.274 1 89.5 115 GLU B O 1
ATOM 5067 N N . VAL B 1 116 ? -22.016 32.938 1.42 1 91.56 116 VAL B N 1
ATOM 5068 C CA . VAL B 1 116 ? -20.609 32.656 1.768 1 91.56 116 VAL B CA 1
ATOM 5069 C C . VAL B 1 116 ? -19.719 33.031 0.585 1 91.56 116 VAL B C 1
ATOM 5071 O O . VAL B 1 116 ? -18.625 33.562 0.767 1 91.56 116 VAL B O 1
ATOM 5074 N N . THR B 1 117 ? -20.156 32.719 -0.55 1 92.38 117 THR B N 1
ATOM 5075 C CA . THR B 1 117 ? -19.422 33.031 -1.768 1 92.38 117 THR B CA 1
ATOM 5076 C C . THR B 1 117 ? -19.297 34.562 -1.952 1 92.38 117 THR B C 1
ATOM 5078 O O . THR B 1 117 ? -18.219 35.062 -2.279 1 92.38 117 THR B O 1
ATOM 5081 N N . ASN B 1 118 ? -20.375 35.219 -1.711 1 93.31 118 ASN B N 1
ATOM 5082 C CA . ASN B 1 118 ? -20.375 36.656 -1.849 1 93.31 118 ASN B CA 1
ATOM 5083 C C . ASN B 1 118 ? -19.469 37.312 -0.815 1 93.31 118 ASN B C 1
ATOM 5085 O O . ASN B 1 118 ? -18.797 38.312 -1.112 1 93.31 118 ASN B O 1
ATOM 5089 N N . LYS B 1 119 ? -19.531 36.812 0.296 1 95.06 119 LYS B N 1
ATOM 5090 C CA . LYS B 1 119 ? -18.641 37.312 1.335 1 95.06 119 LYS B CA 1
ATOM 5091 C C . LYS B 1 119 ? -17.188 37.125 0.965 1 95.06 119 LYS B C 1
ATOM 5093 O O . LYS B 1 119 ? -16.344 38 1.215 1 95.06 119 LYS B O 1
ATOM 5098 N N . THR B 1 120 ? -16.844 36.062 0.411 1 95.88 120 THR B N 1
ATOM 5099 C CA . THR B 1 120 ? -15.469 35.812 -0.022 1 95.88 120 THR B CA 1
ATOM 5100 C C . THR B 1 120 ? -15.039 36.844 -1.064 1 95.88 120 THR B C 1
ATOM 5102 O O . THR B 1 120 ? -13.945 37.406 -0.97 1 95.88 120 THR B O 1
ATOM 5105 N N . ARG B 1 121 ? -15.922 37.094 -1.992 1 95.81 121 ARG B N 1
ATOM 5106 C CA . ARG B 1 121 ? -15.625 38.062 -3.045 1 95.81 121 ARG B CA 1
ATOM 5107 C C . ARG B 1 121 ? -15.438 39.469 -2.467 1 95.81 121 ARG B C 1
ATOM 5109 O O . ARG B 1 121 ? -14.555 40.188 -2.904 1 95.81 121 ARG B O 1
ATOM 5116 N N . ALA B 1 122 ? -16.234 39.719 -1.535 1 96.19 122 ALA B N 1
ATOM 5117 C CA . ALA B 1 122 ? -16.156 41.031 -0.893 1 96.19 122 ALA B CA 1
ATOM 5118 C C . ALA B 1 122 ? -14.836 41.188 -0.14 1 96.19 122 ALA B C 1
ATOM 5120 O O . ALA B 1 122 ? -14.211 42.25 -0.182 1 96.19 122 ALA B O 1
ATOM 5121 N N . LEU B 1 123 ? -14.5 40.156 0.533 1 96.81 123 LEU B N 1
ATOM 5122 C CA . LEU B 1 123 ? -13.266 40.219 1.303 1 96.81 123 LEU B CA 1
ATOM 5123 C C . LEU B 1 123 ? -12.055 40.344 0.381 1 96.81 123 LEU B C 1
ATOM 5125 O O . LEU B 1 123 ? -11.102 41.062 0.688 1 96.81 123 LEU B O 1
ATOM 5129 N N . VAL B 1 124 ? -12.078 39.594 -0.714 1 97 124 VAL B N 1
ATOM 5130 C CA . VAL B 1 124 ? -10.992 39.656 -1.693 1 97 124 VAL B CA 1
ATOM 5131 C C . VAL B 1 124 ? -10.891 41.094 -2.254 1 97 124 VAL B C 1
ATOM 5133 O O . VAL B 1 124 ? -9.797 41.625 -2.367 1 97 124 VAL B O 1
ATOM 5136 N N . LYS B 1 125 ? -12 41.688 -2.604 1 96.19 125 LYS B N 1
ATOM 5137 C CA . LYS B 1 125 ? -12.031 43.031 -3.137 1 96.19 125 LYS B CA 1
ATOM 5138 C C . LYS B 1 125 ? -11.469 44.031 -2.129 1 96.19 125 LYS B C 1
ATOM 5140 O O . LYS B 1 125 ? -10.703 44.938 -2.492 1 96.19 125 LYS B O 1
ATOM 5145 N N . LYS B 1 126 ? -11.898 43.875 -0.881 1 96 126 LYS B N 1
ATOM 5146 C CA . LYS B 1 126 ? -11.43 44.75 0.175 1 96 126 LYS B CA 1
ATOM 5147 C C . LYS B 1 126 ? -9.914 44.656 0.35 1 96 126 LYS B C 1
ATOM 5149 O O . LYS B 1 126 ? -9.242 45.656 0.599 1 96 126 LYS B O 1
ATOM 5154 N N . LEU B 1 127 ? -9.453 43.469 0.258 1 96.62 127 LEU B N 1
ATOM 5155 C CA . LEU B 1 127 ? -8.016 43.25 0.415 1 96.62 127 LEU B CA 1
ATOM 5156 C C . LEU B 1 127 ? -7.238 43.906 -0.72 1 96.62 127 LEU B C 1
ATOM 5158 O O . LEU B 1 127 ? -6.195 44.5 -0.487 1 96.62 127 LEU B O 1
ATOM 5162 N N . LEU B 1 128 ? -7.754 43.844 -1.929 1 94.88 128 LEU B N 1
ATOM 5163 C CA . LEU B 1 128 ? -7.055 44.344 -3.111 1 94.88 128 LEU B CA 1
ATOM 5164 C C . LEU B 1 128 ? -7.043 45.875 -3.139 1 94.88 128 LEU B C 1
ATOM 5166 O O . LEU B 1 128 ? -6.188 46.469 -3.789 1 94.88 128 LEU B O 1
ATOM 5170 N N . VAL B 1 129 ? -7.941 46.469 -2.373 1 93.94 129 VAL B N 1
ATOM 5171 C CA . VAL B 1 129 ? -8.008 47.938 -2.385 1 93.94 129 VAL B CA 1
ATOM 5172 C C . VAL B 1 129 ? -7.301 48.5 -1.156 1 93.94 129 VAL B C 1
ATOM 5174 O O . VAL B 1 129 ? -7.074 49.688 -1.061 1 93.94 129 VAL B O 1
ATOM 5177 N N . ALA B 1 130 ? -6.895 47.594 -0.307 1 92.94 130 ALA B N 1
ATOM 5178 C CA . ALA B 1 130 ? -6.207 48.062 0.899 1 92.94 130 ALA B CA 1
ATOM 5179 C C . ALA B 1 130 ? -4.887 48.75 0.553 1 92.94 130 ALA B C 1
ATOM 5181 O O . ALA B 1 130 ? -4.074 48.188 -0.2 1 92.94 130 ALA B O 1
ATOM 5182 N N . GLU B 1 131 ? -4.605 49.906 1.176 1 87.31 131 GLU B N 1
ATOM 5183 C CA . GLU B 1 131 ? -3.439 50.719 0.806 1 87.31 131 GLU B CA 1
ATOM 5184 C C . GLU B 1 131 ? -2.367 50.656 1.892 1 87.31 131 GLU B C 1
ATOM 5186 O O . GLU B 1 131 ? -1.173 50.625 1.592 1 87.31 131 GLU B O 1
ATOM 5191 N N . THR B 1 132 ? -2.805 50.625 3.15 1 91.94 132 THR B N 1
ATOM 5192 C CA . THR B 1 132 ? -1.838 50.594 4.242 1 91.94 132 THR B CA 1
ATOM 5193 C C . THR B 1 132 ? -1.497 49.188 4.648 1 91.94 132 THR B C 1
ATOM 5195 O O . THR B 1 132 ? -2.305 48.25 4.461 1 91.94 132 THR B O 1
ATOM 5198 N N . SER B 1 133 ? -0.317 49.031 5.215 1 92.88 133 SER B N 1
ATOM 5199 C CA . SER B 1 133 ? 0.13 47.719 5.672 1 92.88 133 SER B CA 1
ATOM 5200 C C . SER B 1 133 ? -0.778 47.156 6.773 1 92.88 133 SER B C 1
ATOM 5202 O O . SER B 1 133 ? -1.051 45.969 6.828 1 92.88 133 SER B O 1
ATOM 5204 N N . SER B 1 134 ? -1.223 48.062 7.605 1 94.19 134 SER B N 1
ATOM 5205 C CA . SER B 1 134 ? -2.092 47.656 8.703 1 94.19 134 SER B CA 1
ATOM 5206 C C . SER B 1 134 ? -3.453 47.188 8.188 1 94.19 134 SER B C 1
ATOM 5208 O O . SER B 1 134 ? -4.016 46.219 8.688 1 94.19 134 SER B O 1
ATOM 5210 N N . SER B 1 135 ? -3.926 47.938 7.242 1 95 135 SER B N 1
ATOM 5211 C CA . SER B 1 135 ? -5.203 47.594 6.641 1 95 135 SER B CA 1
ATOM 5212 C C . SER B 1 135 ? -5.102 46.25 5.895 1 95 135 SER B C 1
ATOM 5214 O O . SER B 1 135 ? -5.996 45.406 5.992 1 95 135 SER B O 1
ATOM 5216 N N . LYS B 1 136 ? -4.059 46.125 5.223 1 96 136 LYS B N 1
ATOM 5217 C CA . LYS B 1 136 ? -3.838 44.875 4.484 1 96 136 LYS B CA 1
ATOM 5218 C C . LYS B 1 136 ? -3.746 43.688 5.434 1 96 136 LYS B C 1
ATOM 5220 O O . LYS B 1 136 ? -4.297 42.625 5.148 1 96 136 LYS B O 1
ATOM 5225 N N . LEU B 1 137 ? -3.018 43.906 6.492 1 97.06 137 LEU B N 1
ATOM 5226 C CA . LEU B 1 137 ? -2.869 42.875 7.5 1 97.06 137 LEU B CA 1
ATOM 5227 C C . LEU B 1 137 ? -4.23 42.406 8.023 1 97.06 137 LEU B C 1
ATOM 5229 O O . LEU B 1 137 ? -4.52 41.219 8.086 1 97.06 137 LEU B O 1
ATOM 5233 N N . LEU B 1 138 ? -5.062 43.344 8.336 1 96.75 138 LEU B N 1
ATOM 5234 C CA . LEU B 1 138 ? -6.387 43.031 8.875 1 96.75 138 LEU B CA 1
ATOM 5235 C C . LEU B 1 138 ? -7.242 42.312 7.844 1 96.75 138 LEU B C 1
ATOM 5237 O O . LEU B 1 138 ? -7.953 41.375 8.18 1 96.75 138 LEU B O 1
ATOM 5241 N N . ARG B 1 139 ? -7.176 42.781 6.641 1 97.25 139 ARG B N 1
ATOM 5242 C CA . ARG B 1 139 ? -7.98 42.156 5.582 1 97.25 139 ARG B CA 1
ATOM 5243 C C . ARG B 1 139 ? -7.527 40.75 5.289 1 97.25 139 ARG B C 1
ATOM 5245 O O . ARG B 1 139 ? -8.352 39.875 5.004 1 97.25 139 ARG B O 1
ATOM 5252 N N . ILE B 1 140 ? -6.227 40.531 5.328 1 97.88 140 ILE B N 1
ATOM 5253 C CA . ILE B 1 140 ? -5.695 39.188 5.105 1 97.88 140 ILE B CA 1
ATOM 5254 C C . ILE B 1 140 ? -6.172 38.25 6.215 1 97.88 140 ILE B C 1
ATOM 5256 O O . ILE B 1 140 ? -6.602 37.125 5.949 1 97.88 140 ILE B O 1
ATOM 5260 N N . GLN B 1 141 ? -6.145 38.719 7.41 1 97.25 141 GLN B N 1
ATOM 5261 C CA . GLN B 1 141 ? -6.586 37.938 8.555 1 97.25 141 GLN B CA 1
ATOM 5262 C C . GLN B 1 141 ? -8.07 37.594 8.445 1 97.25 141 GLN B C 1
ATOM 5264 O O . GLN B 1 141 ? -8.477 36.469 8.758 1 97.25 141 GLN B O 1
ATOM 5269 N N . GLU B 1 142 ? -8.828 38.5 7.98 1 97.06 142 GLU B N 1
ATOM 5270 C CA . GLU B 1 142 ? -10.266 38.281 7.812 1 97.06 142 GLU B CA 1
ATOM 5271 C C . GLU B 1 142 ? -10.539 37.25 6.734 1 97.06 142 GLU B C 1
ATOM 5273 O O . GLU B 1 142 ? -11.391 36.375 6.91 1 97.06 142 GLU B O 1
ATOM 5278 N N . LEU B 1 143 ? -9.844 37.438 5.695 1 97.38 143 LEU B N 1
ATOM 5279 C CA . LEU B 1 143 ? -10.023 36.469 4.605 1 97.38 143 LEU B CA 1
ATOM 5280 C C . LEU B 1 143 ? -9.617 35.062 5.043 1 97.38 143 LEU B C 1
ATOM 5282 O O . LEU B 1 143 ? -10.336 34.094 4.793 1 97.38 143 LEU B O 1
ATOM 5286 N N . SER B 1 144 ? -8.453 34.938 5.672 1 97.38 144 SER B N 1
ATOM 5287 C CA . SER B 1 144 ? -7.977 33.656 6.164 1 97.38 144 SER B CA 1
ATOM 5288 C C . SER B 1 144 ? -8.977 33.031 7.117 1 97.38 144 SER B C 1
ATOM 5290 O O . SER B 1 144 ? -9.289 31.828 7 1 97.38 144 SER B O 1
ATOM 5292 N N . SER B 1 145 ? -9.445 33.812 8.039 1 95.88 145 SER B N 1
ATOM 5293 C CA . SER B 1 145 ? -10.414 33.312 9.008 1 95.88 145 SER B CA 1
ATOM 5294 C C . SER B 1 145 ? -11.68 32.812 8.32 1 95.88 145 SER B C 1
ATOM 5296 O O . SER B 1 145 ? -12.273 31.812 8.742 1 95.88 145 SER B O 1
ATOM 5298 N N . HIS B 1 146 ? -12.094 33.562 7.363 1 95.56 146 HIS B N 1
ATOM 5299 C CA . HIS B 1 146 ? -13.281 33.156 6.605 1 95.56 146 HIS B CA 1
ATOM 5300 C C . HIS B 1 146 ? -13.07 31.844 5.887 1 95.56 146 HIS B C 1
ATOM 5302 O O . HIS B 1 146 ? -13.938 30.969 5.934 1 95.56 146 HIS B O 1
ATOM 5308 N N . ILE B 1 147 ? -11.953 31.672 5.27 1 94.5 147 ILE B N 1
ATOM 5309 C CA . ILE B 1 147 ? -11.664 30.453 4.516 1 94.5 147 ILE B CA 1
ATOM 5310 C C . ILE B 1 147 ? -11.555 29.281 5.473 1 94.5 147 ILE B C 1
ATOM 5312 O O . ILE B 1 147 ? -12 28.172 5.156 1 94.5 147 ILE B O 1
ATOM 5316 N N . ILE B 1 148 ? -10.969 29.453 6.609 1 93.31 148 ILE B N 1
ATOM 5317 C CA . ILE B 1 148 ? -10.828 28.391 7.602 1 93.31 148 ILE B CA 1
ATOM 5318 C C . ILE B 1 148 ? -12.211 27.922 8.055 1 93.31 148 ILE B C 1
ATOM 5320 O O . ILE B 1 148 ? -12.453 26.719 8.195 1 93.31 148 ILE B O 1
ATOM 5324 N N . SER B 1 149 ? -13.148 28.828 8.164 1 90.06 149 SER B N 1
ATOM 5325 C CA . SER B 1 149 ? -14.5 28.516 8.625 1 90.06 149 SER B CA 1
ATOM 5326 C C . SER B 1 149 ? -15.328 27.875 7.516 1 90.06 149 SER B C 1
ATOM 5328 O O . SER B 1 149 ? -16.203 27.062 7.785 1 90.06 149 SER B O 1
ATOM 5330 N N . TYR B 1 150 ? -15 28.344 6.316 1 91.38 150 TYR B N 1
ATOM 5331 C CA . TYR B 1 150 ? -15.695 27.828 5.145 1 91.38 150 TYR B CA 1
ATOM 5332 C C . TYR B 1 150 ? -14.703 27.391 4.07 1 91.38 150 TYR B C 1
ATOM 5334 O O . TYR B 1 150 ? -14.602 28.016 3.018 1 91.38 150 TYR B O 1
ATOM 5342 N N . PRO B 1 151 ? -14.188 26.188 4.234 1 88.94 151 PRO B N 1
ATOM 5343 C CA . PRO B 1 151 ? -13.055 25.75 3.418 1 88.94 151 PRO B CA 1
ATOM 5344 C C . PRO B 1 151 ? -13.391 25.688 1.929 1 88.94 151 PRO B C 1
ATOM 5346 O O . PRO B 1 151 ? -12.562 26.047 1.089 1 88.94 151 PRO B O 1
ATOM 5349 N N . PRO B 1 152 ? -14.57 25.391 1.496 1 87.56 152 PRO B N 1
ATOM 5350 C CA . PRO B 1 152 ? -14.844 25.312 0.06 1 87.56 152 PRO B CA 1
ATOM 5351 C C . PRO B 1 152 ? -14.711 26.656 -0.64 1 87.56 152 PRO B C 1
ATOM 5353 O O . PRO B 1 152 ? -14.555 26.719 -1.862 1 87.56 152 PRO B O 1
ATOM 5356 N N . THR B 1 153 ? -14.758 27.781 0.099 1 91.38 153 THR B N 1
ATOM 5357 C CA . THR B 1 153 ? -14.711 29.125 -0.494 1 91.38 153 THR B CA 1
ATOM 5358 C C . THR B 1 153 ? -13.305 29.438 -1.004 1 91.38 153 THR B C 1
ATOM 5360 O O . THR B 1 153 ? -13.109 30.391 -1.758 1 91.38 153 THR B O 1
ATOM 5363 N N . ARG B 1 154 ? -12.383 28.625 -0.588 1 91.56 154 ARG B N 1
ATOM 5364 C CA . ARG B 1 154 ? -11.016 28.844 -1.039 1 91.56 154 ARG B CA 1
ATOM 5365 C C . ARG B 1 154 ? -10.93 28.828 -2.561 1 91.56 154 ARG B C 1
ATOM 5367 O O . ARG B 1 154 ? -10.078 29.5 -3.148 1 91.56 154 ARG B O 1
ATOM 5374 N N . MET B 1 155 ? -11.773 28.094 -3.162 1 91.31 155 MET B N 1
ATOM 5375 C CA . MET B 1 155 ? -11.781 27.984 -4.617 1 91.31 155 MET B CA 1
ATOM 5376 C C . MET B 1 155 ? -12.094 29.328 -5.266 1 91.31 155 MET B C 1
ATOM 5378 O O . MET B 1 155 ? -11.516 29.672 -6.301 1 91.31 155 MET B O 1
ATOM 5382 N N . ILE B 1 156 ? -12.938 30.031 -4.633 1 92.38 156 ILE B N 1
ATOM 5383 C CA . ILE B 1 156 ? -13.328 31.344 -5.137 1 92.38 156 ILE B CA 1
ATOM 5384 C C . ILE B 1 156 ? -12.156 32.312 -5.008 1 92.38 156 ILE B C 1
ATOM 5386 O O . ILE B 1 156 ? -11.852 33.062 -5.949 1 92.38 156 ILE B O 1
ATOM 5390 N N . ALA B 1 157 ? -11.555 32.25 -3.896 1 94.38 157 ALA B N 1
ATOM 5391 C CA . ALA B 1 157 ? -10.398 33.125 -3.664 1 94.38 157 ALA B CA 1
ATOM 5392 C C . ALA B 1 157 ? -9.25 32.781 -4.605 1 94.38 157 ALA B C 1
ATOM 5394 O O . ALA B 1 157 ? -8.633 33.656 -5.195 1 94.38 157 ALA B O 1
ATOM 5395 N N . ALA B 1 158 ? -8.992 31.516 -4.762 1 93.12 158 ALA B N 1
ATOM 5396 C CA . ALA B 1 158 ? -7.871 31.031 -5.566 1 93.12 158 ALA B CA 1
ATOM 5397 C C . ALA B 1 158 ? -8.078 31.344 -7.043 1 93.12 158 ALA B C 1
ATOM 5399 O O . ALA B 1 158 ? -7.113 31.406 -7.812 1 93.12 158 ALA B O 1
ATOM 5400 N N . GLN B 1 159 ? -9.273 31.562 -7.461 1 90.44 159 GLN B N 1
ATOM 5401 C CA . GLN B 1 159 ? -9.594 31.828 -8.859 1 90.44 159 GLN B CA 1
ATOM 5402 C C . GLN B 1 159 ? -9.359 33.312 -9.203 1 90.44 159 GLN B C 1
ATOM 5404 O O . GLN B 1 159 ? -9.484 33.688 -10.367 1 90.44 159 GLN B O 1
ATOM 5409 N N . LYS B 1 160 ? -9.008 34.062 -8.258 1 92.75 160 LYS B N 1
ATOM 5410 C CA . LYS B 1 160 ? -8.656 35.469 -8.492 1 92.75 160 LYS B CA 1
ATOM 5411 C C . LYS B 1 160 ? -7.145 35.656 -8.578 1 92.75 160 LYS B C 1
ATOM 5413 O O . LYS B 1 160 ? -6.492 35.906 -7.562 1 92.75 160 LYS B O 1
ATOM 5418 N N . PRO B 1 161 ? -6.66 35.719 -9.742 1 93.12 161 PRO B N 1
ATOM 5419 C CA . PRO B 1 161 ? -5.203 35.75 -9.906 1 93.12 161 PRO B CA 1
ATOM 5420 C C . PRO B 1 161 ? -4.574 37 -9.289 1 93.12 161 PRO B C 1
ATOM 5422 O O . PRO B 1 161 ? -3.438 36.938 -8.812 1 93.12 161 PRO B O 1
ATOM 5425 N N . ARG B 1 162 ? -5.281 38.062 -9.297 1 94.62 162 ARG B N 1
ATOM 5426 C CA . ARG B 1 162 ? -4.75 39.312 -8.719 1 94.62 162 ARG B CA 1
ATOM 5427 C C . ARG B 1 162 ? -4.512 39.156 -7.219 1 94.62 162 ARG B C 1
ATOM 5429 O O . ARG B 1 162 ? -3.574 39.75 -6.672 1 94.62 162 ARG B O 1
ATOM 5436 N N . LEU B 1 163 ? -5.402 38.469 -6.625 1 96.19 163 LEU B N 1
ATOM 5437 C CA . LEU B 1 163 ? -5.227 38.219 -5.203 1 96.19 163 LEU B CA 1
ATOM 5438 C C . LEU B 1 163 ? -3.936 37.438 -4.945 1 96.19 163 LEU B C 1
ATOM 5440 O O . LEU B 1 163 ? -3.146 37.812 -4.07 1 96.19 163 LEU B O 1
ATOM 5444 N N . ILE B 1 164 ? -3.748 36.406 -5.688 1 95.88 164 ILE B N 1
ATOM 5445 C CA . ILE B 1 164 ? -2.576 35.562 -5.527 1 95.88 164 ILE B CA 1
ATOM 5446 C C . ILE B 1 164 ? -1.309 36.344 -5.793 1 95.88 164 ILE B C 1
ATOM 5448 O O . ILE B 1 164 ? -0.326 36.25 -5.055 1 95.88 164 ILE B O 1
ATOM 5452 N N . ALA B 1 165 ? -1.409 37.156 -6.809 1 95.81 165 ALA B N 1
ATOM 5453 C CA . ALA B 1 165 ? -0.274 38 -7.152 1 95.81 165 ALA B CA 1
ATOM 5454 C C . ALA B 1 165 ? 0.069 38.938 -6.008 1 95.81 165 ALA B C 1
ATOM 5456 O O . ALA B 1 165 ? 1.241 39.125 -5.664 1 95.81 165 ALA B O 1
ATOM 5457 N N . ASP B 1 166 ? -0.95 39.531 -5.527 1 95.75 166 ASP B N 1
ATOM 5458 C CA . ASP B 1 166 ? -0.758 40.5 -4.438 1 95.75 166 ASP B CA 1
ATOM 5459 C C . ASP B 1 166 ? -0.152 39.812 -3.215 1 95.75 166 ASP B C 1
ATOM 5461 O O . ASP B 1 166 ? 0.766 40.344 -2.59 1 95.75 166 ASP B O 1
ATOM 5465 N N . LEU B 1 167 ? -0.656 38.688 -2.836 1 96.69 167 LEU B N 1
ATOM 5466 C CA . LEU B 1 167 ? -0.164 37.938 -1.682 1 96.69 167 LEU B CA 1
ATOM 5467 C C . LEU B 1 167 ? 1.275 37.5 -1.898 1 96.69 167 LEU B C 1
ATOM 5469 O O . LEU B 1 167 ? 2.107 37.594 -0.993 1 96.69 167 LEU B O 1
ATOM 5473 N N . LEU B 1 168 ? 1.566 37 -3.061 1 95.88 168 LEU B N 1
ATOM 5474 C CA . LEU B 1 168 ? 2.92 36.562 -3.377 1 95.88 168 LEU B CA 1
ATOM 5475 C C . LEU B 1 168 ? 3.906 37.719 -3.283 1 95.88 168 LEU B C 1
ATOM 5477 O O . LEU B 1 168 ? 5.016 37.562 -2.771 1 95.88 168 LEU B O 1
ATOM 5481 N N . THR B 1 169 ? 3.492 38.812 -3.785 1 94.19 169 THR B N 1
ATOM 5482 C CA . THR B 1 169 ? 4.332 40 -3.715 1 94.19 169 THR B CA 1
ATOM 5483 C C . THR B 1 169 ? 4.562 40.406 -2.266 1 94.19 169 THR B C 1
ATOM 5485 O O . THR B 1 169 ? 5.66 40.812 -1.897 1 94.19 169 THR B O 1
ATOM 5488 N N . THR B 1 170 ? 3.527 40.312 -1.505 1 95.31 170 THR B N 1
ATOM 5489 C CA . THR B 1 170 ? 3.629 40.656 -0.089 1 95.31 170 THR B CA 1
ATOM 5490 C C . THR B 1 170 ? 4.621 39.75 0.619 1 95.31 170 THR B C 1
ATOM 5492 O O . THR B 1 170 ? 5.406 40.188 1.454 1 95.31 170 THR B O 1
ATOM 5495 N N . VAL B 1 171 ? 4.637 38.5 0.302 1 95.19 171 VAL B N 1
ATOM 5496 C CA . VAL B 1 171 ? 5.496 37.5 0.939 1 95.19 171 VAL B CA 1
ATOM 5497 C C . VAL B 1 171 ? 6.949 37.719 0.522 1 95.19 171 VAL B C 1
ATOM 5499 O O . VAL B 1 171 ? 7.867 37.531 1.323 1 95.19 171 VAL B O 1
ATOM 5502 N N . THR B 1 172 ? 7.172 38.188 -0.673 1 91.69 172 THR B N 1
ATOM 5503 C CA . THR B 1 172 ? 8.523 38.25 -1.215 1 91.69 172 THR B CA 1
ATOM 5504 C C . THR B 1 172 ? 9.102 39.656 -1.048 1 91.69 172 THR B C 1
ATOM 5506 O O . THR B 1 172 ? 10.32 39.844 -1.143 1 91.69 172 THR B O 1
ATOM 5509 N N . SER B 1 173 ? 8.297 40.625 -0.797 1 91.56 173 SER B N 1
ATOM 5510 C CA . SER B 1 173 ? 8.742 42 -0.703 1 91.56 173 SER B CA 1
ATOM 5511 C C . SER B 1 173 ? 9.555 42.219 0.567 1 91.56 173 SER B C 1
ATOM 5513 O O . SER B 1 173 ? 9.117 41.875 1.664 1 91.56 173 SER B O 1
ATOM 5515 N N . PRO B 1 174 ? 10.672 42.812 0.456 1 90.94 174 PRO B N 1
ATOM 5516 C CA . PRO B 1 174 ? 11.477 43.125 1.635 1 90.94 174 PRO B CA 1
ATOM 5517 C C . PRO B 1 174 ? 10.844 44.219 2.512 1 90.94 174 PRO B C 1
ATOM 5519 O O . PRO B 1 174 ? 11.18 44.312 3.693 1 90.94 174 PRO B O 1
ATOM 5522 N N . ASP B 1 175 ? 9.93 44.969 2.012 1 91.19 175 ASP B N 1
ATOM 5523 C CA . ASP B 1 175 ? 9.32 46.094 2.736 1 91.19 175 ASP B CA 1
ATOM 5524 C C . ASP B 1 175 ? 8.18 45.594 3.629 1 91.19 175 ASP B C 1
ATOM 5526 O O . ASP B 1 175 ? 7.723 46.312 4.52 1 91.19 175 ASP B O 1
ATOM 5530 N N . SER B 1 176 ? 7.777 44.438 3.402 1 93.19 176 SER B N 1
ATOM 5531 C CA . SER B 1 176 ? 6.688 43.875 4.203 1 93.19 176 SER B CA 1
ATOM 5532 C C . SER B 1 176 ? 7.156 43.531 5.613 1 93.19 176 SER B C 1
ATOM 5534 O O . SER B 1 176 ? 8.25 43 5.797 1 93.19 176 SER B O 1
ATOM 5536 N N . SER B 1 177 ? 6.352 43.875 6.605 1 94.62 177 SER B N 1
ATOM 5537 C CA . SER B 1 177 ? 6.648 43.5 7.977 1 94.62 177 SER B CA 1
ATOM 5538 C C . SER B 1 177 ? 6.609 41.969 8.133 1 94.62 177 SER B C 1
ATOM 5540 O O . SER B 1 177 ? 5.938 41.281 7.359 1 94.62 177 SER B O 1
ATOM 5542 N N . PRO B 1 178 ? 7.332 41.5 9.117 1 95 178 PRO B N 1
ATOM 5543 C CA . PRO B 1 178 ? 7.328 40.031 9.336 1 95 178 PRO B CA 1
ATOM 5544 C C . PRO B 1 178 ? 5.93 39.5 9.594 1 95 178 PRO B C 1
ATOM 5546 O O . PRO B 1 178 ? 5.598 38.375 9.133 1 95 178 PRO B O 1
ATOM 5549 N N . GLU B 1 179 ? 5.156 40.219 10.312 1 96.31 179 GLU B N 1
ATOM 5550 C CA . GLU B 1 179 ? 3.795 39.781 10.617 1 96.31 179 GLU B CA 1
ATOM 5551 C C . GLU B 1 179 ? 2.939 39.719 9.352 1 96.31 179 GLU B C 1
ATOM 5553 O O . GLU B 1 179 ? 2.174 38.75 9.164 1 96.31 179 GLU B O 1
ATOM 5558 N N . LEU B 1 180 ? 3.07 40.75 8.578 1 96.88 180 LEU B N 1
ATOM 5559 C CA . LEU B 1 180 ? 2.318 40.812 7.332 1 96.88 180 LEU B CA 1
ATOM 5560 C C . LEU B 1 180 ? 2.732 39.656 6.402 1 96.88 180 LEU B C 1
ATOM 5562 O O . LEU B 1 180 ? 1.882 39.031 5.777 1 96.88 180 LEU B O 1
ATOM 5566 N N . ARG B 1 181 ? 3.996 39.406 6.355 1 97.25 181 ARG B N 1
ATOM 5567 C CA . ARG B 1 181 ? 4.523 38.312 5.543 1 97.25 181 ARG B CA 1
ATOM 5568 C C . ARG B 1 181 ? 3.975 36.969 6.008 1 97.25 181 ARG B C 1
ATOM 5570 O O . ARG B 1 181 ? 3.576 36.125 5.191 1 97.25 181 ARG B O 1
ATOM 5577 N N . ALA B 1 182 ? 3.975 36.781 7.27 1 97.5 182 ALA B N 1
ATOM 5578 C CA . ALA B 1 182 ? 3.492 35.531 7.867 1 97.5 182 ALA B CA 1
ATOM 5579 C C . ALA B 1 182 ? 2.02 35.312 7.535 1 97.5 182 ALA B C 1
ATOM 5581 O O . ALA B 1 182 ? 1.631 34.219 7.148 1 97.5 182 ALA B O 1
ATOM 5582 N N . GLU B 1 183 ? 1.228 36.344 7.68 1 97.88 183 GLU B N 1
ATOM 5583 C CA . GLU B 1 183 ? -0.203 36.219 7.406 1 97.88 183 GLU B CA 1
ATOM 5584 C C . GLU B 1 183 ? -0.466 36 5.922 1 97.88 183 GLU B C 1
ATOM 5586 O O . GLU B 1 183 ? -1.383 35.25 5.555 1 97.88 183 GLU B O 1
ATOM 5591 N N . ALA B 1 184 ? 0.286 36.656 5.117 1 97.88 184 ALA B N 1
ATOM 5592 C CA . ALA B 1 184 ? 0.143 36.5 3.678 1 97.88 184 ALA B CA 1
ATOM 5593 C C . ALA B 1 184 ? 0.492 35.062 3.266 1 97.88 184 ALA B C 1
ATOM 5595 O O . ALA B 1 184 ? -0.173 34.469 2.41 1 97.88 184 ALA B O 1
ATOM 5596 N N . ARG B 1 185 ? 1.479 34.531 3.848 1 97.75 185 ARG B N 1
ATOM 5597 C CA . ARG B 1 185 ? 1.894 33.156 3.562 1 97.75 185 ARG B CA 1
ATOM 5598 C C . ARG B 1 185 ? 0.791 32.156 3.922 1 97.75 185 ARG B C 1
ATOM 5600 O O . ARG B 1 185 ? 0.488 31.266 3.145 1 97.75 185 ARG B O 1
ATOM 5607 N N . GLN B 1 186 ? 0.267 32.312 5.078 1 97.94 186 GLN B N 1
ATOM 5608 C CA . GLN B 1 186 ? -0.82 31.422 5.504 1 97.94 186 GLN B CA 1
ATOM 5609 C C . GLN B 1 186 ? -2.018 31.531 4.566 1 97.94 186 GLN B C 1
ATOM 5611 O O . GLN B 1 186 ? -2.645 30.531 4.23 1 97.94 186 GLN B O 1
ATOM 5616 N N . CYS B 1 187 ? -2.318 32.75 4.191 1 97.88 187 CYS B N 1
ATOM 5617 C CA . CYS B 1 187 ? -3.453 32.969 3.295 1 97.88 187 CYS B CA 1
ATOM 5618 C C . CYS B 1 187 ? -3.219 32.281 1.952 1 97.88 187 CYS B C 1
ATOM 5620 O O . CYS B 1 187 ? -4.129 31.656 1.398 1 97.88 187 CYS B O 1
ATOM 5622 N N . LEU B 1 188 ? -2.021 32.438 1.449 1 96.69 188 LEU B N 1
ATOM 5623 C CA . LEU B 1 188 ? -1.657 31.75 0.217 1 96.69 188 LEU B CA 1
ATOM 5624 C C . LEU B 1 188 ? -1.85 30.25 0.362 1 96.69 188 LEU B C 1
ATOM 5626 O O . LEU B 1 188 ? -2.383 29.594 -0.54 1 96.69 188 LEU B O 1
ATOM 5630 N N . THR B 1 189 ? -1.416 29.703 1.471 1 97.12 189 THR B N 1
ATOM 5631 C CA . THR B 1 189 ? -1.532 28.281 1.75 1 97.12 189 THR B CA 1
ATOM 5632 C C . THR B 1 189 ? -2.996 27.844 1.78 1 97.12 189 THR B C 1
ATOM 5634 O O . THR B 1 189 ? -3.352 26.797 1.249 1 97.12 189 THR B O 1
ATOM 5637 N N . LEU B 1 190 ? -3.816 28.656 2.373 1 96.75 190 LEU B N 1
ATOM 5638 C CA . LEU B 1 190 ? -5.242 28.375 2.477 1 96.75 190 LEU B CA 1
ATOM 5639 C C . LEU B 1 190 ? -5.898 28.375 1.1 1 96.75 190 LEU B C 1
ATOM 5641 O O . LEU B 1 190 ? -6.863 27.641 0.861 1 96.75 190 LEU B O 1
ATOM 5645 N N . CYS B 1 191 ? -5.34 29.172 0.21 1 95.38 191 CYS B N 1
ATOM 5646 C CA . CYS B 1 191 ? -5.863 29.25 -1.148 1 95.38 191 CYS B CA 1
ATOM 5647 C C . CYS B 1 191 ? -5.367 28.078 -1.989 1 95.38 191 CYS B C 1
ATOM 5649 O O . CYS B 1 191 ? -5.734 27.953 -3.158 1 95.38 191 CYS B O 1
ATOM 5651 N N . GLY B 1 192 ? -4.5 27.234 -1.431 1 94.44 192 GLY B N 1
ATOM 5652 C CA . GLY B 1 192 ? -4.02 26.047 -2.123 1 94.44 192 GLY B CA 1
ATOM 5653 C C . GLY B 1 192 ? -2.732 26.281 -2.889 1 94.44 192 GLY B C 1
ATOM 5654 O O . GLY B 1 192 ? -2.367 25.5 -3.76 1 94.44 192 GLY B O 1
ATOM 5655 N N . CYS B 1 193 ? -2.084 27.406 -2.6 1 93.56 193 CYS B N 1
ATOM 5656 C CA . CYS B 1 193 ? -0.817 27.719 -3.254 1 93.56 193 CYS B CA 1
ATOM 5657 C C . CYS B 1 193 ? 0.355 27.125 -2.48 1 93.56 193 CYS B C 1
ATOM 5659 O O . CYS B 1 193 ? 0.491 27.359 -1.277 1 93.56 193 CYS B O 1
ATOM 5661 N N . GLN B 1 194 ? 1.164 26.375 -3.217 1 93.25 194 GLN B N 1
ATOM 5662 C CA . GLN B 1 194 ? 2.307 25.719 -2.578 1 93.25 194 GLN B CA 1
ATOM 5663 C C . GLN B 1 194 ? 3.621 26.328 -3.061 1 93.25 194 GLN B C 1
ATOM 5665 O O . GLN B 1 194 ? 3.74 26.719 -4.227 1 93.25 194 GLN B O 1
ATOM 5670 N N . PRO B 1 195 ? 4.562 26.422 -2.125 1 92.5 195 PRO B N 1
ATOM 5671 C CA . PRO B 1 195 ? 5.895 26.844 -2.574 1 92.5 195 PRO B CA 1
ATOM 5672 C C . PRO B 1 195 ? 6.578 25.797 -3.449 1 92.5 195 PRO B C 1
ATOM 5674 O O . PRO B 1 195 ? 6.203 24.625 -3.414 1 92.5 195 PRO B O 1
ATOM 5677 N N . ALA B 1 196 ? 7.531 26.281 -4.23 1 92.44 196 ALA B N 1
ATOM 5678 C CA . ALA B 1 196 ? 8.32 25.344 -5.023 1 92.44 196 ALA B CA 1
ATOM 5679 C C . ALA B 1 196 ? 9.094 24.375 -4.121 1 92.44 196 ALA B C 1
ATOM 5681 O O . ALA B 1 196 ? 9.516 24.75 -3.025 1 92.44 196 ALA B O 1
ATOM 5682 N N . VAL B 1 197 ? 9.266 23.188 -4.625 1 95.31 197 VAL B N 1
ATOM 5683 C CA . VAL B 1 197 ? 10.016 22.203 -3.861 1 95.31 197 VAL B CA 1
ATOM 5684 C C . VAL B 1 197 ? 11.492 22.594 -3.803 1 95.31 197 VAL B C 1
ATOM 5686 O O . VAL B 1 197 ? 11.984 23.297 -4.691 1 95.31 197 VAL B O 1
ATOM 5689 N N . LYS B 1 198 ? 12.203 22.141 -2.822 1 90.88 198 LYS B N 1
ATOM 5690 C CA . LYS B 1 198 ? 13.555 22.594 -2.506 1 90.88 198 LYS B CA 1
ATOM 5691 C C . LYS B 1 198 ? 14.586 21.875 -3.379 1 90.88 198 LYS B C 1
ATOM 5693 O O . LYS B 1 198 ? 15.688 22.391 -3.586 1 90.88 198 LYS B O 1
ATOM 5698 N N . SER B 1 199 ? 14.266 20.688 -3.832 1 93.69 199 SER B N 1
ATOM 5699 C CA . SER B 1 199 ? 15.227 19.859 -4.551 1 93.69 199 SER B CA 1
ATOM 5700 C C . SER B 1 199 ? 14.727 19.547 -5.961 1 93.69 199 SER B C 1
ATOM 5702 O O . SER B 1 199 ? 14 20.328 -6.559 1 93.69 199 SER B O 1
ATOM 5704 N N . LYS B 1 200 ? 15.219 18.422 -6.523 1 95.62 200 LYS B N 1
ATOM 5705 C CA . LYS B 1 200 ? 14.883 18.031 -7.891 1 95.62 200 LYS B CA 1
ATOM 5706 C C . LYS B 1 200 ? 13.438 17.547 -7.984 1 95.62 200 LYS B C 1
ATOM 5708 O O . LYS B 1 200 ? 12.883 17.453 -9.078 1 95.62 200 LYS B O 1
ATOM 5713 N N . GLY B 1 201 ? 12.898 17.312 -6.875 1 97.25 201 GLY B N 1
ATOM 5714 C CA . GLY B 1 201 ? 11.531 16.844 -6.727 1 97.25 201 GLY B CA 1
ATOM 5715 C C . GLY B 1 201 ? 11.039 16.875 -5.289 1 97.25 201 GLY B C 1
ATOM 5716 O O . GLY B 1 201 ? 11.641 17.531 -4.438 1 97.25 201 GLY B O 1
ATOM 5717 N N . VAL B 1 202 ? 9.984 16.266 -5.039 1 98.12 202 VAL B N 1
ATOM 5718 C CA . VAL B 1 202 ? 9.375 16.312 -3.715 1 98.12 202 VAL B CA 1
ATOM 5719 C C . VAL B 1 202 ? 10.156 15.43 -2.748 1 98.12 202 VAL B C 1
ATOM 5721 O O . VAL B 1 202 ? 10.445 14.273 -3.055 1 98.12 202 VAL B O 1
ATOM 5724 N N . SER B 1 203 ? 10.539 15.945 -1.68 1 98.75 203 SER B N 1
ATOM 5725 C CA . SER B 1 203 ? 11.125 15.188 -0.58 1 98.75 203 SER B CA 1
ATOM 5726 C C . SER B 1 203 ? 10.133 15.008 0.563 1 98.75 203 SER B C 1
ATOM 5728 O O . SER B 1 203 ? 9.695 15.984 1.168 1 98.75 203 SER B O 1
ATOM 5730 N N . LEU B 1 204 ? 9.82 13.75 0.884 1 98.81 204 LEU B N 1
ATOM 5731 C CA . LEU B 1 204 ? 8.789 13.406 1.861 1 98.81 204 LEU B CA 1
ATOM 5732 C C . LEU B 1 204 ? 9.391 12.633 3.029 1 98.81 204 LEU B C 1
ATOM 5734 O O . LEU B 1 204 ? 10.148 11.68 2.826 1 98.81 204 LEU B O 1
ATOM 5738 N N . LEU B 1 205 ? 9.086 13.086 4.242 1 98.88 205 LEU B N 1
ATOM 5739 C CA . LEU B 1 205 ? 9.422 12.336 5.453 1 98.88 205 LEU B CA 1
ATOM 5740 C C . LEU B 1 205 ? 8.164 11.75 6.086 1 98.88 205 LEU B C 1
ATOM 5742 O O . LEU B 1 205 ? 7.199 12.469 6.355 1 98.88 205 LEU B O 1
ATOM 5746 N N . SER B 1 206 ? 8.141 10.477 6.238 1 98.88 206 SER B N 1
ATOM 5747 C CA . SER B 1 206 ? 7.062 9.773 6.926 1 98.88 206 SER B CA 1
ATOM 5748 C C . SER B 1 206 ? 7.555 9.141 8.227 1 98.88 206 SER B C 1
ATOM 5750 O O . SER B 1 206 ? 8.57 8.445 8.234 1 98.88 206 SER B O 1
ATOM 5752 N N . ILE B 1 207 ? 6.848 9.391 9.312 1 98.44 207 ILE B N 1
ATOM 5753 C CA . ILE B 1 207 ? 7.238 8.844 10.609 1 98.44 207 ILE B CA 1
ATOM 5754 C C . ILE B 1 207 ? 6.121 7.953 11.148 1 98.44 207 ILE B C 1
ATOM 5756 O O . ILE B 1 207 ? 4.996 8.414 11.359 1 98.44 207 ILE B O 1
ATOM 5760 N N . ASP B 1 208 ? 6.457 6.699 11.469 1 97.62 208 ASP B N 1
ATOM 5761 C CA . ASP B 1 208 ? 5.527 5.668 11.922 1 97.62 208 ASP B CA 1
ATOM 5762 C C . ASP B 1 208 ? 4.996 5.98 13.32 1 97.62 208 ASP B C 1
ATOM 5764 O O . ASP B 1 208 ? 5.562 6.809 14.031 1 97.62 208 ASP B O 1
ATOM 5768 N N . GLY B 1 209 ? 3.904 5.293 13.625 1 93.44 209 GLY B N 1
ATOM 5769 C CA . GLY B 1 209 ? 3.545 5.156 15.031 1 93.44 209 GLY B CA 1
ATOM 5770 C C . GLY B 1 209 ? 4.395 4.141 15.766 1 93.44 209 GLY B C 1
ATOM 5771 O O . GLY B 1 209 ? 5.172 3.406 15.148 1 93.44 209 GLY B O 1
ATOM 5772 N N . GLY B 1 210 ? 4.27 4.223 17.156 1 88.19 210 GLY B N 1
ATOM 5773 C CA . GLY B 1 210 ? 5.07 3.24 17.859 1 88.19 210 GLY B CA 1
ATOM 5774 C C . GLY B 1 210 ? 5.176 3.521 19.359 1 88.19 210 GLY B C 1
ATOM 5775 O O . GLY B 1 210 ? 6.031 2.959 20.031 1 88.19 210 GLY B O 1
ATOM 5776 N N . GLY B 1 211 ? 4.391 4.395 19.891 1 84.5 211 GLY B N 1
ATOM 5777 C CA . GLY B 1 211 ? 4.449 4.707 21.297 1 84.5 211 GLY B CA 1
ATOM 5778 C C . GLY B 1 211 ? 5.816 5.191 21.75 1 84.5 211 GLY B C 1
ATOM 5779 O O . GLY B 1 211 ? 6.406 6.07 21.125 1 84.5 211 GLY B O 1
ATOM 5780 N N . THR B 1 212 ? 6.289 4.59 22.797 1 84.12 212 THR B N 1
ATOM 5781 C CA . THR B 1 212 ? 7.562 5.027 23.359 1 84.12 212 THR B CA 1
ATOM 5782 C C . THR B 1 212 ? 8.719 4.602 22.453 1 84.12 212 THR B C 1
ATOM 5784 O O . THR B 1 212 ? 9.844 5.086 22.609 1 84.12 212 THR B O 1
ATOM 5787 N N . ARG B 1 213 ? 8.453 3.787 21.516 1 89.88 213 ARG B N 1
ATOM 5788 C CA . ARG B 1 213 ? 9.492 3.348 20.594 1 89.88 213 ARG B CA 1
ATOM 5789 C C . ARG B 1 213 ? 9.891 4.473 19.641 1 89.88 213 ARG B C 1
ATOM 5791 O O . ARG B 1 213 ? 10.859 4.344 18.891 1 89.88 213 ARG B O 1
ATOM 5798 N N . GLY B 1 214 ? 9.219 5.547 19.734 1 92.25 214 GLY B N 1
ATOM 5799 C CA . GLY B 1 214 ? 9.586 6.727 18.969 1 92.25 214 GLY B CA 1
ATOM 5800 C C . GLY B 1 214 ? 11.031 7.145 19.172 1 92.25 214 GLY B C 1
ATOM 5801 O O . GLY B 1 214 ? 11.617 7.797 18.312 1 92.25 214 GLY B O 1
ATOM 5802 N N . MET B 1 215 ? 11.641 6.727 20.234 1 90.88 215 MET B N 1
ATOM 5803 C CA . MET B 1 215 ? 13.047 7.035 20.516 1 90.88 215 MET B CA 1
ATOM 5804 C C . MET B 1 215 ? 13.961 6.43 19.453 1 90.88 215 MET B C 1
ATOM 5806 O O . MET B 1 215 ? 14.992 7.004 19.125 1 90.88 215 MET B O 1
ATOM 5810 N N . MET B 1 216 ? 13.516 5.348 18.922 1 94.81 216 MET B N 1
ATOM 5811 C CA . MET B 1 216 ? 14.328 4.703 17.891 1 94.81 216 MET B CA 1
ATOM 5812 C C . MET B 1 216 ? 14.328 5.52 16.594 1 94.81 216 MET B C 1
ATOM 5814 O O . MET B 1 216 ? 15.367 5.703 15.977 1 94.81 216 MET B O 1
ATOM 5818 N N . GLY B 1 217 ? 13.156 6 16.234 1 96 217 GLY B N 1
ATOM 5819 C CA . GLY B 1 217 ? 13.07 6.879 15.078 1 96 217 GLY B CA 1
ATOM 5820 C C . GLY B 1 217 ? 13.875 8.156 15.242 1 96 217 GLY B C 1
ATOM 5821 O O . GLY B 1 217 ? 14.484 8.641 14.289 1 96 217 GLY B O 1
ATOM 5822 N N . LEU B 1 218 ? 13.883 8.688 16.438 1 96.31 218 LEU B N 1
ATOM 5823 C CA . LEU B 1 218 ? 14.641 9.898 16.719 1 96.31 218 LEU B CA 1
ATOM 5824 C C . LEU B 1 218 ? 16.141 9.664 16.531 1 96.31 218 LEU B C 1
ATOM 5826 O O . LEU B 1 218 ? 16.844 10.539 16.031 1 96.31 218 LEU B O 1
ATOM 5830 N N . GLU B 1 219 ? 16.562 8.461 16.922 1 95.62 219 GLU B N 1
ATOM 5831 C CA . GLU B 1 219 ? 17.969 8.117 16.734 1 95.62 219 GLU B CA 1
ATOM 5832 C C . GLU B 1 219 ? 18.344 8.117 15.25 1 95.62 219 GLU B C 1
ATOM 5834 O O . GLU B 1 219 ? 19.422 8.586 14.867 1 95.62 219 GLU B O 1
ATOM 5839 N N . VAL B 1 220 ? 17.484 7.613 14.461 1 97.69 220 VAL B N 1
ATOM 5840 C CA . VAL B 1 220 ? 17.703 7.574 13.016 1 97.69 220 VAL B CA 1
ATOM 5841 C C . VAL B 1 220 ? 17.734 8.992 12.461 1 97.69 220 VAL B C 1
ATOM 5843 O O . VAL B 1 220 ? 18.656 9.352 11.711 1 97.69 220 VAL B O 1
ATOM 5846 N N . LEU B 1 221 ? 16.812 9.836 12.844 1 98.12 221 LEU B N 1
ATOM 5847 C CA . LEU B 1 221 ? 16.703 11.195 12.328 1 98.12 221 LEU B CA 1
ATOM 5848 C C . LEU B 1 221 ? 17.875 12.062 12.781 1 98.12 221 LEU B C 1
ATOM 5850 O O . LEU B 1 221 ? 18.266 12.992 12.086 1 98.12 221 LEU B O 1
ATOM 5854 N N . GLU B 1 222 ? 18.391 11.688 13.93 1 97.44 222 GLU B N 1
ATOM 5855 C CA . GLU B 1 222 ? 19.562 12.422 14.406 1 97.44 222 GLU B CA 1
ATOM 5856 C C . GLU B 1 222 ? 20.734 12.312 13.43 1 97.44 222 GLU B C 1
ATOM 5858 O O . GLU B 1 222 ? 21.484 13.266 13.25 1 97.44 222 GLU B O 1
ATOM 5863 N N . GLN B 1 223 ? 20.844 11.211 12.82 1 97.56 223 GLN B N 1
ATOM 5864 C CA . GLN B 1 223 ? 21.922 11.016 11.852 1 97.56 223 GLN B CA 1
ATOM 5865 C C . GLN B 1 223 ? 21.719 11.906 10.625 1 97.56 223 GLN B C 1
ATOM 5867 O O . GLN B 1 223 ? 22.703 12.391 10.039 1 97.56 223 GLN B O 1
ATOM 5872 N N . PHE B 1 224 ? 20.5 12.125 10.234 1 98.25 224 PHE B N 1
ATOM 5873 C CA . PHE B 1 224 ? 20.219 13.023 9.117 1 98.25 224 PHE B CA 1
ATOM 5874 C C . PHE B 1 224 ? 20.719 14.43 9.414 1 98.25 224 PHE B C 1
ATOM 5876 O O . PHE B 1 224 ? 21.344 15.07 8.562 1 98.25 224 PHE B O 1
ATOM 5883 N N . GLU B 1 225 ? 20.422 14.906 10.609 1 97.94 225 GLU B N 1
ATOM 5884 C CA . GLU B 1 225 ? 20.875 16.234 11 1 97.94 225 GLU B CA 1
ATOM 5885 C C . GLU B 1 225 ? 22.391 16.297 11.086 1 97.94 225 GLU B C 1
ATOM 5887 O O . GLU B 1 225 ? 23 17.266 10.641 1 97.94 225 GLU B O 1
ATOM 5892 N N . ARG B 1 226 ? 22.969 15.242 11.602 1 97.12 226 ARG B N 1
ATOM 5893 C CA . ARG B 1 226 ? 24.422 15.211 11.789 1 97.12 226 ARG B CA 1
ATOM 5894 C C . ARG B 1 226 ? 25.141 15.234 10.445 1 97.12 226 ARG B C 1
ATOM 5896 O O . ARG B 1 226 ? 26.078 16.016 10.258 1 97.12 226 ARG B O 1
ATOM 5903 N N . ILE B 1 227 ? 24.703 14.453 9.555 1 97.62 227 ILE B N 1
ATOM 5904 C CA . ILE B 1 227 ? 25.375 14.312 8.266 1 97.62 227 ILE B CA 1
ATOM 5905 C C . ILE B 1 227 ? 25.125 15.555 7.414 1 97.62 227 ILE B C 1
ATOM 5907 O O . ILE B 1 227 ? 26.047 16.062 6.777 1 97.62 227 ILE B O 1
ATOM 5911 N N . SER B 1 228 ? 23.953 16.078 7.422 1 97.56 228 SER B N 1
ATOM 5912 C CA . SER B 1 228 ? 23.578 17.188 6.543 1 97.56 228 SER B CA 1
ATOM 5913 C C . SER B 1 228 ? 24.016 18.531 7.129 1 97.56 228 SER B C 1
ATOM 5915 O O . SER B 1 228 ? 24.203 19.5 6.395 1 97.56 228 SER B O 1
ATOM 5917 N N . GLY B 1 229 ? 24.016 18.625 8.422 1 97.12 229 GLY B N 1
ATOM 5918 C CA . GLY B 1 229 ? 24.25 19.891 9.094 1 97.12 229 GLY B CA 1
ATOM 5919 C C . GLY B 1 229 ? 23.047 20.812 9.102 1 97.12 229 GLY B C 1
ATOM 5920 O O . GLY B 1 229 ? 23.156 22 9.398 1 97.12 229 GLY B O 1
ATOM 5921 N N . LYS B 1 230 ? 21.953 20.281 8.781 1 97.25 230 LYS B N 1
ATOM 5922 C CA . LYS B 1 230 ? 20.719 21.062 8.711 1 97.25 230 LYS B CA 1
ATOM 5923 C C . LYS B 1 230 ? 19.625 20.453 9.602 1 97.25 230 LYS B C 1
ATOM 5925 O O . LYS B 1 230 ? 19.688 19.281 9.938 1 97.25 230 LYS B O 1
ATOM 5930 N N . LYS B 1 231 ? 18.672 21.312 9.953 1 97.06 231 LYS B N 1
ATOM 5931 C CA . LYS B 1 231 ? 17.5 20.812 10.664 1 97.06 231 LYS B CA 1
ATOM 5932 C C . LYS B 1 231 ? 16.625 19.984 9.734 1 97.06 231 LYS B C 1
ATOM 5934 O O . LYS B 1 231 ? 16.594 20.203 8.523 1 97.06 231 LYS B O 1
ATOM 5939 N N . ILE B 1 232 ? 15.844 19.016 10.32 1 96.94 232 ILE B N 1
ATOM 5940 C CA . ILE B 1 232 ? 14.969 18.141 9.555 1 96.94 232 ILE B CA 1
ATOM 5941 C C . ILE B 1 232 ? 13.984 18.984 8.742 1 96.94 232 ILE B C 1
ATOM 5943 O O . ILE B 1 232 ? 13.695 18.672 7.582 1 96.94 232 ILE B O 1
ATOM 5947 N N . CYS B 1 233 ? 13.469 20.078 9.297 1 94.88 233 CYS B N 1
ATOM 5948 C CA . CYS B 1 233 ? 12.469 20.922 8.648 1 94.88 233 CYS B CA 1
ATOM 5949 C C . CYS B 1 233 ? 13.039 21.578 7.398 1 94.88 233 CYS B C 1
ATOM 5951 O O . CYS B 1 233 ? 12.289 22.047 6.539 1 94.88 233 CYS B O 1
ATOM 5953 N N . GLU B 1 234 ? 14.359 21.625 7.262 1 96.25 234 GLU B N 1
ATOM 5954 C CA . GLU B 1 234 ? 15.008 22.25 6.109 1 96.25 234 GLU B CA 1
ATOM 5955 C C . GLU B 1 234 ? 15.242 21.234 5 1 96.25 234 GLU B C 1
ATOM 5957 O O . GLU B 1 234 ? 15.555 21.594 3.863 1 96.25 234 GLU B O 1
ATOM 5962 N N . LEU B 1 235 ? 15.078 20.031 5.328 1 97.44 235 LEU B N 1
ATOM 5963 C CA . LEU B 1 235 ? 15.5 18.969 4.41 1 97.44 235 LEU B CA 1
ATOM 5964 C C . LEU B 1 235 ? 14.312 18.469 3.592 1 97.44 235 LEU B C 1
ATOM 5966 O O . LEU B 1 235 ? 14.5 17.875 2.527 1 97.44 235 LEU B O 1
ATOM 5970 N N . PHE B 1 236 ? 13.125 18.672 4.066 1 98.38 236 PHE B N 1
ATOM 5971 C CA . PHE B 1 236 ? 11.977 18.031 3.441 1 98.38 236 PHE B CA 1
ATOM 5972 C C . PHE B 1 236 ? 10.945 19.062 3.016 1 98.38 236 PHE B C 1
ATOM 5974 O O . PHE B 1 236 ? 10.938 20.188 3.521 1 98.38 236 PHE B O 1
ATOM 5981 N N . ASP B 1 237 ? 10.078 18.703 2.066 1 98.31 237 ASP B N 1
ATOM 5982 C CA . ASP B 1 237 ? 8.977 19.531 1.604 1 98.31 237 ASP B CA 1
ATOM 5983 C C . ASP B 1 237 ? 7.68 19.188 2.328 1 98.31 237 ASP B C 1
ATOM 5985 O O . ASP B 1 237 ? 6.797 20.031 2.48 1 98.31 237 ASP B O 1
ATOM 5989 N N . HIS B 1 238 ? 7.586 17.938 2.67 1 98.62 238 HIS B N 1
ATOM 5990 C CA . HIS B 1 238 ? 6.402 17.406 3.334 1 98.62 238 HIS B CA 1
ATOM 5991 C C . HIS B 1 238 ? 6.785 16.406 4.422 1 98.62 238 HIS B C 1
ATOM 5993 O O . HIS B 1 238 ? 7.676 15.57 4.219 1 98.62 238 HIS B O 1
ATOM 5999 N N . VAL B 1 239 ? 6.188 16.562 5.594 1 98.81 239 VAL B N 1
ATOM 6000 C CA . VAL B 1 239 ? 6.379 15.648 6.711 1 98.81 239 VAL B CA 1
ATOM 6001 C C . VAL B 1 239 ? 5.027 15.117 7.18 1 98.81 239 VAL B C 1
ATOM 6003 O O . VAL B 1 239 ? 4.082 15.883 7.371 1 98.81 239 VAL B O 1
ATOM 6006 N N . ILE B 1 240 ? 4.934 13.82 7.301 1 98.81 240 ILE B N 1
ATOM 6007 C CA . ILE B 1 240 ? 3.707 13.188 7.777 1 98.81 240 ILE B CA 1
ATOM 6008 C C . ILE B 1 240 ? 4.02 12.289 8.977 1 98.81 240 ILE B C 1
ATOM 6010 O O . ILE B 1 240 ? 5.062 11.633 9.008 1 98.81 240 ILE B O 1
ATOM 6014 N N . GLY B 1 241 ? 3.146 12.305 10 1 98.44 241 GLY B N 1
ATOM 6015 C CA . GLY B 1 241 ? 3.334 11.484 11.18 1 98.44 241 GLY B CA 1
ATOM 6016 C C . GLY B 1 241 ? 2.043 10.883 11.695 1 98.44 241 GLY B C 1
ATOM 6017 O O . GLY B 1 241 ? 0.961 11.43 11.477 1 98.44 241 GLY B O 1
ATOM 6018 N N . VAL B 1 242 ? 2.178 9.781 12.352 1 97.5 242 VAL B N 1
ATOM 6019 C CA . VAL B 1 242 ? 1.037 9.109 12.961 1 97.5 242 VAL B CA 1
ATOM 6020 C C . VAL B 1 242 ? 1.395 8.672 14.383 1 97.5 242 VAL B C 1
ATOM 6022 O O . VAL B 1 242 ? 2.514 8.219 14.633 1 97.5 242 VAL B O 1
ATOM 6025 N N . SER B 1 243 ? 0.437 8.836 15.297 1 93.38 243 SER B N 1
ATOM 6026 C CA . SER B 1 243 ? 0.661 8.484 16.688 1 93.38 243 SER B CA 1
ATOM 6027 C C . SER B 1 243 ? 1.938 9.125 17.234 1 93.38 243 SER B C 1
ATOM 6029 O O . SER B 1 243 ? 2.117 10.344 17.125 1 93.38 243 SER B O 1
ATOM 6031 N N . THR B 1 244 ? 2.885 8.367 17.719 1 92.56 244 THR B N 1
ATOM 6032 C CA . THR B 1 244 ? 4.117 8.977 18.203 1 92.56 244 THR B CA 1
ATOM 6033 C C . THR B 1 244 ? 4.805 9.773 17.109 1 92.56 244 THR B C 1
ATOM 6035 O O . THR B 1 244 ? 5.422 10.805 17.375 1 92.56 244 THR B O 1
ATOM 6038 N N . GLY B 1 245 ? 4.695 9.312 15.906 1 96.44 245 GLY B N 1
ATOM 6039 C CA . GLY B 1 245 ? 5.23 10.055 14.773 1 96.44 245 GLY B CA 1
ATOM 6040 C C . GLY B 1 245 ? 4.609 11.43 14.617 1 96.44 245 GLY B C 1
ATOM 6041 O O . GLY B 1 245 ? 5.258 12.359 14.133 1 96.44 245 GLY B O 1
ATOM 6042 N N . SER B 1 246 ? 3.324 11.562 15 1 97.06 246 SER B N 1
ATOM 6043 C CA . SER B 1 246 ? 2.668 12.867 14.938 1 97.06 246 SER B CA 1
ATOM 6044 C C . SER B 1 246 ? 3.271 13.836 15.945 1 97.06 246 SER B C 1
ATOM 6046 O O . SER B 1 246 ? 3.375 15.039 15.68 1 97.06 246 SER B O 1
ATOM 6048 N N . ILE B 1 247 ? 3.662 13.32 17.078 1 94.56 247 ILE B N 1
ATOM 6049 C CA . ILE B 1 247 ? 4.32 14.141 18.094 1 94.56 247 ILE B CA 1
ATOM 6050 C C . ILE B 1 247 ? 5.656 14.648 17.562 1 94.56 247 ILE B C 1
ATOM 6052 O O . ILE B 1 247 ? 5.922 15.852 17.562 1 94.56 247 ILE B O 1
ATOM 6056 N N . ILE B 1 248 ? 6.387 13.742 17.047 1 96.19 248 ILE B N 1
ATOM 6057 C CA . ILE B 1 248 ? 7.719 14.055 16.547 1 96.19 248 ILE B CA 1
ATOM 6058 C C . ILE B 1 248 ? 7.617 15.031 15.375 1 96.19 248 ILE B C 1
ATOM 6060 O O . ILE B 1 248 ? 8.305 16.047 15.352 1 96.19 248 ILE B O 1
ATOM 6064 N N . ALA B 1 249 ? 6.746 14.758 14.469 1 98 249 ALA B N 1
ATOM 6065 C CA . ALA B 1 249 ? 6.566 15.617 13.297 1 98 249 ALA B CA 1
ATOM 6066 C C . ALA B 1 249 ? 6.164 17.031 13.711 1 98 249 ALA B C 1
ATOM 6068 O O . ALA B 1 249 ? 6.645 18.016 13.141 1 98 249 ALA B O 1
ATOM 6069 N N . SER B 1 250 ? 5.305 17.109 14.703 1 97.06 250 SER B N 1
ATOM 6070 C CA . SER B 1 250 ? 4.82 18.406 15.164 1 97.06 250 SER B CA 1
ATOM 6071 C C . SER B 1 250 ? 5.93 19.203 15.844 1 97.06 250 SER B C 1
ATOM 6073 O O . SER B 1 250 ? 6.004 20.422 15.688 1 97.06 250 SER B O 1
ATOM 6075 N N . LEU B 1 251 ? 6.754 18.516 16.609 1 96.38 251 LEU B N 1
ATOM 6076 C CA . LEU B 1 251 ? 7.863 19.203 17.25 1 96.38 251 LEU B CA 1
ATOM 6077 C C . LEU B 1 251 ? 8.891 19.672 16.234 1 96.38 251 LEU B C 1
ATOM 6079 O O . LEU B 1 251 ? 9.422 20.781 16.344 1 96.38 251 LEU B O 1
ATOM 6083 N N . LEU B 1 252 ? 9.094 18.859 15.242 1 97.06 252 LEU B N 1
ATOM 6084 C CA . LEU B 1 252 ? 10.086 19.188 14.219 1 97.06 252 LEU B CA 1
ATOM 6085 C C . LEU B 1 252 ? 9.602 20.328 13.328 1 97.06 252 LEU B C 1
ATOM 6087 O O . LEU B 1 252 ? 10.336 21.281 13.07 1 97.06 252 LEU B O 1
ATOM 6091 N N . VAL B 1 253 ? 8.383 20.25 12.891 1 96.44 253 VAL B N 1
ATOM 6092 C CA . VAL B 1 253 ? 7.875 21.188 11.898 1 96.44 253 VAL B CA 1
ATOM 6093 C C . VAL B 1 253 ? 7.184 22.359 12.594 1 96.44 253 VAL B C 1
ATOM 6095 O O . VAL B 1 253 ? 7.434 23.531 12.273 1 96.44 253 VAL B O 1
ATOM 6098 N N . GLY B 1 254 ? 6.363 22.031 13.555 1 94.38 254 GLY B N 1
ATOM 6099 C CA . GLY B 1 254 ? 5.594 23.062 14.242 1 94.38 254 GLY B CA 1
ATOM 6100 C C . GLY B 1 254 ? 6.438 23.938 15.141 1 94.38 254 GLY B C 1
ATOM 6101 O O . GLY B 1 254 ? 6.27 25.156 15.156 1 94.38 254 GLY B O 1
ATOM 6102 N N . LYS B 1 255 ? 7.355 23.344 15.82 1 93.38 255 LYS B N 1
ATOM 6103 C CA . LYS B 1 255 ? 8.18 24.094 16.766 1 93.38 255 LYS B CA 1
ATOM 6104 C C . LYS B 1 255 ? 9.555 24.391 16.172 1 93.38 255 LYS B C 1
ATOM 6106 O O . LYS B 1 255 ? 10.281 25.25 16.688 1 93.38 255 LYS B O 1
ATOM 6111 N N . GLY B 1 256 ? 9.898 23.703 15.125 1 94.69 256 GLY B N 1
ATOM 6112 C CA . GLY B 1 256 ? 11.203 23.891 14.508 1 94.69 256 GLY B CA 1
ATOM 6113 C C . GLY B 1 256 ? 12.344 23.359 15.352 1 94.69 256 GLY B C 1
ATOM 6114 O O . GLY B 1 256 ? 13.461 23.875 15.289 1 94.69 256 GLY B O 1
ATOM 6115 N N . TYR B 1 257 ? 12.109 22.344 16.094 1 95.69 257 TYR B N 1
ATOM 6116 C CA . TYR B 1 257 ? 13.117 21.781 16.984 1 95.69 257 TYR B CA 1
ATOM 6117 C C . TYR B 1 257 ? 14.141 20.969 16.219 1 95.69 257 TYR B C 1
ATOM 6119 O O . TYR B 1 257 ? 13.828 20.391 15.172 1 95.69 257 TYR B O 1
ATOM 6127 N N . THR B 1 258 ? 15.328 20.984 16.766 1 96.69 258 THR B N 1
ATOM 6128 C CA . THR B 1 258 ? 16.297 19.984 16.375 1 96.69 258 THR B CA 1
ATOM 6129 C C . THR B 1 258 ? 15.938 18.609 16.953 1 96.69 258 THR B C 1
ATOM 6131 O O . THR B 1 258 ? 15.07 18.516 17.828 1 96.69 258 THR B O 1
ATOM 6134 N N . ILE B 1 259 ? 16.578 17.609 16.484 1 97.06 259 ILE B N 1
ATOM 6135 C CA . ILE B 1 259 ? 16.312 16.281 17.016 1 97.06 259 ILE B CA 1
ATOM 6136 C C . ILE B 1 259 ? 16.672 16.219 18.5 1 97.06 259 ILE B C 1
ATOM 6138 O O . ILE B 1 259 ? 15.984 15.57 19.281 1 97.06 259 ILE B O 1
ATOM 6142 N N . LYS B 1 260 ? 17.734 16.859 18.844 1 95.06 260 LYS B N 1
ATOM 6143 C CA . LYS B 1 260 ? 18.141 16.875 20.25 1 95.06 260 LYS B CA 1
ATOM 6144 C C . LYS B 1 260 ? 17.047 17.5 21.125 1 95.06 260 LYS B C 1
ATOM 6146 O O . LYS B 1 260 ? 16.688 16.953 22.156 1 95.06 260 LYS B O 1
ATOM 6151 N N . GLU B 1 261 ? 16.562 18.656 20.703 1 94.81 261 GLU B N 1
ATOM 6152 C CA . GLU B 1 261 ? 15.484 19.312 21.422 1 94.81 261 GLU B CA 1
ATOM 6153 C C . GLU B 1 261 ? 14.242 18.422 21.469 1 94.81 261 GLU B C 1
ATOM 6155 O O . GLU B 1 261 ? 13.586 18.344 22.516 1 94.81 261 GLU B O 1
ATOM 6160 N N . CYS B 1 262 ? 13.953 17.844 20.375 1 94.69 262 CYS B N 1
ATOM 6161 C CA . CYS B 1 262 ? 12.797 16.953 20.297 1 94.69 262 CYS B CA 1
ATOM 6162 C C . CYS B 1 262 ? 12.93 15.797 21.266 1 94.69 262 CYS B C 1
ATOM 6164 O O . CYS B 1 262 ? 11.969 15.461 21.969 1 94.69 262 CYS B O 1
ATOM 6166 N N . ARG B 1 263 ? 14.055 15.195 21.312 1 92.12 263 ARG B N 1
ATOM 6167 C CA . ARG B 1 263 ? 14.312 14.07 22.203 1 92.12 263 ARG B CA 1
ATOM 6168 C C . ARG B 1 263 ? 14.102 14.461 23.656 1 92.12 263 ARG B C 1
ATOM 6170 O O . ARG B 1 263 ? 13.492 13.711 24.422 1 92.12 263 ARG B O 1
ATOM 6177 N N . ASP B 1 264 ? 14.555 15.547 24.031 1 90.62 264 ASP B N 1
ATOM 6178 C CA . ASP B 1 264 ? 14.43 16.016 25.406 1 90.62 264 ASP B CA 1
ATOM 6179 C C . ASP B 1 264 ? 12.961 16.172 25.797 1 90.62 264 ASP B C 1
ATOM 6181 O O . ASP B 1 264 ? 12.539 15.711 26.859 1 90.62 264 ASP B O 1
ATOM 6185 N N . VAL B 1 265 ? 12.266 16.797 24.953 1 89.62 265 VAL B N 1
ATOM 6186 C CA . VAL B 1 265 ? 10.852 17.031 25.203 1 89.62 265 VAL B CA 1
ATOM 6187 C C . VAL B 1 265 ? 10.086 15.703 25.172 1 89.62 265 VAL B C 1
ATOM 6189 O O . VAL B 1 265 ? 9.25 15.43 26.031 1 89.62 265 VAL B O 1
ATOM 6192 N N . TYR B 1 266 ? 10.391 14.961 24.219 1 87 266 TYR B N 1
ATOM 6193 C CA . TYR B 1 266 ? 9.727 13.68 24 1 87 266 TYR B CA 1
ATOM 6194 C C . TYR B 1 266 ? 9.93 12.758 25.203 1 87 266 TYR B C 1
ATOM 6196 O O . TYR B 1 266 ? 8.984 12.125 25.672 1 87 266 TYR B O 1
ATOM 6204 N N . MET B 1 267 ? 11.07 12.594 25.672 1 79.62 267 MET B N 1
ATOM 6205 C CA . MET B 1 267 ? 11.383 11.711 26.797 1 79.62 267 MET B CA 1
ATOM 6206 C C . MET B 1 267 ? 10.734 12.211 28.078 1 79.62 267 MET B C 1
ATOM 6208 O O . MET B 1 267 ? 10.266 11.414 28.891 1 79.62 267 MET B O 1
ATOM 6212 N N . ASP B 1 268 ? 10.672 13.406 28.172 1 78.25 268 ASP B N 1
ATOM 6213 C CA . ASP B 1 268 ? 10.039 13.984 29.344 1 78.25 268 ASP B CA 1
ATOM 6214 C C . ASP B 1 268 ? 8.539 13.711 29.359 1 78.25 268 ASP B C 1
ATOM 6216 O O . ASP B 1 268 ? 7.984 13.328 30.391 1 78.25 268 ASP B O 1
ATOM 6220 N N . VAL B 1 269 ? 7.938 13.883 28.234 1 75.31 269 VAL B N 1
ATOM 6221 C CA . VAL B 1 269 ? 6.5 13.672 28.109 1 75.31 269 VAL B CA 1
ATOM 6222 C C . VAL B 1 269 ? 6.176 12.195 28.312 1 75.31 269 VAL B C 1
ATOM 6224 O O . VAL B 1 269 ? 5.203 11.859 29 1 75.31 269 VAL B O 1
ATOM 6227 N N . SER B 1 270 ? 6.922 11.344 27.734 1 70.81 270 SER B N 1
ATOM 6228 C CA . SER B 1 270 ? 6.695 9.906 27.844 1 70.81 270 SER B CA 1
ATOM 6229 C C . SER B 1 270 ? 6.824 9.438 29.281 1 70.81 270 SER B C 1
ATOM 6231 O O . SER B 1 270 ? 6.012 8.641 29.766 1 70.81 270 SER B O 1
ATOM 6233 N N . LYS B 1 271 ? 7.793 9.906 29.984 1 68.19 271 LYS B N 1
ATOM 6234 C CA . LYS B 1 271 ? 8 9.555 31.375 1 68.19 271 LYS B CA 1
ATOM 6235 C C . LYS B 1 271 ? 6.824 10.008 32.25 1 68.19 271 LYS B C 1
ATOM 6237 O O . LYS B 1 271 ? 6.359 9.258 33.094 1 68.19 271 LYS B O 1
ATOM 6242 N N . LYS B 1 272 ? 6.41 11.133 32 1 70.75 272 LYS B N 1
ATOM 6243 C CA . LYS B 1 272 ? 5.32 11.695 32.812 1 70.75 272 LYS B CA 1
ATOM 6244 C C . LYS B 1 272 ? 4.004 10.977 32.531 1 70.75 272 LYS B C 1
ATOM 6246 O O . LYS B 1 272 ? 3.193 10.766 33.406 1 70.75 272 LYS B O 1
ATOM 6251 N N . LEU B 1 273 ? 3.805 10.625 31.312 1 65.06 273 LEU B N 1
ATOM 6252 C CA . LEU B 1 273 ? 2.561 10 30.875 1 65.06 273 LEU B CA 1
ATOM 6253 C C . LEU B 1 273 ? 2.461 8.57 31.406 1 65.06 273 LEU B C 1
ATOM 6255 O O . LEU B 1 273 ? 1.392 8.133 31.844 1 65.06 273 LEU B O 1
ATOM 6259 N N . PHE B 1 274 ? 3.541 7.887 31.453 1 61.94 274 PHE B N 1
ATOM 6260 C CA . PHE B 1 274 ? 3.434 6.453 31.703 1 61.94 274 PHE B CA 1
ATOM 6261 C C . PHE B 1 274 ? 3.924 6.113 33.094 1 61.94 274 PHE B C 1
ATOM 6263 O O . PHE B 1 274 ? 3.814 4.969 33.562 1 61.94 274 PHE B O 1
ATOM 6270 N N . SER B 1 275 ? 4.652 6.953 33.875 1 57.72 275 SER B N 1
ATOM 6271 C CA . SER B 1 275 ? 5.031 6.715 35.25 1 57.72 275 SER B CA 1
ATOM 6272 C C . SER B 1 275 ? 3.809 6.645 36.156 1 57.72 275 SER B C 1
ATOM 6274 O O . SER B 1 275 ? 3.838 5.984 37.188 1 57.72 275 SER B O 1
ATOM 6276 N N . GLN B 1 276 ? 2.789 7.348 35.906 1 48.75 276 GLN B N 1
ATOM 6277 C CA . GLN B 1 276 ? 1.68 7.387 36.844 1 48.75 276 GLN B CA 1
ATOM 6278 C C . GLN B 1 276 ? 0.956 6.047 36.906 1 48.75 276 GLN B C 1
ATOM 6280 O O . GLN B 1 276 ? 0.333 5.715 37.906 1 48.75 276 GLN B O 1
ATOM 6285 N N . ASN B 1 277 ? 0.882 5.309 35.906 1 45.69 277 ASN B N 1
ATOM 6286 C CA . ASN B 1 277 ? 0.06 4.102 35.938 1 45.69 277 ASN B CA 1
ATOM 6287 C C . ASN B 1 277 ? 0.667 3.041 36.875 1 45.69 277 ASN B C 1
ATOM 6289 O O . ASN B 1 277 ? -0.039 2.156 37.344 1 45.69 277 ASN B O 1
ATOM 6293 N N . ARG B 1 278 ? 2.047 3.004 37.125 1 42.28 278 ARG B N 1
ATOM 6294 C CA . ARG B 1 278 ? 2.602 1.935 37.938 1 42.28 278 ARG B CA 1
ATOM 6295 C C . ARG B 1 278 ? 2.256 2.141 39.406 1 42.28 278 ARG B C 1
ATOM 6297 O O . ARG B 1 278 ? 2.307 1.198 40.188 1 42.28 278 ARG B O 1
ATOM 6304 N N . LEU B 1 279 ? 2.232 3.291 39.875 1 34.5 279 LEU B N 1
ATOM 6305 C CA . LEU B 1 279 ? 1.995 3.404 41.312 1 34.5 279 LEU B CA 1
ATOM 6306 C C . LEU B 1 279 ? 0.546 3.07 41.656 1 34.5 279 LEU B C 1
ATOM 6308 O O . LEU B 1 279 ? 0.211 2.857 42.812 1 34.5 279 LEU B O 1
ATOM 6312 N N . THR B 1 280 ? -0.409 3.527 40.906 1 35.41 280 THR B N 1
ATOM 6313 C CA . THR B 1 280 ? -1.751 3.262 41.406 1 35.41 280 THR B CA 1
ATOM 6314 C C . THR B 1 280 ? -2.162 1.82 41.125 1 35.41 280 THR B C 1
ATOM 6316 O O . THR B 1 280 ? -2.408 1.459 39.969 1 35.41 280 THR B O 1
ATOM 6319 N N . GLY B 1 281 ? -1.644 0.799 41.75 1 32.72 281 GLY B N 1
ATOM 6320 C CA . GLY B 1 281 ? -2.033 -0.588 41.938 1 32.72 281 GLY B CA 1
ATOM 6321 C C . GLY B 1 281 ? -3.537 -0.796 41.906 1 32.72 281 GLY B C 1
ATOM 6322 O O . GLY B 1 281 ? -4.027 -1.875 42.25 1 32.72 281 GLY B O 1
ATOM 6323 N N . VAL B 1 282 ? -4.395 0.162 42.469 1 30.88 282 VAL B N 1
ATOM 6324 C CA . VAL B 1 282 ? -5.77 -0.185 42.781 1 30.88 282 VAL B CA 1
ATOM 6325 C C . VAL B 1 282 ? -6.496 -0.682 41.562 1 30.88 282 VAL B C 1
ATOM 6327 O O . VAL B 1 282 ? -6.375 -0.089 40.469 1 30.88 282 VAL B O 1
ATOM 6330 N N . SER B 1 283 ? -7.035 -1.979 41.469 1 33.75 283 SER B N 1
ATOM 6331 C CA . SER B 1 283 ? -7.781 -2.932 40.656 1 33.75 283 SER B CA 1
ATOM 6332 C C . SER B 1 283 ? -8.844 -2.229 39.812 1 33.75 283 SER B C 1
ATOM 6334 O O . SER B 1 283 ? -9.438 -2.836 38.906 1 33.75 283 SER B O 1
ATOM 6336 N N . GLY B 1 284 ? -9.758 -1.432 40.5 1 30.05 284 GLY B N 1
ATOM 6337 C CA . GLY B 1 284 ? -11.078 -1.069 40.031 1 30.05 284 GLY B CA 1
ATOM 6338 C C . GLY B 1 284 ? -11.07 -0.544 38.594 1 30.05 284 GLY B C 1
ATOM 6339 O O . GLY B 1 284 ? -11.664 -1.15 37.688 1 30.05 284 GLY B O 1
ATOM 6340 N N . ILE B 1 285 ? -11.195 0.881 38.25 1 30.92 285 ILE B N 1
ATOM 6341 C CA . ILE B 1 285 ? -11.898 1.647 37.219 1 30.92 285 ILE B CA 1
ATOM 6342 C C . ILE B 1 285 ? -11.016 1.78 36 1 30.92 285 ILE B C 1
ATOM 6344 O O . ILE B 1 285 ? -10.055 2.555 35.969 1 30.92 285 ILE B O 1
ATOM 6348 N N . VAL B 1 286 ? -10.672 0.753 35.344 1 35.69 286 VAL B N 1
ATOM 6349 C CA . VAL B 1 286 ? -10.07 0.691 34.031 1 35.69 286 VAL B CA 1
ATOM 6350 C C . VAL B 1 286 ? -10.641 1.807 33.156 1 35.69 286 VAL B C 1
ATOM 6352 O O . VAL B 1 286 ? -9.898 2.447 32.406 1 35.69 286 VAL B O 1
ATOM 6355 N N . LEU B 1 287 ? -12.055 1.823 33.156 1 38 287 LEU B N 1
ATOM 6356 C CA . LEU B 1 287 ? -12.773 2.84 32.406 1 38 287 LEU B CA 1
ATOM 6357 C C . LEU B 1 287 ? -12.266 4.234 32.75 1 38 287 LEU B C 1
ATOM 6359 O O . LEU B 1 287 ? -12.156 5.094 31.859 1 38 287 LEU B O 1
ATOM 6363 N N . ASN B 1 288 ? -12.016 4.344 34.094 1 41.56 288 ASN B N 1
ATOM 6364 C CA . ASN B 1 288 ? -11.68 5.664 34.625 1 41.56 288 ASN B CA 1
ATOM 6365 C C . ASN B 1 288 ? -10.227 6.027 34.344 1 41.56 288 ASN B C 1
ATOM 6367 O O . ASN B 1 288 ? -9.883 7.207 34.219 1 41.56 288 ASN B O 1
ATOM 6371 N N . HIS B 1 289 ? -9.422 5.043 34.031 1 43.59 289 HIS B N 1
ATOM 6372 C CA . HIS B 1 289 ? -7.996 5.262 33.844 1 43.59 289 HIS B CA 1
ATOM 6373 C C . HIS B 1 289 ? -7.719 5.863 32.469 1 43.59 289 HIS B C 1
ATOM 6375 O O . HIS B 1 289 ? -6.883 6.762 32.312 1 43.59 289 HIS B O 1
ATOM 6381 N N . SER B 1 290 ? -8.539 5.457 31.516 1 54.62 290 SER B N 1
ATOM 6382 C CA . SER B 1 290 ? -8.344 6.059 30.203 1 54.62 290 SER B CA 1
ATOM 6383 C C . SER B 1 290 ? -8.672 7.547 30.219 1 54.62 290 SER B C 1
ATOM 6385 O O . SER B 1 290 ? -7.977 8.352 29.594 1 54.62 290 SER B O 1
ATOM 6387 N N . TYR B 1 291 ? -9.586 7.848 31.172 1 47.97 291 TYR B N 1
ATOM 6388 C CA . TYR B 1 291 ? -10.016 9.242 31.25 1 47.97 291 TYR B CA 1
ATOM 6389 C C . TYR B 1 291 ? -8.953 10.102 31.906 1 47.97 291 TYR B C 1
ATOM 6391 O O . TYR B 1 291 ? -8.609 11.18 31.406 1 47.97 291 TYR B O 1
ATOM 6399 N N . TYR B 1 292 ? -8.492 9.68 33.062 1 46.34 292 TYR B N 1
ATOM 6400 C CA . TYR B 1 292 ? -7.492 10.461 33.781 1 46.34 292 TYR B CA 1
ATOM 6401 C C . TYR B 1 292 ? -6.203 10.57 32.969 1 46.34 292 TYR B C 1
ATOM 6403 O O . TYR B 1 292 ? -5.574 11.633 32.938 1 46.34 292 TYR B O 1
ATOM 6411 N N . ASP B 1 293 ? -5.941 9.625 32.344 1 66.19 293 ASP B N 1
ATOM 6412 C CA . ASP B 1 293 ? -4.742 9.602 31.5 1 66.19 293 ASP B CA 1
ATOM 6413 C C . ASP B 1 293 ? -4.902 10.516 30.297 1 66.19 293 ASP B C 1
ATOM 6415 O O . ASP B 1 293 ? -3.965 11.211 29.906 1 66.19 293 ASP B O 1
ATOM 6419 N N . THR B 1 294 ? -6.164 10.766 30.016 1 77.56 294 THR B N 1
ATOM 6420 C CA . THR B 1 294 ? -6.41 11.609 28.859 1 77.56 294 THR B CA 1
ATOM 6421 C C . THR B 1 294 ? -6.266 13.086 29.234 1 77.56 294 THR B C 1
ATOM 6423 O O . THR B 1 294 ? -5.656 13.859 28.484 1 77.56 294 THR B O 1
ATOM 6426 N N . LYS B 1 295 ? -6.754 13.484 30.391 1 79.69 295 LYS B N 1
ATOM 6427 C CA . LYS B 1 295 ? -6.664 14.875 30.828 1 79.69 295 LYS B CA 1
ATOM 6428 C C . LYS B 1 295 ? -5.211 15.297 31.031 1 79.69 295 LYS B C 1
ATOM 6430 O O . LYS B 1 295 ? -4.816 16.391 30.641 1 79.69 295 LYS B O 1
ATOM 6435 N N . LYS B 1 296 ? -4.508 14.484 31.672 1 80.06 296 LYS B N 1
ATOM 6436 C CA . LYS B 1 296 ? -3.092 14.758 31.891 1 80.06 296 LYS B CA 1
ATOM 6437 C C . LYS B 1 296 ? -2.344 14.859 30.562 1 80.06 296 LYS B C 1
ATOM 6439 O O . LYS B 1 296 ? -1.504 15.75 30.391 1 80.06 296 LYS B O 1
ATOM 6444 N N . TRP B 1 297 ? -2.666 14.047 29.75 1 84.06 297 TRP B N 1
ATOM 6445 C CA . TRP B 1 297 ? -2.066 14.023 28.422 1 84.06 297 TRP B CA 1
ATOM 6446 C C . TRP B 1 297 ? -2.348 15.32 27.672 1 84.06 297 TRP B C 1
ATOM 6448 O O . TRP B 1 297 ? -1.435 15.93 27.109 1 84.06 297 TRP B O 1
ATOM 6458 N N . VAL B 1 298 ? -3.527 15.781 27.719 1 88.81 298 VAL B N 1
ATOM 6459 C CA . VAL B 1 298 ? -3.936 17 27.047 1 88.81 298 VAL B CA 1
ATOM 6460 C C . VAL B 1 298 ? -3.193 18.203 27.641 1 88.81 298 VAL B C 1
ATOM 6462 O O . VAL B 1 298 ? -2.725 19.078 26.906 1 88.81 298 VAL B O 1
ATOM 6465 N N . LYS B 1 299 ? -3.113 18.172 28.906 1 88.5 299 LYS B N 1
ATOM 6466 C CA . LYS B 1 299 ? -2.406 19.266 29.578 1 88.5 299 LYS B CA 1
ATOM 6467 C C . LYS B 1 299 ? -0.941 19.312 29.141 1 88.5 299 LYS B C 1
ATOM 6469 O O . LYS B 1 299 ? -0.401 20.375 28.875 1 88.5 299 LYS B O 1
ATOM 6474 N N . MET B 1 300 ? -0.349 18.234 29.094 1 87.44 300 MET B N 1
ATOM 6475 C CA . MET B 1 300 ? 1.053 18.156 28.688 1 87.44 300 MET B CA 1
ATOM 6476 C C . MET B 1 300 ? 1.232 18.609 27.25 1 87.44 300 MET B C 1
ATOM 6478 O O . MET B 1 300 ? 2.18 19.344 26.938 1 87.44 300 MET B O 1
ATOM 6482 N N . LEU B 1 301 ? 0.374 18.203 26.391 1 90.81 301 LEU B N 1
ATOM 6483 C CA . LEU B 1 301 ? 0.439 18.609 25 1 90.81 301 LEU B CA 1
ATOM 6484 C C . LEU B 1 301 ? 0.311 20.125 24.859 1 90.81 301 LEU B C 1
ATOM 6486 O O . LEU B 1 301 ? 1.067 20.75 24.109 1 90.81 301 LEU B O 1
ATOM 6490 N N . LYS B 1 302 ? -0.615 20.641 25.625 1 93.44 302 LYS B N 1
ATOM 6491 C CA . LYS B 1 302 ? -0.831 22.078 25.578 1 93.44 302 LYS B CA 1
ATOM 6492 C C . LYS B 1 302 ? 0.4 22.828 26.078 1 93.44 302 LYS B C 1
ATOM 6494 O O . LYS B 1 302 ? 0.745 23.891 25.531 1 93.44 302 LYS B O 1
ATOM 6499 N N . GLU B 1 303 ? 1.031 22.281 27.016 1 90.62 303 GLU B N 1
ATOM 6500 C CA . GLU B 1 303 ? 2.221 22.922 27.578 1 90.62 303 GLU B CA 1
ATOM 6501 C C . GLU B 1 303 ? 3.381 22.891 26.578 1 90.62 303 GLU B C 1
ATOM 6503 O O . GLU B 1 303 ? 4.102 23.875 26.438 1 90.62 303 GLU B O 1
ATOM 6508 N N . VAL B 1 304 ? 3.504 21.844 25.922 1 90.38 304 VAL B N 1
ATOM 6509 C CA . VAL B 1 304 ? 4.652 21.625 25.047 1 90.38 304 VAL B CA 1
ATOM 6510 C C . VAL B 1 304 ? 4.402 22.297 23.703 1 90.38 304 VAL B C 1
ATOM 6512 O O . VAL B 1 304 ? 5.293 22.953 23.156 1 90.38 304 VAL B O 1
ATOM 6515 N N . ILE B 1 305 ? 3.25 22.219 23.156 1 93.06 305 ILE B N 1
ATOM 6516 C CA . ILE B 1 305 ? 2.938 22.672 21.812 1 93.06 305 ILE B CA 1
ATOM 6517 C C . ILE B 1 305 ? 2.426 24.109 21.844 1 93.06 305 ILE B C 1
ATOM 6519 O O . ILE B 1 305 ? 2.74 24.906 20.969 1 93.06 305 ILE B O 1
ATOM 6523 N N . GLY B 1 306 ? 1.714 24.438 22.828 1 92.75 306 GLY B N 1
ATOM 6524 C CA . GLY B 1 306 ? 0.986 25.703 22.922 1 92.75 306 GLY B CA 1
ATOM 6525 C C . GLY B 1 306 ? -0.517 25.531 22.812 1 92.75 306 GLY B C 1
ATOM 6526 O O . GLY B 1 306 ? -0.999 24.859 21.891 1 92.75 306 GLY B O 1
ATOM 6527 N N . GLU B 1 307 ? -1.203 26.125 23.578 1 94.19 307 GLU B N 1
ATOM 6528 C CA . GLU B 1 307 ? -2.646 25.938 23.703 1 94.19 307 GLU B CA 1
ATOM 6529 C C . GLU B 1 307 ? -3.379 26.578 22.516 1 94.19 307 GLU B C 1
ATOM 6531 O O . GLU B 1 307 ? -4.418 26.094 22.078 1 94.19 307 GLU B O 1
ATOM 6536 N N . ASP B 1 308 ? -2.826 27.625 21.984 1 94.62 308 ASP B N 1
ATOM 6537 C CA . ASP B 1 308 ? -3.574 28.391 21.016 1 94.62 308 ASP B CA 1
ATOM 6538 C C . ASP B 1 308 ? -3.025 28.172 19.594 1 94.62 308 ASP B C 1
ATOM 6540 O O . ASP B 1 308 ? -3.574 28.688 18.625 1 94.62 308 ASP B O 1
ATOM 6544 N N . LEU B 1 309 ? -2.021 27.406 19.5 1 96 309 LEU B N 1
ATOM 6545 C CA . LEU B 1 309 ? -1.417 27.172 18.188 1 96 309 LEU B CA 1
ATOM 6546 C C . LEU B 1 309 ? -2.264 26.219 17.359 1 96 309 LEU B C 1
ATOM 6548 O O . LEU B 1 309 ? -2.422 25.047 17.734 1 96 309 LEU B O 1
ATOM 6552 N N . THR B 1 310 ? -2.801 26.734 16.25 1 96.94 310 THR B N 1
ATOM 6553 C CA . THR B 1 310 ? -3.5 25.859 15.312 1 96.94 310 THR B CA 1
ATOM 6554 C C . THR B 1 310 ? -2.529 25.266 14.297 1 96.94 310 THR B C 1
ATOM 6556 O O . THR B 1 310 ? -1.455 25.828 14.062 1 96.94 310 THR B O 1
ATOM 6559 N N . ILE B 1 311 ? -2.875 24.172 13.773 1 97.88 311 ILE B N 1
ATOM 6560 C CA . ILE B 1 311 ? -1.974 23.484 12.852 1 97.88 311 ILE B CA 1
ATOM 6561 C C . ILE B 1 311 ? -1.702 24.375 11.641 1 97.88 311 ILE B C 1
ATOM 6563 O O . ILE B 1 311 ? -0.571 24.438 11.156 1 97.88 311 ILE B O 1
ATOM 6567 N N . ILE B 1 312 ? -2.645 25.141 11.117 1 97.81 312 ILE B N 1
ATOM 6568 C CA . ILE B 1 312 ? -2.496 25.969 9.922 1 97.81 312 ILE B CA 1
ATOM 6569 C C . ILE B 1 312 ? -1.533 27.109 10.211 1 97.81 312 ILE B C 1
ATOM 6571 O O . ILE B 1 312 ? -0.847 27.594 9.305 1 97.81 312 ILE B O 1
ATOM 6575 N N . GLU B 1 313 ? -1.462 27.5 11.445 1 97.12 313 GLU B N 1
ATOM 6576 C CA . GLU B 1 313 ? -0.595 28.625 11.812 1 97.12 313 GLU B CA 1
ATOM 6577 C C . GLU B 1 313 ? 0.876 28.266 11.609 1 97.12 313 GLU B C 1
ATOM 6579 O O . GLU B 1 313 ? 1.722 29.156 11.477 1 97.12 313 GLU B O 1
ATOM 6584 N N . THR B 1 314 ? 1.163 27 11.539 1 97.06 314 THR B N 1
ATOM 6585 C CA . THR B 1 314 ? 2.537 26.594 11.258 1 97.06 314 THR B CA 1
ATOM 6586 C C . THR B 1 314 ? 2.939 27 9.844 1 97.06 314 THR B C 1
ATOM 6588 O O . THR B 1 314 ? 4.129 27.125 9.547 1 97.06 314 THR B O 1
ATOM 6591 N N . SER B 1 315 ? 2.012 27.219 9.008 1 96.94 315 SER B N 1
ATOM 6592 C CA . SER B 1 315 ? 2.285 27.594 7.621 1 96.94 315 SER B CA 1
ATOM 6593 C C . SER B 1 315 ? 2.691 29.062 7.512 1 96.94 315 SER B C 1
ATOM 6595 O O . SER B 1 315 ? 3.1 29.516 6.441 1 96.94 315 SER B O 1
ATOM 6597 N N . LYS B 1 316 ? 2.594 29.797 8.617 1 96.44 316 LYS B N 1
ATOM 6598 C CA . LYS B 1 316 ? 3.061 31.188 8.641 1 96.44 316 LYS B CA 1
ATOM 6599 C C . LYS B 1 316 ? 4.574 31.266 8.461 1 96.44 316 LYS B C 1
ATOM 6601 O O . LYS B 1 316 ? 5.113 32.312 8.109 1 96.44 316 LYS B O 1
ATOM 6606 N N . TYR B 1 317 ? 5.23 30.156 8.672 1 94.5 317 TYR B N 1
ATOM 6607 C CA . TYR B 1 317 ? 6.68 30.062 8.539 1 94.5 317 TYR B CA 1
ATOM 6608 C C . TYR B 1 317 ? 7.059 29.172 7.363 1 94.5 317 TYR B C 1
ATOM 6610 O O . TYR B 1 317 ? 6.238 28.391 6.871 1 94.5 317 TYR B O 1
ATOM 6618 N N . PRO B 1 318 ? 8.281 29.406 6.824 1 93.06 318 PRO B N 1
ATOM 6619 C CA . PRO B 1 318 ? 8.727 28.562 5.719 1 93.06 318 PRO B CA 1
ATOM 6620 C C . PRO B 1 318 ? 9.125 27.156 6.176 1 93.06 318 PRO B C 1
ATOM 6622 O O . PRO B 1 318 ? 10.312 26.812 6.145 1 93.06 318 PRO B O 1
ATOM 6625 N N . VAL B 1 319 ? 8.133 26.391 6.539 1 95.56 319 VAL B N 1
ATOM 6626 C CA . VAL B 1 319 ? 8.328 25.031 7.016 1 95.56 319 VAL B CA 1
ATOM 6627 C C . VAL B 1 319 ? 7.672 24.047 6.047 1 95.56 319 VAL B C 1
ATOM 6629 O O . VAL B 1 319 ? 6.863 24.438 5.203 1 95.56 319 VAL B O 1
ATOM 6632 N N . PRO B 1 320 ? 8.078 22.766 6.16 1 97.81 320 PRO B N 1
ATOM 6633 C CA . PRO B 1 320 ? 7.414 21.75 5.328 1 97.81 320 PRO B CA 1
ATOM 6634 C C . PRO B 1 320 ? 5.914 21.656 5.594 1 97.81 320 PRO B C 1
ATOM 6636 O O . PRO B 1 320 ? 5.453 22.016 6.68 1 97.81 320 PRO B O 1
ATOM 6639 N N . ARG B 1 321 ? 5.238 21.25 4.559 1 98.44 321 ARG B N 1
ATOM 6640 C CA . ARG B 1 321 ? 3.855 20.859 4.812 1 98.44 321 ARG B CA 1
ATOM 6641 C C . ARG B 1 321 ? 3.787 19.703 5.812 1 98.44 321 ARG B C 1
ATOM 6643 O O . ARG B 1 321 ? 4.652 18.828 5.816 1 98.44 321 ARG B O 1
ATOM 6650 N N . LEU B 1 322 ? 2.811 19.812 6.688 1 98.69 322 LEU B N 1
ATOM 6651 C CA . LEU B 1 322 ? 2.67 18.875 7.797 1 98.69 322 LEU B CA 1
ATOM 6652 C C . LEU B 1 322 ? 1.327 18.141 7.73 1 98.69 322 LEU B C 1
ATOM 6654 O O . LEU B 1 322 ? 0.279 18.781 7.613 1 98.69 322 LEU B O 1
ATOM 6658 N N . SER B 1 323 ? 1.374 16.844 7.73 1 98.69 323 SER B N 1
ATOM 6659 C CA . SER B 1 323 ? 0.19 15.992 7.836 1 98.69 323 SER B CA 1
ATOM 6660 C C . SER B 1 323 ? 0.239 15.125 9.094 1 98.69 323 SER B C 1
ATOM 6662 O O . SER B 1 323 ? 1.253 14.484 9.367 1 98.69 323 SER B O 1
ATOM 6664 N N . ILE B 1 324 ? -0.839 15.188 9.82 1 98.69 324 ILE B N 1
ATOM 6665 C CA . ILE B 1 324 ? -1.011 14.336 10.992 1 98.69 324 ILE B CA 1
ATOM 6666 C C . ILE B 1 324 ? -2.207 13.406 10.789 1 98.69 324 ILE B C 1
ATOM 6668 O O . ILE B 1 324 ? -3.316 13.867 10.5 1 98.69 324 ILE B O 1
ATOM 6672 N N . VAL B 1 325 ? -2.01 12.109 10.977 1 98.31 325 VAL B N 1
ATOM 6673 C CA . VAL B 1 325 ? -3.039 11.148 10.594 1 98.31 325 VAL B CA 1
ATOM 6674 C C . VAL B 1 325 ? -3.742 10.617 11.836 1 98.31 325 VAL B C 1
ATOM 6676 O O . VAL B 1 325 ? -3.088 10.203 12.805 1 98.31 325 VAL B O 1
ATOM 6679 N N . ALA B 1 326 ? -5.023 10.664 11.836 1 97 326 ALA B N 1
ATOM 6680 C CA . ALA B 1 326 ? -5.906 10.008 12.805 1 97 326 ALA B CA 1
ATOM 6681 C C . ALA B 1 326 ? -6.895 9.078 12.102 1 97 326 ALA B C 1
ATOM 6683 O O . ALA B 1 326 ? -6.797 8.859 10.891 1 97 326 ALA B O 1
ATOM 6684 N N . SER B 1 327 ? -7.738 8.391 12.875 1 92.38 327 SER B N 1
ATOM 6685 C CA . SER B 1 327 ? -8.742 7.504 12.297 1 92.38 327 SER B CA 1
ATOM 6686 C C . SER B 1 327 ? -10.148 7.918 12.711 1 92.38 327 SER B C 1
ATOM 6688 O O . SER B 1 327 ? -10.391 8.219 13.883 1 92.38 327 SER B O 1
ATOM 6690 N N . ILE B 1 328 ? -11 7.984 11.734 1 90.31 328 ILE B N 1
ATOM 6691 C CA . ILE B 1 328 ? -12.414 8.195 12.023 1 90.31 328 ILE B CA 1
ATOM 6692 C C . ILE B 1 328 ? -13.055 6.871 12.43 1 90.31 328 ILE B C 1
ATOM 6694 O O . ILE B 1 328 ? -13.055 5.91 11.656 1 90.31 328 ILE B O 1
ATOM 6698 N N . VAL B 1 329 ? -13.695 6.875 13.562 1 83.19 329 VAL B N 1
ATOM 6699 C CA . VAL B 1 329 ? -14.164 5.582 14.055 1 83.19 329 VAL B CA 1
ATOM 6700 C C . VAL B 1 329 ? -15.688 5.555 14.062 1 83.19 329 VAL B C 1
ATOM 6702 O O . VAL B 1 329 ? -16.297 4.496 14.219 1 83.19 329 VAL B O 1
ATOM 6705 N N . ASN B 1 330 ? -16.281 6.707 13.938 1 80.06 330 ASN B N 1
ATOM 6706 C CA . ASN B 1 330 ? -17.75 6.711 13.922 1 80.06 330 ASN B CA 1
ATOM 6707 C C . ASN B 1 330 ? -18.281 6.652 12.492 1 80.06 330 ASN B C 1
ATOM 6709 O O . ASN B 1 330 ? -19.281 7.309 12.18 1 80.06 330 ASN B O 1
ATOM 6713 N N . SER B 1 331 ? -17.625 6.039 11.656 1 75.38 331 SER B N 1
ATOM 6714 C CA . SER B 1 331 ? -18.047 5.695 10.297 1 75.38 331 SER B CA 1
ATOM 6715 C C . SER B 1 331 ? -18.188 4.188 10.133 1 75.38 331 SER B C 1
ATOM 6717 O O . SER B 1 331 ? -17.641 3.412 10.914 1 75.38 331 SER B O 1
ATOM 6719 N N . PRO B 1 332 ? -19.062 3.844 9.242 1 65.94 332 PRO B N 1
ATOM 6720 C CA . PRO B 1 332 ? -19.219 2.402 9.039 1 65.94 332 PRO B CA 1
ATOM 6721 C C . PRO B 1 332 ? -17.906 1.693 8.758 1 65.94 332 PRO B C 1
ATOM 6723 O O . PRO B 1 332 ? -17.703 0.553 9.18 1 65.94 332 PRO B O 1
ATOM 6726 N N . VAL B 1 333 ? -17.062 2.443 8.07 1 71.12 333 VAL B N 1
ATOM 6727 C CA . VAL B 1 333 ? -15.727 1.924 7.801 1 71.12 333 VAL B CA 1
ATOM 6728 C C . VAL B 1 333 ? -14.672 2.9 8.328 1 71.12 333 VAL B C 1
ATOM 6730 O O . VAL B 1 333 ? -14.836 4.117 8.203 1 71.12 333 VAL B O 1
ATOM 6733 N N . LEU B 1 334 ? -13.688 2.287 8.938 1 81.44 334 LEU B N 1
ATOM 6734 C CA . LEU B 1 334 ? -12.586 3.123 9.414 1 81.44 334 LEU B CA 1
ATOM 6735 C C . LEU B 1 334 ? -11.953 3.896 8.266 1 81.44 334 LEU B C 1
ATOM 6737 O O . LEU B 1 334 ? -11.695 3.334 7.199 1 81.44 334 LEU B O 1
ATOM 6741 N N . GLN B 1 335 ? -11.781 5.16 8.477 1 87.25 335 GLN B N 1
ATOM 6742 C CA . GLN B 1 335 ? -11.18 6.016 7.465 1 87.25 335 GLN B CA 1
ATOM 6743 C C . GLN B 1 335 ? -10.125 6.934 8.07 1 87.25 335 GLN B C 1
ATOM 6745 O O . GLN B 1 335 ? -10.242 7.344 9.227 1 87.25 335 GLN B O 1
ATOM 6750 N N . PRO B 1 336 ? -9.125 7.238 7.262 1 93.44 336 PRO B N 1
ATOM 6751 C CA . PRO B 1 336 ? -8.156 8.219 7.754 1 93.44 336 PRO B CA 1
ATOM 6752 C C . PRO B 1 336 ? -8.719 9.633 7.832 1 93.44 336 PRO B C 1
ATOM 6754 O O . PRO B 1 336 ? -9.578 10 7.027 1 93.44 336 PRO B O 1
ATOM 6757 N N . PHE B 1 337 ? -8.398 10.336 8.844 1 96.69 337 PHE B N 1
ATOM 6758 C CA . PHE B 1 337 ? -8.562 11.781 8.969 1 96.69 337 PHE B CA 1
ATOM 6759 C C . PHE B 1 337 ? -7.215 12.484 8.984 1 96.69 337 PHE B C 1
ATOM 6761 O O . PHE B 1 337 ? -6.348 12.156 9.797 1 96.69 337 PHE B O 1
ATOM 6768 N N . VAL B 1 338 ? -7.004 13.43 8.07 1 98.38 338 VAL B N 1
ATOM 6769 C CA . VAL B 1 338 ? -5.688 14.047 7.957 1 98.38 338 VAL B CA 1
ATOM 6770 C C . VAL B 1 338 ? -5.762 15.508 8.406 1 98.38 338 VAL B C 1
ATOM 6772 O O . VAL B 1 338 ? -6.457 16.312 7.789 1 98.38 338 VAL B O 1
ATOM 6775 N N . PHE B 1 339 ? -5.035 15.828 9.523 1 98.62 339 PHE B N 1
ATOM 6776 C CA . PHE B 1 339 ? -4.816 17.219 9.898 1 98.62 339 PHE B CA 1
ATOM 6777 C C . PHE B 1 339 ? -3.715 17.844 9.055 1 98.62 339 PHE B C 1
ATOM 6779 O O . PHE B 1 339 ? -2.643 17.266 8.891 1 98.62 339 PHE B O 1
ATOM 6786 N N . ARG B 1 340 ? -4 19.047 8.578 1 98.12 340 ARG B N 1
ATOM 6787 C CA . ARG B 1 340 ? -3.127 19.625 7.562 1 98.12 340 ARG B CA 1
ATOM 6788 C C . ARG B 1 340 ? -2.746 21.062 7.93 1 98.12 340 ARG B C 1
ATOM 6790 O O . ARG B 1 340 ? -3.576 21.812 8.43 1 98.12 340 ARG B O 1
ATOM 6797 N N . ASN B 1 341 ? -1.508 21.438 7.617 1 98.25 341 ASN B N 1
ATOM 6798 C CA . ASN B 1 341 ? -1.18 22.859 7.621 1 98.25 341 ASN B CA 1
ATOM 6799 C C . ASN B 1 341 ? -1.181 23.438 6.211 1 98.25 341 ASN B C 1
ATOM 6801 O O . ASN B 1 341 ? -0.455 24.391 5.926 1 98.25 341 ASN B O 1
ATOM 6805 N N . TYR B 1 342 ? -1.918 22.781 5.352 1 97.44 342 TYR B N 1
ATOM 6806 C CA . TYR B 1 342 ? -2.051 23.172 3.951 1 97.44 342 TYR B CA 1
ATOM 6807 C C . TYR B 1 342 ? -3.447 22.859 3.428 1 97.44 342 TYR B C 1
ATOM 6809 O O . TYR B 1 342 ? -4.219 22.156 4.082 1 97.44 342 TYR B O 1
ATOM 6817 N N . GLU B 1 343 ? -3.723 23.469 2.35 1 95.44 343 GLU B N 1
ATOM 6818 C CA . GLU B 1 343 ? -4.863 23.094 1.521 1 95.44 343 GLU B CA 1
ATOM 6819 C C . GLU B 1 343 ? -4.414 22.688 0.116 1 95.44 343 GLU B C 1
ATOM 6821 O O . GLU B 1 343 ? -3.51 23.312 -0.451 1 95.44 343 GLU B O 1
ATOM 6826 N N . PRO B 1 344 ? -4.996 21.625 -0.387 1 92.81 344 PRO B N 1
ATOM 6827 C CA . PRO B 1 344 ? -4.648 21.297 -1.77 1 92.81 344 PRO B CA 1
ATOM 6828 C C . PRO B 1 344 ? -5.082 22.359 -2.766 1 92.81 344 PRO B C 1
ATOM 6830 O O . PRO B 1 344 ? -5.93 23.203 -2.449 1 92.81 344 PRO B O 1
ATOM 6833 N N . PRO B 1 345 ? -4.449 22.391 -3.908 1 91.69 345 PRO B N 1
ATOM 6834 C CA . PRO B 1 345 ? -4.859 23.344 -4.938 1 91.69 345 PRO B CA 1
ATOM 6835 C C . PRO B 1 345 ? -6.344 23.25 -5.281 1 91.69 345 PRO B C 1
ATOM 6837 O O . PRO B 1 345 ? -6.93 22.156 -5.195 1 91.69 345 PRO B O 1
ATOM 6840 N N . ALA B 1 346 ? -6.848 24.375 -5.688 1 85.38 346 ALA B N 1
ATOM 6841 C CA . ALA B 1 346 ? -8.273 24.438 -5.996 1 85.38 346 ALA B CA 1
ATOM 6842 C C . ALA B 1 346 ? -8.641 23.453 -7.102 1 85.38 346 ALA B C 1
ATOM 6844 O O . ALA B 1 346 ? -7.961 23.391 -8.133 1 85.38 346 ALA B O 1
ATOM 6845 N N . GLY B 1 347 ? -9.586 22.734 -6.855 1 82.75 347 GLY B N 1
ATOM 6846 C CA . GLY B 1 347 ? -10.062 21.766 -7.828 1 82.75 347 GLY B CA 1
ATOM 6847 C C . GLY B 1 347 ? -9.516 20.375 -7.598 1 82.75 347 GLY B C 1
ATOM 6848 O O . GLY B 1 347 ? -9.898 19.438 -8.289 1 82.75 347 GLY B O 1
ATOM 6849 N N . ARG B 1 348 ? -8.672 20.281 -6.703 1 87.06 348 ARG B N 1
ATOM 6850 C CA . ARG B 1 348 ? -8.102 18.984 -6.363 1 87.06 348 ARG B CA 1
ATOM 6851 C C . ARG B 1 348 ? -8.367 18.625 -4.902 1 87.06 348 ARG B C 1
ATOM 6853 O O . ARG B 1 348 ? -7.844 19.297 -4 1 87.06 348 ARG B O 1
ATOM 6860 N N . ASP B 1 349 ? -9.195 17.75 -4.684 1 88.12 349 ASP B N 1
ATOM 6861 C CA . ASP B 1 349 ? -9.5 17.375 -3.307 1 88.12 349 ASP B CA 1
ATOM 6862 C C . ASP B 1 349 ? -8.805 16.062 -2.922 1 88.12 349 ASP B C 1
ATOM 6864 O O . ASP B 1 349 ? -8.633 15.18 -3.76 1 88.12 349 ASP B O 1
ATOM 6868 N N . SER B 1 350 ? -8.438 16.125 -1.667 1 92.88 350 SER B N 1
ATOM 6869 C CA . SER B 1 350 ? -7.852 14.898 -1.13 1 92.88 350 SER B CA 1
ATOM 6870 C C . SER B 1 350 ? -8.891 13.781 -1.032 1 92.88 350 SER B C 1
ATOM 6872 O O . SER B 1 350 ? -10.07 14.047 -0.782 1 92.88 350 SER B O 1
ATOM 6874 N N . HIS B 1 351 ? -8.422 12.609 -1.231 1 91.94 351 HIS B N 1
ATOM 6875 C CA . HIS B 1 351 ? -9.258 11.438 -0.994 1 91.94 351 HIS B CA 1
ATOM 6876 C C . HIS B 1 351 ? -9.609 11.297 0.484 1 91.94 351 HIS B C 1
ATOM 6878 O O . HIS B 1 351 ? -10.633 10.711 0.83 1 91.94 351 HIS B O 1
ATOM 6884 N N . TYR B 1 352 ? -8.781 11.836 1.33 1 94.75 352 TYR B N 1
ATOM 6885 C CA . TYR B 1 352 ? -8.953 11.68 2.77 1 94.75 352 TYR B CA 1
ATOM 6886 C C . TYR B 1 352 ? -9.625 12.898 3.377 1 94.75 352 TYR B C 1
ATOM 6888 O O . TYR B 1 352 ? -9.266 14.039 3.059 1 94.75 352 TYR B O 1
ATOM 6896 N N . LEU B 1 353 ? -10.555 12.578 4.227 1 93.81 353 LEU B N 1
ATOM 6897 C CA . LEU B 1 353 ? -11.125 13.672 5.012 1 93.81 353 LEU B CA 1
ATOM 6898 C C . LEU B 1 353 ? -10.062 14.32 5.895 1 93.81 353 LEU B C 1
ATOM 6900 O O . LEU B 1 353 ? -9.062 13.68 6.238 1 93.81 353 LEU B O 1
ATOM 6904 N N . GLY B 1 354 ? -10.273 15.586 6.188 1 95.12 354 GLY B N 1
ATOM 6905 C CA . GLY B 1 354 ? -9.305 16.281 7.008 1 95.12 354 GLY B CA 1
ATOM 6906 C C . GLY B 1 354 ? -9.695 17.719 7.293 1 95.12 354 GLY B C 1
ATOM 6907 O O . GLY B 1 354 ? -10.828 18.125 7.047 1 95.12 354 GLY B O 1
ATOM 6908 N N . SER B 1 355 ? -8.727 18.422 7.992 1 94.69 355 SER B N 1
ATOM 6909 C CA . SER B 1 355 ? -9.008 19.797 8.375 1 94.69 355 SER B CA 1
ATOM 6910 C C . SER B 1 355 ? -7.723 20.562 8.695 1 94.69 355 SER B C 1
ATOM 6912 O O . SER B 1 355 ? -6.719 19.969 9.086 1 94.69 355 SER B O 1
ATOM 6914 N N . THR B 1 356 ? -7.836 21.844 8.461 1 96.12 356 THR B N 1
ATOM 6915 C CA . THR B 1 356 ? -6.762 22.75 8.844 1 96.12 356 THR B CA 1
ATOM 6916 C C . THR B 1 356 ? -7.16 23.578 10.07 1 96.12 356 THR B C 1
ATOM 6918 O O . THR B 1 356 ? -6.367 24.391 10.562 1 96.12 356 THR B O 1
ATOM 6921 N N . ALA B 1 357 ? -8.297 23.375 10.633 1 94.75 357 ALA B N 1
ATOM 6922 C CA . ALA B 1 357 ? -8.906 24.344 11.539 1 94.75 357 ALA B CA 1
ATOM 6923 C C . ALA B 1 357 ? -8.578 24.016 12.992 1 94.75 357 ALA B C 1
ATOM 6925 O O . ALA B 1 357 ? -8.773 24.844 13.883 1 94.75 357 ALA B O 1
ATOM 6926 N N . HIS B 1 358 ? -7.969 22.906 13.273 1 96.56 358 HIS B N 1
ATOM 6927 C CA . HIS B 1 358 ? -7.832 22.453 14.648 1 96.56 358 HIS B CA 1
ATOM 6928 C C . HIS B 1 358 ? -6.484 22.875 15.234 1 96.56 358 HIS B C 1
ATOM 6930 O O . HIS B 1 358 ? -5.559 23.203 14.492 1 96.56 358 HIS B O 1
ATOM 6936 N N . HIS B 1 359 ? -6.52 22.828 16.562 1 97.56 359 HIS B N 1
ATOM 6937 C CA . HIS B 1 359 ? -5.25 23.062 17.234 1 97.56 359 HIS B CA 1
ATOM 6938 C C . HIS B 1 359 ? -4.27 21.922 16.969 1 97.56 359 HIS B C 1
ATOM 6940 O O . HIS B 1 359 ? -4.676 20.781 16.797 1 97.56 359 HIS B O 1
ATOM 6946 N N . LEU B 1 360 ? -3.023 22.312 16.969 1 97.75 360 LEU B N 1
ATOM 6947 C CA . LEU B 1 360 ? -1.988 21.312 16.734 1 97.75 360 LEU B CA 1
ATOM 6948 C C . LEU B 1 360 ? -2.01 20.234 17.812 1 97.75 360 LEU B C 1
ATOM 6950 O O . LEU B 1 360 ? -1.846 19.047 17.531 1 97.75 360 LEU B O 1
ATOM 6954 N N . TRP B 1 361 ? -2.225 20.656 19.109 1 96.19 361 TRP B N 1
ATOM 6955 C CA . TRP B 1 361 ? -2.26 19.672 20.172 1 96.19 361 TRP B CA 1
ATOM 6956 C C . TRP B 1 361 ? -3.465 18.75 20.031 1 96.19 361 TRP B C 1
ATOM 6958 O O . TRP B 1 361 ? -3.404 17.578 20.406 1 96.19 361 TRP B O 1
ATOM 6968 N N . GLN B 1 362 ? -4.562 19.203 19.484 1 97 362 GLN B N 1
ATOM 6969 C CA . GLN B 1 362 ? -5.727 18.359 19.234 1 97 362 GLN B CA 1
ATOM 6970 C C . GLN B 1 362 ? -5.426 17.312 18.156 1 97 362 GLN B C 1
ATOM 6972 O O . GLN B 1 362 ? -5.879 16.172 18.25 1 97 362 GLN B O 1
ATOM 6977 N N . ALA B 1 363 ? -4.727 17.781 17.141 1 97.88 363 ALA B N 1
ATOM 6978 C CA . ALA B 1 363 ? -4.32 16.859 16.094 1 97.88 363 ALA B CA 1
ATOM 6979 C C . ALA B 1 363 ? -3.475 15.719 16.656 1 97.88 363 ALA B C 1
ATOM 6981 O O . ALA B 1 363 ? -3.707 14.547 16.344 1 97.88 363 ALA B O 1
ATOM 6982 N N . ILE B 1 364 ? -2.566 16.062 17.484 1 95.88 364 ILE B N 1
ATOM 6983 C CA . ILE B 1 364 ? -1.69 15.07 18.109 1 95.88 364 ILE B CA 1
ATOM 6984 C C . ILE B 1 364 ? -2.504 14.164 19.031 1 95.88 364 ILE B C 1
ATOM 6986 O O . ILE B 1 364 ? -2.348 12.938 19 1 95.88 364 ILE B O 1
ATOM 6990 N N . GLN B 1 365 ? -3.344 14.781 19.828 1 93.94 365 GLN B N 1
ATOM 6991 C CA . GLN B 1 365 ? -4.184 14.016 20.75 1 93.94 365 GLN B CA 1
ATOM 6992 C C . GLN B 1 365 ? -4.98 12.953 20 1 93.94 365 GLN B C 1
ATOM 6994 O O . GLN B 1 365 ? -5.004 11.789 20.406 1 93.94 365 GLN B O 1
ATOM 6999 N N . ALA B 1 366 ? -5.586 13.375 18.953 1 95.25 366 ALA B N 1
ATOM 7000 C CA . ALA B 1 366 ? -6.406 12.461 18.172 1 95.25 366 ALA B CA 1
ATOM 7001 C C . ALA B 1 366 ? -5.555 11.367 17.531 1 95.25 366 ALA B C 1
ATOM 7003 O O . ALA B 1 366 ? -5.91 10.188 17.578 1 95.25 366 ALA B O 1
ATOM 7004 N N . SER B 1 367 ? -4.453 11.711 16.969 1 96.31 367 SER B N 1
ATOM 7005 C CA . SER B 1 367 ? -3.574 10.797 16.234 1 96.31 367 SER B CA 1
ATOM 7006 C C . SER B 1 367 ? -2.961 9.766 17.172 1 96.31 367 SER B C 1
ATOM 7008 O O . SER B 1 367 ? -2.613 8.664 16.75 1 96.31 367 SER B O 1
ATOM 7010 N N . ALA B 1 368 ? -2.848 10.141 18.422 1 90.06 368 ALA B N 1
ATOM 7011 C CA . ALA B 1 368 ? -2.16 9.266 19.375 1 90.06 368 ALA B CA 1
ATOM 7012 C C . ALA B 1 368 ? -3.135 8.688 20.391 1 90.06 368 ALA B C 1
ATOM 7014 O O . ALA B 1 368 ? -2.721 8.18 21.438 1 90.06 368 ALA B O 1
ATOM 7015 N N . ALA B 1 369 ? -4.402 8.805 20.125 1 87.19 369 ALA B N 1
ATOM 7016 C CA . ALA B 1 369 ? -5.41 8.25 21.031 1 87.19 369 ALA B CA 1
ATOM 7017 C C . ALA B 1 369 ? -5.547 6.742 20.844 1 87.19 369 ALA B C 1
ATOM 7019 O O . ALA B 1 369 ? -6.57 6.266 20.344 1 87.19 369 ALA B O 1
ATOM 7020 N N . ALA B 1 370 ? -4.586 6.055 21.234 1 76.81 370 ALA B N 1
ATOM 7021 C CA . ALA B 1 370 ? -4.559 4.605 21.062 1 76.81 370 ALA B CA 1
ATOM 7022 C C . ALA B 1 370 ? -5.754 3.945 21.75 1 76.81 370 ALA B C 1
ATOM 7024 O O . ALA B 1 370 ? -6.078 4.273 22.891 1 76.81 370 ALA B O 1
ATOM 7025 N N . PRO B 1 371 ? -6.344 3.062 21 1 74.31 371 PRO B N 1
ATOM 7026 C CA . PRO B 1 371 ? -7.477 2.367 21.609 1 74.31 371 PRO B CA 1
ATOM 7027 C C . PRO B 1 371 ? -7.109 1.695 22.938 1 74.31 371 PRO B C 1
ATOM 7029 O O . PRO B 1 371 ? -6.004 1.166 23.078 1 74.31 371 PRO B O 1
ATOM 7032 N N . LEU B 1 372 ? -7.961 1.771 23.828 1 63.94 372 LEU B N 1
ATOM 7033 C CA . LEU B 1 372 ? -7.852 1.137 25.141 1 63.94 372 LEU B CA 1
ATOM 7034 C C . LEU B 1 372 ? -6.996 1.979 26.078 1 63.94 372 LEU B C 1
ATOM 7036 O O . LEU B 1 372 ? -7.059 1.81 27.297 1 63.94 372 LEU B O 1
ATOM 7040 N N . TYR B 1 373 ? -6.074 2.799 25.531 1 64.56 373 TYR B N 1
ATOM 7041 C CA . TYR B 1 373 ? -5.234 3.645 26.359 1 64.56 373 TYR B CA 1
ATOM 7042 C C . TYR B 1 373 ? -5.887 5 26.609 1 64.56 373 TYR B C 1
ATOM 7044 O O . TYR B 1 373 ? -5.805 5.551 27.703 1 64.56 373 TYR B O 1
ATOM 7052 N N . PHE B 1 374 ? -6.516 5.398 25.594 1 68.06 374 PHE B N 1
ATOM 7053 C CA . PHE B 1 374 ? -7.082 6.742 25.641 1 68.06 374 PHE B CA 1
ATOM 7054 C C . PHE B 1 374 ? -8.492 6.754 25.078 1 68.06 374 PHE B C 1
ATOM 7056 O O . PHE B 1 374 ? -8.867 5.871 24.312 1 68.06 374 PHE B O 1
ATOM 7063 N N . GLU B 1 375 ? -9.164 7.777 25.484 1 75.44 375 GLU B N 1
ATOM 7064 C CA . GLU B 1 375 ? -10.508 7.98 24.953 1 75.44 375 GLU B CA 1
ATOM 7065 C C . GLU B 1 375 ? -10.461 8.555 23.531 1 75.44 375 GLU B C 1
ATOM 7067 O O . GLU B 1 375 ? -9.477 9.188 23.141 1 75.44 375 GLU B O 1
ATOM 7072 N N . GLU B 1 376 ? -11.523 8.352 22.875 1 83.5 376 GLU B N 1
ATOM 7073 C CA . GLU B 1 376 ? -11.688 8.969 21.562 1 83.5 376 GLU B CA 1
ATOM 7074 C C . GLU B 1 376 ? -11.781 10.484 21.672 1 83.5 376 GLU B C 1
ATOM 7076 O O . GLU B 1 376 ? -12.164 11.016 22.719 1 83.5 376 GLU B O 1
ATOM 7081 N N . VAL B 1 377 ? -11.398 11.125 20.625 1 89.81 377 VAL B N 1
ATOM 7082 C CA . VAL B 1 377 ? -11.43 12.578 20.578 1 89.81 377 VAL B CA 1
ATOM 7083 C C . VAL B 1 377 ? -12.547 13.031 19.641 1 89.81 377 VAL B C 1
ATOM 7085 O O . VAL B 1 377 ? -12.578 12.656 18.469 1 89.81 377 VAL B O 1
ATOM 7088 N N . GLN B 1 378 ? -13.391 13.773 20.172 1 90.88 378 GLN B N 1
ATOM 7089 C CA . GLN B 1 378 ? -14.461 14.312 19.344 1 90.88 378 GLN B CA 1
ATOM 7090 C C . GLN B 1 378 ? -14.094 15.688 18.797 1 90.88 378 GLN B C 1
ATOM 7092 O O . GLN B 1 378 ? -13.789 16.609 19.562 1 90.88 378 GLN B O 1
ATOM 7097 N N . LEU B 1 379 ? -14.047 15.82 17.609 1 92.5 379 LEU B N 1
ATOM 7098 C CA . LEU B 1 379 ? -13.867 17.094 16.906 1 92.5 379 LEU B CA 1
ATOM 7099 C C . LEU B 1 379 ? -14.969 17.297 15.875 1 92.5 379 LEU B C 1
ATOM 7101 O O . LEU B 1 379 ? -14.961 16.672 14.82 1 92.5 379 LEU B O 1
ATOM 7105 N N . GLY B 1 380 ? -15.898 18.219 16.156 1 87.94 380 GLY B N 1
ATOM 7106 C CA . GLY B 1 380 ? -17.062 18.344 15.305 1 87.94 380 GLY B CA 1
ATOM 7107 C C . GLY B 1 380 ? -17.891 17.078 15.227 1 87.94 380 GLY B C 1
ATOM 7108 O O . GLY B 1 380 ? -18.25 16.5 16.25 1 87.94 380 GLY B O 1
ATOM 7109 N N . ASN B 1 381 ? -18.062 16.609 14.07 1 86 381 ASN B N 1
ATOM 7110 C CA . ASN B 1 381 ? -18.891 15.422 13.859 1 86 381 ASN B CA 1
ATOM 7111 C C . ASN B 1 381 ? -18.031 14.156 13.805 1 86 381 ASN B C 1
ATOM 7113 O O . ASN B 1 381 ? -18.562 13.062 13.617 1 86 381 ASN B O 1
ATOM 7117 N N . PHE B 1 382 ? -16.797 14.352 14.07 1 90.06 382 PHE B N 1
ATOM 7118 C CA . PHE B 1 382 ? -15.914 13.195 13.93 1 90.06 382 PHE B CA 1
ATOM 7119 C C . PHE B 1 382 ? -15.453 12.695 15.297 1 90.06 382 PHE B C 1
ATOM 7121 O O . PHE B 1 382 ? -15.156 13.5 16.188 1 90.06 382 PHE B O 1
ATOM 7128 N N . LEU B 1 383 ? -15.562 11.453 15.422 1 90 383 LEU B N 1
ATOM 7129 C CA . LEU B 1 383 ? -14.898 10.773 16.531 1 90 383 LEU B CA 1
ATOM 7130 C C . LEU B 1 383 ? -13.586 10.148 16.062 1 90 383 LEU B C 1
ATOM 7132 O O . LEU B 1 383 ? -13.586 9.266 15.203 1 90 383 LEU B O 1
ATOM 7136 N N . LEU B 1 384 ? -12.523 10.633 16.672 1 92.56 384 LEU B N 1
ATOM 7137 C CA . LEU B 1 384 ? -11.203 10.273 16.156 1 92.56 384 LEU B CA 1
ATOM 7138 C C . LEU B 1 384 ? -10.43 9.438 17.172 1 92.56 384 LEU B C 1
ATOM 7140 O O . LEU B 1 384 ? -10.617 9.594 18.375 1 92.56 384 LEU B O 1
ATOM 7144 N N . GLN B 1 385 ? -9.656 8.555 16.625 1 90.25 385 GLN B N 1
ATOM 7145 C CA . GLN B 1 385 ? -8.742 7.727 17.406 1 90.25 385 GLN B CA 1
ATOM 7146 C C . GLN B 1 385 ? -7.387 7.621 16.719 1 90.25 385 GLN B C 1
ATOM 7148 O O . GLN B 1 385 ? -7.129 8.305 15.727 1 90.25 385 GLN B O 1
ATOM 7153 N N . ASP B 1 386 ? -6.535 6.852 17.328 1 89.94 386 ASP B N 1
ATOM 7154 C CA . ASP B 1 386 ? -5.16 6.711 16.859 1 89.94 386 ASP B CA 1
ATOM 7155 C C . ASP B 1 386 ? -5.121 6.336 15.375 1 89.94 386 ASP B C 1
ATOM 7157 O O . ASP B 1 386 ? -5.773 5.379 14.953 1 89.94 386 ASP B O 1
ATOM 7161 N N . GLY B 1 387 ? -4.305 7.121 14.656 1 92.69 387 GLY B N 1
ATOM 7162 C CA . GLY B 1 387 ? -4.16 6.867 13.234 1 92.69 387 GLY B CA 1
ATOM 7163 C C . GLY B 1 387 ? -3.455 5.559 12.93 1 92.69 387 GLY B C 1
ATOM 7164 O O . GLY B 1 387 ? -3.562 5.035 11.812 1 92.69 387 GLY B O 1
ATOM 7165 N N . GLY B 1 388 ? -2.734 5.078 13.828 1 89.75 388 GLY B N 1
ATOM 7166 C CA . GLY B 1 388 ? -1.979 3.852 13.641 1 89.75 388 GLY B CA 1
ATOM 7167 C C . GLY B 1 388 ? -2.859 2.641 13.398 1 89.75 388 GLY B C 1
ATOM 7168 O O . GLY B 1 388 ? -2.406 1.635 12.852 1 89.75 388 GLY B O 1
ATOM 7169 N N . VAL B 1 389 ? -4.074 2.75 13.766 1 84.44 389 VAL B N 1
ATOM 7170 C CA . VAL B 1 389 ? -5.004 1.638 13.602 1 84.44 389 VAL B CA 1
ATOM 7171 C C . VAL B 1 389 ? -5.277 1.407 12.117 1 84.44 389 VAL B C 1
ATOM 7173 O O . VAL B 1 389 ? -5.539 0.278 11.695 1 84.44 389 VAL B O 1
ATOM 7176 N N . ILE B 1 390 ? -5.113 2.432 11.383 1 86.81 390 ILE B N 1
ATOM 7177 C CA . ILE B 1 390 ? -5.422 2.312 9.961 1 86.81 390 ILE B CA 1
ATOM 7178 C C . ILE B 1 390 ? -4.141 2.438 9.141 1 86.81 390 ILE B C 1
ATOM 7180 O O . ILE B 1 390 ? -4.023 1.854 8.062 1 86.81 390 ILE B O 1
ATOM 7184 N N . ALA B 1 391 ? -3.244 3.238 9.633 1 91.56 391 ALA B N 1
ATOM 7185 C CA . ALA B 1 391 ? -2.027 3.516 8.875 1 91.56 391 ALA B CA 1
ATOM 7186 C C . ALA B 1 391 ? -0.847 3.779 9.805 1 91.56 391 ALA B C 1
ATOM 7188 O O . ALA B 1 391 ? -0.392 4.918 9.938 1 91.56 391 ALA B O 1
ATOM 7189 N N . ASN B 1 392 ? -0.271 2.713 10.242 1 92.44 392 ASN B N 1
ATOM 7190 C CA . ASN B 1 392 ? 0.854 2.883 11.156 1 92.44 392 ASN B CA 1
ATOM 7191 C C . ASN B 1 392 ? 2.121 3.297 10.414 1 92.44 392 ASN B C 1
ATOM 7193 O O . ASN B 1 392 ? 3.086 3.75 11.031 1 92.44 392 ASN B O 1
ATOM 7197 N N . ASN B 1 393 ? 2.221 2.936 9.203 1 95.94 393 ASN B N 1
ATOM 7198 C CA . ASN B 1 393 ? 3.121 3.529 8.219 1 95.94 393 ASN B CA 1
ATOM 7199 C C . ASN B 1 393 ? 2.373 4.449 7.262 1 95.94 393 ASN B C 1
ATOM 7201 O O . ASN B 1 393 ? 1.783 3.988 6.285 1 95.94 393 ASN B O 1
ATOM 7205 N N . PRO B 1 394 ? 2.416 5.75 7.574 1 97.56 394 PRO B N 1
ATOM 7206 C CA . PRO B 1 394 ? 1.536 6.652 6.824 1 97.56 394 PRO B CA 1
ATOM 7207 C C . PRO B 1 394 ? 2.143 7.098 5.496 1 97.56 394 PRO B C 1
ATOM 7209 O O . PRO B 1 394 ? 1.676 8.07 4.895 1 97.56 394 PRO B O 1
ATOM 7212 N N . THR B 1 395 ? 3.129 6.438 4.938 1 98.06 395 THR B N 1
ATOM 7213 C CA . THR B 1 395 ? 3.859 6.848 3.742 1 98.06 395 THR B CA 1
ATOM 7214 C C . THR B 1 395 ? 2.922 6.938 2.541 1 98.06 395 THR B C 1
ATOM 7216 O O . THR B 1 395 ? 3.01 7.879 1.751 1 98.06 395 THR B O 1
ATOM 7219 N N . ALA B 1 396 ? 2.023 6.027 2.453 1 96.75 396 ALA B N 1
ATOM 7220 C CA . ALA B 1 396 ? 1.104 6.043 1.317 1 96.75 396 ALA B CA 1
ATOM 7221 C C . ALA B 1 396 ? 0.218 7.285 1.348 1 96.75 396 ALA B C 1
ATOM 7223 O O . ALA B 1 396 ? -0.029 7.906 0.31 1 96.75 396 ALA B O 1
ATOM 7224 N N . ILE B 1 397 ? -0.258 7.637 2.514 1 97.56 397 ILE B N 1
ATOM 7225 C CA . ILE B 1 397 ? -1.065 8.844 2.668 1 97.56 397 ILE B CA 1
ATOM 7226 C C . ILE B 1 397 ? -0.22 10.07 2.352 1 97.56 397 ILE B C 1
ATOM 7228 O O . ILE B 1 397 ? -0.687 11 1.683 1 97.56 397 ILE B O 1
ATOM 7232 N N . GLY B 1 398 ? 1.023 10.055 2.816 1 98.5 398 GLY B N 1
ATOM 7233 C CA . GLY B 1 398 ? 1.936 11.141 2.506 1 98.5 398 GLY B CA 1
ATOM 7234 C C . GLY B 1 398 ? 2.16 11.328 1.017 1 98.5 398 GLY B C 1
ATOM 7235 O O . GLY B 1 398 ? 2.189 12.453 0.521 1 98.5 398 GLY B O 1
ATOM 7236 N N . ILE B 1 399 ? 2.322 10.219 0.341 1 97.94 399 ILE B N 1
ATOM 7237 C CA . ILE B 1 399 ? 2.512 10.242 -1.105 1 97.94 399 ILE B CA 1
ATOM 7238 C C . ILE B 1 399 ? 1.278 10.844 -1.778 1 97.94 399 ILE B C 1
ATOM 7240 O O . ILE B 1 399 ? 1.398 11.695 -2.66 1 97.94 399 ILE B O 1
ATOM 7244 N N . HIS B 1 400 ? 0.127 10.422 -1.357 1 97.38 400 HIS B N 1
ATOM 7245 C CA . HIS B 1 400 ? -1.123 10.938 -1.906 1 97.38 400 HIS B CA 1
ATOM 7246 C C . HIS B 1 400 ? -1.216 12.453 -1.742 1 97.38 400 HIS B C 1
ATOM 7248 O O . HIS B 1 400 ? -1.501 13.172 -2.705 1 97.38 400 HIS B O 1
ATOM 7254 N N . GLU B 1 401 ? -0.947 12.898 -0.548 1 97.88 401 GLU B N 1
ATOM 7255 C CA . GLU B 1 401 ? -1.039 14.328 -0.249 1 97.88 401 GLU B CA 1
ATOM 7256 C C . GLU B 1 401 ? 0.003 15.125 -1.03 1 97.88 401 GLU B C 1
ATOM 7258 O O . GLU B 1 401 ? -0.299 16.188 -1.567 1 97.88 401 GLU B O 1
ATOM 7263 N N . ALA B 1 402 ? 1.175 14.578 -1.107 1 97.75 402 ALA B N 1
ATOM 7264 C CA . ALA B 1 402 ? 2.25 15.281 -1.799 1 97.75 402 ALA B CA 1
ATOM 7265 C C . ALA B 1 402 ? 1.953 15.414 -3.289 1 97.75 402 ALA B C 1
ATOM 7267 O O . ALA B 1 402 ? 2.246 16.438 -3.9 1 97.75 402 ALA B O 1
ATOM 7268 N N . LYS B 1 403 ? 1.381 14.414 -3.838 1 95.69 403 LYS B N 1
ATOM 7269 C CA . LYS B 1 403 ? 1.027 14.453 -5.254 1 95.69 403 LYS B CA 1
ATOM 7270 C C . LYS B 1 403 ? -0.053 15.492 -5.523 1 95.69 403 LYS B C 1
ATOM 7272 O O . LYS B 1 403 ? -0.077 16.109 -6.594 1 95.69 403 LYS B O 1
ATOM 7277 N N . LEU B 1 404 ? -0.914 15.617 -4.59 1 95.06 404 LEU B N 1
ATOM 7278 C CA . LEU B 1 404 ? -1.942 16.641 -4.715 1 95.06 404 LEU B CA 1
ATOM 7279 C C . LEU B 1 404 ? -1.327 18.031 -4.672 1 95.06 404 LEU B C 1
ATOM 7281 O O . LEU B 1 404 ? -1.745 18.922 -5.418 1 95.06 404 LEU B O 1
ATOM 7285 N N . LEU B 1 405 ? -0.354 18.203 -3.867 1 96.5 405 LEU B N 1
ATOM 7286 C CA . LEU B 1 405 ? 0.233 19.516 -3.631 1 96.5 405 LEU B CA 1
ATOM 7287 C C . LEU B 1 405 ? 1.157 19.906 -4.777 1 96.5 405 LEU B C 1
ATOM 7289 O O . LEU B 1 405 ? 1.216 21.078 -5.152 1 96.5 405 LEU B O 1
ATOM 7293 N N . TRP B 1 406 ? 1.886 18.969 -5.289 1 95.31 406 TRP B N 1
ATOM 7294 C CA . TRP B 1 406 ? 2.838 19.203 -6.371 1 95.31 406 TRP B CA 1
ATOM 7295 C C . TRP B 1 406 ? 2.641 18.203 -7.504 1 95.31 406 TRP B C 1
ATOM 7297 O O . TRP B 1 406 ? 3.506 17.359 -7.758 1 95.31 406 TRP B O 1
ATOM 7307 N N . PRO B 1 407 ? 1.607 18.312 -8.266 1 90.88 407 PRO B N 1
ATOM 7308 C CA . PRO B 1 407 ? 1.254 17.328 -9.281 1 90.88 407 PRO B CA 1
ATOM 7309 C C . PRO B 1 407 ? 2.281 17.25 -10.406 1 90.88 407 PRO B C 1
ATOM 7311 O O . PRO B 1 407 ? 2.395 16.203 -11.07 1 90.88 407 PRO B O 1
ATOM 7314 N N . GLU B 1 408 ? 3.047 18.266 -10.609 1 89.25 408 GLU B N 1
ATOM 7315 C CA . GLU B 1 408 ? 3.977 18.297 -11.734 1 89.25 408 GLU B CA 1
ATOM 7316 C C . GLU B 1 408 ? 5.363 17.812 -11.312 1 89.25 408 GLU B C 1
ATOM 7318 O O . GLU B 1 408 ? 6.262 17.688 -12.148 1 89.25 408 GLU B O 1
ATOM 7323 N N . GLU B 1 409 ? 5.531 17.578 -10.039 1 93.88 409 GLU B N 1
ATOM 7324 C CA . GLU B 1 409 ? 6.836 17.172 -9.531 1 93.88 409 GLU B CA 1
ATOM 7325 C C . GLU B 1 409 ? 6.883 15.664 -9.289 1 93.88 409 GLU B C 1
ATOM 7327 O O . GLU B 1 409 ? 5.887 15.062 -8.875 1 93.88 409 GLU B O 1
ATOM 7332 N N . ARG B 1 410 ? 8.023 15.07 -9.547 1 94.12 410 ARG B N 1
ATOM 7333 C CA . ARG B 1 410 ? 8.266 13.68 -9.18 1 94.12 410 ARG B CA 1
ATOM 7334 C C . ARG B 1 410 ? 8.805 13.586 -7.754 1 94.12 410 ARG B C 1
ATOM 7336 O O . ARG B 1 410 ? 9.242 14.586 -7.176 1 94.12 410 ARG B O 1
ATOM 7343 N N . PHE B 1 411 ? 8.695 12.406 -7.238 1 96.81 411 PHE B N 1
ATOM 7344 C CA . PHE B 1 411 ? 9.328 12.195 -5.941 1 96.81 411 PHE B CA 1
ATOM 7345 C C . PHE B 1 411 ? 10.836 12.086 -6.086 1 96.81 411 PHE B C 1
ATOM 7347 O O . PHE B 1 411 ? 11.336 11.352 -6.941 1 96.81 411 PHE B O 1
ATOM 7354 N N . HIS B 1 412 ? 11.523 12.891 -5.309 1 97.69 412 HIS B N 1
ATOM 7355 C CA . HIS B 1 412 ? 12.977 12.922 -5.332 1 97.69 412 HIS B CA 1
ATOM 7356 C C . HIS B 1 412 ? 13.57 12.086 -4.207 1 97.69 412 HIS B C 1
ATOM 7358 O O . HIS B 1 412 ? 14.594 11.43 -4.387 1 97.69 412 HIS B O 1
ATOM 7364 N N . CYS B 1 413 ? 12.938 12.164 -3.078 1 98.38 413 CYS B N 1
ATOM 7365 C CA . CYS B 1 413 ? 13.406 11.414 -1.914 1 98.38 413 CYS B CA 1
ATOM 7366 C C . CYS B 1 413 ? 12.266 11.172 -0.929 1 98.38 413 CYS B C 1
ATOM 7368 O O . CYS B 1 413 ? 11.68 12.125 -0.402 1 98.38 413 CYS B O 1
ATOM 7370 N N . VAL B 1 414 ? 11.953 9.914 -0.729 1 98.69 414 VAL B N 1
ATOM 7371 C CA . VAL B 1 414 ? 10.945 9.508 0.247 1 98.69 414 VAL B CA 1
ATOM 7372 C C . VAL B 1 414 ? 11.609 8.719 1.375 1 98.69 414 VAL B C 1
ATOM 7374 O O . VAL B 1 414 ? 12.117 7.617 1.155 1 98.69 414 VAL B O 1
ATOM 7377 N N . VAL B 1 415 ? 11.625 9.336 2.551 1 98.75 415 VAL B N 1
ATOM 7378 C CA . VAL B 1 415 ? 12.203 8.688 3.721 1 98.75 415 VAL B CA 1
ATOM 7379 C C . VAL B 1 415 ? 11.094 8.25 4.672 1 98.75 415 VAL B C 1
ATOM 7381 O O . VAL B 1 415 ? 10.305 9.078 5.137 1 98.75 415 VAL B O 1
ATOM 7384 N N . SER B 1 416 ? 10.992 6.988 4.879 1 98.62 416 SER B N 1
ATOM 7385 C CA . SER B 1 416 ? 10.047 6.402 5.82 1 98.62 416 SER B CA 1
ATOM 7386 C C . SER B 1 416 ? 10.766 5.855 7.051 1 98.62 416 SER B C 1
ATOM 7388 O O . SER B 1 416 ? 11.539 4.902 6.953 1 98.62 416 SER B O 1
ATOM 7390 N N . VAL B 1 417 ? 10.484 6.457 8.203 1 98.5 417 VAL B N 1
ATOM 7391 C CA . VAL B 1 417 ? 11.188 6.09 9.43 1 98.5 417 VAL B CA 1
ATOM 7392 C C . VAL B 1 417 ? 10.25 5.293 10.344 1 98.5 417 VAL B C 1
ATOM 7394 O O . VAL B 1 417 ? 9.164 5.758 10.68 1 98.5 417 VAL B O 1
ATOM 7397 N N . GLY B 1 418 ? 10.727 4.066 10.633 1 96.38 418 GLY B N 1
ATOM 7398 C CA . GLY B 1 418 ? 9.992 3.23 11.562 1 96.38 418 GLY B CA 1
ATOM 7399 C C . GLY B 1 418 ? 10.516 3.314 12.984 1 96.38 418 GLY B C 1
ATOM 7400 O O . GLY B 1 418 ? 11.578 3.881 13.227 1 96.38 418 GLY B O 1
ATOM 7401 N N . ASN B 1 419 ? 9.68 2.762 13.891 1 92.25 419 ASN B N 1
ATOM 7402 C CA . ASN B 1 419 ? 10.023 2.805 15.305 1 92.25 419 ASN B CA 1
ATOM 7403 C C . ASN B 1 419 ? 10.32 1.41 15.852 1 92.25 419 ASN B C 1
ATOM 7405 O O . ASN B 1 419 ? 10.055 1.129 17.016 1 92.25 419 ASN B O 1
ATOM 7409 N N . GLY B 1 420 ? 10.711 0.566 14.969 1 88.56 420 GLY B N 1
ATOM 7410 C CA . GLY B 1 420 ? 11.156 -0.745 15.406 1 88.56 420 GLY B CA 1
ATOM 7411 C C . GLY B 1 420 ? 10.375 -1.885 14.789 1 88.56 420 GLY B C 1
ATOM 7412 O O . GLY B 1 420 ? 9.156 -1.79 14.617 1 88.56 420 GLY B O 1
ATOM 7413 N N . ARG B 1 421 ? 11.094 -2.957 14.359 1 81.81 421 ARG B N 1
ATOM 7414 C CA . ARG B 1 421 ? 10.469 -4.172 13.844 1 81.81 421 ARG B CA 1
ATOM 7415 C C . ARG B 1 421 ? 11.031 -5.41 14.531 1 81.81 421 ARG B C 1
ATOM 7417 O O . ARG B 1 421 ? 12.211 -5.445 14.891 1 81.81 421 ARG B O 1
ATOM 7424 N N . SER B 1 422 ? 10.078 -6.242 14.836 1 68.69 422 SER B N 1
ATOM 7425 C CA . SER B 1 422 ? 10.531 -7.496 15.43 1 68.69 422 SER B CA 1
ATOM 7426 C C . SER B 1 422 ? 10.961 -8.492 14.359 1 68.69 422 SER B C 1
ATOM 7428 O O . SER B 1 422 ? 10.375 -8.547 13.281 1 68.69 422 SER B O 1
ATOM 7430 N N . VAL B 1 423 ? 12.219 -8.938 14.336 1 54.44 423 VAL B N 1
ATOM 7431 C CA . VAL B 1 423 ? 12.648 -9.984 13.406 1 54.44 423 VAL B CA 1
ATOM 7432 C C . VAL B 1 423 ? 12.258 -11.352 13.953 1 54.44 423 VAL B C 1
ATOM 7434 O O . VAL B 1 423 ? 12.648 -11.727 15.055 1 54.44 423 VAL B O 1
ATOM 7437 N N . CYS B 1 424 ? 10.953 -11.656 13.906 1 47.62 424 CYS B N 1
ATOM 7438 C CA . CYS B 1 424 ? 10.656 -12.984 14.445 1 47.62 424 CYS B CA 1
ATOM 7439 C C . CYS B 1 424 ? 11.055 -14.07 13.453 1 47.62 424 CYS B C 1
ATOM 7441 O O . CYS B 1 424 ? 10.641 -14.039 12.289 1 47.62 424 CYS B O 1
ATOM 7443 N N . ASP B 1 425 ? 12.234 -14.562 13.578 1 44.94 425 ASP B N 1
ATOM 7444 C CA . ASP B 1 425 ? 12.594 -15.758 12.812 1 44.94 425 ASP B CA 1
ATOM 7445 C C . ASP B 1 425 ? 11.555 -16.859 13 1 44.94 425 ASP B C 1
ATOM 7447 O O . ASP B 1 425 ? 11.102 -17.109 14.125 1 44.94 425 ASP B O 1
ATOM 7451 N N . LEU B 1 426 ? 10.609 -16.984 12.078 1 45.53 426 LEU B N 1
ATOM 7452 C CA . LEU B 1 426 ? 9.938 -18.281 12.133 1 45.53 426 LEU B CA 1
ATOM 7453 C C . LEU B 1 426 ? 10.922 -19.375 12.523 1 45.53 426 LEU B C 1
ATOM 7455 O O . LEU B 1 426 ? 11.617 -19.922 11.672 1 45.53 426 LEU B O 1
ATOM 7459 N N . GLU B 1 427 ? 11.852 -19.125 13.328 1 41.19 427 GLU B N 1
ATOM 7460 C CA . GLU B 1 427 ? 12.688 -20.281 13.609 1 41.19 427 GLU B CA 1
ATOM 7461 C C . GLU B 1 427 ? 11.852 -21.547 13.703 1 41.19 427 GLU B C 1
ATOM 7463 O O . GLU B 1 427 ? 10.75 -21.547 14.242 1 41.19 427 GLU B O 1
ATOM 7468 N N . SER B 1 428 ? 12.062 -22.344 12.703 1 39.88 428 SER B N 1
ATOM 7469 C CA . SER B 1 428 ? 11.758 -23.781 12.695 1 39.88 428 SER B CA 1
ATOM 7470 C C . SER B 1 428 ? 11.789 -24.359 14.102 1 39.88 428 SER B C 1
ATOM 7472 O O . SER B 1 428 ? 12.828 -24.844 14.555 1 39.88 428 SER B O 1
ATOM 7474 N N . GLU B 1 429 ? 11.391 -23.766 15.008 1 37.66 429 GLU B N 1
ATOM 7475 C CA . GLU B 1 429 ? 11.438 -24.75 16.094 1 37.66 429 GLU B CA 1
ATOM 7476 C C . GLU B 1 429 ? 10.852 -26.078 15.641 1 37.66 429 GLU B C 1
ATOM 7478 O O . GLU B 1 429 ? 9.664 -26.172 15.32 1 37.66 429 GLU B O 1
ATOM 7483 N N . GLU B 1 430 ? 11.594 -26.828 15.023 1 38.84 430 GLU B N 1
ATOM 7484 C CA . GLU B 1 430 ? 11.391 -28.219 14.633 1 38.84 430 GLU B CA 1
ATOM 7485 C C . GLU B 1 430 ? 10.32 -28.891 15.5 1 38.84 430 GLU B C 1
ATOM 7487 O O . GLU B 1 430 ? 9.539 -29.703 15.008 1 38.84 430 GLU B O 1
ATOM 7492 N N . ASP B 1 431 ? 10.391 -28.891 16.828 1 40.47 431 ASP B N 1
ATOM 7493 C CA . ASP B 1 431 ? 9.742 -29.922 17.625 1 40.47 431 ASP B CA 1
ATOM 7494 C C . ASP B 1 431 ? 8.312 -29.516 17.984 1 40.47 431 ASP B C 1
ATOM 7496 O O . ASP B 1 431 ? 7.578 -30.312 18.594 1 40.47 431 ASP B O 1
ATOM 7500 N N . ALA B 1 432 ? 8.016 -28.328 18.062 1 43.56 432 ALA B N 1
ATOM 7501 C CA . ALA B 1 432 ? 6.691 -28.297 18.688 1 43.56 432 ALA B CA 1
ATOM 7502 C C . ALA B 1 432 ? 5.594 -28.172 17.625 1 43.56 432 ALA B C 1
ATOM 7504 O O . ALA B 1 432 ? 5.664 -27.297 16.75 1 43.56 432 ALA B O 1
ATOM 7505 N N . ALA B 1 433 ? 4.871 -29.219 17.375 1 48.25 433 ALA B N 1
ATOM 7506 C CA . ALA B 1 433 ? 3.662 -29.281 16.562 1 48.25 433 ALA B CA 1
ATOM 7507 C C . ALA B 1 433 ? 2.906 -27.953 16.594 1 48.25 433 ALA B C 1
ATOM 7509 O O . ALA B 1 433 ? 2.689 -27.391 17.656 1 48.25 433 ALA B O 1
ATOM 7510 N N . PRO B 1 434 ? 2.824 -27.188 15.328 1 56.66 434 PRO B N 1
ATOM 7511 C CA . PRO B 1 434 ? 2.051 -25.953 15.32 1 56.66 434 PRO B CA 1
ATOM 7512 C C . PRO B 1 434 ? 0.734 -26.062 16.078 1 56.66 434 PRO B C 1
ATOM 7514 O O . PRO B 1 434 ? -0.028 -27.016 15.867 1 56.66 434 PRO B O 1
ATOM 7517 N N . SER B 1 435 ? 0.782 -25.719 17.328 1 56.53 435 SER B N 1
ATOM 7518 C CA . SER B 1 435 ? -0.438 -25.75 18.125 1 56.53 435 SER B CA 1
ATOM 7519 C C . SER B 1 435 ? -1.475 -24.766 17.594 1 56.53 435 SER B C 1
ATOM 7521 O O . SER B 1 435 ? -1.121 -23.734 17.031 1 56.53 435 SER B O 1
ATOM 7523 N N . SER B 1 436 ? -2.625 -25.266 17.453 1 63.22 436 SER B N 1
ATOM 7524 C CA . SER B 1 436 ? -3.787 -24.453 17.078 1 63.22 436 SER B CA 1
ATOM 7525 C C . SER B 1 436 ? -3.879 -23.203 17.938 1 63.22 436 SER B C 1
ATOM 7527 O O . SER B 1 436 ? -3.605 -23.234 19.141 1 63.22 436 SER B O 1
ATOM 7529 N N . LEU B 1 437 ? -3.912 -22.016 17.328 1 65.5 437 LEU B N 1
ATOM 7530 C CA . LEU B 1 437 ? -4.039 -20.75 18.031 1 65.5 437 LEU B CA 1
ATOM 7531 C C . LEU B 1 437 ? -5.418 -20.609 18.672 1 65.5 437 LEU B C 1
ATOM 7533 O O . LEU B 1 437 ? -6.414 -21.062 18.094 1 65.5 437 LEU B O 1
ATOM 7537 N N . SER B 1 438 ? -5.371 -20.156 19.891 1 67 438 SER B N 1
ATOM 7538 C CA . SER B 1 438 ? -6.637 -19.766 20.5 1 67 438 SER B CA 1
ATOM 7539 C C . SER B 1 438 ? -7.305 -18.656 19.703 1 67 438 SER B C 1
ATOM 7541 O O . SER B 1 438 ? -6.648 -17.953 18.938 1 67 438 SER B O 1
ATOM 7543 N N . SER B 1 439 ? -8.57 -18.594 19.797 1 64.19 439 SER B N 1
ATOM 7544 C CA . SER B 1 439 ? -9.328 -17.547 19.125 1 64.19 439 SER B CA 1
ATOM 7545 C C . SER B 1 439 ? -8.781 -16.156 19.469 1 64.19 439 SER B C 1
ATOM 7547 O O . SER B 1 439 ? -8.719 -15.281 18.609 1 64.19 439 SER B O 1
ATOM 7549 N N . LEU B 1 440 ? -8.352 -16.016 20.734 1 64.06 440 LEU B N 1
ATOM 7550 C CA . LEU B 1 440 ? -7.793 -14.734 21.172 1 64.06 440 LEU B CA 1
ATOM 7551 C C . LEU B 1 440 ? -6.465 -14.453 20.484 1 64.06 440 LEU B C 1
ATOM 7553 O O . LEU B 1 440 ? -6.184 -13.312 20.109 1 64.06 440 LEU B O 1
ATOM 7557 N N . GLN B 1 441 ? -5.711 -15.484 20.359 1 67.44 441 GLN B N 1
ATOM 7558 C CA . GLN B 1 441 ? -4.434 -15.32 19.672 1 67.44 441 GLN B CA 1
ATOM 7559 C C . GLN B 1 441 ? -4.641 -14.961 18.203 1 67.44 441 GLN B C 1
ATOM 7561 O O . GLN B 1 441 ? -3.93 -14.109 17.656 1 67.44 441 GLN B O 1
ATOM 7566 N N . LYS B 1 442 ? -5.617 -15.609 17.688 1 66.44 442 LYS B N 1
ATOM 7567 C CA . LYS B 1 442 ? -5.949 -15.312 16.297 1 66.44 442 LYS B CA 1
ATOM 7568 C C . LYS B 1 442 ? -6.387 -13.859 16.125 1 66.44 442 LYS B C 1
ATOM 7570 O O . LYS B 1 442 ? -5.961 -13.18 15.195 1 66.44 442 LYS B O 1
ATOM 7575 N N . PHE B 1 443 ? -7.078 -13.453 17.031 1 64.25 443 PHE B N 1
ATOM 7576 C CA . PHE B 1 443 ? -7.578 -12.086 17.016 1 64.25 443 PHE B CA 1
ATOM 7577 C C . PHE B 1 443 ? -6.438 -11.086 17.172 1 64.25 443 PHE B C 1
ATOM 7579 O O . PHE B 1 443 ? -6.352 -10.117 16.422 1 64.25 443 PHE B O 1
ATOM 7586 N N . ASN B 1 444 ? -5.613 -11.352 18.031 1 67 444 ASN B N 1
ATOM 7587 C CA . ASN B 1 444 ? -4.469 -10.477 18.25 1 67 444 ASN B CA 1
ATOM 7588 C C . ASN B 1 444 ? -3.586 -10.383 17.016 1 67 444 ASN B C 1
ATOM 7590 O O . ASN B 1 444 ? -3.027 -9.328 16.719 1 67 444 ASN B O 1
ATOM 7594 N N . ARG B 1 445 ? -3.592 -11.414 16.344 1 70.31 445 ARG B N 1
ATOM 7595 C CA . ARG B 1 445 ? -2.791 -11.422 15.117 1 70.31 445 ARG B CA 1
ATOM 7596 C C . ARG B 1 445 ? -3.436 -10.555 14.039 1 70.31 445 ARG B C 1
ATOM 7598 O O . ARG B 1 445 ? -2.738 -9.891 13.266 1 70.31 445 ARG B O 1
ATOM 7605 N N . ILE B 1 446 ? -4.719 -10.594 14.031 1 68.69 446 ILE B N 1
ATOM 7606 C CA . ILE B 1 446 ? -5.441 -9.766 13.07 1 68.69 446 ILE B CA 1
ATOM 7607 C C . ILE B 1 446 ? -5.223 -8.289 13.391 1 68.69 446 ILE B C 1
ATOM 7609 O O . ILE B 1 446 ? -4.996 -7.48 12.492 1 68.69 446 ILE B O 1
ATOM 7613 N N . VAL B 1 447 ? -5.207 -8.008 14.641 1 67.06 447 VAL B N 1
ATOM 7614 C CA . VAL B 1 447 ? -4.965 -6.637 15.078 1 67.06 447 VAL B CA 1
ATOM 7615 C C . VAL B 1 447 ? -3.549 -6.215 14.703 1 67.06 447 VAL B C 1
ATOM 7617 O O . VAL B 1 447 ? -3.334 -5.094 14.227 1 67.06 447 VAL B O 1
ATOM 7620 N N . ASP B 1 448 ? -2.674 -7.16 14.82 1 68.88 448 ASP B N 1
ATOM 7621 C CA . ASP B 1 448 ? -1.289 -6.895 14.438 1 68.88 448 ASP B CA 1
ATOM 7622 C C . ASP B 1 448 ? -1.169 -6.641 12.938 1 68.88 448 ASP B C 1
ATOM 7624 O O . ASP B 1 448 ? -0.393 -5.785 12.508 1 68.88 448 ASP B O 1
ATOM 7628 N N . SER B 1 449 ? -1.988 -7.297 12.281 1 68.94 449 SER B N 1
ATOM 7629 C CA . SER B 1 449 ? -1.977 -7.121 10.836 1 68.94 449 SER B CA 1
ATOM 7630 C C . SER B 1 449 ? -2.463 -5.73 10.438 1 68.94 449 SER B C 1
ATOM 7632 O O . SER B 1 449 ? -1.918 -5.109 9.523 1 68.94 449 SER B O 1
ATOM 7634 N N . ALA B 1 450 ? -3.461 -5.25 11.172 1 67.5 450 ALA B N 1
ATOM 7635 C CA . ALA B 1 450 ? -4.016 -3.932 10.883 1 67.5 450 ALA B CA 1
ATOM 7636 C C . ALA B 1 450 ? -2.975 -2.838 11.109 1 67.5 450 ALA B C 1
ATOM 7638 O O . ALA B 1 450 ? -3.045 -1.771 10.492 1 67.5 450 ALA B O 1
ATOM 7639 N N . THR B 1 451 ? -1.978 -3.125 11.898 1 72.62 451 THR B N 1
ATOM 7640 C CA . THR B 1 451 ? -0.97 -2.127 12.242 1 72.62 451 THR B CA 1
ATOM 7641 C C . THR B 1 451 ? 0.364 -2.455 11.578 1 72.62 451 THR B C 1
ATOM 7643 O O . THR B 1 451 ? 1.401 -1.901 11.945 1 72.62 451 THR B O 1
ATOM 7646 N N . ASN B 1 452 ? 0.236 -3.332 10.594 1 77.69 452 ASN B N 1
ATOM 7647 C CA . ASN B 1 452 ? 1.434 -3.756 9.875 1 77.69 452 ASN B CA 1
ATOM 7648 C C . ASN B 1 452 ? 1.996 -2.633 9.008 1 77.69 452 ASN B C 1
ATOM 7650 O O . ASN B 1 452 ? 1.252 -1.972 8.281 1 77.69 452 ASN B O 1
ATOM 7654 N N . THR B 1 453 ? 3.342 -2.385 9.18 1 83.31 453 THR B N 1
ATOM 7655 C CA . THR B 1 453 ? 3.994 -1.313 8.438 1 83.31 453 THR B CA 1
ATOM 7656 C C . THR B 1 453 ? 4.664 -1.858 7.176 1 83.31 453 THR B C 1
ATOM 7658 O O . THR B 1 453 ? 5.035 -1.094 6.285 1 83.31 453 THR B O 1
ATOM 7661 N N . GLU B 1 454 ? 4.738 -3.18 7.02 1 85.62 454 GLU B N 1
ATOM 7662 C CA . GLU B 1 454 ? 5.512 -3.809 5.953 1 85.62 454 GLU B CA 1
ATOM 7663 C C . GLU B 1 454 ? 4.77 -3.744 4.621 1 85.62 454 GLU B C 1
ATOM 7665 O O . GLU B 1 454 ? 5.391 -3.627 3.564 1 85.62 454 GLU B O 1
ATOM 7670 N N . GLY B 1 455 ? 3.48 -3.844 4.695 1 87 455 GLY B N 1
ATOM 7671 C CA . GLY B 1 455 ? 2.719 -3.777 3.461 1 87 455 GLY B CA 1
ATOM 7672 C C . GLY B 1 455 ? 2.965 -2.504 2.674 1 87 455 GLY B C 1
ATOM 7673 O O . GLY B 1 455 ? 3.254 -2.553 1.477 1 87 455 GLY B O 1
ATOM 7674 N N . VAL B 1 456 ? 2.865 -1.376 3.373 1 92 456 VAL B N 1
ATOM 7675 C CA . VAL B 1 456 ? 3.098 -0.087 2.73 1 92 456 VAL B CA 1
ATOM 7676 C C . VAL B 1 456 ? 4.551 0.007 2.27 1 92 456 VAL B C 1
ATOM 7678 O O . VAL B 1 456 ? 4.828 0.487 1.168 1 92 456 VAL B O 1
ATOM 7681 N N . HIS B 1 457 ? 5.504 -0.496 3.092 1 93.44 457 HIS B N 1
ATOM 7682 C CA . HIS B 1 457 ? 6.914 -0.511 2.723 1 93.44 457 HIS B CA 1
ATOM 7683 C C . HIS B 1 457 ? 7.133 -1.253 1.409 1 93.44 457 HIS B C 1
ATOM 7685 O O . HIS B 1 457 ? 7.828 -0.756 0.519 1 93.44 457 HIS B O 1
ATOM 7691 N N . MET B 1 458 ? 6.5 -2.361 1.264 1 90.81 458 MET B N 1
ATOM 7692 C CA . MET B 1 458 ? 6.703 -3.172 0.066 1 90.81 458 MET B CA 1
ATOM 7693 C C . MET B 1 458 ? 6.109 -2.486 -1.161 1 90.81 458 MET B C 1
ATOM 7695 O O . MET B 1 458 ? 6.684 -2.553 -2.25 1 90.81 458 MET B O 1
ATOM 7699 N N . CYS B 1 459 ? 4.988 -1.819 -0.985 1 92.19 459 CYS B N 1
ATOM 7700 C CA . CYS B 1 459 ? 4.402 -1.061 -2.082 1 92.19 459 CYS B CA 1
ATOM 7701 C C . CYS B 1 459 ? 5.355 0.021 -2.572 1 92.19 459 CYS B C 1
ATOM 7703 O O . CYS B 1 459 ? 5.602 0.143 -3.773 1 92.19 459 CYS B O 1
ATOM 7705 N N . MET B 1 460 ? 5.891 0.757 -1.6 1 95.56 460 MET B N 1
ATOM 7706 C CA . MET B 1 460 ? 6.82 1.823 -1.959 1 95.56 460 MET B CA 1
ATOM 7707 C C . MET B 1 460 ? 8.078 1.253 -2.611 1 95.56 460 MET B C 1
ATOM 7709 O O . MET B 1 460 ? 8.547 1.774 -3.625 1 95.56 460 MET B O 1
ATOM 7713 N N . HIS B 1 461 ? 8.531 0.185 -2.027 1 93.62 461 HIS B N 1
ATOM 7714 C CA . HIS B 1 461 ? 9.742 -0.474 -2.512 1 93.62 461 HIS B CA 1
ATOM 7715 C C . HIS B 1 461 ? 9.578 -0.915 -3.965 1 93.62 461 HIS B C 1
ATOM 7717 O O . HIS B 1 461 ? 10.508 -0.762 -4.77 1 93.62 461 HIS B O 1
ATOM 7723 N N . ASP B 1 462 ? 8.477 -1.41 -4.297 1 92.62 462 ASP B N 1
ATOM 7724 C CA . ASP B 1 462 ? 8.258 -1.997 -5.617 1 92.62 462 ASP B CA 1
ATOM 7725 C C . ASP B 1 462 ? 7.898 -0.926 -6.641 1 92.62 462 ASP B C 1
ATOM 7727 O O . ASP B 1 462 ? 8.188 -1.073 -7.832 1 92.62 462 ASP B O 1
ATOM 7731 N N . LEU B 1 463 ? 7.312 0.183 -6.195 1 93.5 463 LEU B N 1
ATOM 7732 C CA . LEU B 1 463 ? 6.715 1.081 -7.176 1 93.5 463 LEU B CA 1
ATOM 7733 C C . LEU B 1 463 ? 7.535 2.359 -7.312 1 93.5 463 LEU B C 1
ATOM 7735 O O . LEU B 1 463 ? 7.414 3.076 -8.312 1 93.5 463 LEU B O 1
ATOM 7739 N N . LEU B 1 464 ? 8.273 2.674 -6.289 1 94 464 LEU B N 1
ATOM 7740 C CA . LEU B 1 464 ? 9.188 3.811 -6.402 1 94 464 LEU B CA 1
ATOM 7741 C C . LEU B 1 464 ? 10.57 3.357 -6.855 1 94 464 LEU B C 1
ATOM 7743 O O . LEU B 1 464 ? 10.953 2.207 -6.633 1 94 464 LEU B O 1
ATOM 7747 N N . ASP B 1 465 ? 11.258 4.258 -7.453 1 90.44 465 ASP B N 1
ATOM 7748 C CA . ASP B 1 465 ? 12.609 3.93 -7.879 1 90.44 465 ASP B CA 1
ATOM 7749 C C . ASP B 1 465 ? 13.516 3.656 -6.68 1 90.44 465 ASP B C 1
ATOM 7751 O O . ASP B 1 465 ? 13.312 4.223 -5.602 1 90.44 465 ASP B O 1
ATOM 7755 N N . GLU B 1 466 ? 14.469 2.812 -6.879 1 86.75 466 GLU B N 1
ATOM 7756 C CA . GLU B 1 466 ? 15.344 2.348 -5.809 1 86.75 466 GLU B CA 1
ATOM 7757 C C . GLU B 1 466 ? 16.109 3.508 -5.184 1 86.75 466 GLU B C 1
ATOM 7759 O O . GLU B 1 466 ? 16.406 3.488 -3.988 1 86.75 466 GLU B O 1
ATOM 7764 N N . ASN B 1 467 ? 16.391 4.5 -5.898 1 92.56 467 ASN B N 1
ATOM 7765 C CA . ASN B 1 467 ? 17.188 5.602 -5.363 1 92.56 467 ASN B CA 1
ATOM 7766 C C . ASN B 1 467 ? 16.297 6.707 -4.797 1 92.56 467 ASN B C 1
ATOM 7768 O O . ASN B 1 467 ? 16.797 7.754 -4.379 1 92.56 467 ASN B O 1
ATOM 7772 N N . VAL B 1 468 ? 15.062 6.434 -4.75 1 96.38 468 VAL B N 1
ATOM 7773 C CA . VAL B 1 468 ? 14.125 7.465 -4.316 1 96.38 468 VAL B CA 1
ATOM 7774 C C . VAL B 1 468 ? 13.57 7.113 -2.939 1 96.38 468 VAL B C 1
ATOM 7776 O O . VAL B 1 468 ? 13.383 7.996 -2.096 1 96.38 468 VAL B O 1
ATOM 7779 N N . TYR B 1 469 ? 13.406 5.84 -2.721 1 98 469 TYR B N 1
ATOM 7780 C CA . TYR B 1 469 ? 12.719 5.414 -1.507 1 98 469 TYR B CA 1
ATOM 7781 C C . TYR B 1 469 ? 13.695 4.797 -0.513 1 98 469 TYR B C 1
ATOM 7783 O O . TYR B 1 469 ? 14.438 3.871 -0.854 1 98 469 TYR B O 1
ATOM 7791 N N . PHE B 1 470 ? 13.633 5.309 0.785 1 98.38 470 PHE B N 1
ATOM 7792 C CA . PHE B 1 470 ? 14.469 4.812 1.868 1 98.38 470 PHE B CA 1
ATOM 7793 C C . PHE B 1 470 ? 13.625 4.457 3.088 1 98.38 470 PHE B C 1
ATOM 7795 O O . PHE B 1 470 ? 13.094 5.34 3.76 1 98.38 470 PHE B O 1
ATOM 7802 N N . ARG B 1 471 ? 13.484 3.168 3.348 1 97.88 471 ARG B N 1
ATOM 7803 C CA . ARG B 1 471 ? 12.852 2.699 4.578 1 97.88 471 ARG B CA 1
ATOM 7804 C C . ARG B 1 471 ? 13.891 2.461 5.668 1 97.88 471 ARG B C 1
ATOM 7806 O O . ARG B 1 471 ? 14.828 1.678 5.48 1 97.88 471 ARG B O 1
ATOM 7813 N N . LEU B 1 472 ? 13.805 3.164 6.773 1 98.12 472 LEU B N 1
ATOM 7814 C CA . LEU B 1 472 ? 14.711 3.027 7.914 1 98.12 472 LEU B CA 1
ATOM 7815 C C . LEU B 1 472 ? 13.945 2.615 9.164 1 98.12 472 LEU B C 1
ATOM 7817 O O . LEU B 1 472 ? 13.336 3.457 9.836 1 98.12 472 LEU B O 1
ATOM 7821 N N . ASN B 1 473 ? 13.922 1.382 9.438 1 96.12 473 ASN B N 1
ATOM 7822 C CA . ASN B 1 473 ? 13.18 0.783 10.547 1 96.12 473 ASN B CA 1
ATOM 7823 C C . ASN B 1 473 ? 14.078 -0.123 11.391 1 96.12 473 ASN B C 1
ATOM 7825 O O . ASN B 1 473 ? 14.234 -1.305 11.078 1 96.12 473 ASN B O 1
ATOM 7829 N N . PRO B 1 474 ? 14.586 0.353 12.5 1 94.75 474 PRO B N 1
ATOM 7830 C CA . PRO B 1 474 ? 15.531 -0.412 13.32 1 94.75 474 PRO B CA 1
ATOM 7831 C C . PRO B 1 474 ? 14.961 -1.751 13.781 1 94.75 474 PRO B C 1
ATOM 7833 O O . PRO B 1 474 ? 13.742 -1.898 13.898 1 94.75 474 PRO B O 1
ATOM 7836 N N . TYR B 1 475 ? 15.875 -2.678 14.031 1 90.31 475 TYR B N 1
ATOM 7837 C CA . TYR B 1 475 ? 15.5 -3.969 14.594 1 90.31 475 TYR B CA 1
ATOM 7838 C C . TYR B 1 475 ? 15.438 -3.9 16.109 1 90.31 475 TYR B C 1
ATOM 7840 O O . TYR B 1 475 ? 16.234 -3.205 16.75 1 90.31 475 TYR B O 1
ATOM 7848 N N . MET B 1 476 ? 14.57 -4.652 16.625 1 88 476 MET B N 1
ATOM 7849 C CA . MET B 1 476 ? 14.445 -4.719 18.078 1 88 476 MET B CA 1
ATOM 7850 C C . MET B 1 476 ? 14.945 -6.062 18.594 1 88 476 MET B C 1
ATOM 7852 O O . MET B 1 476 ? 14.516 -7.117 18.125 1 88 476 MET B O 1
ATOM 7856 N N . THR B 1 477 ? 15.742 -6.012 19.578 1 83.94 477 THR B N 1
ATOM 7857 C CA . THR B 1 477 ? 16.234 -7.227 20.203 1 83.94 477 THR B CA 1
ATOM 7858 C C . THR B 1 477 ? 15.203 -7.805 21.172 1 83.94 477 THR B C 1
ATOM 7860 O O . THR B 1 477 ? 15.227 -9 21.469 1 83.94 477 THR B O 1
ATOM 7863 N N . PHE B 1 478 ? 14.367 -6.84 21.672 1 79.19 478 PHE B N 1
ATOM 7864 C CA . PHE B 1 478 ? 13.281 -7.203 22.578 1 79.19 478 PHE B CA 1
ATOM 7865 C C . PHE B 1 478 ? 11.945 -6.68 22.062 1 79.19 478 PHE B C 1
ATOM 7867 O O . PHE B 1 478 ? 11.898 -5.684 21.344 1 79.19 478 PHE B O 1
ATOM 7874 N N . PRO B 1 479 ? 10.945 -7.473 22.375 1 77.19 479 PRO B N 1
ATOM 7875 C CA . PRO B 1 479 ? 9.633 -6.93 22.016 1 77.19 479 PRO B CA 1
ATOM 7876 C C . PRO B 1 479 ? 9.18 -5.809 22.953 1 77.19 479 PRO B C 1
ATOM 7878 O O . PRO B 1 479 ? 8.352 -6.035 23.844 1 77.19 479 PRO B O 1
ATOM 7881 N N . TYR B 1 480 ? 9.633 -4.633 22.719 1 80.56 480 TYR B N 1
ATOM 7882 C CA . TYR B 1 480 ? 9.297 -3.486 23.547 1 80.56 480 TYR B CA 1
ATOM 7883 C C . TYR B 1 480 ? 7.816 -3.131 23.422 1 80.56 480 TYR B C 1
ATOM 7885 O O . TYR B 1 480 ? 7.289 -3.059 22.297 1 80.56 480 TYR B O 1
ATOM 7893 N N . GLY B 1 481 ? 7.156 -2.936 24.5 1 75.25 481 GLY B N 1
ATOM 7894 C CA . GLY B 1 481 ? 5.777 -2.475 24.453 1 75.25 481 GLY B CA 1
ATOM 7895 C C . GLY B 1 481 ? 5.645 -1.023 24.047 1 75.25 481 GLY B C 1
ATOM 7896 O O . GLY B 1 481 ? 6.621 -0.274 24.062 1 75.25 481 GLY B O 1
ATOM 7897 N N . LEU B 1 482 ? 4.41 -0.654 23.734 1 73.81 482 LEU B N 1
ATOM 7898 C CA . LEU B 1 482 ? 4.129 0.72 23.328 1 73.81 482 LEU B CA 1
ATOM 7899 C C . LEU B 1 482 ? 4.32 1.677 24.5 1 73.81 482 LEU B C 1
ATOM 7901 O O . LEU B 1 482 ? 4.609 2.859 24.312 1 73.81 482 LEU B O 1
ATOM 7905 N N . ASP B 1 483 ? 4.16 1.123 25.688 1 72.69 483 ASP B N 1
ATOM 7906 C CA . ASP B 1 483 ? 4.215 1.943 26.891 1 72.69 483 ASP B CA 1
ATOM 7907 C C . ASP B 1 483 ? 5.441 1.598 27.734 1 72.69 483 ASP B C 1
ATOM 7909 O O . ASP B 1 483 ? 5.426 1.763 28.953 1 72.69 483 ASP B O 1
ATOM 7913 N N . GLU B 1 484 ? 6.453 1.141 27.125 1 76.75 484 GLU B N 1
ATOM 7914 C CA . GLU B 1 484 ? 7.66 0.73 27.844 1 76.75 484 GLU B CA 1
ATOM 7915 C C . GLU B 1 484 ? 8.32 1.918 28.531 1 76.75 484 GLU B C 1
ATOM 7917 O O . GLU B 1 484 ? 8.625 2.926 27.891 1 76.75 484 GLU B O 1
ATOM 7922 N N . ILE B 1 485 ? 8.555 1.768 29.922 1 76.38 485 ILE B N 1
ATOM 7923 C CA . ILE B 1 485 ? 9.172 2.873 30.641 1 76.38 485 ILE B CA 1
ATOM 7924 C C . ILE B 1 485 ? 10.328 2.352 31.5 1 76.38 485 ILE B C 1
ATOM 7926 O O . ILE B 1 485 ? 10.961 3.111 32.25 1 76.38 485 ILE B O 1
ATOM 7930 N N . ASP B 1 486 ? 10.602 1.085 31.328 1 83.12 486 ASP B N 1
ATOM 7931 C CA . ASP B 1 486 ? 11.742 0.523 32.031 1 83.12 486 ASP B CA 1
ATOM 7932 C C . ASP B 1 486 ? 13.055 1.12 31.547 1 83.12 486 ASP B C 1
ATOM 7934 O O . ASP B 1 486 ? 13.391 1.002 30.359 1 83.12 486 ASP B O 1
ATOM 7938 N N . PRO B 1 487 ? 13.773 1.704 32.469 1 83.69 487 PRO B N 1
ATOM 7939 C CA . PRO B 1 487 ? 14.992 2.402 32.031 1 83.69 487 PRO B CA 1
ATOM 7940 C C . PRO B 1 487 ? 15.984 1.48 31.344 1 83.69 487 PRO B C 1
ATOM 7942 O O . PRO B 1 487 ? 16.656 1.898 30.391 1 83.69 487 PRO B O 1
ATOM 7945 N N . LYS B 1 488 ? 16.078 0.279 31.797 1 88.12 488 LYS B N 1
ATOM 7946 C CA . LYS B 1 488 ? 17 -0.658 31.172 1 88.12 488 LYS B CA 1
ATOM 7947 C C . LYS B 1 488 ? 16.547 -0.998 29.75 1 88.12 488 LYS B C 1
ATOM 7949 O O . LYS B 1 488 ? 17.375 -1.091 28.844 1 88.12 488 LYS B O 1
ATOM 7954 N N . LYS B 1 489 ? 15.297 -1.156 29.625 1 87.62 489 LYS B N 1
ATOM 7955 C CA . LYS B 1 489 ? 14.766 -1.471 28.312 1 87.62 489 LYS B CA 1
ATOM 7956 C C . LYS B 1 489 ? 14.859 -0.266 27.375 1 87.62 489 LYS B C 1
ATOM 7958 O O . LYS B 1 489 ? 15.102 -0.419 26.172 1 87.62 489 LYS B O 1
ATOM 7963 N N . LEU B 1 490 ? 14.656 0.821 27.969 1 85.94 490 LEU B N 1
ATOM 7964 C CA . LEU B 1 490 ? 14.781 2.039 27.172 1 85.94 490 LEU B CA 1
ATOM 7965 C C . LEU B 1 490 ? 16.219 2.225 26.688 1 85.94 490 LEU B C 1
ATOM 7967 O O . LEU B 1 490 ? 16.438 2.637 25.547 1 85.94 490 LEU B O 1
ATOM 7971 N N . GLU B 1 491 ? 17.125 1.942 27.562 1 89.31 491 GLU B N 1
ATOM 7972 C CA . GLU B 1 491 ? 18.531 2.01 27.172 1 89.31 491 GLU B CA 1
ATOM 7973 C C . GLU B 1 491 ? 18.844 0.997 26.078 1 89.31 491 GLU B C 1
ATOM 7975 O O . GLU B 1 491 ? 19.578 1.306 25.125 1 89.31 491 GLU B O 1
ATOM 7980 N N . GLN B 1 492 ? 18.328 -0.119 26.266 1 91.38 492 GLN B N 1
ATOM 7981 C CA . GLN B 1 492 ? 18.531 -1.148 25.25 1 91.38 492 GLN B CA 1
ATOM 7982 C C . GLN B 1 492 ? 17.906 -0.75 23.922 1 91.38 492 GLN B C 1
ATOM 7984 O O . GLN B 1 492 ? 18.453 -1.021 22.859 1 91.38 492 GLN B O 1
ATOM 7989 N N . MET B 1 493 ? 16.812 -0.18 24.031 1 90.31 493 MET B N 1
ATOM 7990 C CA . MET B 1 493 ? 16.141 0.331 22.844 1 90.31 493 MET B CA 1
ATOM 7991 C C . MET B 1 493 ? 17.016 1.324 22.094 1 90.31 493 MET B C 1
ATOM 7993 O O . MET B 1 493 ? 17.125 1.259 20.875 1 90.31 493 MET B O 1
ATOM 7997 N N . GLN B 1 494 ? 17.578 2.172 22.812 1 91.38 494 GLN B N 1
ATOM 7998 C CA . GLN B 1 494 ? 18.484 3.156 22.234 1 91.38 494 GLN B CA 1
ATOM 7999 C C . GLN B 1 494 ? 19.703 2.482 21.594 1 91.38 494 GLN B C 1
ATOM 8001 O O . GLN B 1 494 ? 20.141 2.877 20.516 1 91.38 494 GLN B O 1
ATOM 8006 N N . ASN B 1 495 ? 20.188 1.471 22.219 1 94 495 ASN B N 1
ATOM 8007 C CA . ASN B 1 495 ? 21.328 0.737 21.703 1 94 495 ASN B CA 1
ATOM 8008 C C . ASN B 1 495 ? 20.984 -0.003 20.406 1 94 495 ASN B C 1
ATOM 8010 O O . ASN B 1 495 ? 21.797 -0.056 19.484 1 94 495 ASN B O 1
ATOM 8014 N N . ASP B 1 496 ? 19.844 -0.564 20.391 1 94.5 496 ASP B N 1
ATOM 8015 C CA . ASP B 1 496 ? 19.375 -1.22 19.172 1 94.5 496 ASP B CA 1
ATOM 8016 C C . ASP B 1 496 ? 19.344 -0.242 18 1 94.5 496 ASP B C 1
ATOM 8018 O O . ASP B 1 496 ? 19.781 -0.573 16.891 1 94.5 496 ASP B O 1
ATOM 8022 N N . ALA B 1 497 ? 18.859 0.935 18.25 1 95.81 497 ALA B N 1
ATOM 8023 C CA . ALA B 1 497 ? 18.75 1.951 17.203 1 95.81 497 ALA B CA 1
ATOM 8024 C C . ALA B 1 497 ? 20.125 2.418 16.734 1 95.81 497 ALA B C 1
ATOM 8026 O O . ALA B 1 497 ? 20.359 2.592 15.547 1 95.81 497 ALA B O 1
ATOM 8027 N N . LYS B 1 498 ? 21.047 2.543 17.656 1 95.88 498 LYS B N 1
ATOM 8028 C CA . LYS B 1 498 ? 22.406 2.961 17.328 1 95.88 498 LYS B CA 1
ATOM 8029 C C . LYS B 1 498 ? 23.109 1.917 16.453 1 95.88 498 LYS B C 1
ATOM 8031 O O . LYS B 1 498 ? 23.828 2.264 15.516 1 95.88 498 LYS B O 1
ATOM 8036 N N . LEU B 1 499 ? 22.906 0.688 16.828 1 95.62 499 LEU B N 1
ATOM 8037 C CA . LEU B 1 499 ? 23.5 -0.395 16.047 1 95.62 499 LEU B CA 1
ATOM 8038 C C . LEU B 1 499 ? 22.922 -0.409 14.633 1 95.62 499 LEU B C 1
ATOM 8040 O O . LEU B 1 499 ? 23.656 -0.594 13.664 1 95.62 499 LEU B O 1
ATOM 8044 N N . TYR B 1 500 ? 21.672 -0.227 14.547 1 96.62 500 TYR B N 1
ATOM 8045 C CA . TYR B 1 500 ? 21.031 -0.175 13.242 1 96.62 500 TYR B CA 1
ATOM 8046 C C . TYR B 1 500 ? 21.609 0.952 12.391 1 96.62 500 TYR B C 1
ATOM 8048 O O . TYR B 1 500 ? 21.891 0.762 11.211 1 96.62 500 TYR B O 1
ATOM 8056 N N . VAL B 1 501 ? 21.734 2.127 12.969 1 97.12 501 VAL B N 1
ATOM 8057 C CA . VAL B 1 501 ? 22.25 3.303 12.273 1 97.12 501 VAL B CA 1
ATOM 8058 C C . VAL B 1 501 ? 23.656 3.031 11.766 1 97.12 501 VAL B C 1
ATOM 8060 O O . VAL B 1 501 ? 24 3.377 10.633 1 97.12 501 VAL B O 1
ATOM 8063 N N . ARG B 1 502 ? 24.469 2.361 12.539 1 96.38 502 ARG B N 1
ATOM 8064 C CA . ARG B 1 502 ? 25.828 2.043 12.148 1 96.38 502 ARG B CA 1
ATOM 8065 C C . ARG B 1 502 ? 25.859 1.071 10.977 1 96.38 502 ARG B C 1
ATOM 8067 O O . ARG B 1 502 ? 26.625 1.25 10.031 1 96.38 502 ARG B O 1
ATOM 8074 N N . ARG B 1 503 ? 24.953 0.138 11.031 1 96.06 503 ARG B N 1
ATOM 8075 C CA . ARG B 1 503 ? 24.906 -0.896 10 1 96.06 503 ARG B CA 1
ATOM 8076 C C . ARG B 1 503 ? 24.344 -0.346 8.695 1 96.06 503 ARG B C 1
ATOM 8078 O O . ARG B 1 503 ? 24.625 -0.866 7.621 1 96.06 503 ARG B O 1
ATOM 8085 N N . ASN B 1 504 ? 23.562 0.699 8.844 1 97 504 ASN B N 1
ATOM 8086 C CA . ASN B 1 504 ? 22.922 1.258 7.66 1 97 504 ASN B CA 1
ATOM 8087 C C . ASN B 1 504 ? 23.422 2.666 7.355 1 97 504 ASN B C 1
ATOM 8089 O O . ASN B 1 504 ? 22.688 3.488 6.805 1 97 504 ASN B O 1
ATOM 8093 N N . ALA B 1 505 ? 24.609 2.947 7.711 1 96.75 505 ALA B N 1
ATOM 8094 C CA . ALA B 1 505 ? 25.203 4.277 7.566 1 96.75 505 ALA B CA 1
ATOM 8095 C C . ALA B 1 505 ? 25.234 4.707 6.105 1 96.75 505 ALA B C 1
ATOM 8097 O O . ALA B 1 505 ? 24.922 5.855 5.781 1 96.75 505 ALA B O 1
ATOM 8098 N N . LEU B 1 506 ? 25.547 3.787 5.219 1 96.94 506 LEU B N 1
ATOM 8099 C CA . LEU B 1 506 ? 25.641 4.117 3.803 1 96.94 506 LEU B CA 1
ATOM 8100 C C . LEU B 1 506 ? 24.266 4.473 3.232 1 96.94 506 LEU B C 1
ATOM 8102 O O . LEU B 1 506 ? 24.141 5.398 2.428 1 96.94 506 LEU B O 1
ATOM 8106 N N . LYS B 1 507 ? 23.266 3.711 3.613 1 97.31 507 LYS B N 1
ATOM 8107 C CA . LYS B 1 507 ? 21.906 3.984 3.178 1 97.31 507 LYS B CA 1
ATOM 8108 C C . LYS B 1 507 ? 21.453 5.367 3.633 1 97.31 507 LYS B C 1
ATOM 8110 O O . LYS B 1 507 ? 20.828 6.102 2.865 1 97.31 507 LYS B O 1
ATOM 8115 N N . ILE B 1 508 ? 21.75 5.742 4.867 1 98.25 508 ILE B N 1
ATOM 8116 C CA . ILE B 1 508 ? 21.391 7.039 5.422 1 98.25 508 ILE B CA 1
ATOM 8117 C C . ILE B 1 508 ? 22.156 8.148 4.711 1 98.25 508 ILE B C 1
ATOM 8119 O O . ILE B 1 508 ? 21.594 9.188 4.375 1 98.25 508 ILE B O 1
ATOM 8123 N N . GLU B 1 509 ? 23.422 7.895 4.395 1 98 509 GLU B N 1
ATOM 8124 C CA . GLU B 1 509 ? 24.234 8.867 3.67 1 98 509 GLU B CA 1
ATOM 8125 C C . GLU B 1 509 ? 23.688 9.102 2.264 1 98 509 GLU B C 1
ATOM 8127 O O . GLU B 1 509 ? 23.688 10.227 1.774 1 98 509 GLU B O 1
ATOM 8132 N N . ASP B 1 510 ? 23.281 8.039 1.668 1 97.75 510 ASP B N 1
ATOM 8133 C CA . ASP B 1 510 ? 22.688 8.156 0.335 1 97.75 510 ASP B CA 1
ATOM 8134 C C . ASP B 1 510 ? 21.422 9.008 0.36 1 97.75 510 ASP B C 1
ATOM 8136 O O . ASP B 1 510 ? 21.219 9.836 -0.524 1 97.75 510 ASP B O 1
ATOM 8140 N N . ALA B 1 511 ? 20.609 8.781 1.329 1 98.12 511 ALA B N 1
ATOM 8141 C CA . ALA B 1 511 ? 19.375 9.562 1.468 1 98.12 511 ALA B CA 1
ATOM 8142 C C . ALA B 1 511 ? 19.672 11.039 1.681 1 98.12 511 ALA B C 1
ATOM 8144 O O . ALA B 1 511 ? 19.078 11.898 1.034 1 98.12 511 ALA B O 1
ATOM 8145 N N . VAL B 1 512 ? 20.625 11.305 2.566 1 98.25 512 VAL B N 1
ATOM 8146 C CA . VAL B 1 512 ? 20.984 12.688 2.879 1 98.25 512 VAL B CA 1
ATOM 8147 C C . VAL B 1 512 ? 21.578 13.359 1.644 1 98.25 512 VAL B C 1
ATOM 8149 O O . VAL B 1 512 ? 21.281 14.516 1.353 1 98.25 512 VAL B O 1
ATOM 8152 N N . SER B 1 513 ? 22.422 12.617 0.937 1 97.62 513 SER B N 1
ATOM 8153 C CA . SER B 1 513 ? 23.016 13.156 -0.282 1 97.62 513 SER B CA 1
ATOM 8154 C C . SER B 1 513 ? 21.938 13.562 -1.289 1 97.62 513 SER B C 1
ATOM 8156 O O . SER B 1 513 ? 22.047 14.602 -1.932 1 97.62 513 SER B O 1
ATOM 8158 N N . ARG B 1 514 ? 20.969 12.781 -1.372 1 97 514 ARG B N 1
ATOM 8159 C CA . ARG B 1 514 ? 19.875 13.078 -2.289 1 97 514 ARG B CA 1
ATOM 8160 C C . ARG B 1 514 ? 19.078 14.297 -1.83 1 97 514 ARG B C 1
ATOM 8162 O O . ARG B 1 514 ? 18.719 15.148 -2.643 1 97 514 ARG B O 1
ATOM 8169 N N . LEU B 1 515 ? 18.859 14.391 -0.568 1 97.75 515 LEU B N 1
ATOM 8170 C CA . LEU B 1 515 ? 18.109 15.5 0.005 1 97.75 515 LEU B CA 1
ATOM 8171 C C . LEU B 1 515 ? 18.828 16.828 -0.223 1 97.75 515 LEU B C 1
ATOM 8173 O O . LEU B 1 515 ? 18.172 17.875 -0.342 1 97.75 515 LEU B O 1
ATOM 8177 N N . LEU B 1 516 ? 20.109 16.75 -0.34 1 97.25 516 LEU B N 1
ATOM 8178 C CA . LEU B 1 516 ? 20.906 17.969 -0.44 1 97.25 516 LEU B CA 1
ATOM 8179 C C . LEU B 1 516 ? 21.109 18.359 -1.898 1 97.25 516 LEU B C 1
ATOM 8181 O O . LEU B 1 516 ? 21.641 19.438 -2.184 1 97.25 516 LEU B O 1
ATOM 8185 N N . GLU B 1 517 ? 20.656 17.5 -2.773 1 96.12 517 GLU B N 1
ATOM 8186 C CA . GLU B 1 517 ? 20.812 17.812 -4.191 1 96.12 517 GLU B CA 1
ATOM 8187 C C . GLU B 1 517 ? 19.969 19.031 -4.582 1 96.12 517 GLU B C 1
ATOM 8189 O O . GLU B 1 517 ? 18.797 19.109 -4.211 1 96.12 517 GLU B O 1
ATOM 8194 N N . LYS B 1 518 ? 20.531 19.906 -5.301 1 94.38 518 LYS B N 1
ATOM 8195 C CA . LYS B 1 518 ? 19.844 21.094 -5.781 1 94.38 518 LYS B CA 1
ATOM 8196 C C . LYS B 1 518 ? 19.156 20.828 -7.117 1 94.38 518 LYS B C 1
ATOM 8198 O O . LYS B 1 518 ? 19.562 19.938 -7.867 1 94.38 518 LYS B O 1
ATOM 8203 N N . PRO B 1 519 ? 18.094 21.562 -7.348 1 94.56 519 PRO B N 1
ATOM 8204 C CA . PRO B 1 519 ? 17.438 21.391 -8.648 1 94.56 519 PRO B CA 1
ATOM 8205 C C . PRO B 1 519 ? 18.375 21.703 -9.82 1 94.56 519 PRO B C 1
ATOM 8207 O O . PRO B 1 519 ? 19.328 22.484 -9.664 1 94.56 519 PRO B O 1
ATOM 8210 N N . HIS B 1 520 ? 18.031 21.156 -10.938 1 93.56 520 HIS B N 1
ATOM 8211 C CA . HIS B 1 520 ? 18.75 21.484 -12.164 1 93.56 520 HIS B CA 1
ATOM 8212 C C . HIS B 1 520 ? 18.5 22.938 -12.578 1 93.56 520 HIS B C 1
ATOM 8214 O O . HIS B 1 520 ? 17.5 23.531 -12.188 1 93.56 520 HIS B O 1
ATOM 8220 N N . LEU B 1 521 ? 19.391 23.484 -13.383 1 93.69 521 LEU B N 1
ATOM 8221 C CA . LEU B 1 521 ? 19.25 24.859 -13.844 1 93.69 521 LEU B CA 1
ATOM 8222 C C . LEU B 1 521 ? 17.938 25.062 -14.594 1 93.69 521 LEU B C 1
ATOM 8224 O O . LEU B 1 521 ? 17.281 26.094 -14.43 1 93.69 521 LEU B O 1
ATOM 8228 N N . LEU B 1 522 ? 17.625 24.062 -15.352 1 94.31 522 LEU B N 1
ATOM 8229 C CA . LEU B 1 522 ? 16.391 24.156 -16.109 1 94.31 522 LEU B CA 1
ATOM 8230 C C . LEU B 1 522 ? 15.18 24.188 -15.172 1 94.31 522 LEU B C 1
ATOM 8232 O O . LEU B 1 522 ? 14.234 24.953 -15.398 1 94.31 522 LEU B O 1
ATOM 8236 N N . GLN B 1 523 ? 15.242 23.359 -14.148 1 93.06 523 GLN B N 1
ATOM 8237 C CA . GLN B 1 523 ? 14.156 23.328 -13.172 1 93.06 523 GLN B CA 1
ATOM 8238 C C . GLN B 1 523 ? 14.055 24.656 -12.422 1 93.06 523 GLN B C 1
ATOM 8240 O O . GLN B 1 523 ? 12.953 25.156 -12.195 1 93.06 523 GLN B O 1
ATOM 8245 N N . ARG B 1 524 ? 15.117 25.219 -12.055 1 93.06 524 ARG B N 1
ATOM 8246 C CA . ARG B 1 524 ? 15.156 26.484 -11.336 1 93.06 524 ARG B CA 1
ATOM 8247 C C . ARG B 1 524 ? 14.57 27.609 -12.18 1 93.06 524 ARG B C 1
ATOM 8249 O O . ARG B 1 524 ? 13.812 28.438 -11.68 1 93.06 524 ARG B O 1
ATOM 8256 N N . THR B 1 525 ? 14.891 27.594 -13.414 1 94 525 THR B N 1
ATOM 8257 C CA . THR B 1 525 ? 14.406 28.625 -14.32 1 94 525 THR B CA 1
ATOM 8258 C C . THR B 1 525 ? 12.906 28.5 -14.539 1 94 525 THR B C 1
ATOM 8260 O O . THR B 1 525 ? 12.188 29.5 -14.562 1 94 525 THR B O 1
ATOM 8263 N N . MET B 1 526 ? 12.539 27.312 -14.695 1 93.19 526 MET B N 1
ATOM 8264 C CA . MET B 1 526 ? 11.117 27.078 -14.914 1 93.19 526 MET B CA 1
ATOM 8265 C C . MET B 1 526 ? 10.305 27.484 -13.68 1 93.19 526 MET B C 1
ATOM 8267 O O . MET B 1 526 ? 9.25 28.094 -13.805 1 93.19 526 MET B O 1
ATOM 8271 N N . ARG B 1 527 ? 10.789 27.141 -12.516 1 91.31 527 ARG B N 1
ATOM 8272 C CA . ARG B 1 527 ? 10.117 27.5 -11.266 1 91.31 527 ARG B CA 1
ATOM 8273 C C . ARG B 1 527 ? 10.102 29.016 -11.07 1 91.31 527 ARG B C 1
ATOM 8275 O O . ARG B 1 527 ? 9.094 29.578 -10.625 1 91.31 527 ARG B O 1
ATOM 8282 N N . TRP B 1 528 ? 11.133 29.609 -11.398 1 90.44 528 TRP B N 1
ATOM 8283 C CA . TRP B 1 528 ? 11.219 31.062 -11.32 1 90.44 528 TRP B CA 1
ATOM 8284 C C . TRP B 1 528 ? 10.234 31.719 -12.281 1 90.44 528 TRP B C 1
ATOM 8286 O O . TRP B 1 528 ? 9.562 32.688 -11.93 1 90.44 528 TRP B O 1
ATOM 8296 N N . PHE B 1 529 ? 10.195 31.188 -13.422 1 91.56 529 PHE B N 1
ATOM 8297 C CA . PHE B 1 529 ? 9.297 31.719 -14.438 1 91.56 529 PHE B CA 1
ATOM 8298 C C . PHE B 1 529 ? 7.84 31.562 -14.008 1 91.56 529 PHE B C 1
ATOM 8300 O O . PHE B 1 529 ? 7.035 32.469 -14.188 1 91.56 529 PHE B O 1
ATOM 8307 N N . GLU B 1 530 ? 7.523 30.516 -13.438 1 90.56 530 GLU B N 1
ATOM 8308 C CA . GLU B 1 530 ? 6.168 30.266 -12.961 1 90.56 530 GLU B CA 1
ATOM 8309 C C . GLU B 1 530 ? 5.793 31.234 -11.844 1 90.56 530 GLU B C 1
ATOM 8311 O O . GLU B 1 530 ? 4.684 31.781 -11.828 1 90.56 530 GLU B O 1
ATOM 8316 N N . GLU B 1 531 ? 6.676 31.422 -10.984 1 89.56 531 GLU B N 1
ATOM 8317 C CA . GLU B 1 531 ? 6.441 32.375 -9.898 1 89.56 531 GLU B CA 1
ATOM 8318 C C . GLU B 1 531 ? 6.309 33.781 -10.43 1 89.56 531 GLU B C 1
ATOM 8320 O O . GLU B 1 531 ? 5.5 34.562 -9.922 1 89.56 531 GLU B O 1
ATOM 8325 N N . TRP B 1 532 ? 7.137 34.062 -11.391 1 90.38 532 TRP B N 1
ATOM 8326 C CA . TRP B 1 532 ? 7.094 35.375 -12.023 1 90.38 532 TRP B CA 1
ATOM 8327 C C . TRP B 1 532 ? 5.746 35.625 -12.688 1 90.38 532 TRP B C 1
ATOM 8329 O O . TRP B 1 532 ? 5.16 36.688 -12.555 1 90.38 532 TRP B O 1
ATOM 8339 N N . MET B 1 533 ? 5.273 34.656 -13.305 1 91.56 533 MET B N 1
ATOM 8340 C CA . MET B 1 533 ? 3.967 34.75 -13.953 1 91.56 533 MET B CA 1
ATOM 8341 C C . MET B 1 533 ? 2.857 34.906 -12.914 1 91.56 533 MET B C 1
ATOM 8343 O O . MET B 1 533 ? 1.923 35.688 -13.109 1 91.56 533 MET B O 1
ATOM 8347 N N . ASP B 1 534 ? 2.971 34.156 -11.797 1 91 534 ASP B N 1
ATOM 8348 C CA . ASP B 1 534 ? 1.975 34.219 -10.734 1 91 534 ASP B CA 1
ATOM 8349 C C . ASP B 1 534 ? 1.947 35.625 -10.102 1 91 534 ASP B C 1
ATOM 8351 O O . ASP B 1 534 ? 0.876 36.156 -9.789 1 91 534 ASP B O 1
ATOM 8355 N N . ARG B 1 535 ? 3.037 36.219 -10.039 1 92.06 535 ARG B N 1
ATOM 8356 C CA . ARG B 1 535 ? 3.141 37.562 -9.445 1 92.06 535 ARG B CA 1
ATOM 8357 C C . ARG B 1 535 ? 2.562 38.625 -10.383 1 92.06 535 ARG B C 1
ATOM 8359 O O . ARG B 1 535 ? 2.24 39.719 -9.953 1 92.06 535 ARG B O 1
ATOM 8366 N N . ARG B 1 536 ? 2.434 38.188 -11.602 1 90.88 536 ARG B N 1
ATOM 8367 C CA . ARG B 1 536 ? 1.89 39.125 -12.586 1 90.88 536 ARG B CA 1
ATOM 8368 C C . ARG B 1 536 ? 0.408 38.844 -12.828 1 90.88 536 ARG B C 1
ATOM 8370 O O . ARG B 1 536 ? -0.171 39.375 -13.789 1 90.88 536 ARG B O 1
ATOM 8377 N N . GLY B 1 537 ? -0.119 38 -12.047 1 87.94 537 GLY B N 1
ATOM 8378 C CA . GLY B 1 537 ? -1.554 37.75 -12.094 1 87.94 537 GLY B CA 1
ATOM 8379 C C . GLY B 1 537 ? -1.952 36.656 -13.055 1 87.94 537 GLY B C 1
ATOM 8380 O O . GLY B 1 537 ? -3.068 36.656 -13.578 1 87.94 537 GLY B O 1
ATOM 8381 N N . MET B 1 538 ? -1.079 35.75 -13.312 1 86.25 538 MET B N 1
ATOM 8382 C CA . MET B 1 538 ? -1.378 34.688 -14.258 1 86.25 538 MET B CA 1
ATOM 8383 C C . MET B 1 538 ? -1.471 33.344 -13.539 1 86.25 538 MET B C 1
ATOM 8385 O O . MET B 1 538 ? -1.23 32.281 -14.148 1 86.25 538 MET B O 1
ATOM 8389 N N . TYR B 1 539 ? -1.798 33.469 -12.344 1 86.06 539 TYR B N 1
ATOM 8390 C CA . TYR B 1 539 ? -1.933 32.25 -11.57 1 86.06 539 TYR B CA 1
ATOM 8391 C C . TYR B 1 539 ? -3.129 31.438 -12.039 1 86.06 539 TYR B C 1
ATOM 8393 O O . TYR B 1 539 ? -4.195 31.984 -12.312 1 86.06 539 TYR B O 1
ATOM 8401 N N . SER B 1 540 ? -2.912 30.094 -12.227 1 81.56 540 SER B N 1
ATOM 8402 C CA . SER B 1 540 ? -3.967 29.109 -12.43 1 81.56 540 SER B CA 1
ATOM 8403 C C . SER B 1 540 ? -3.766 27.875 -11.539 1 81.56 540 SER B C 1
ATOM 8405 O O . SER B 1 540 ? -2.654 27.359 -11.438 1 81.56 540 SER B O 1
ATOM 8407 N N . PRO B 1 541 ? -4.867 27.641 -10.883 1 76.5 541 PRO B N 1
ATOM 8408 C CA . PRO B 1 541 ? -4.73 26.453 -10.047 1 76.5 541 PRO B CA 1
ATOM 8409 C C . PRO B 1 541 ? -4.312 25.219 -10.844 1 76.5 541 PRO B C 1
ATOM 8411 O O . PRO B 1 541 ? -4.855 24.953 -11.922 1 76.5 541 PRO B O 1
ATOM 8414 N N . ARG B 1 542 ? -3.131 24.656 -10.555 1 66.69 542 ARG B N 1
ATOM 8415 C CA . ARG B 1 542 ? -2.588 23.516 -11.266 1 66.69 542 ARG B CA 1
ATOM 8416 C C . ARG B 1 542 ? -2.965 22.203 -10.562 1 66.69 542 ARG B C 1
ATOM 8418 O O . ARG B 1 542 ? -3.156 22.188 -9.344 1 66.69 542 ARG B O 1
#

InterPro domains:
  IPR002641 Patatin-like phospholipase domain [PF01734] (205-396)
  IPR002641 Patatin-like phospholipase domain [PS51635] (205-399)
  IPR016035 Acyl transferase/acyl hydrolase/lysophospholipase [SSF52151] (201-524)
  IPR045217 Patatin-like phospholipase domain containing protein 8-like [cd07211] (195-504)

Solvent-accessible surface area (backbone atoms only — not comparable to full-atom values): 59556 Å² total; per-residue (Å²): 130,88,55,62,88,80,90,83,90,89,87,86,84,87,72,80,81,80,80,80,75,80,74,80,75,76,80,79,78,81,76,81,71,79,71,79,72,74,72,82,70,85,68,80,79,69,78,76,74,66,48,41,82,52,24,38,56,46,52,56,46,51,61,48,52,58,52,53,57,64,67,60,65,80,71,69,83,37,83,74,80,83,72,81,78,76,78,70,72,72,78,73,74,78,71,66,79,69,78,74,73,67,70,74,70,71,69,67,76,73,68,46,72,62,54,56,49,50,49,51,53,49,40,53,52,53,36,74,66,42,82,47,71,66,53,31,41,53,35,45,52,50,45,39,53,49,30,61,75,38,59,78,49,21,44,62,56,43,68,36,19,57,57,54,8,52,34,50,46,42,50,68,38,83,84,44,50,71,67,47,22,22,49,30,38,31,38,40,22,57,32,17,54,68,78,80,62,80,28,76,16,42,24,37,39,22,28,20,25,39,44,55,29,39,58,31,31,49,52,54,52,38,49,50,30,64,74,68,72,43,49,66,43,75,55,34,47,32,38,30,12,10,17,37,15,22,49,52,45,41,38,29,47,62,68,58,36,43,58,70,57,40,48,56,53,50,54,51,50,53,49,62,65,54,54,56,64,67,70,59,72,75,81,70,63,69,74,54,48,17,49,58,51,38,56,54,48,51,52,51,36,30,68,72,68,32,76,80,43,34,33,31,61,42,32,36,44,102,47,34,43,43,37,33,32,18,22,31,63,82,36,87,55,62,37,62,30,36,34,23,30,58,38,50,16,47,93,50,77,72,92,55,50,63,48,44,71,48,37,39,41,55,49,36,50,21,8,48,13,37,80,87,56,28,54,69,36,73,56,88,92,40,36,23,22,22,8,25,50,71,32,17,40,42,47,60,59,43,50,48,52,47,43,53,58,39,70,88,52,52,78,43,32,38,39,37,34,28,30,53,39,75,77,61,70,71,61,72,62,79,78,62,72,86,66,83,71,52,73,66,55,51,46,33,38,40,45,31,39,17,41,46,45,60,65,56,49,51,45,47,59,68,66,40,56,77,86,25,53,45,80,49,55,29,55,41,94,59,76,71,48,52,76,59,75,50,66,67,57,51,52,48,45,48,50,33,24,51,52,37,44,64,76,39,43,66,62,53,50,51,52,47,54,55,51,68,37,65,44,50,71,69,55,49,49,51,53,49,49,51,52,52,39,24,51,70,37,62,48,67,71,107,132,61,80,76,72,81,80,77,80,81,84,85,73,91,72,76,86,80,84,79,77,82,76,81,76,80,79,82,80,83,77,78,72,79,70,80,74,76,74,84,71,84,69,78,79,70,78,76,74,67,44,40,82,52,26,40,55,47,52,54,45,51,60,47,51,60,53,51,59,65,66,62,64,82,72,70,80,37,84,74,81,84,85,76,82,77,77,73,76,74,78,74,76,79,73,68,80,69,79,73,74,69,69,74,70,73,69,66,77,74,67,46,72,63,55,55,48,50,50,51,54,49,41,52,52,52,36,73,66,42,82,47,71,68,53,32,41,53,33,45,52,51,44,40,54,48,31,62,77,39,59,80,49,22,44,63,56,44,70,33,19,60,56,54,9,52,36,50,46,42,50,69,38,84,85,45,50,71,68,47,23,21,49,30,39,30,37,40,21,57,32,17,52,68,79,80,62,81,28,77,17,42,24,36,38,22,27,21,25,40,45,55,29,40,58,30,32,47,52,55,52,38,50,51,30,65,74,67,71,44,52,66,43,76,54,33,46,31,39,29,12,10,17,38,15,20,50,52,46,41,38,30,46,61,68,59,36,44,58,70,56,41,49,56,54,48,54,51,51,52,49,61,66,56,55,57,64,70,73,60,74,79,84,77,63,64,78,52,45,17,48,56,52,39,55,54,48,51,52,51,35,28,69,75,66,32,76,81,42,33,32,30,61,42,32,37,43,99,46,33,42,41,39,34,30,18,23,32,62,80,37,84,56,63,37,61,30,38,33,23,30,57,37,50,16,47,92,50,76,71,92,56,51,63,46,42,73,48,37,40,41,55,48,35,50,21,7,48,14,37,79,88,56,27,55,69,36,75,57,90,93,40,37,24,22,22,8,25,52,70,33,19,39,42,48,58,59,44,50,49,54,48,43,52,59,39,70,89,54,51,77,42,33,38,38,37,36,28,31,53,39,75,78,64,70,74,62,73,62,79,77,62,72,85,67,83,70,50,71,67,54,50,47,32,37,40,45,29,38,17,40,44,45,58,64,55,50,50,46,46,61,68,65,40,56,76,86,26,53,43,80,49,54,31,55,41,93,58,73,70,49,51,76,57,74,51,65,68,57,51,51,47,45,49,48,32,25,51,52,38,46,64,76,38,42,67,62,52,48,52,52,46,55,54,51,68,37,65,44,50,71,68,55,51,50,52,52,48,48,50,51,52,39,25,52,71,37,61,48,65,72,106

Radius of gyration: 33.95 Å; Cα contacts (8 Å, |Δi|>4): 1739; chains: 2; bounding box: 94×95×120 Å